Protein 8CHD (pdb70)

Foldseek 3Di:
DAAEEEEEEFDDVLRVQLVLLLQVCCCVPVNYAYEYEYQAQDDDDPVVVVVQVPRDDSYHYDYFDHDHDPPPDPPADVLVVRLVSQVSRLVRVLVVVVVCVVPHNHLEYEYEQLNLVNVVSCVVSVHAYEYEYSFALQLVLCLLCVVVVVVVDVDQQQPDPFFDDRQQDDTHGSVLAADLSRDCVHVSVVSSNVSSLSQLSHQEYEGLDDCLQRVRSLVRLCPDDRSRHHYFDQDDRAPADPAPQCPVVVLVVADFLFEEEEDADLPFAAALLLVALLLLLVVLLVTAYEYAFFAHPAADPDPQCVVCRVPRWRVSSYPPCSCVVCVPRYHYHYNDGPLLVVLQRRRHQEYAYLQSRNSVRSNLLSLHAYAHDHGHGSSSVRVCCCCPPLNLYHYFDAPPVRRGGSNSSSVRVCCCRPNPSNPVNSVSSVVSNVLNVQLNDPPHSSVVSSVVVSVVSVVVD/DAEEEEEEFAFPLGPFLSLLLQLCCCVPVVYAYEYEYQAQDDDDPVVVVVQPVHDDSYHYHYFDHDHDPPPDPPADPLLVRLVSQVRRLVSVLVVVVVCVVVHVYLEYEYELRNLVNVVSCVVSVHAYEYEYSAALQVVLCLLCVVVVVVVDDDQQQPDPDFDDRQQDDTHGSVLAFDLSRDCPHVSVVSSNVSSVSQLSHQEYEYAADCLQRVRSLVRLQPDDNSRHHYQDQHDRAPDDPDDQCPVVLLVVADFLFEEEEDAGLFFAAALVLQAQLLLLVVLLVTAYEYAFAAHDHPAGRHDRNHHPPPPFRCVSYPVCSCVSCVNRYHYHYNDDPLLVNLQRRNHQAYAYLQSPNSVRSNLLSLHAYAHNHHHGNSSVSSCCCCPPLNQYHYFDADPVRRRGSNSSSVVVNCCRPNPNNPRNSVSSVVSNVVNCQLNDPPHSSVVSSVVVSVVSVVVD

B-factor: mean 51.09, std 17.89, range [18.1, 172.71]

Nearest PDB structures (foldseek):
  8chd-assembly2_B  TM=9.634E-01  e=6.620E-89  Nicotiana tabacum
  2vce-assembly1_A  TM=9.651E-01  e=1.652E-66  Arabidopsis thaliana
  2vg8-assembly1_A  TM=9.540E-01  e=2.615E-66  Arabidopsis thaliana
  6su6-assembly1_A  TM=9.450E-01  e=8.202E-65  Persicaria tinctoria
  6jel-assembly1_A  TM=9.398E-01  e=9.586E-62  Phytolacca americana

Structure (mmCIF, N/CA/C/O backbone):
data_8CHD
#
_entry.id   8CHD
#
_cell.length_a   52.310
_cell.length_b   86.850
_cell.length_c   100.980
_cell.angle_alpha   90.000
_cell.angle_beta   93.170
_cell.angle_gamma   90.000
#
_symmetry.space_group_name_H-M   'P 1 21 1'
#
loop_
_entity.id
_entity.type
_entity.pdbx_description
1 polymer Glycosyltransferase
2 non-polymer GLYCEROL
3 non-polymer 1,2-ETHANEDIOL
4 non-polymer "URIDINE-5'-DIPHOSPHATE"
5 water water
#
loop_
_atom_site.group_PDB
_atom_site.id
_atom_site.type_symbol
_atom_site.label_atom_id
_atom_site.label_alt_id
_atom_site.label_comp_id
_atom_site.label_asym_id
_atom_site.label_entity_id
_atom_site.label_seq_id
_atom_site.pdbx_PDB_ins_code
_atom_site.Cartn_x
_atom_site.Cartn_y
_atom_site.Cartn_z
_atom_site.occupancy
_atom_site.B_iso_or_equiv
_atom_site.auth_seq_id
_atom_site.auth_comp_id
_atom_site.auth_asym_id
_atom_site.auth_atom_id
_atom_site.pdbx_PDB_model_num
ATOM 1 N N . GLU A 1 11 ? 10.59739 16.46387 25.70193 1.000 70.21658 11 GLU A N 1
ATOM 2 C CA . GLU A 1 11 ? 10.57761 16.49209 24.24121 1.000 67.02692 11 GLU A CA 1
ATOM 3 C C . GLU A 1 11 ? 11.30948 17.73613 23.75056 1.000 62.25957 11 GLU A C 1
ATOM 4 O O . GLU A 1 11 ? 11.53484 18.67291 24.51598 1.000 65.67294 11 GLU A O 1
ATOM 16 N N . ASN A 1 12 ? 11.67924 17.74999 22.47538 1.000 57.28025 12 ASN A N 1
ATOM 17 C CA . ASN A 1 12 ? 12.48799 18.84360 21.96632 1.000 53.57788 12 ASN A CA 1
ATOM 18 C C . ASN A 1 12 ? 11.67070 20.13426 21.90317 1.000 50.14763 12 ASN A C 1
ATOM 19 O O . ASN A 1 12 ? 10.46380 20.10705 21.64553 1.000 46.03246 12 ASN A O 1
ATOM 30 N N . PRO A 1 13 ? 12.30757 21.28242 22.12510 1.000 45.14072 13 PRO A N 1
ATOM 31 C CA . PRO A 1 13 ? 11.62041 22.55476 21.87145 1.000 42.17542 13 PRO A CA 1
ATOM 32 C C . PRO A 1 13 ? 11.25539 22.66258 20.39837 1.000 39.00669 13 PRO A C 1
ATOM 33 O O . PRO A 1 13 ? 12.08403 22.42332 19.51596 1.000 34.21970 13 PRO A O 1
ATOM 44 N N . HIS A 1 14 ? 10.00671 23.02590 20.13690 1.000 36.02300 14 HIS A N 1
ATOM 45 C CA . HIS A 1 14 ? 9.43881 22.98822 18.79809 1.000 34.01314 14 HIS A CA 1
ATOM 46 C C . HIS A 1 14 ? 9.14644 24.40299 18.32274 1.000 32.45577 14 HIS A C 1
ATOM 47 O O . HIS A 1 14 ? 8.67706 25.24320 19.09461 1.000 34.00368 14 HIS A O 1
ATOM 62 N N . ILE A 1 15 ? 9.43477 24.65909 17.05005 1.000 33.43869 15 ILE A N 1
ATOM 63 C CA . ILE A 1 15 ? 9.19778 25.95193 16.42155 1.000 34.17321 15 ILE A CA 1
ATOM 64 C C . ILE A 1 15 ? 8.26710 25.73734 15.23828 1.000 31.60699 15 ILE A C 1
ATOM 65 O O . ILE A 1 15 ? 8.46464 24.80725 14.44784 1.000 31.99603 15 ILE A O 1
ATOM 81 N N . VAL A 1 16 ? 7.25823 26.59680 15.11928 1.000 31.68146 16 VAL A N 1
ATOM 82 C CA . VAL A 1 16 ? 6.32734 26.59380 13.99592 1.000 27.31975 16 VAL A CA 1
ATOM 83 C C . VAL A 1 16 ? 6.65515 27.79097 13.11855 1.000 29.47212 16 VAL A C 1
ATOM 84 O O . VAL A 1 16 ? 6.84306 28.90356 13.62553 1.000 26.39329 16 VAL A O 1
ATOM 97 N N . ILE A 1 17 ? 6.72151 27.56568 11.80642 1.000 33.40128 17 ILE A N 1
ATOM 98 C CA . ILE A 1 17 ? 7.15644 28.57811 10.84992 1.000 27.77590 17 ILE A CA 1
ATOM 99 C C . ILE A 1 17 ? 6.12280 28.69025 9.73720 1.000 28.11640 17 ILE A C 1
ATOM 100 O O . ILE A 1 17 ? 5.66567 27.67526 9.20059 1.000 31.89093 17 ILE A O 1
ATOM 116 N N . LEU A 1 18 ? 5.76681 29.92840 9.38498 1.000 28.39526 18 LEU A N 1
ATOM 117 C CA . LEU A 1 18 ? 4.77176 30.22766 8.35537 1.000 29.77300 18 LEU A CA 1
ATOM 118 C C . LEU A 1 18 ? 5.40045 31.13667 7.30876 1.000 28.53643 18 LEU A C 1
ATOM 119 O O . LEU A 1 18 ? 5.40675 32.36771 7.46182 1.000 25.98453 18 LEU A O 1
ATOM 135 N N . PRO A 1 19 ? 5.92872 30.57661 6.22440 1.000 32.89728 19 PRO A N 1
ATOM 136 C CA . PRO A 1 19 ? 6.46081 31.41861 5.14863 1.000 33.38333 19 PRO A CA 1
ATOM 137 C C . PRO A 1 19 ? 5.35784 32.08292 4.34457 1.000 36.42301 19 PRO A C 1
ATOM 138 O O . PRO A 1 19 ? 4.22994 31.59174 4.25332 1.000 32.47309 19 PRO A O 1
ATOM 149 N N . SER A 1 20 ? 5.69457 33.21657 3.76686 1.000 42.62181 20 SER A N 1
ATOM 150 C CA . SER A 1 20 ? 4.77667 33.79993 2.80610 1.000 45.39806 20 SER A CA 1
ATOM 151 C C . SER A 1 20 ? 4.96237 33.12743 1.44722 1.000 52.43063 20 SER A C 1
ATOM 152 O O . SER A 1 20 ? 6.05277 32.63936 1.13286 1.000 55.62058 20 SER A O 1
ATOM 160 N N . PRO A 1 21 ? 3.90406 33.06312 0.63924 1.000 54.83876 21 PRO A N 1
ATOM 161 C CA . PRO A 1 21 ? 4.00672 32.38730 -0.66103 1.000 57.13290 21 PRO A CA 1
ATOM 162 C C . PRO A 1 21 ? 5.24153 32.82210 -1.43935 1.000 59.02983 21 PRO A C 1
ATOM 163 O O . PRO A 1 21 ? 5.59662 34.00307 -1.47217 1.000 60.01934 21 PRO A O 1
ATOM 174 N N . GLY A 1 22 ? 5.89768 31.85067 -2.06996 1.000 67.02787 22 GLY A N 1
ATOM 175 C CA . GLY A 1 22 ? 7.08403 32.14674 -2.87857 1.000 69.13621 22 GLY A CA 1
ATOM 176 C C . GLY A 1 22 ? 8.28877 31.37977 -2.36863 1.000 70.57944 22 GLY A C 1
ATOM 177 O O . GLY A 1 22 ? 8.64327 31.42505 -1.19469 1.000 64.04131 22 GLY A O 1
ATOM 181 N N . MET A 1 23 ? 8.93341 30.64659 -3.29047 1.000 72.93431 23 MET A N 1
ATOM 182 C CA . MET A 1 23 ? 10.14805 29.91735 -2.93177 1.000 69.58886 23 MET A CA 1
ATOM 183 C C . MET A 1 23 ? 11.23604 30.84913 -2.40377 1.000 64.70515 23 MET A C 1
ATOM 184 O O . MET A 1 23 ? 12.00994 30.45500 -1.52228 1.000 56.99269 23 MET A O 1
ATOM 198 N N . GLY A 1 24 ? 11.32380 32.06933 -2.93927 1.000 69.39578 24 GLY A N 1
ATOM 199 C CA . GLY A 1 24 ? 12.31794 33.01603 -2.45837 1.000 61.34884 24 GLY A CA 1
ATOM 200 C C . GLY A 1 24 ? 12.30884 33.19673 -0.95089 1.000 62.15966 24 GLY A C 1
ATOM 201 O O . GLY A 1 24 ? 13.36101 33.37477 -0.32932 1.000 58.82244 24 GLY A O 1
ATOM 205 N N . HIS A 1 25 ? 11.12491 33.14481 -0.33944 1.000 58.94010 25 HIS A N 1
ATOM 206 C CA . HIS A 1 25 ? 11.01968 33.25560 1.10633 1.000 54.28054 25 HIS A CA 1
ATOM 207 C C . HIS A 1 25 ? 11.27816 31.92030 1.79281 1.000 52.75520 25 HIS A C 1
ATOM 208 O O . HIS A 1 25 ? 11.67314 31.90138 2.96494 1.000 52.87967 25 HIS A O 1
ATOM 223 N N . LEU A 1 26 ? 11.05263 30.80625 1.08767 1.000 51.97998 26 LEU A N 1
ATOM 224 C CA . LEU A 1 26 ? 11.13820 29.48420 1.69415 1.000 50.31557 26 LEU A CA 1
ATOM 225 C C . LEU A 1 26 ? 12.58916 29.04770 1.90159 1.000 48.50990 26 LEU A C 1
ATOM 226 O O . LEU A 1 26 ? 12.91651 28.44674 2.93406 1.000 44.80547 26 LEU A O 1
ATOM 242 N N . ILE A 1 27 ? 13.46229 29.33404 0.93822 1.000 45.01146 27 ILE A N 1
ATOM 243 C CA . ILE A 1 27 ? 14.86601 28.92849 0.96874 1.000 47.13756 27 ILE A CA 1
ATOM 244 C C . ILE A 1 27 ? 15.53285 29.42084 2.24775 1.000 43.19984 27 ILE A C 1
ATOM 245 O O . ILE A 1 27 ? 16.10029 28.61326 2.99889 1.000 39.42113 27 ILE A O 1
ATOM 261 N N . PRO A 1 28 ? 15.50646 30.72202 2.53466 1.000 42.63871 28 PRO A N 1
ATOM 262 C CA . PRO A 1 28 ? 16.17406 31.20190 3.75560 1.000 39.02061 28 PRO A CA 1
ATOM 263 C C . PRO A 1 28 ? 15.55773 30.65723 5.02685 1.000 35.27005 28 PRO A C 1
ATOM 264 O O . PRO A 1 28 ? 16.27812 30.39737 6.00176 1.000 34.80279 28 PRO A O 1
ATOM 275 N N . LEU A 1 29 ? 14.24134 30.45280 5.04774 1.000 37.52128 29 LEU A N 1
ATOM 276 C CA . LEU A 1 29 ? 13.60324 29.92826 6.25300 1.000 36.12011 29 LEU A CA 1
ATOM 277 C C . LEU A 1 29 ? 14.01308 28.48818 6.52604 1.000 36.73319 29 LEU A C 1
ATOM 278 O O . LEU A 1 29 ? 14.14509 28.09569 7.68890 1.000 36.24470 29 LEU A O 1
ATOM 294 N N . VAL A 1 30 ? 14.22360 27.69014 5.47512 1.000 36.00018 30 VAL A N 1
ATOM 295 C CA . VAL A 1 30 ? 14.62691 26.30475 5.67994 1.000 37.56784 30 VAL A CA 1
ATOM 296 C C . VAL A 1 30 ? 16.03391 26.23904 6.26215 1.000 34.86151 30 VAL A C 1
ATOM 297 O O . VAL A 1 30 ? 16.32764 25.38397 7.10608 1.000 39.94817 30 VAL A O 1
ATOM 310 N N . GLU A 1 31 ? 16.92231 27.14150 5.83116 1.000 36.34737 31 GLU A N 1
ATOM 311 C CA . GLU A 1 31 ? 18.27552 27.16417 6.37578 1.000 37.69433 31 GLU A CA 1
ATOM 312 C C . GLU A 1 31 ? 18.26793 27.56719 7.84755 1.000 34.01557 31 GLU A C 1
ATOM 313 O O . GLU A 1 31 ? 19.00265 26.99517 8.66194 1.000 32.74312 31 GLU A O 1
ATOM 325 N N . PHE A 1 32 ? 17.46257 28.57300 8.19546 1.000 36.56822 32 PHE A N 1
ATOM 326 C CA . PHE A 1 32 ? 17.29295 28.96530 9.59038 1.000 34.63346 32 PHE A CA 1
ATOM 327 C C . PHE A 1 32 ? 16.83079 27.78464 10.43003 1.000 33.27559 32 PHE A C 1
ATOM 328 O O . PHE A 1 32 ? 17.38068 27.52529 11.50840 1.000 32.18256 32 PHE A O 1
ATOM 345 N N . SER A 1 33 ? 15.85447 27.02714 9.92616 1.000 33.68661 33 SER A N 1
ATOM 346 C CA . SER A 1 33 ? 15.38688 25.84142 10.63740 1.000 34.88919 33 SER A CA 1
ATOM 347 C C . SER A 1 33 ? 16.49777 24.80590 10.76742 1.000 33.60230 33 SER A C 1
ATOM 348 O O . SER A 1 33 ? 16.72758 24.25335 11.84845 1.000 34.75739 33 SER A O 1
ATOM 356 N N . LYS A 1 34 ? 17.21972 24.55477 9.67320 1.000 34.20729 34 LYS A N 1
ATOM 357 C CA . LYS A 1 34 ? 18.26587 23.53854 9.68653 1.000 36.39612 34 LYS A CA 1
ATOM 358 C C . LYS A 1 34 ? 19.32904 23.86059 10.72513 1.000 34.01693 34 LYS A C 1
ATOM 359 O O . LYS A 1 34 ? 19.83090 22.96140 11.41052 1.000 36.44681 34 LYS A O 1
ATOM 378 N N . ARG A 1 35 ? 19.67954 25.13895 10.86469 1.000 33.61913 35 ARG A N 1
ATOM 379 C CA . ARG A 1 35 ? 20.71541 25.51266 11.81109 1.000 35.51077 35 ARG A CA 1
ATOM 380 C C . ARG A 1 35 ? 20.20157 25.50262 13.24486 1.000 34.85665 35 ARG A C 1
ATOM 381 O O . ARG A 1 35 ? 20.97688 25.24691 14.17385 1.000 37.95695 35 ARG A O 1
ATOM 402 N N . LEU A 1 36 ? 18.90538 25.75399 13.44322 1.000 32.26917 36 LEU A N 1
ATOM 403 C CA . LEU A 1 36 ? 18.31165 25.58956 14.76579 1.000 34.18904 36 LEU A CA 1
ATOM 404 C C . LEU A 1 36 ? 18.25362 24.12486 15.16488 1.000 35.53446 36 LEU A C 1
ATOM 405 O O . LEU A 1 36 ? 18.43945 23.78368 16.33939 1.000 36.31249 36 LEU A O 1
ATOM 421 N N . ILE A 1 37 ? 18.00524 23.24969 14.19176 1.000 35.75216 37 ILE A N 1
ATOM 422 C CA . ILE A 1 37 ? 17.92928 21.81892 14.45621 1.000 35.80489 37 ILE A CA 1
ATOM 423 C C . ILE A 1 37 ? 19.30912 21.25890 14.76570 1.000 35.44801 37 ILE A C 1
ATOM 424 O O . ILE A 1 37 ? 19.49743 20.52745 15.74619 1.000 37.71851 37 ILE A O 1
ATOM 440 N N . SER A 1 38 ? 20.29786 21.60726 13.94221 1.000 34.78863 38 SER A N 1
ATOM 441 C CA . SER A 1 38 ? 21.61714 21.00291 14.06843 1.000 37.20906 38 SER A CA 1
ATOM 442 C C . SER A 1 38 ? 22.39759 21.57460 15.24441 1.000 39.89326 38 SER A C 1
ATOM 443 O O . SER A 1 38 ? 23.14108 20.84463 15.90971 1.000 42.12516 38 SER A O 1
ATOM 451 N N . GLN A 1 39 ? 22.24341 22.86764 15.52114 1.000 38.58636 39 GLN A N 1
ATOM 452 C CA . GLN A 1 39 ? 23.07866 23.53220 16.50790 1.000 40.85825 39 GLN A CA 1
ATOM 453 C C . GLN A 1 39 ? 22.42548 23.63167 17.87833 1.000 39.18721 39 GLN A C 1
ATOM 454 O O . GLN A 1 39 ? 23.14468 23.74356 18.87735 1.000 40.94670 39 GLN A O 1
ATOM 468 N N . HIS A 1 40 ? 21.08754 23.57952 17.96084 1.000 38.06426 40 HIS A N 1
ATOM 469 C CA . HIS A 1 40 ? 20.41166 23.76709 19.23897 1.000 40.08035 40 HIS A CA 1
ATOM 470 C C . HIS A 1 40 ? 19.31547 22.72794 19.44249 1.000 38.36806 40 HIS A C 1
ATOM 471 O O . HIS A 1 40 ? 18.48769 22.89381 20.35189 1.000 41.31741 40 HIS A O 1
ATOM 486 N N . GLN A 1 41 ? 19.29940 21.65808 18.65320 1.000 39.76963 41 GLN A N 1
ATOM 487 C CA . GLN A 1 41 ? 18.42476 20.51179 18.87435 1.000 39.66285 41 GLN A CA 1
ATOM 488 C C . GLN A 1 41 ? 16.95158 20.91741 18.91639 1.000 42.61629 41 GLN A C 1
ATOM 489 O O . GLN A 1 41 ? 16.17477 20.41462 19.73277 1.000 46.03176 41 GLN A O 1
ATOM 503 N N . PHE A 1 42 ? 16.56152 21.83557 18.03486 1.000 35.34784 42 PHE A N 1
ATOM 504 C CA . PHE A 1 42 ? 15.15223 22.13249 17.84635 1.000 35.36627 42 PHE A CA 1
ATOM 505 C C . PHE A 1 42 ? 14.50399 21.13965 16.88262 1.000 33.52852 42 PHE A C 1
ATOM 506 O O . PHE A 1 42 ? 15.17254 20.43657 16.12222 1.000 36.90336 42 PHE A O 1
ATOM 523 N N . SER A 1 43 ? 13.17539 21.09381 16.92993 1.000 31.57468 43 SER A N 1
ATOM 524 C CA . SER A 1 43 ? 12.34311 20.46455 15.91451 1.000 33.83256 43 SER A CA 1
ATOM 525 C C . SER A 1 43 ? 11.44007 21.54454 15.32906 1.000 32.39546 43 SER A C 1
ATOM 526 O O . SER A 1 43 ? 11.12455 22.53678 15.99591 1.000 31.65358 43 SER A O 1
ATOM 534 N N . VAL A 1 44 ? 11.03601 21.36270 14.07498 1.000 33.01667 44 VAL A N 1
ATOM 535 C CA . VAL A 1 44 ? 10.39845 22.42986 13.31115 1.000 33.95801 44 VAL A CA 1
ATOM 536 C C . VAL A 1 44 ? 9.21489 21.86923 12.53983 1.000 34.31979 44 VAL A C 1
ATOM 537 O O . VAL A 1 44 ? 9.27018 20.74876 12.02379 1.000 37.19209 44 VAL A O 1
ATOM 550 N N . THR A 1 45 ? 8.14344 22.65621 12.45982 1.000 31.32421 45 THR A N 1
ATOM 551 C CA . THR A 1 45 ? 7.02879 22.37900 11.56628 1.000 30.26634 45 THR A CA 1
ATOM 552 C C . THR A 1 45 ? 6.85167 23.56064 10.62467 1.000 32.00745 45 THR A C 1
ATOM 553 O O . THR A 1 45 ? 6.75074 24.70893 11.07225 1.000 27.19244 45 THR A O 1
ATOM 564 N N . LEU A 1 46 ? 6.78580 23.27216 9.33165 1.000 32.85455 46 LEU A N 1
ATOM 565 C CA . LEU A 1 46 ? 6.60828 24.28366 8.29750 1.000 29.65852 46 LEU A CA 1
ATOM 566 C C . LEU A 1 46 ? 5.15722 24.25343 7.82692 1.000 31.15578 46 LEU A C 1
ATOM 567 O O . LEU A 1 46 ? 4.72280 23.28455 7.19788 1.000 31.61614 46 LEU A O 1
ATOM 583 N N . ILE A 1 47 ? 4.41091 25.31444 8.12504 1.000 30.25063 47 ILE A N 1
ATOM 584 C CA . ILE A 1 47 ? 3.02500 25.45831 7.68402 1.000 31.96173 47 ILE A CA 1
ATOM 585 C C . ILE A 1 47 ? 3.01113 26.32566 6.43264 1.000 30.09712 47 ILE A C 1
ATOM 586 O O . ILE A 1 47 ? 3.38966 27.50181 6.47819 1.000 28.67338 47 ILE A O 1
ATOM 602 N N . LEU A 1 48 ? 2.56071 25.75036 5.31944 1.000 31.27814 48 LEU A N 1
ATOM 603 C CA . LEU A 1 48 ? 2.62849 26.40780 4.01976 1.000 32.76210 48 LEU A CA 1
ATOM 604 C C . LEU A 1 48 ? 1.24230 26.74035 3.49171 1.000 31.91252 48 LEU A C 1
ATOM 605 O O . LEU A 1 48 ? 0.49944 25.82469 3.10676 1.000 30.08492 48 LEU A O 1
ATOM 621 N N . PRO A 1 49 ? 0.84223 28.00736 3.44182 1.000 29.64817 49 PRO A N 1
ATOM 622 C CA . PRO A 1 49 ? -0.38437 28.34521 2.71459 1.000 32.99290 49 PRO A CA 1
ATOM 623 C C . PRO A 1 49 ? -0.19284 28.10353 1.22551 1.000 35.89686 49 PRO A C 1
ATOM 624 O O . PRO A 1 49 ? 0.92056 28.17544 0.69898 1.000 30.51326 49 PRO A O 1
ATOM 635 N N . THR A 1 50 ? -1.29658 27.79410 0.54906 1.000 38.21618 50 THR A N 1
ATOM 636 C CA . THR A 1 50 ? -1.28386 27.51695 -0.87867 1.000 36.19541 50 THR A CA 1
ATOM 637 C C . THR A 1 50 ? -2.41388 28.28050 -1.55565 1.000 35.68478 50 THR A C 1
ATOM 638 O O . THR A 1 50 ? -3.41484 28.63893 -0.93023 1.000 35.26256 50 THR A O 1
ATOM 649 N N . ASP A 1 51 ? -2.22932 28.53532 -2.85116 1.000 36.69412 51 ASP A N 1
ATOM 650 C CA . ASP A 1 51 ? -3.27567 29.08775 -3.70359 1.000 37.45771 51 ASP A CA 1
ATOM 651 C C . ASP A 1 51 ? -3.58979 28.15358 -4.86664 1.000 37.20258 51 ASP A C 1
ATOM 652 O O . ASP A 1 51 ? -4.29095 28.55403 -5.80403 1.000 38.72957 51 ASP A O 1
ATOM 661 N N . GLY A 1 52 ? -3.07765 26.92421 -4.82623 1.000 31.44466 52 GLY A N 1
ATOM 662 C CA . GLY A 1 52 ? -3.33481 25.92638 -5.83393 1.000 31.80791 52 GLY A CA 1
ATOM 663 C C . GLY A 1 52 ? -2.46879 24.70331 -5.60176 1.000 30.43828 52 GLY A C 1
ATOM 664 O O . GLY A 1 52 ? -1.82120 24.57096 -4.55908 1.000 33.17192 52 GLY A O 1
ATOM 668 N N . PRO A 1 53 ? -2.42777 23.79172 -6.56599 1.000 31.09832 53 PRO A N 1
ATOM 669 C CA . PRO A 1 53 ? -1.57093 22.60859 -6.41855 1.000 30.33943 53 PRO A CA 1
ATOM 670 C C . PRO A 1 53 ? -0.09519 22.96817 -6.44716 1.000 31.71544 53 PRO A C 1
ATOM 671 O O . PRO A 1 53 ? 0.32109 23.93400 -7.09141 1.000 34.56406 53 PRO A O 1
ATOM 682 N N . ILE A 1 54 ? 0.70626 22.18173 -5.72118 1.000 29.63358 54 ILE A N 1
ATOM 683 C CA . ILE A 1 54 ? 2.13866 22.43466 -5.67930 1.000 36.66851 54 ILE A CA 1
ATOM 684 C C . ILE A 1 54 ? 2.77240 21.66807 -6.83360 1.000 37.25430 54 ILE A C 1
ATOM 685 O O . ILE A 1 54 ? 2.25326 20.64268 -7.28941 1.000 39.58039 54 ILE A O 1
ATOM 701 N N . SER A 1 55 ? 3.89487 22.17333 -7.32472 1.000 37.20492 55 SER A N 1
ATOM 702 C CA . SER A 1 55 ? 4.59083 21.51478 -8.41560 1.000 41.13883 55 SER A CA 1
ATOM 703 C C . SER A 1 55 ? 5.25030 20.22191 -7.92518 1.000 44.25394 55 SER A C 1
ATOM 704 O O . SER A 1 55 ? 5.33034 19.94204 -6.72276 1.000 40.74377 55 SER A O 1
ATOM 712 N N . ASN A 1 56 ? 5.73873 19.43000 -8.88552 1.000 49.13430 56 ASN A N 1
ATOM 713 C CA . ASN A 1 56 ? 6.47923 18.22339 -8.53839 1.000 48.67084 56 ASN A CA 1
ATOM 714 C C . ASN A 1 56 ? 7.83759 18.55925 -7.92914 1.000 49.33784 56 ASN A C 1
ATOM 715 O O . ASN A 1 56 ? 8.31688 17.84209 -7.03932 1.000 49.72582 56 ASN A O 1
ATOM 726 N N . SER A 1 57 ? 8.49165 19.61965 -8.42046 1.000 43.16483 57 SER A N 1
ATOM 727 C CA . SER A 1 57 ? 9.75490 20.05301 -7.82763 1.000 41.00294 57 SER A CA 1
ATOM 728 C C . SER A 1 57 ? 9.56510 20.50270 -6.38430 1.000 46.37556 57 SER A C 1
ATOM 729 O O . SER A 1 57 ? 10.38919 20.19686 -5.51438 1.000 45.37074 57 SER A O 1
ATOM 737 N N . GLN A 1 58 ? 8.46155 21.20297 -6.10607 1.000 46.17014 58 GLN A N 1
ATOM 738 C CA . GLN A 1 58 ? 8.17522 21.63719 -4.74235 1.000 43.91924 58 GLN A CA 1
ATOM 739 C C . GLN A 1 58 ? 7.88979 20.44168 -3.85315 1.000 41.04120 58 GLN A C 1
ATOM 740 O O . GLN A 1 58 ? 8.37584 20.37083 -2.71861 1.000 42.33881 58 GLN A O 1
ATOM 754 N N . LYS A 1 59 ? 7.08567 19.50332 -4.34269 1.000 41.85770 59 LYS A N 1
ATOM 755 C CA . LYS A 1 59 ? 6.81074 18.29740 -3.57264 1.000 44.48195 59 LYS A CA 1
ATOM 756 C C . LYS A 1 59 ? 8.10512 17.57178 -3.20672 1.000 46.65851 59 LYS A C 1
ATOM 757 O O . LYS A 1 59 ? 8.25954 17.10048 -2.07582 1.000 47.06712 59 LYS A O 1
ATOM 776 N N . SER A 1 60 ? 9.05392 17.48374 -4.14490 1.000 49.42837 60 SER A N 1
ATOM 777 C CA . SER A 1 60 ? 10.34345 16.86283 -3.84305 1.000 51.62942 60 SER A CA 1
ATOM 778 C C . SER A 1 60 ? 11.09858 17.64467 -2.77338 1.000 47.41406 60 SER A C 1
ATOM 779 O O . SER A 1 60 ? 11.53387 17.07370 -1.76389 1.000 51.08977 60 SER A O 1
ATOM 787 N N . PHE A 1 61 ? 11.28128 18.95377 -2.98750 1.000 43.74093 61 PHE A N 1
ATOM 788 C CA . PHE A 1 61 ? 11.93987 19.78260 -1.98341 1.000 46.48995 61 PHE A CA 1
ATOM 789 C C . PHE A 1 61 ? 11.33985 19.57730 -0.60253 1.000 43.69214 61 PHE A C 1
ATOM 790 O O . PHE A 1 61 ? 12.06829 19.44851 0.38778 1.000 47.94353 61 PHE A O 1
ATOM 807 N N . LEU A 1 62 ? 10.01307 19.53684 -0.51851 1.000 40.58385 62 LEU A N 1
ATOM 808 C CA . LEU A 1 62 ? 9.36645 19.40191 0.77860 1.000 41.75291 62 LEU A CA 1
ATOM 809 C C . LEU A 1 62 ? 9.55360 18.00941 1.36949 1.000 43.01461 62 LEU A C 1
ATOM 810 O O . LEU A 1 62 ? 9.79536 17.86710 2.57398 1.000 39.35442 62 LEU A O 1
ATOM 826 N N . ASN A 1 63 ? 9.46567 16.97320 0.54020 1.000 44.37866 63 ASN A N 1
ATOM 827 C CA . ASN A 1 63 ? 9.61258 15.60099 1.01073 1.000 47.27182 63 ASN A CA 1
ATOM 828 C C . ASN A 1 63 ? 11.05792 15.17267 1.21524 1.000 47.03114 63 ASN A C 1
ATOM 829 O O . ASN A 1 63 ? 11.29843 14.00774 1.55131 1.000 48.04559 63 ASN A O 1
ATOM 840 N N . SER A 1 64 ? 12.00930 16.09134 1.04511 1.000 43.44993 64 SER A N 1
ATOM 841 C CA . SER A 1 64 ? 13.42573 15.85723 1.30364 1.000 43.39417 64 SER A CA 1
ATOM 842 C C . SER A 1 64 ? 13.96448 16.78414 2.39424 1.000 44.65061 64 SER A C 1
ATOM 843 O O . SER A 1 64 ? 15.17987 16.97930 2.49851 1.000 44.83784 64 SER A O 1
ATOM 851 N N . LEU A 1 65 ? 13.07819 17.35651 3.21242 1.000 41.89859 65 LEU A N 1
ATOM 852 C CA . LEU A 1 65 ? 13.48512 18.20443 4.31983 1.000 41.11788 65 LEU A CA 1
ATOM 853 C C . LEU A 1 65 ? 14.14004 17.35023 5.40517 1.000 42.08956 65 LEU A C 1
ATOM 854 O O . LEU A 1 65 ? 13.94266 16.13335 5.45471 1.000 37.35661 65 LEU A O 1
ATOM 870 N N . PRO A 1 66 ? 14.95344 17.96001 6.26665 1.000 42.70222 66 PRO A N 1
ATOM 871 C CA . PRO A 1 66 ? 15.63115 17.17861 7.30407 1.000 38.01034 66 PRO A CA 1
ATOM 872 C C . PRO A 1 66 ? 14.63002 16.42461 8.16211 1.000 42.48296 66 PRO A C 1
ATOM 873 O O . PRO A 1 66 ? 13.43029 16.70890 8.17483 1.000 40.56552 66 PRO A O 1
ATOM 884 N N . SER A 1 67 ? 15.15766 15.45724 8.91633 1.000 46.44183 67 SER A N 1
ATOM 885 C CA . SER A 1 67 ? 14.29401 14.52293 9.63367 1.000 49.67644 67 SER A CA 1
ATOM 886 C C . SER A 1 67 ? 13.47942 15.22537 10.71385 1.000 51.14982 67 SER A C 1
ATOM 887 O O . SER A 1 67 ? 12.27424 14.97615 10.84245 1.000 56.93812 67 SER A O 1
ATOM 895 N N . CYS A 1 68 ? 14.10541 16.09664 11.50490 1.000 42.45236 68 CYS A N 1
ATOM 896 C CA . CYS A 1 68 ? 13.37968 16.77525 12.57597 1.000 41.42568 68 CYS A CA 1
ATOM 897 C C . CYS A 1 68 ? 12.56697 17.97028 12.08204 1.000 41.87360 68 CYS A C 1
ATOM 898 O O . CYS A 1 68 ? 12.11964 18.78092 12.90511 1.000 32.23031 68 CYS A O 1
ATOM 906 N N . MET A 1 69 ? 12.36210 18.08744 10.77072 1.000 42.78105 69 MET A N 1
ATOM 907 C CA . MET A 1 69 ? 11.58998 19.17047 10.17390 1.000 40.64431 69 MET A CA 1
ATOM 908 C C . MET A 1 69 ? 10.47542 18.53286 9.35566 1.000 38.87877 69 MET A C 1
ATOM 909 O O . MET A 1 69 ? 10.74752 17.77340 8.41955 1.000 46.91072 69 MET A O 1
ATOM 923 N N . ASP A 1 70 ? 9.23367 18.81592 9.71175 1.000 38.62048 70 ASP A N 1
ATOM 924 C CA . ASP A 1 70 ? 8.08101 18.38161 8.92764 1.000 41.06352 70 ASP A CA 1
ATOM 925 C C . ASP A 1 70 ? 7.33283 19.60716 8.41649 1.000 32.20688 70 ASP A C 1
ATOM 926 O O . ASP A 1 70 ? 7.67598 20.74717 8.73193 1.000 30.53262 70 ASP A O 1
ATOM 935 N N . TYR A 1 71 ? 6.31605 19.36066 7.59564 1.000 34.14433 71 TYR A N 1
ATOM 936 C CA . TYR A 1 71 ? 5.53319 20.43187 7.00170 1.000 33.51580 71 TYR A CA 1
ATOM 937 C C . TYR A 1 71 ? 4.06622 20.03555 6.93209 1.000 32.11526 71 TYR A C 1
ATOM 938 O O . TYR A 1 71 ? 3.71429 18.85508 6.92444 1.000 33.53494 71 TYR A O 1
ATOM 956 N N . HIS A 1 72 ? 3.21314 21.05418 6.85661 1.000 33.34979 72 HIS A N 1
ATOM 957 C CA . HIS A 1 72 ? 1.77338 20.87858 6.75076 1.000 33.70649 72 HIS A CA 1
ATOM 958 C C . HIS A 1 72 ? 1.27221 21.91269 5.75464 1.000 32.56909 72 HIS A C 1
ATOM 959 O O . HIS A 1 72 ? 1.53956 23.10717 5.91300 1.000 30.80946 72 HIS A O 1
ATOM 974 N N . LEU A 1 73 ? 0.55729 21.45225 4.73199 1.000 32.65039 73 LEU A N 1
ATOM 975 C CA . LEU A 1 73 ? 0.03488 22.32100 3.68584 1.000 28.94736 73 LEU A CA 1
ATOM 976 C C . LEU A 1 73 ? -1.39207 22.74416 4.01177 1.000 28.34556 73 LEU A C 1
ATOM 977 O O . LEU A 1 73 ? -2.25709 21.89788 4.25823 1.000 30.12781 73 LEU A O 1
ATOM 993 N N . LEU A 1 74 ? -1.63809 24.04864 4.00067 1.000 26.61333 74 LEU A N 1
ATOM 994 C CA . LEU A 1 74 ? -2.99188 24.50707 4.25992 1.000 29.02482 74 LEU A CA 1
ATOM 995 C C . LEU A 1 74 ? -3.84832 24.37492 3.00130 1.000 29.55077 74 LEU A C 1
ATOM 996 O O . LEU A 1 74 ? -3.32971 24.40323 1.88107 1.000 28.87871 74 LEU A O 1
ATOM 1012 N N . PRO A 1 75 ? -5.15969 24.21522 3.15796 1.000 31.52102 75 PRO A N 1
ATOM 1013 C CA . PRO A 1 75 ? -6.02928 24.13972 1.98697 1.000 31.64245 75 PRO A CA 1
ATOM 1014 C C . PRO A 1 75 ? -5.90538 25.40814 1.15182 1.000 27.52898 75 PRO A C 1
ATOM 1015 O O . PRO A 1 75 ? -5.69836 26.50597 1.69484 1.000 30.26911 75 PRO A O 1
ATOM 1026 N N . PRO A 1 76 ? -6.03533 25.29027 -0.16380 1.000 28.75720 76 PRO A N 1
ATOM 1027 C CA . PRO A 1 76 ? -5.76222 26.44483 -1.03393 1.000 31.41097 76 PRO A CA 1
ATOM 1028 C C . PRO A 1 76 ? -6.78152 27.56418 -0.90210 1.000 31.54201 76 PRO A C 1
ATOM 1029 O O . PRO A 1 76 ? -7.99011 27.32977 -0.83488 1.000 30.28993 76 PRO A O 1
ATOM 1040 N N . VAL A 1 77 ? -6.27112 28.79751 -0.88277 1.000 35.57323 77 VAL A N 1
ATOM 1041 C CA . VAL A 1 77 ? -7.13244 29.97072 -0.91584 1.000 34.14278 77 VAL A CA 1
ATOM 1042 C C . VAL A 1 77 ? -7.53457 30.27088 -2.35899 1.000 32.24706 77 VAL A C 1
ATOM 1043 O O . VAL A 1 77 ? -6.85120 29.89741 -3.31677 1.000 36.38765 77 VAL A O 1
ATOM 1056 N N . ASN A 1 78 ? -8.65723 30.96944 -2.51116 1.000 33.57616 78 ASN A N 1
ATOM 1057 C CA . ASN A 1 78 ? -9.18622 31.37120 -3.81043 1.000 34.67729 78 ASN A CA 1
ATOM 1058 C C . ASN A 1 78 ? -8.98394 32.86304 -4.02726 1.000 34.54758 78 ASN A C 1
ATOM 1059 O O . ASN A 1 78 ? -9.30300 33.67488 -3.15023 1.000 35.03057 78 ASN A O 1
ATOM 1070 N N . PHE A 1 79 ? -8.44770 33.21369 -5.19726 1.000 33.91933 79 PHE A N 1
ATOM 1071 C CA . PHE A 1 79 ? -8.17168 34.59801 -5.55523 1.000 35.05034 79 PHE A CA 1
ATOM 1072 C C . PHE A 1 79 ? -8.97912 35.05833 -6.76515 1.000 35.83549 79 PHE A C 1
ATOM 1073 O O . PHE A 1 79 ? -8.59740 36.03326 -7.42337 1.000 35.66650 79 PHE A O 1
ATOM 1090 N N . ASP A 1 80 ? -10.10112 34.39564 -7.06315 1.000 32.97083 80 ASP A N 1
ATOM 1091 C CA . ASP A 1 80 ? -10.89611 34.78719 -8.22224 1.000 34.33795 80 ASP A CA 1
ATOM 1092 C C . ASP A 1 80 ? -11.40850 36.21610 -8.12291 1.000 34.82442 80 ASP A C 1
ATOM 1093 O O . ASP A 1 80 ? -11.79174 36.79620 -9.14313 1.000 37.87748 80 ASP A O 1
ATOM 1102 N N . ASP A 1 81 ? -11.42569 36.79743 -6.92539 1.000 31.73976 81 ASP A N 1
ATOM 1103 C CA . ASP A 1 81 ? -11.91193 38.15966 -6.77404 1.000 32.28692 81 ASP A CA 1
ATOM 1104 C C . ASP A 1 81 ? -10.84414 39.20099 -7.06247 1.000 31.54269 81 ASP A C 1
ATOM 1105 O O . ASP A 1 81 ? -11.18036 40.36845 -7.28528 1.000 36.90832 81 ASP A O 1
ATOM 1114 N N . LEU A 1 82 ? -9.58937 38.81759 -7.06889 1.000 33.62855 82 LEU A N 1
ATOM 1115 C CA . LEU A 1 82 ? -8.53904 39.81983 -7.18377 1.000 35.23053 82 LEU A CA 1
ATOM 1116 C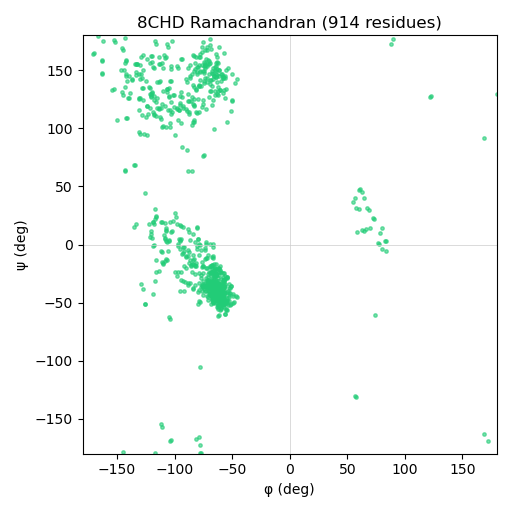 C . LEU A 1 82 ? -8.40050 40.28710 -8.63099 1.000 31.33455 82 LEU A C 1
ATOM 1117 O O . LEU A 1 82 ? -8.49281 39.47789 -9.55630 1.000 29.89746 82 LEU A O 1
ATOM 1133 N N . PRO A 1 83 ? -8.16134 41.57819 -8.85180 1.000 38.45025 83 PRO A N 1
ATOM 1134 C CA . PRO A 1 83 ? -7.88976 42.04830 -10.21624 1.000 39.86821 83 PRO A CA 1
ATOM 1135 C C . PRO A 1 83 ? -6.60219 41.43291 -10.74107 1.000 38.59445 83 PRO A C 1
ATOM 1136 O O . PRO A 1 83 ? -5.70815 41.06762 -9.97539 1.000 35.58183 83 PRO A O 1
ATOM 1147 N N . LEU A 1 84 ? -6.50646 41.31917 -12.06760 1.000 42.52618 84 LEU A N 1
ATOM 1148 C CA . LEU A 1 84 ? -5.27721 40.78881 -12.64204 1.000 42.08061 84 LEU A CA 1
ATOM 1149 C C . LEU A 1 84 ? -4.08060 41.69846 -12.39035 1.000 40.18727 84 LEU A C 1
ATOM 1150 O O . LEU A 1 84 ? -2.94105 41.22725 -12.45117 1.000 40.28688 84 LEU A O 1
ATOM 1166 N N . ASP A 1 85 ? -4.30703 42.97573 -12.09611 1.000 40.83395 85 ASP A N 1
ATOM 1167 C CA . ASP A 1 85 ? -3.22727 43.90437 -11.79514 1.000 39.40157 85 ASP A CA 1
ATOM 1168 C C . ASP A 1 85 ? -2.83204 43.90426 -10.31950 1.000 36.17289 85 ASP A C 1
ATOM 1169 O O . ASP A 1 85 ? -2.05849 44.77072 -9.89942 1.000 35.06849 85 ASP A O 1
ATOM 1178 N N . VAL A 1 86 ? -3.33026 42.95019 -9.52974 1.000 37.05835 86 VAL A N 1
ATOM 1179 C CA . VAL A 1 86 ? -3.06914 42.96450 -8.09613 1.000 33.73950 86 VAL A CA 1
ATOM 1180 C C . VAL A 1 86 ? -1.57467 42.83722 -7.83184 1.000 33.99707 86 VAL A C 1
ATOM 1181 O O . VAL A 1 86 ? -0.87771 42.00921 -8.43386 1.000 32.70834 86 VAL A O 1
ATOM 1194 N N . LYS A 1 87 ? -1.07560 43.66369 -6.91681 1.000 31.88983 87 LYS A N 1
ATOM 1195 C CA . LYS A 1 87 ? 0.32699 43.59640 -6.53095 1.000 34.00660 87 LYS A CA 1
ATOM 1196 C C . LYS A 1 87 ? 0.58033 42.38881 -5.63364 1.000 29.52282 87 LYS A C 1
ATOM 1197 O O . LYS A 1 87 ? -0.29196 41.94669 -4.88345 1.000 28.77620 87 LYS A O 1
ATOM 1216 N N . ILE A 1 88 ? 1.79691 41.85033 -5.72742 1.000 29.19589 88 ILE A N 1
ATOM 1217 C CA . ILE A 1 88 ? 2.11697 40.59802 -5.04392 1.000 31.25400 88 ILE A CA 1
ATOM 1218 C C . ILE A 1 88 ? 1.96800 40.75663 -3.53466 1.000 33.46294 88 ILE A C 1
ATOM 1219 O O . ILE A 1 88 ? 1.52173 39.83347 -2.84158 1.000 30.24727 88 ILE A O 1
ATOM 1235 N N . GLU A 1 89 ? 2.32120 41.93004 -3.00024 1.000 34.24706 89 GLU A N 1
ATOM 1236 C CA . GLU A 1 89 ? 2.23961 42.12253 -1.55625 1.000 29.77659 89 GLU A CA 1
ATOM 1237 C C . GLU A 1 89 ? 0.79910 42.03685 -1.07516 1.000 29.93750 89 GLU A C 1
ATOM 1238 O O . GLU A 1 89 ? 0.53886 41.58009 0.04306 1.000 27.10362 89 GLU A O 1
ATOM 1250 N N . THR A 1 90 ? -0.14953 42.46219 -1.90582 1.000 30.42848 90 THR A N 1
ATOM 1251 C CA . THR A 1 90 ? -1.55615 42.27372 -1.57385 1.000 29.95058 90 THR A CA 1
ATOM 1252 C C . THR A 1 90 ? -1.91695 40.79396 -1.60512 1.000 29.99115 90 THR A C 1
ATOM 1253 O O . THR A 1 90 ? -2.62398 40.29527 -0.71891 1.000 24.53384 90 THR A O 1
ATOM 1264 N N . ARG A 1 91 ? -1.42138 40.07581 -2.61300 1.000 28.21771 91 ARG A N 1
ATOM 1265 C CA . ARG A 1 91 ? -1.73628 38.66096 -2.74503 1.000 30.35033 91 ARG A CA 1
ATOM 1266 C C . ARG A 1 91 ? -1.18624 37.86754 -1.56629 1.000 29.68837 91 ARG A C 1
ATOM 1267 O O . ARG A 1 91 ? -1.87350 37.01248 -0.99738 1.000 24.13836 91 ARG A O 1
ATOM 1288 N N . ILE A 1 92 ? 0.06882 38.13222 -1.19956 1.000 28.96700 92 ILE A N 1
ATOM 1289 C CA . ILE A 1 92 ? 0.68760 37.44901 -0.06837 1.000 29.01618 92 ILE A CA 1
ATOM 1290 C C . ILE A 1 92 ? -0.11135 37.69955 1.20438 1.000 27.70133 92 ILE A C 1
ATOM 1291 O O . ILE A 1 92 ? -0.46281 36.76432 1.93279 1.000 28.63990 92 ILE A O 1
ATOM 1307 N N . SER A 1 93 ? -0.39186 38.97146 1.50141 1.000 26.65384 93 SER A N 1
ATOM 1308 C CA . SER A 1 93 ? -1.13391 39.30294 2.71244 1.000 29.82537 93 SER A CA 1
ATOM 1309 C C . SER A 1 93 ? -2.46209 38.55886 2.75594 1.000 28.43370 93 SER A C 1
ATOM 1310 O O . SER A 1 93 ? -2.81779 37.96068 3.77700 1.000 27.23104 93 SER A O 1
ATOM 1318 N N . LEU A 1 94 ? -3.21726 38.59476 1.65313 1.000 26.07544 94 LEU A N 1
ATOM 1319 C CA . LEU A 1 94 ? -4.51322 37.92647 1.62343 1.000 28.82231 94 LEU A CA 1
ATOM 1320 C C . LEU A 1 94 ? -4.38406 36.41260 1.70004 1.000 27.17154 94 LEU A C 1
ATOM 1321 O O . LEU A 1 94 ? -5.33565 35.74166 2.11485 1.000 23.04898 94 LEU A O 1
ATOM 1337 N N . THR A 1 95 ? -3.23706 35.85962 1.30366 1.000 29.08733 95 THR A N 1
ATOM 1338 C CA . THR A 1 95 ? -3.02739 34.42570 1.45835 1.000 30.54239 95 THR A CA 1
ATOM 1339 C C . THR A 1 95 ? -3.02555 34.02511 2.92456 1.000 31.86922 95 THR A C 1
ATOM 1340 O O . THR A 1 95 ? -3.42234 32.90288 3.26338 1.000 32.54735 95 THR A O 1
ATOM 1351 N N . VAL A 1 96 ? -2.58401 34.92135 3.80585 1.000 30.34837 96 VAL A N 1
ATOM 1352 C CA . VAL A 1 96 ? -2.56971 34.61563 5.23195 1.000 29.95905 96 VAL A CA 1
ATOM 1353 C C . VAL A 1 96 ? -3.95462 34.79256 5.84087 1.000 26.96239 96 VAL A C 1
ATOM 1354 O O . VAL A 1 96 ? -4.47354 33.88451 6.49695 1.000 28.62527 96 VAL A O 1
ATOM 1367 N N . THR A 1 97 ? -4.58965 35.94579 5.62138 1.000 29.03827 97 THR A N 1
ATOM 1368 C CA . THR A 1 97 ? -5.88148 36.18464 6.26130 1.000 33.32169 97 THR A CA 1
ATOM 1369 C C . THR A 1 97 ? -6.90584 35.14553 5.82477 1.000 32.50397 97 THR A C 1
ATOM 1370 O O . THR A 1 97 ? -7.67658 34.63374 6.64713 1.000 32.35068 97 THR A O 1
ATOM 1381 N N . ARG A 1 98 ? -6.93314 34.82076 4.53579 1.000 28.33175 98 ARG A N 1
ATOM 1382 C CA . ARG A 1 98 ? -7.87517 33.82135 4.04772 1.000 27.57236 98 ARG A CA 1
ATOM 1383 C C . ARG A 1 98 ? -7.48521 32.40215 4.44281 1.000 29.57494 98 ARG A C 1
ATOM 1384 O O . ARG A 1 98 ? -8.26464 31.47830 4.18998 1.000 31.95168 98 ARG A O 1
ATOM 1405 N N . SER A 1 99 ? -6.32950 32.21169 5.08176 1.000 30.18540 99 SER A N 1
ATOM 1406 C CA . SER A 1 99 ? -5.90874 30.91018 5.57531 1.000 30.83470 99 SER A CA 1
ATOM 1407 C C . SER A 1 99 ? -5.99651 30.79211 7.09224 1.000 28.58832 99 SER A C 1
ATOM 1408 O O . SER A 1 99 ? -5.62711 29.74614 7.63798 1.000 26.00173 99 SER A O 1
ATOM 1416 N N . LEU A 1 100 ? -6.47953 31.82531 7.79068 1.000 30.01564 100 LEU A N 1
ATOM 1417 C CA . LEU A 1 100 ? -6.38013 31.82587 9.24715 1.000 26.97391 100 LEU A CA 1
ATOM 1418 C C . LEU A 1 100 ? -7.21914 30.71836 9.86974 1.000 30.54631 100 LEU A C 1
ATOM 1419 O O . LEU A 1 100 ? -6.82679 30.15364 10.89859 1.000 30.68862 100 LEU A O 1
ATOM 1435 N N . SER A 1 101 ? -8.35883 30.37958 9.26327 1.000 28.52440 101 SER A N 1
ATOM 1436 C CA . SER A 1 101 ? -9.19193 29.32014 9.82097 1.000 31.97374 101 SER A CA 1
ATOM 1437 C C . SER A 1 101 ? -8.44725 27.99104 9.83464 1.000 32.45374 101 SER A C 1
ATOM 1438 O O . SER A 1 101 ? -8.33499 27.33907 10.88028 1.000 32.52784 101 SER A O 1
ATOM 1446 N N . SER A 1 102 ? -7.91947 27.57440 8.67870 1.000 27.17079 102 SER A N 1
ATOM 1447 C CA . SER A 1 102 ? -7.22088 26.29634 8.62490 1.000 30.28925 102 SER A CA 1
ATOM 1448 C C . SER A 1 102 ? -5.91213 26.34646 9.40280 1.000 30.45546 102 SER A C 1
ATOM 1449 O O . SER A 1 102 ? -5.51042 25.33987 9.99833 1.000 32.50910 102 SER A O 1
ATOM 1457 N N . LEU A 1 103 ? -5.24056 27.50009 9.42338 1.000 26.83738 103 LEU A N 1
ATOM 1458 C CA . LEU A 1 103 ? -4.06283 27.64051 10.27284 1.000 28.08162 103 LEU A CA 1
ATOM 1459 C C . LEU A 1 103 ? -4.41722 27.36303 11.72613 1.000 31.43588 103 LEU A C 1
ATOM 1460 O O . LEU A 1 103 ? -3.69331 26.65182 12.43188 1.000 30.67855 103 LEU A O 1
ATOM 1476 N N . ARG A 1 104 ? -5.53579 27.92395 12.19171 1.000 32.86860 104 ARG A N 1
ATOM 1477 C CA . ARG A 1 104 ? -5.92423 27.73712 13.58256 1.000 36.30631 104 ARG A CA 1
ATOM 1478 C C . ARG A 1 104 ? -6.09614 26.25564 13.89967 1.000 35.66013 104 ARG A C 1
ATOM 1479 O O . ARG A 1 104 ? -5.59128 25.76986 14.91782 1.000 31.86995 104 ARG A O 1
ATOM 1500 N N . GLU A 1 105 ? -6.75635 25.50903 13.00896 1.000 33.83838 105 GLU A N 1
ATOM 1501 C CA . GLU A 1 105 ? -6.96219 24.08448 13.25135 1.000 35.79637 105 GLU A CA 1
ATOM 1502 C C . GLU A 1 105 ? -5.62941 23.34738 13.30699 1.000 33.32575 105 GLU A C 1
ATOM 1503 O O . GLU A 1 105 ? -5.39321 22.52610 14.19876 1.000 31.45881 105 GLU A O 1
ATOM 1515 N N . VAL A 1 106 ? -4.74212 23.62768 12.35187 1.000 30.80115 106 VAL A N 1
ATOM 1516 C CA . VAL A 1 106 ? -3.44551 22.95556 12.33109 1.000 32.51053 106 VAL A CA 1
ATOM 1517 C C . VAL A 1 106 ? -2.62643 23.33888 13.55526 1.000 31.99652 106 VAL A C 1
ATOM 1518 O O . VAL A 1 106 ? -1.94979 22.49722 14.15643 1.000 32.24561 106 VAL A O 1
ATOM 1531 N N . PHE A 1 107 ? -2.67504 24.61281 13.94563 1.000 34.14835 107 PHE A N 1
ATOM 1532 C CA . PHE A 1 107 ? -1.87288 25.06785 15.07642 1.000 35.59775 107 PHE A CA 1
ATOM 1533 C C . PHE A 1 107 ? -2.32643 24.41398 16.37555 1.000 35.52875 107 PHE A C 1
ATOM 1534 O O . PHE A 1 107 ? -1.50177 24.12429 17.25067 1.000 36.28735 107 PHE A O 1
ATOM 1551 N N . LYS A 1 108 ? -3.63140 24.17607 16.52193 1.000 36.09053 108 LYS A N 1
ATOM 1552 C CA . LYS A 1 108 ? -4.13153 23.47274 17.69913 1.000 39.45740 108 LYS A CA 1
ATOM 1553 C C . LYS A 1 108 ? -3.41776 22.13958 17.89354 1.000 39.41575 108 LYS A C 1
ATOM 1554 O O . LYS A 1 108 ? -2.90671 21.84595 18.97935 1.000 39.85474 108 LYS A O 1
ATOM 1573 N N . THR A 1 109 ? -3.37508 21.31357 16.84250 1.000 35.98374 109 THR A N 1
ATOM 1574 C CA . THR A 1 109 ? -2.81291 19.97734 16.99346 1.000 37.78651 109 THR A CA 1
ATOM 1575 C C . THR A 1 109 ? -1.34242 20.06212 17.37580 1.000 37.34065 109 THR A C 1
ATOM 1576 O O . THR A 1 109 ? -0.85761 19.27076 18.19332 1.000 40.38364 109 THR A O 1
ATOM 1587 N N . LEU A 1 110 ? -0.61782 21.02309 16.80082 1.000 33.38855 110 LEU A N 1
ATOM 1588 C CA . LEU A 1 110 ? 0.79499 21.17336 17.12955 1.000 38.36959 110 LEU A CA 1
ATOM 1589 C C . LEU A 1 110 ? 0.97612 21.50641 18.60481 1.000 37.51221 110 LEU A C 1
ATOM 1590 O O . LEU A 1 110 ? 1.80104 20.89849 19.29505 1.000 37.49849 110 LEU A O 1
ATOM 1606 N N . VAL A 1 111 ? 0.21314 22.48288 19.10295 1.000 39.42250 111 VAL A N 1
ATOM 1607 C CA . VAL A 1 111 ? 0.33169 22.89163 20.49908 1.000 38.95459 111 VAL A CA 1
ATOM 1608 C C . VAL A 1 111 ? -0.03348 21.74707 21.43469 1.000 42.87018 111 VAL A C 1
ATOM 1609 O O . VAL A 1 111 ? 0.47067 21.67270 22.56200 1.000 46.33713 111 VAL A O 1
ATOM 1622 N N . ASP A 1 112 ? -0.91178 20.84197 20.99635 1.000 45.06289 112 ASP A N 1
ATOM 1623 C CA . ASP A 1 112 ? -1.30852 19.73303 21.85591 1.000 43.11673 112 ASP A CA 1
ATOM 1624 C C . ASP A 1 112 ? -0.23298 18.65594 21.92328 1.000 46.73180 112 ASP A C 1
ATOM 1625 O O . ASP A 1 112 ? -0.04521 18.02783 22.97180 1.000 53.17653 112 ASP A O 1
ATOM 1634 N N . SER A 1 113 ? 0.47650 18.42611 20.81969 1.000 45.06174 113 SER A N 1
ATOM 1635 C CA . SER A 1 113 ? 1.42522 17.32309 20.71688 1.000 46.72148 113 SER A CA 1
ATOM 1636 C C . SER A 1 113 ? 2.87169 17.72401 20.97252 1.000 47.59797 113 SER A C 1
ATOM 1637 O O . SER A 1 113 ? 3.66562 16.87683 21.39339 1.000 52.19586 113 SER A O 1
ATOM 1645 N N . LYS A 1 114 ? 3.23690 18.97972 20.72364 1.000 42.26218 114 LYS A N 1
ATOM 1646 C CA . LYS A 1 114 ? 4.60940 19.44768 20.83299 1.000 39.45401 114 LYS A CA 1
ATOM 1647 C C . LYS A 1 114 ? 4.74242 20.55379 21.87131 1.000 41.52467 114 LYS A C 1
ATOM 1648 O O . LYS A 1 114 ? 3.76293 21.19264 22.26511 1.000 40.81395 114 LYS A O 1
ATOM 1667 N N . LYS A 1 115 ? 5.98797 20.78078 22.30005 1.000 40.85804 115 LYS A N 1
ATOM 1668 C CA . LYS A 1 115 ? 6.31687 21.91556 23.16046 1.000 41.48706 115 LYS A CA 1
ATOM 1669 C C . LYS A 1 115 ? 6.66455 23.08834 22.24926 1.000 38.98966 115 LYS A C 1
ATOM 1670 O O . LYS A 1 115 ? 7.82838 23.38680 21.96987 1.000 36.07770 115 LYS A O 1
ATOM 1689 N N . VAL A 1 116 ? 5.62108 23.75365 21.76523 1.000 34.33092 116 VAL A N 1
ATOM 1690 C CA . VAL A 1 116 ? 5.79138 24.85172 20.82163 1.000 35.10965 116 VAL A CA 1
ATOM 1691 C C . VAL A 1 116 ? 6.25962 26.07413 21.59773 1.000 33.28018 116 VAL A C 1
ATOM 1692 O O . VAL A 1 116 ? 5.54463 26.58187 22.46834 1.000 31.54942 116 VAL A O 1
ATOM 1705 N N . VAL A 1 117 ? 7.44943 26.56635 21.26177 1.000 34.62745 117 VAL A N 1
ATOM 1706 C CA . VAL A 1 117 ? 8.05014 27.68971 21.97022 1.000 31.93571 117 VAL A CA 1
ATOM 1707 C C . VAL A 1 117 ? 8.01745 28.97630 21.16645 1.000 33.20474 117 VAL A C 1
ATOM 1708 O O . VAL A 1 117 ? 8.26485 30.04995 21.73958 1.000 35.39780 117 VAL A O 1
ATOM 1721 N N . ALA A 1 118 ? 7.71734 28.91641 19.87180 1.000 30.43536 118 ALA A N 1
ATOM 1722 C CA . ALA A 1 118 ? 7.69869 30.12286 19.06121 1.000 28.70384 118 ALA A CA 1
ATOM 1723 C C . ALA A 1 118 ? 6.94845 29.86109 17.76599 1.000 28.52928 118 ALA A C 1
ATOM 1724 O O . ALA A 1 118 ? 6.96283 28.74912 17.23379 1.000 27.01968 118 ALA A O 1
ATOM 1731 N N . PHE A 1 119 ? 6.28035 30.90051 17.27935 1.000 26.78699 119 PHE A N 1
ATOM 1732 C CA . PHE A 1 119 ? 5.63027 30.89736 15.97322 1.000 29.35995 119 PHE A CA 1
ATOM 1733 C C . PHE A 1 119 ? 6.30704 31.97647 15.13608 1.000 26.17922 119 PHE A C 1
ATOM 1734 O O . PHE A 1 119 ? 6.19630 33.16943 15.43805 1.000 24.57675 119 PHE A O 1
ATOM 1751 N N . VAL A 1 120 ? 7.02553 31.55290 14.10341 1.000 25.14673 120 VAL A N 1
ATOM 1752 C CA . VAL A 1 120 ? 7.83295 32.44662 13.28200 1.000 28.34138 120 VAL A CA 1
ATOM 1753 C C . VAL A 1 120 ? 7.09661 32.67253 11.97068 1.000 26.55021 120 VAL A C 1
ATOM 1754 O O . VAL A 1 120 ? 6.89326 31.73263 11.19431 1.000 25.76630 120 VAL A O 1
ATOM 1767 N N . VAL A 1 121 ? 6.68725 33.91396 11.73182 1.000 26.62077 121 VAL A N 1
ATOM 1768 C CA . VAL A 1 121 ? 6.12010 34.32298 10.45779 1.000 26.78062 121 VAL A CA 1
ATOM 1769 C C . VAL A 1 121 ? 7.17371 35.15245 9.73116 1.000 27.59433 121 VAL A C 1
ATOM 1770 O O . VAL A 1 121 ? 8.18707 35.54681 10.30715 1.000 27.79732 121 VAL A O 1
ATOM 1783 N N . ASP A 1 122 ? 6.92279 35.43828 8.45717 1.000 27.66351 122 ASP A N 1
ATOM 1784 C CA . ASP A 1 122 ? 7.85163 36.28572 7.72759 1.000 33.74116 122 ASP A CA 1
ATOM 1785 C C . ASP A 1 122 ? 7.25430 37.68737 7.58681 1.000 29.09983 122 ASP A C 1
ATOM 1786 O O . ASP A 1 122 ? 6.23880 38.02325 8.20344 1.000 27.79811 122 ASP A O 1
ATOM 1795 N N . LEU A 1 123 ? 7.88396 38.50863 6.74765 1.000 28.37646 123 LEU A N 1
ATOM 1796 C CA . LEU A 1 123 ? 7.65477 39.94761 6.77334 1.000 31.21158 123 LEU A CA 1
ATOM 1797 C C . LEU A 1 123 ? 6.19454 40.33466 6.57976 1.000 28.92986 123 LEU A C 1
ATOM 1798 O O . LEU A 1 123 ? 5.79873 41.41736 7.02106 1.000 25.41140 123 LEU A O 1
ATOM 1814 N N . PHE A 1 124 ? 5.38454 39.48637 5.94399 1.000 30.74219 124 PHE A N 1
ATOM 1815 C CA . PHE A 1 124 ? 3.99710 39.82198 5.64536 1.000 28.06188 124 PHE A CA 1
ATOM 1816 C C . PHE A 1 124 ? 3.01326 38.90608 6.36792 1.000 29.16821 124 PHE A C 1
ATOM 1817 O O . PHE A 1 124 ? 1.86715 38.76353 5.92834 1.000 28.19722 124 PHE A O 1
ATOM 1834 N N . GLY A 1 125 ? 3.42236 38.30246 7.48049 1.000 28.06769 125 GLY A N 1
ATOM 1835 C CA . GLY A 1 125 ? 2.56536 37.35193 8.15721 1.000 27.10916 125 GLY A CA 1
ATOM 1836 C C . GLY A 1 125 ? 2.03335 37.82026 9.49334 1.000 26.19672 125 GLY A C 1
ATOM 1837 O O . GLY A 1 125 ? 1.57726 37.00173 10.29659 1.000 29.07470 125 GLY A O 1
ATOM 1841 N N . THR A 1 126 ? 2.04758 39.13453 9.73628 1.000 26.37365 126 THR A N 1
ATOM 1842 C CA . THR A 1 126 ? 1.71271 39.62165 11.07132 1.000 27.56410 126 THR A CA 1
ATOM 1843 C C . THR A 1 126 ? 0.27666 39.27275 11.44934 1.000 28.75835 126 THR A C 1
ATOM 1844 O O . THR A 1 126 ? -0.04431 39.17294 12.63831 1.000 29.38850 126 THR A O 1
ATOM 1855 N N . ASP A 1 127 ? -0.60874 39.09633 10.46111 1.000 26.39112 127 ASP A N 1
ATOM 1856 C CA . ASP A 1 127 ? -1.99443 38.76518 10.78023 1.000 30.02372 127 ASP A CA 1
ATOM 1857 C C . ASP A 1 127 ? -2.12283 37.37849 11.39387 1.000 29.20746 127 ASP A C 1
ATOM 1858 O O . ASP A 1 127 ? -3.15049 37.08085 12.00837 1.000 30.33743 127 ASP A O 1
ATOM 1867 N N . ALA A 1 128 ? -1.10789 36.53094 11.24962 1.000 30.62097 128 ALA A N 1
ATOM 1868 C CA . ALA A 1 128 ? -1.08413 35.25895 11.95513 1.000 27.32845 128 ALA A CA 1
ATOM 1869 C C . ALA A 1 128 ? -0.69383 35.41994 13.41810 1.000 28.27919 128 ALA A C 1
ATOM 1870 O O . ALA A 1 128 ? -0.74084 34.43949 14.16793 1.000 28.53304 128 ALA A O 1
ATOM 1877 N N . PHE A 1 129 ? -0.32924 36.63132 13.84717 1.000 32.33274 129 PHE A N 1
ATOM 1878 C CA . PHE A 1 129 ? -0.03329 36.84406 15.25807 1.000 34.48306 129 PHE A CA 1
ATOM 1879 C C . PHE A 1 129 ? -1.22076 36.47096 16.13418 1.000 30.26280 129 PHE A C 1
ATOM 1880 O O . PHE A 1 129 ? -1.03880 36.04631 17.27946 1.000 35.17468 129 PHE A O 1
ATOM 1897 N N . ASP A 1 130 ? -2.44164 36.64313 15.62269 1.000 33.54868 130 ASP A N 1
ATOM 1898 C CA . ASP A 1 130 ? -3.62300 36.45832 16.45802 1.000 37.64281 130 ASP A CA 1
ATOM 1899 C C . ASP A 1 130 ? -3.77218 35.00894 16.90760 1.000 38.07462 130 ASP A C 1
ATOM 1900 O O . ASP A 1 130 ? -4.19548 34.75054 18.04057 1.000 35.78967 130 ASP A O 1
ATOM 1909 N N . VAL A 1 131 ? -3.42223 34.04630 16.04757 1.000 34.00443 131 VAL A N 1
ATOM 1910 C CA . VAL A 1 131 ? -3.46909 32.65242 16.47936 1.000 36.73166 131 VAL A CA 1
ATOM 1911 C C . VAL A 1 131 ? -2.37221 32.38714 17.50329 1.000 35.01334 131 VAL A C 1
ATOM 1912 O O . VAL A 1 131 ? -2.60553 31.73347 18.52738 1.000 33.57342 131 VAL A O 1
ATOM 1925 N N . ALA A 1 132 ? -1.16592 32.90646 17.25510 1.000 32.62961 132 ALA A N 1
ATOM 1926 C CA . ALA A 1 132 ? -0.07428 32.74313 18.20880 1.000 32.34650 132 ALA A CA 1
ATOM 1927 C C . ALA A 1 132 ? -0.49214 33.23830 19.58427 1.000 34.29380 132 ALA A C 1
ATOM 1928 O O . ALA A 1 132 ? -0.29537 32.55441 20.59658 1.000 34.67297 132 ALA A O 1
ATOM 1935 N N . ILE A 1 133 ? -1.08007 34.43536 19.63490 1.000 31.90022 133 ILE A N 1
ATOM 1936 C CA . ILE A 1 133 ? -1.50373 35.00120 20.91166 1.000 34.50496 133 ILE A CA 1
ATOM 1937 C C . ILE A 1 133 ? -2.59459 34.14480 21.54067 1.000 36.85969 133 ILE A C 1
ATOM 1938 O O . ILE A 1 133 ? -2.61231 33.93859 22.76034 1.000 31.33858 133 ILE A O 1
ATOM 1954 N N . ASP A 1 134 ? -3.50422 33.61004 20.71982 1.000 36.95278 134 ASP A N 1
ATOM 1955 C CA . ASP A 1 134 ? -4.61286 32.82971 21.25529 1.000 36.72996 134 ASP A CA 1
ATOM 1956 C C . ASP A 1 134 ? -4.15726 31.51309 21.86639 1.000 34.97375 134 ASP A C 1
ATOM 1957 O O . ASP A 1 134 ? -4.85331 30.97556 22.73234 1.000 38.07550 134 ASP A O 1
ATOM 1966 N N . PHE A 1 135 ? -3.00656 30.99042 21.44922 1.000 36.59644 135 PHE A N 1
ATOM 1967 C CA . PHE A 1 135 ? -2.46716 29.75163 21.99360 1.000 38.73148 135 PHE A CA 1
ATOM 1968 C C . PHE A 1 135 ? -1.26608 29.97718 22.89852 1.000 36.25897 135 PHE A C 1
ATOM 1969 O O . PHE A 1 135 ? -0.58857 29.01194 23.26790 1.000 33.34081 135 PHE A O 1
ATOM 1986 N N . ASN A 1 136 ? -0.99996 31.22338 23.27817 1.000 34.19113 136 ASN A N 1
ATOM 1987 C CA . ASN A 1 136 ? 0.06456 31.55175 24.22112 1.000 35.30773 136 ASN A CA 1
ATOM 1988 C C . ASN A 1 136 ? 1.43069 31.10751 23.69823 1.000 31.76414 136 ASN A C 1
ATOM 1989 O O . ASN A 1 136 ? 2.22988 30.50740 24.41911 1.000 39.27398 136 ASN A O 1
ATOM 2000 N N . VAL A 1 137 ? 1.70799 31.42237 22.43543 1.000 33.74164 137 VAL A N 1
ATOM 2001 C CA . VAL A 1 137 ? 2.99670 31.13076 21.81534 1.000 31.82462 137 VAL A CA 1
ATOM 2002 C C . VAL A 1 137 ? 3.61392 32.45228 21.37257 1.000 28.35292 137 VAL A C 1
ATOM 2003 O O . VAL A 1 137 ? 2.94073 33.27984 20.74714 1.000 22.83835 137 VAL A O 1
ATOM 2016 N N . SER A 1 138 ? 4.88222 32.65661 21.71331 1.000 31.53527 138 SER A N 1
ATOM 2017 C CA . SER A 1 138 ? 5.54472 33.91551 21.38981 1.000 31.16318 138 SER A CA 1
ATOM 2018 C C . SER A 1 138 ? 5.62289 34.09998 19.87593 1.000 29.55794 138 SER A C 1
ATOM 2019 O O . SER A 1 138 ? 6.07979 33.19032 19.16673 1.000 25.70490 138 SER A O 1
ATOM 2027 N N . PRO A 1 139 ? 5.20931 35.25172 19.34375 1.000 27.31377 139 PRO A N 1
ATOM 2028 C CA . PRO A 1 139 ? 5.32075 35.47741 17.89818 1.000 29.15118 139 PRO A CA 1
ATOM 2029 C C . PRO A 1 139 ? 6.65216 36.09920 17.50764 1.000 28.01506 139 PRO A C 1
ATOM 2030 O O . PRO A 1 139 ? 7.17869 36.99180 18.17457 1.000 28.63632 139 PRO A O 1
ATOM 2041 N N . TYR A 1 140 ? 7.19337 35.62295 16.39109 1.000 28.13292 140 TYR A N 1
ATOM 2042 C CA . TYR A 1 140 ? 8.45645 36.11493 15.86661 1.000 27.03991 140 TYR A CA 1
ATOM 2043 C C . TYR A 1 140 ? 8.32085 36.39810 14.37874 1.000 27.88091 140 TYR A C 1
ATOM 2044 O O . TYR A 1 140 ? 7.45484 35.84755 13.69340 1.000 21.57385 140 TYR A O 1
ATOM 2062 N N . ILE A 1 141 ? 9.18222 37.29018 13.89393 1.000 29.07949 141 ILE A N 1
ATOM 2063 C CA . ILE A 1 141 ? 9.23904 37.66338 12.48566 1.000 25.70859 141 ILE A CA 1
ATOM 2064 C C . ILE A 1 141 ? 10.60026 37.27899 11.92884 1.000 24.29546 141 ILE A C 1
ATOM 2065 O O . ILE A 1 141 ? 11.63639 37.61998 12.50912 1.000 24.71615 141 ILE A O 1
ATOM 2081 N N . PHE A 1 142 ? 10.59012 36.55170 10.82020 1.000 29.67307 142 PHE A N 1
ATOM 2082 C CA . PHE A 1 142 ? 11.77623 36.31635 10.01120 1.000 29.05102 142 PHE A CA 1
ATOM 2083 C C . PHE A 1 142 ? 11.76280 37.29881 8.84686 1.000 26.32100 142 PHE A C 1
ATOM 2084 O O . PHE A 1 142 ? 10.83432 37.28208 8.03303 1.000 26.17612 142 PHE A O 1
ATOM 2101 N N . PHE A 1 143 ? 12.76026 38.17942 8.79294 1.000 23.43907 143 PHE A N 1
ATOM 2102 C CA . PHE A 1 143 ? 12.84821 39.14033 7.70494 1.000 24.96177 143 PHE A CA 1
ATOM 2103 C C . PHE A 1 143 ? 13.79871 38.60654 6.64448 1.000 25.76541 143 PHE A C 1
ATOM 2104 O O . PHE A 1 143 ? 15.02111 38.61113 6.86390 1.000 24.20244 143 PHE A O 1
ATOM 2121 N N . PRO A 1 144 ? 13.30441 38.15368 5.48927 1.000 24.76399 144 PRO A N 1
ATOM 2122 C CA . PRO A 1 144 ? 14.17557 37.48478 4.51375 1.000 29.32340 144 PRO A CA 1
ATOM 2123 C C . PRO A 1 144 ? 15.04563 38.42008 3.68499 1.000 27.47338 144 PRO A C 1
ATOM 2124 O O . PRO A 1 144 ? 15.81704 37.93134 2.85241 1.000 29.99569 144 PRO A O 1
ATOM 2135 N N . SER A 1 145 ? 14.96169 39.73450 3.88076 1.000 25.91405 145 SER A N 1
ATOM 2136 C CA . SER A 1 145 ? 15.66385 40.70524 3.05848 1.000 28.00405 145 SER A CA 1
ATOM 2137 C C . SER A 1 145 ? 16.74946 41.40601 3.88143 1.000 25.66244 145 SER A C 1
ATOM 2138 O O . SER A 1 145 ? 17.23581 40.84332 4.87680 1.000 28.07545 145 SER A O 1
ATOM 2146 N N . THR A 1 146 ? 17.11288 42.61835 3.47830 1.000 26.44860 146 THR A N 1
ATOM 2147 C CA . THR A 1 146 ? 18.24051 43.33736 4.03995 1.000 26.73841 146 THR A CA 1
ATOM 2148 C C . THR A 1 146 ? 17.88963 43.96081 5.38580 1.000 28.00225 146 THR A C 1
ATOM 2149 O O . THR A 1 146 ? 16.72084 44.15271 5.73096 1.000 28.36454 146 THR A O 1
ATOM 2160 N N . ALA A 1 147 ? 18.93570 44.29601 6.14346 1.000 25.58040 147 ALA A N 1
ATOM 2161 C CA . ALA A 1 147 ? 18.74455 45.08405 7.35383 1.000 25.89492 147 ALA A CA 1
ATOM 2162 C C . ALA A 1 147 ? 18.24881 46.48679 7.01607 1.000 26.57334 147 ALA A C 1
ATOM 2163 O O . ALA A 1 147 ? 17.41982 47.04751 7.74192 1.000 23.74204 147 ALA A O 1
ATOM 2170 N N . MET A 1 148 ? 18.73011 47.06272 5.90914 1.000 28.02825 148 MET A N 1
ATOM 2171 C CA . MET A 1 148 ? 18.19972 48.34577 5.45204 1.000 28.56924 148 MET A CA 1
ATOM 2172 C C . MET A 1 148 ? 16.69749 48.26078 5.21201 1.000 26.25595 148 MET A C 1
ATOM 2173 O O . MET A 1 148 ? 15.93954 49.14070 5.63439 1.000 28.60242 148 MET A O 1
ATOM 2187 N N . ALA A 1 149 ? 16.24629 47.21286 4.52322 1.000 22.67185 149 ALA A N 1
ATOM 2188 C CA . ALA A 1 149 ? 14.81271 47.04272 4.30837 1.000 24.37138 149 ALA A CA 1
ATOM 2189 C C . ALA A 1 149 ? 14.07297 46.86032 5.63071 1.000 26.30388 149 ALA A C 1
ATOM 2190 O O . ALA A 1 149 ? 12.97626 47.40381 5.81889 1.000 21.94182 149 ALA A O 1
ATOM 2197 N N . LEU A 1 150 ? 14.65455 46.09584 6.56001 1.000 26.62892 150 LEU A N 1
ATOM 2198 C CA . LEU A 1 150 ? 14.02525 45.92271 7.86567 1.000 25.19403 150 LEU A CA 1
ATOM 2199 C C . LEU A 1 150 ? 13.92539 47.24856 8.60672 1.000 26.83644 150 LEU A C 1
ATOM 2200 O O . LEU A 1 150 ? 12.89774 47.54296 9.22931 1.000 24.21110 150 LEU A O 1
ATOM 2216 N N . SER A 1 151 ? 14.97838 48.06720 8.54863 1.000 24.24691 151 SER A N 1
ATOM 2217 C CA . SER A 1 151 ? 14.89867 49.39313 9.15032 1.000 26.86790 151 SER A CA 1
ATOM 2218 C C . SER A 1 151 ? 13.77956 50.21117 8.52161 1.000 23.35197 151 SER A C 1
ATOM 2219 O O . SER A 1 151 ? 13.04245 50.90979 9.22404 1.000 22.62611 151 SER A O 1
ATOM 2227 N N . LEU A 1 152 ? 13.62054 50.11824 7.20123 1.000 25.07430 152 LEU A N 1
ATOM 2228 C CA . LEU A 1 152 ? 12.56947 50.88028 6.53742 1.000 25.11887 152 LEU A CA 1
ATOM 2229 C C . LEU A 1 152 ? 11.18742 50.44255 7.00781 1.000 25.37169 152 LEU A C 1
ATOM 2230 O O . LEU A 1 152 ? 10.29606 51.27898 7.19140 1.000 25.85579 152 LEU A O 1
ATOM 2246 N N . PHE A 1 153 ? 10.97602 49.13522 7.17709 1.000 24.25411 153 PHE A N 1
ATOM 2247 C CA . PHE A 1 153 ? 9.69484 48.66311 7.69559 1.000 26.39397 153 PHE A CA 1
ATOM 2248 C C . PHE A 1 153 ? 9.39939 49.27312 9.06183 1.000 27.89312 153 PHE A C 1
ATOM 2249 O O . PHE A 1 153 ? 8.31638 49.82229 9.28763 1.000 25.20178 153 PHE A O 1
ATOM 2266 N N . LEU A 1 154 ? 10.35656 49.18211 9.99090 1.000 27.37147 154 LEU A N 1
ATOM 2267 C CA . LEU A 1 154 ? 10.15606 49.74954 11.32078 1.000 29.27320 154 LEU A CA 1
ATOM 2268 C C . LEU A 1 154 ? 9.96011 51.25963 11.25967 1.000 31.26746 154 LEU A C 1
ATOM 2269 O O . LEU A 1 154 ? 9.25356 51.83405 12.09807 1.000 29.39436 154 LEU A O 1
ATOM 2285 N N . TYR A 1 155 ? 10.58580 51.91634 10.28661 1.000 26.35122 155 TYR A N 1
ATOM 2286 C CA . TYR A 1 155 ? 10.49962 53.36320 10.13802 1.000 28.78383 155 TYR A CA 1
ATOM 2287 C C . TYR A 1 155 ? 9.24070 53.80766 9.40633 1.000 28.05867 155 TYR A C 1
ATOM 2288 O O . TYR A 1 155 ? 8.83608 54.96701 9.55172 1.000 26.72222 155 TYR A O 1
ATOM 2306 N N . LEU A 1 156 ? 8.58662 52.90819 8.67716 1.000 22.14739 156 LEU A N 1
ATOM 2307 C CA . LEU A 1 156 ? 7.51742 53.33272 7.78207 1.000 25.30151 156 LEU A CA 1
ATOM 2308 C C . LEU A 1 156 ? 6.34587 53.99239 8.50006 1.000 27.84648 156 LEU A C 1
ATOM 2309 O O . LEU A 1 156 ? 5.82793 54.99305 7.97405 1.000 27.68137 156 LEU A O 1
ATOM 2325 N N . PRO A 1 157 ? 5.85716 53.49991 9.64144 1.000 24.54808 157 PRO A N 1
ATOM 2326 C CA . PRO A 1 157 ? 4.76440 54.22624 10.30884 1.000 28.03127 157 PRO A CA 1
ATOM 2327 C C . PRO A 1 157 ? 5.09829 55.68627 10.58090 1.000 24.02701 157 PRO A C 1
ATOM 2328 O O . PRO A 1 157 ? 4.24279 56.55916 10.39777 1.000 23.73953 157 PRO A O 1
ATOM 2339 N N . LYS A 1 158 ? 6.32855 55.97909 11.00490 1.000 26.92449 158 LYS A N 1
ATOM 2340 C CA . LYS A 1 158 ? 6.73965 57.37023 11.18221 1.000 26.32916 158 LYS A CA 1
ATOM 2341 C C . LYS A 1 158 ? 6.84634 58.08587 9.83911 1.000 27.24675 158 LYS A C 1
ATOM 2342 O O . LYS A 1 158 ? 6.27985 59.17120 9.65864 1.000 29.35324 158 LYS A O 1
ATOM 2361 N N . LEU A 1 159 ? 7.57249 57.48908 8.88642 1.000 27.33638 159 LEU A N 1
ATOM 2362 C CA . LEU A 1 159 ? 7.70691 58.06630 7.55209 1.000 27.83649 159 LEU A CA 1
ATOM 2363 C C . LEU A 1 159 ? 6.35642 58.38748 6.93158 1.000 25.98988 159 LEU A C 1
ATOM 2364 O O . LEU A 1 159 ? 6.15172 59.47802 6.38121 1.000 26.73885 159 LEU A O 1
ATOM 2380 N N . ASP A 1 160 ? 5.42948 57.42827 6.98425 1.000 26.46745 160 ASP A N 1
ATOM 2381 C CA . ASP A 1 160 ? 4.10071 57.63710 6.42568 1.000 25.97952 160 ASP A CA 1
ATOM 2382 C C . ASP A 1 160 ? 3.42697 58.85557 7.02967 1.000 25.94520 160 ASP A C 1
ATOM 2383 O O . ASP A 1 160 ? 2.61005 59.50635 6.36773 1.000 27.17881 160 ASP A O 1
ATOM 2392 N N . ALA A 1 161 ? 3.75305 59.17694 8.28056 1.000 24.76165 161 ALA A N 1
ATOM 2393 C CA . ALA A 1 161 ? 3.14173 60.30102 8.97322 1.000 25.79255 161 ALA A CA 1
ATOM 2394 C C . ALA A 1 161 ? 3.93235 61.59025 8.81340 1.000 26.58319 161 ALA A C 1
ATOM 2395 O O . ALA A 1 161 ? 3.38841 62.66812 9.07665 1.000 27.66068 161 ALA A O 1
ATOM 2402 N N . THR A 1 162 ? 5.20850 61.50891 8.42354 1.000 28.42923 162 THR A N 1
ATOM 2403 C CA . THR A 1 162 ? 5.97854 62.72094 8.21152 1.000 32.06161 162 THR A CA 1
ATOM 2404 C C . THR A 1 162 ? 5.79267 63.31496 6.82026 1.000 30.93192 162 THR A C 1
ATOM 2405 O O . THR A 1 162 ? 5.97912 64.52365 6.65415 1.000 31.22587 162 THR A O 1
ATOM 2416 N N . VAL A 1 163 ? 5.39323 62.51033 5.83614 1.000 31.80623 163 VAL A N 1
ATOM 2417 C CA . VAL A 1 163 ? 5.22709 62.95749 4.45485 1.000 29.32205 163 VAL A CA 1
ATOM 2418 C C . VAL A 1 163 ? 4.01925 62.23789 3.87462 1.000 28.02655 163 VAL A C 1
ATOM 2419 O O . VAL A 1 163 ? 3.88095 61.01821 4.03939 1.000 28.79567 163 VAL A O 1
ATOM 2432 N N . SER A 1 164 ? 3.15853 62.97809 3.17040 1.000 28.74625 164 SER A N 1
ATOM 2433 C CA . SER A 1 164 ? 1.97678 62.38983 2.55729 1.000 28.33945 164 SER A CA 1
ATOM 2434 C C . SER A 1 164 ? 2.05397 62.30133 1.03736 1.000 30.57313 164 SER A C 1
ATOM 2435 O O . SER A 1 164 ? 1.23307 61.60125 0.43548 1.000 32.88611 164 SER A O 1
ATOM 2443 N N . CYS A 1 165 ? 2.99289 63.00189 0.40558 1.000 27.61604 165 CYS A N 1
ATOM 2444 C CA . CYS A 1 165 ? 3.19659 62.89881 -1.03387 1.000 27.82292 165 CYS A CA 1
ATOM 2445 C C . CYS A 1 165 ? 3.84809 61.56358 -1.39706 1.000 26.54251 165 CYS A C 1
ATOM 2446 O O . CYS A 1 165 ? 4.44075 60.88198 -0.55844 1.000 26.89771 165 CYS A O 1
ATOM 2454 N N . GLU A 1 166 ? 3.70236 61.17674 -2.66728 1.000 27.50712 166 GLU A N 1
ATOM 2455 C CA . GLU A 1 166 ? 4.34997 59.96336 -3.16404 1.000 26.46056 166 GLU A CA 1
ATOM 2456 C C . GLU A 1 166 ? 5.86597 60.09621 -3.02397 1.000 27.08961 166 GLU A C 1
ATOM 2457 O O . GLU A 1 166 ? 6.44671 61.12328 -3.39505 1.000 27.92724 166 GLU A O 1
ATOM 2469 N N . TYR A 1 167 ? 6.50392 59.05630 -2.48291 1.000 27.82043 167 TYR A N 1
ATOM 2470 C CA . TYR A 1 167 ? 7.92042 59.14565 -2.14266 1.000 28.04104 167 TYR A CA 1
ATOM 2471 C C . TYR A 1 167 ? 8.79483 59.51125 -3.33221 1.000 30.95576 167 TYR A C 1
ATOM 2472 O O . TYR A 1 167 ? 9.82226 60.17441 -3.15552 1.000 29.80158 167 TYR A O 1
ATOM 2490 N N . ARG A 1 168 ? 8.41116 59.11421 -4.54559 1.000 31.29735 168 ARG A N 1
ATOM 2491 C CA . ARG A 1 168 ? 9.20559 59.48760 -5.71371 1.000 28.96646 168 ARG A CA 1
ATOM 2492 C C . ARG A 1 168 ? 9.31385 61.00200 -5.84029 1.000 31.96453 168 ARG A C 1
ATOM 2493 O O . ARG A 1 168 ? 10.34987 61.52414 -6.26830 1.000 35.92520 168 ARG A O 1
ATOM 2514 N N . ASP A 1 169 ? 8.25776 61.72657 -5.47891 1.000 31.07296 169 ASP A N 1
ATOM 2515 C CA . ASP A 1 169 ? 8.26029 63.17024 -5.65867 1.000 33.22256 169 ASP A CA 1
ATOM 2516 C C . ASP A 1 169 ? 9.01876 63.91584 -4.57033 1.000 33.24820 169 ASP A C 1
ATOM 2517 O O . ASP A 1 169 ? 9.03804 65.15098 -4.58994 1.000 30.88554 169 ASP A O 1
ATOM 2526 N N . LEU A 1 170 ? 9.67003 63.21906 -3.64797 1.000 35.38658 170 LEU A N 1
ATOM 2527 C CA . LEU A 1 170 ? 10.45804 63.90024 -2.62795 1.000 36.39920 170 LEU A CA 1
ATOM 2528 C C . LEU A 1 170 ? 11.75880 64.39587 -3.24385 1.000 37.65020 170 LEU A C 1
ATOM 2529 O O . LEU A 1 170 ? 12.51361 63.58698 -3.79687 1.000 38.59013 170 LEU A O 1
ATOM 2545 N N . PRO A 1 171 ? 12.07093 65.68983 -3.16087 1.000 38.06278 171 PRO A N 1
ATOM 2546 C CA . PRO A 1 171 ? 13.31677 66.16467 -3.78536 1.000 42.17897 171 PRO A CA 1
ATOM 2547 C C . PRO A 1 171 ? 14.55134 65.54851 -3.15361 1.000 42.41701 171 PRO A C 1
ATOM 2548 O O . PRO A 1 171 ? 15.48045 65.15095 -3.86738 1.000 44.51809 171 PRO A O 1
ATOM 2559 N N . ASP A 1 172 ? 14.59358 65.48632 -1.80987 1.000 38.71102 172 ASP A N 1
ATOM 2560 C CA . ASP A 1 172 ? 15.76847 65.11438 -1.04459 1.000 36.33403 172 ASP A CA 1
ATOM 2561 C C . ASP A 1 172 ? 15.72872 63.63902 -0.66032 1.000 40.05382 172 ASP A C 1
ATOM 2562 O O . ASP A 1 172 ? 14.64978 63.06260 -0.48056 1.000 35.85041 172 ASP A O 1
ATOM 2571 N N . PRO A 1 173 ? 16.88888 63.01120 -0.48768 1.000 39.72755 173 PRO A N 1
ATOM 2572 C CA . PRO A 1 173 ? 16.90260 61.57924 -0.17453 1.000 39.02909 173 PRO A CA 1
ATOM 2573 C C . PRO A 1 173 ? 16.30610 61.28569 1.19047 1.000 36.05994 173 PRO A C 1
ATOM 2574 O O . PRO A 1 173 ? 16.40917 62.07512 2.13187 1.000 39.48649 173 PRO A O 1
ATOM 2585 N N . ILE A 1 174 ? 15.65826 60.13212 1.27911 1.000 32.27209 174 ILE A N 1
ATOM 2586 C CA . ILE A 1 174 ? 15.02375 59.69721 2.51694 1.000 34.79742 174 ILE A CA 1
ATOM 2587 C C . ILE A 1 174 ? 16.09207 59.09272 3.41535 1.000 33.85213 174 ILE A C 1
ATOM 2588 O O . ILE A 1 174 ? 16.91325 58.28291 2.96675 1.000 31.11581 174 ILE A O 1
ATOM 2604 N N . GLN A 1 175 ? 16.08310 59.47658 4.68729 1.000 34.87612 175 GLN A N 1
ATOM 2605 C CA . GLN A 1 175 ? 17.09359 59.01816 5.63254 1.000 39.67308 175 GLN A CA 1
ATOM 2606 C C . GLN A 1 175 ? 16.45356 57.95737 6.52087 1.000 40.10458 175 GLN A C 1
ATOM 2607 O O . GLN A 1 175 ? 15.72581 58.27476 7.46456 1.000 44.19491 175 GLN A O 1
ATOM 2621 N N . ILE A 1 176 ? 16.73561 56.69567 6.22208 1.000 38.60906 176 ILE A N 1
ATOM 2622 C CA . ILE A 1 176 ? 16.27242 55.58499 7.04749 1.000 35.19807 176 ILE A CA 1
ATOM 2623 C C . ILE A 1 176 ? 17.26280 55.44778 8.19748 1.000 36.77509 176 ILE A C 1
ATOM 2624 O O . ILE A 1 176 ? 18.48106 55.51723 7.97315 1.000 37.76789 176 ILE A O 1
ATOM 2640 N N . PRO A 1 177 ? 16.79832 55.26377 9.43974 1.000 35.39149 177 PRO A N 1
ATOM 2641 C CA . PRO A 1 177 ? 17.73896 55.18497 10.56401 1.000 32.20702 177 PRO A CA 1
ATOM 2642 C C . PRO A 1 177 ? 18.86400 54.20066 10.31388 1.000 30.82403 177 PRO A C 1
ATOM 2643 O O . PRO A 1 177 ? 18.62334 53.03327 9.98092 1.000 30.03694 177 PRO A O 1
ATOM 2654 N N . GLY A 1 178 ? 20.09774 54.68395 10.42757 1.000 31.59736 178 GLY A N 1
ATOM 2655 C CA . GLY A 1 178 ? 21.27783 53.86405 10.28954 1.000 30.06556 178 GLY A CA 1
ATOM 2656 C C . GLY A 1 178 ? 21.67736 53.50619 8.87553 1.000 27.85438 178 GLY A C 1
ATOM 2657 O O . GLY A 1 178 ? 22.68128 52.80489 8.69949 1.000 26.45392 178 GLY A O 1
ATOM 2661 N N . CYS A 1 179 ? 20.94435 53.96218 7.86558 1.000 29.47375 179 CYS A N 1
ATOM 2662 C CA . CYS A 1 179 ? 21.18456 53.55866 6.48969 1.000 33.43701 179 CYS A CA 1
ATOM 2663 C C . CYS A 1 179 ? 21.76858 54.69677 5.66567 1.000 32.64556 179 CYS A C 1
ATOM 2664 O O . CYS A 1 179 ? 21.69529 55.87269 6.03006 1.000 33.48016 179 CYS A O 1
ATOM 2672 N N . ILE A 1 180 ? 22.34417 54.33798 4.52868 1.000 32.80111 180 ILE A N 1
ATOM 2673 C CA . ILE A 1 180 ? 22.77481 55.32884 3.54880 1.000 35.65727 180 ILE A CA 1
ATOM 2674 C C . ILE A 1 180 ? 21.54444 56.07997 3.04894 1.000 31.78121 180 ILE A C 1
ATOM 2675 O O . ILE A 1 180 ? 20.46889 55.48310 2.93934 1.000 30.52204 180 ILE A O 1
ATOM 2691 N N . PRO A 1 181 ? 21.64324 57.36928 2.73690 1.000 34.43448 181 PRO A N 1
ATOM 2692 C CA . PRO A 1 181 ? 20.48222 58.04907 2.15515 1.000 33.41410 181 PRO A CA 1
ATOM 2693 C C . PRO A 1 181 ? 20.10648 57.40445 0.83030 1.000 33.98920 181 PRO A C 1
ATOM 2694 O O . PRO A 1 181 ? 20.96616 56.94401 0.07565 1.000 35.04035 181 PRO A O 1
ATOM 2705 N N . ILE A 1 182 ? 18.80883 57.36145 0.55888 1.000 37.57012 182 ILE A N 1
ATOM 2706 C CA . ILE A 1 182 ? 18.28435 56.75289 -0.65640 1.000 36.79736 182 ILE A CA 1
ATOM 2707 C C . ILE A 1 182 ? 17.13124 57.60652 -1.16175 1.000 35.18925 182 ILE A C 1
ATOM 2708 O O . ILE A 1 182 ? 16.31870 58.10542 -0.37775 1.000 36.91778 182 ILE A O 1
ATOM 2724 N N . HIS A 1 183 ? 17.05444 57.75615 -2.47949 1.000 34.34100 183 HIS A N 1
ATOM 2725 C CA . HIS A 1 183 ? 15.98821 58.53028 -3.09222 1.000 36.06035 183 HIS A CA 1
ATOM 2726 C C . HIS A 1 183 ? 14.68169 57.75137 -3.04615 1.000 29.73495 183 HIS A C 1
ATOM 2727 O O . HIS A 1 183 ? 14.66657 56.52003 -3.08285 1.000 30.92963 183 HIS A O 1
ATOM 2742 N N . GLY A 1 184 ? 13.57193 58.48651 -2.96704 1.000 31.33504 184 GLY A N 1
ATOM 2743 C CA . GLY A 1 184 ? 12.27477 57.83785 -2.86828 1.000 27.79553 184 GLY A CA 1
ATOM 2744 C C . GLY A 1 184 ? 11.96975 56.94887 -4.05661 1.000 29.79492 184 GLY A C 1
ATOM 2745 O O . GLY A 1 184 ? 11.31235 55.91359 -3.91294 1.000 27.44526 184 GLY A O 1
ATOM 2749 N N . LYS A 1 185 ? 12.44169 57.33651 -5.24438 1.000 30.71165 185 LYS A N 1
ATOM 2750 C CA . LYS A 1 185 ? 12.22901 56.53084 -6.43848 1.000 29.80851 185 LYS A CA 1
ATOM 2751 C C . LYS A 1 185 ? 12.86025 55.15351 -6.33087 1.000 31.62536 185 LYS A C 1
ATOM 2752 O O . LYS A 1 185 ? 12.44952 54.24203 -7.05650 1.000 35.93308 185 LYS A O 1
ATOM 2771 N N . ASP A 1 186 ? 13.84254 54.97948 -5.45064 1.000 30.60982 186 ASP A N 1
ATOM 2772 C CA . ASP A 1 186 ? 14.52584 53.70575 -5.28053 1.000 31.99213 186 ASP A CA 1
ATOM 2773 C C . ASP A 1 186 ? 13.95545 52.86609 -4.14473 1.000 28.82999 186 ASP A C 1
ATOM 2774 O O . ASP A 1 186 ? 14.42579 51.74408 -3.92972 1.000 28.11890 186 ASP A O 1
ATOM 2783 N N . LEU A 1 187 ? 12.98623 53.38613 -3.39584 1.000 25.73172 187 LEU A N 1
ATOM 2784 C CA . LEU A 1 187 ? 12.33698 52.59338 -2.35720 1.000 30.11613 187 LEU A CA 1
ATOM 2785 C C . LEU A 1 187 ? 11.58587 51.41494 -2.97862 1.000 24.97681 187 LEU A C 1
ATOM 2786 O O . LEU A 1 187 ? 11.20418 51.43026 -4.15279 1.000 22.18926 187 LEU A O 1
ATOM 2802 N N . LEU A 1 188 ? 11.38010 50.38120 -2.16654 1.000 26.28039 188 LEU A N 1
ATOM 2803 C CA . LEU A 1 188 ? 10.79741 49.13974 -2.65775 1.000 25.31457 188 LEU A CA 1
ATOM 2804 C C . LEU A 1 188 ? 9.45349 49.38018 -3.34238 1.000 25.69947 188 LEU A C 1
ATOM 2805 O O . LEU A 1 188 ? 8.69773 50.28716 -2.98798 1.000 22.76662 188 LEU A O 1
ATOM 2821 N N . ASP A 1 189 ? 9.14658 48.52058 -4.31386 1.000 26.86947 189 ASP A N 1
ATOM 2822 C CA . ASP A 1 189 ? 7.95916 48.69700 -5.14857 1.000 26.81788 189 ASP A CA 1
ATOM 2823 C C . ASP A 1 189 ? 6.68025 48.97491 -4.36362 1.000 26.62790 189 ASP A C 1
ATOM 2824 O O . ASP A 1 189 ? 5.96410 49.92475 -4.71818 1.000 25.88711 189 ASP A O 1
ATOM 2833 N N . PRO A 1 190 ? 6.31750 48.20653 -3.33047 1.000 25.07873 190 PRO A N 1
ATOM 2834 C CA . PRO A 1 190 ? 4.99352 48.39432 -2.71037 1.000 25.52167 190 PRO A CA 1
ATOM 2835 C C . PRO A 1 190 ? 4.79920 49.72888 -1.99628 1.000 24.15384 190 PRO A C 1
ATOM 2836 O O . PRO A 1 190 ? 3.69404 49.97427 -1.50115 1.000 24.45078 190 PRO A O 1
ATOM 2847 N N . VAL A 1 191 ? 5.80210 50.60728 -1.93856 1.000 26.58853 191 VAL A N 1
ATOM 2848 C CA . VAL A 1 191 ? 5.62362 51.95575 -1.40545 1.000 24.52606 191 VAL A CA 1
ATOM 2849 C C . VAL A 1 191 ? 5.66182 53.00436 -2.51156 1.000 28.92597 191 VAL A C 1
ATOM 2850 O O . VAL A 1 191 ? 5.59109 54.20683 -2.22648 1.000 28.45433 191 VAL A O 1
ATOM 2863 N N . GLN A 1 192 ? 5.74379 52.57967 -3.77853 1.000 23.56842 192 GLN A N 1
ATOM 2864 C CA . GLN A 1 192 ? 5.79221 53.53382 -4.88138 1.000 22.94972 192 GLN A CA 1
ATOM 2865 C C . GLN A 1 192 ? 4.41797 54.05050 -5.28293 1.000 22.72744 192 GLN A C 1
ATOM 2866 O O . GLN A 1 192 ? 4.33817 55.06432 -5.97734 1.000 27.12859 192 GLN A O 1
ATOM 2880 N N . ASP A 1 193 ? 3.33943 53.39848 -4.86066 1.000 24.68765 193 ASP A N 1
ATOM 2881 C CA . ASP A 1 193 ? 1.98344 53.88555 -5.11513 1.000 27.01336 193 ASP A CA 1
ATOM 2882 C C . ASP A 1 193 ? 1.22374 53.85636 -3.78757 1.000 28.56685 193 ASP A C 1
ATOM 2883 O O . ASP A 1 193 ? 0.70401 52.81052 -3.38255 1.000 25.02858 193 ASP A O 1
ATOM 2892 N N . ARG A 1 194 ? 1.17400 55.00598 -3.10444 1.000 24.56629 194 ARG A N 1
ATOM 2893 C CA . ARG A 1 194 ? 0.55432 55.07855 -1.78764 1.000 29.10047 194 ARG A CA 1
ATOM 2894 C C . ARG A 1 194 ? -0.94901 54.85553 -1.82185 1.000 27.73709 194 ARG A C 1
ATOM 2895 O O . ARG A 1 194 ? -1.55622 54.67585 -0.76243 1.000 28.53690 194 ARG A O 1
ATOM 2916 N N . LYS A 1 195 ? -1.55571 54.84212 -3.00013 1.000 30.81399 195 LYS A N 1
ATOM 2917 C CA . LYS A 1 195 ? -2.99032 54.63464 -3.13496 1.000 32.81588 195 LYS A CA 1
ATOM 2918 C C . LYS A 1 195 ? -3.35191 53.17828 -3.37833 1.000 31.97150 195 LYS A C 1
ATOM 2919 O O . LYS A 1 195 ? -4.53901 52.84291 -3.36051 1.000 34.11821 195 LYS A O 1
ATOM 2938 N N . ASN A 1 196 ? -2.36239 52.31867 -3.60231 1.000 30.43116 196 ASN A N 1
ATOM 2939 C CA . ASN A 1 196 ? -2.58698 50.90609 -3.87130 1.000 33.25396 196 ASN A CA 1
ATOM 2940 C C . ASN A 1 196 ? -2.76317 50.12686 -2.57206 1.000 32.46777 196 ASN A C 1
ATOM 2941 O O . ASN A 1 196 ? -2.18511 50.46734 -1.53516 1.000 30.98962 196 ASN A O 1
ATOM 2952 N N . GLU A 1 197 ? -3.56632 49.05966 -2.64196 1.000 34.60196 197 GLU A N 1
ATOM 2953 C CA . GLU A 1 197 ? -3.73406 48.18588 -1.48385 1.000 33.51726 197 GLU A CA 1
ATOM 2954 C C . GLU A 1 197 ? -2.39354 47.67730 -0.97182 1.000 29.01789 197 GLU A C 1
ATOM 2955 O O . GLU A 1 197 ? -2.25276 47.38583 0.22183 1.000 27.70270 197 GLU A O 1
ATOM 2967 N N . ALA A 1 198 ? -1.39947 47.56454 -1.85590 1.000 25.05064 198 ALA A N 1
ATOM 2968 C CA . ALA A 1 198 ? -0.10346 47.03392 -1.44511 1.000 26.38338 198 ALA A CA 1
ATOM 2969 C C . ALA A 1 198 ? 0.54972 47.91591 -0.38978 1.000 19.13539 198 ALA A C 1
ATOM 2970 O O . ALA A 1 198 ? 1.11994 47.41067 0.58097 1.000 18.10054 198 ALA A O 1
ATOM 2977 N N . TYR A 1 199 ? 0.47720 49.23663 -0.55542 1.000 46.26023 199 TYR A N 1
ATOM 2978 C CA . TYR A 1 199 ? 1.05333 50.11599 0.45396 1.000 46.13843 199 TYR A CA 1
ATOM 2979 C C . TYR A 1 199 ? 0.26242 50.03014 1.75002 1.000 47.09689 199 TYR A C 1
ATOM 2980 O O . TYR A 1 199 ? 0.84299 50.02647 2.84218 1.000 46.19288 199 TYR A O 1
ATOM 2998 N N . ARG A 1 200 ? -1.06371 49.91770 1.64293 1.000 24.48371 200 ARG A N 1
ATOM 2999 C CA . ARG A 1 200 ? -1.89680 49.77043 2.83091 1.000 27.27922 200 ARG A CA 1
ATOM 3000 C C . ARG A 1 200 ? -1.54262 48.50570 3.59426 1.000 25.82243 200 ARG A C 1
ATOM 3001 O O . ARG A 1 200 ? -1.43936 48.52281 4.82730 1.000 25.10853 200 ARG A O 1
ATOM 3022 N N . TRP A 1 201 ? -1.35995 47.39480 2.88172 1.000 25.55334 201 TRP A N 1
ATOM 3023 C CA . TRP A 1 201 ? -0.95463 46.16403 3.54594 1.000 24.75828 201 TRP A CA 1
ATOM 3024 C C . TRP A 1 201 ? 0.41076 46.31514 4.19302 1.000 21.30583 201 TRP A C 1
ATOM 3025 O O . TRP A 1 201 ? 0.65186 45.78351 5.28204 1.000 20.62255 201 TRP A O 1
ATOM 3046 N N . LEU A 1 202 ? 1.31750 47.04188 3.54568 1.000 25.63336 202 LEU A N 1
ATOM 3047 C CA . LEU A 1 202 ? 2.65914 47.17297 4.09917 1.000 26.17567 202 LEU A CA 1
ATOM 3048 C C . LEU A 1 202 ? 2.62288 48.00113 5.37768 1.000 26.34807 202 LEU A C 1
ATOM 3049 O O . LEU A 1 202 ? 3.29040 47.66689 6.36363 1.000 24.14664 202 LEU A O 1
ATOM 3065 N N . LEU A 1 203 ? 1.84195 49.08758 5.37675 1.000 27.48605 203 LEU A N 1
ATOM 3066 C CA . LEU A 1 203 ? 1.65992 49.86972 6.59305 1.000 26.98089 203 LEU A CA 1
ATOM 3067 C C . LEU A 1 203 ? 0.99531 49.04231 7.68079 1.000 26.66443 203 LEU A C 1
ATOM 3068 O O . LEU A 1 203 ? 1.36180 49.13374 8.85760 1.000 26.05994 203 LEU A O 1
ATOM 3084 N N . HIS A 1 204 ? 0.00202 48.23774 7.30745 1.000 26.04893 204 HIS A N 1
ATOM 3085 C CA . HIS A 1 204 ? -0.66974 47.39136 8.28440 1.000 26.59951 204 HIS A CA 1
ATOM 3086 C C . HIS A 1 204 ? 0.34359 46.52797 9.02471 1.000 25.00547 204 HIS A C 1
ATOM 3087 O O . HIS A 1 204 ? 0.44119 46.57345 10.25519 1.000 23.74582 204 HIS A O 1
ATOM 3102 N N . HIS A 1 205 ? 1.13376 45.75517 8.27598 1.000 25.07868 205 HIS A N 1
ATOM 3103 C CA . HIS A 1 205 ? 2.10015 44.85192 8.89159 1.000 24.20881 205 HIS A CA 1
ATOM 3104 C C . HIS A 1 205 ? 3.16055 45.61619 9.67811 1.000 23.40834 205 HIS A C 1
ATOM 3105 O O . HIS A 1 205 ? 3.50845 45.23094 10.80066 1.000 22.60491 205 HIS A O 1
ATOM 3120 N N . SER A 1 206 ? 3.70265 46.69390 9.10179 1.000 24.42577 206 SER A N 1
ATOM 3121 C CA . SER A 1 206 ? 4.81526 47.37930 9.75010 1.000 22.76008 206 SER A CA 1
ATOM 3122 C C . SER A 1 206 ? 4.39430 47.96776 11.08929 1.000 24.74131 206 SER A C 1
ATOM 3123 O O . SER A 1 206 ? 5.18014 47.97307 12.04422 1.000 25.40438 206 SER A O 1
ATOM 3131 N N . LYS A 1 207 ? 3.15357 48.45261 11.18800 1.000 22.36300 207 LYS A N 1
ATOM 3132 C CA . LYS A 1 207 ? 2.65548 48.94750 12.46649 1.000 25.19905 207 LYS A CA 1
ATOM 3133 C C . LYS A 1 207 ? 2.56681 47.83654 13.50282 1.000 27.63386 207 LYS A C 1
ATOM 3134 O O . LYS A 1 207 ? 2.62176 48.11501 14.70427 1.000 25.95788 207 LYS A O 1
ATOM 3153 N N . ARG A 1 208 ? 2.43235 46.58740 13.06318 1.000 23.49028 208 ARG A N 1
ATOM 3154 C CA . ARG A 1 208 ? 2.27193 45.44111 13.94909 1.000 27.63026 208 ARG A CA 1
ATOM 3155 C C . ARG A 1 208 ? 3.59193 44.76301 14.29112 1.000 27.47730 208 ARG A C 1
ATOM 3156 O O . ARG A 1 208 ? 3.59595 43.81997 15.09062 1.000 26.98875 208 ARG A O 1
ATOM 3177 N N . TYR A 1 209 ? 4.71089 45.24052 13.73644 1.000 26.98426 209 TYR A N 1
ATOM 3178 C CA . TYR A 1 209 ? 6.01026 44.67575 14.07659 1.000 26.28957 209 TYR A CA 1
ATOM 3179 C C . TYR A 1 209 ? 6.32546 44.83335 15.55508 1.000 28.75741 209 TYR A C 1
ATOM 3180 O O . TYR A 1 209 ? 7.13055 44.06366 16.09234 1.000 31.18997 209 TYR A O 1
ATOM 3198 N N . ARG A 1 210 ? 5.70779 45.81078 16.22272 1.000 25.60936 210 ARG A N 1
ATOM 3199 C CA . ARG A 1 210 ? 5.90759 45.98236 17.65337 1.000 29.03535 210 ARG A CA 1
ATOM 3200 C C . ARG A 1 210 ? 5.35270 44.81847 18.46413 1.000 27.38362 210 ARG A C 1
ATOM 3201 O O . ARG A 1 210 ? 5.78008 44.61776 19.60340 1.000 29.34470 210 ARG A O 1
ATOM 3222 N N . MET A 1 211 ? 4.40474 44.06053 17.91322 1.000 30.36764 211 MET A N 1
ATOM 3223 C CA . MET A 1 211 ? 3.85504 42.91142 18.62021 1.000 31.51805 211 MET A CA 1
ATOM 3224 C C . MET A 1 211 ? 4.80820 41.72479 18.63219 1.000 29.45376 211 MET A C 1
ATOM 3225 O O . MET A 1 211 ? 4.64804 40.82545 19.46112 1.000 32.02033 211 MET A O 1
ATOM 3239 N N . ALA A 1 212 ? 5.79457 41.70504 17.74326 1.000 28.98338 212 ALA A N 1
ATOM 3240 C CA . ALA A 1 212 ? 6.71258 40.58002 17.68022 1.000 27.85820 212 ALA A CA 1
ATOM 3241 C C . ALA A 1 212 ? 7.65386 40.59162 18.87476 1.000 27.95502 212 ALA A C 1
ATOM 3242 O O . ALA A 1 212 ? 8.11753 41.64661 19.31382 1.000 31.18964 212 ALA A O 1
ATOM 3249 N N . GLU A 1 213 ? 7.91955 39.40424 19.41599 1.000 29.43527 213 GLU A N 1
ATOM 3250 C CA . GLU A 1 213 ? 8.91981 39.27796 20.46780 1.000 29.87989 213 GLU A CA 1
ATOM 3251 C C . GLU A 1 213 ? 10.33539 39.42451 19.92506 1.000 32.82446 213 GLU A C 1
ATOM 3252 O O . GLU A 1 213 ? 11.25347 39.72511 20.69466 1.000 35.93650 213 GLU A O 1
ATOM 3264 N N . GLY A 1 214 ? 10.53037 39.22325 18.62460 1.000 29.07251 214 GLY A N 1
ATOM 3265 C CA . GLY A 1 214 ? 11.83647 39.39498 18.02036 1.000 27.19353 214 GLY A CA 1
ATOM 3266 C C . GLY A 1 214 ? 11.74533 39.34153 16.51341 1.000 25.84769 214 GLY A C 1
ATOM 3267 O O . GLY A 1 214 ? 10.72977 38.91878 15.94988 1.000 25.27318 214 GLY A O 1
ATOM 3271 N N . VAL A 1 215 ? 12.81566 39.79464 15.86580 1.000 25.99304 215 VAL A N 1
ATOM 3272 C CA . VAL A 1 215 ? 12.91838 39.78070 14.41093 1.000 26.06592 215 VAL A CA 1
ATOM 3273 C C . VAL A 1 215 ? 14.25602 39.16289 14.02874 1.000 28.96062 215 VAL A C 1
ATOM 3274 O O . VAL A 1 215 ? 15.30901 39.61026 14.49923 1.000 26.77640 215 VAL A O 1
ATOM 3287 N N . VAL A 1 216 ? 14.21533 38.13998 13.18024 1.000 25.11048 216 VAL A N 1
ATOM 3288 C CA . VAL A 1 216 ? 15.41800 37.48191 12.68712 1.000 25.82699 216 VAL A CA 1
ATOM 3289 C C . VAL A 1 216 ? 15.75258 38.11298 11.34137 1.000 29.64009 216 VAL A C 1
ATOM 3290 O O . VAL A 1 216 ? 14.92659 38.10500 10.41885 1.000 29.15588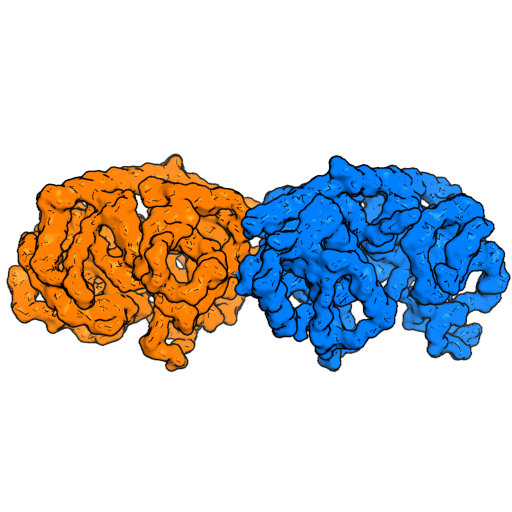 216 VAL A O 1
ATOM 3303 N N . SER A 1 217 ? 16.95358 38.67285 11.23557 1.000 27.87507 217 SER A N 1
ATOM 3304 C CA . SER A 1 217 ? 17.40878 39.38218 10.04905 1.000 27.21434 217 SER A CA 1
ATOM 3305 C C . SER A 1 217 ? 18.40825 38.53720 9.27199 1.000 27.72142 217 SER A C 1
ATOM 3306 O O . SER A 1 217 ? 19.40472 38.07344 9.83456 1.000 25.32749 217 SER A O 1
ATOM 3314 N N . ASN A 1 218 ? 18.15378 38.36933 7.97295 1.000 28.43517 218 ASN A N 1
ATOM 3315 C CA . ASN A 1 218 ? 19.05504 37.62638 7.09021 1.000 32.16224 218 ASN A CA 1
ATOM 3316 C C . ASN A 1 218 ? 20.16576 38.53997 6.56511 1.000 30.82617 218 ASN A C 1
ATOM 3317 O O . ASN A 1 218 ? 20.29411 38.80859 5.36815 1.000 31.11754 218 ASN A O 1
ATOM 3328 N N . SER A 1 219 ? 20.97670 39.01964 7.50439 1.000 26.97686 219 SER A N 1
ATOM 3329 C CA . SER A 1 219 ? 22.12674 39.85872 7.20065 1.000 28.50828 219 SER A CA 1
ATOM 3330 C C . SER A 1 219 ? 23.15793 39.65510 8.30334 1.000 28.48859 219 SER A C 1
ATOM 3331 O O . SER A 1 219 ? 22.92230 38.92127 9.26829 1.000 28.60442 219 SER A O 1
ATOM 3339 N N . PHE A 1 220 ? 24.31680 40.29565 8.14503 1.000 25.58482 220 PHE A N 1
ATOM 3340 C CA . PHE A 1 220 ? 25.35090 40.28323 9.16852 1.000 27.22881 220 PHE A CA 1
ATOM 3341 C C . PHE A 1 220 ? 26.05575 41.63541 9.18160 1.000 30.23292 220 PHE A C 1
ATOM 3342 O O . PHE A 1 220 ? 25.91645 42.44391 8.26143 1.000 27.33760 220 PHE A O 1
ATOM 3359 N N . LYS A 1 221 ? 26.84737 41.86028 10.23544 1.000 32.15769 221 LYS A N 1
ATOM 3360 C CA . LYS A 1 221 ? 27.35381 43.20071 10.51965 1.000 33.94931 221 LYS A CA 1
ATOM 3361 C C . LYS A 1 221 ? 28.34744 43.68103 9.47182 1.000 31.33486 221 LYS A C 1
ATOM 3362 O O . LYS A 1 221 ? 28.30929 44.85087 9.07588 1.000 33.49780 221 LYS A O 1
ATOM 3381 N N . GLU A 1 222 ? 29.24572 42.80969 9.01060 1.000 35.22739 222 GLU A N 1
ATOM 3382 C CA . GLU A 1 222 ? 30.20008 43.23047 7.98881 1.000 36.87616 222 GLU A CA 1
AT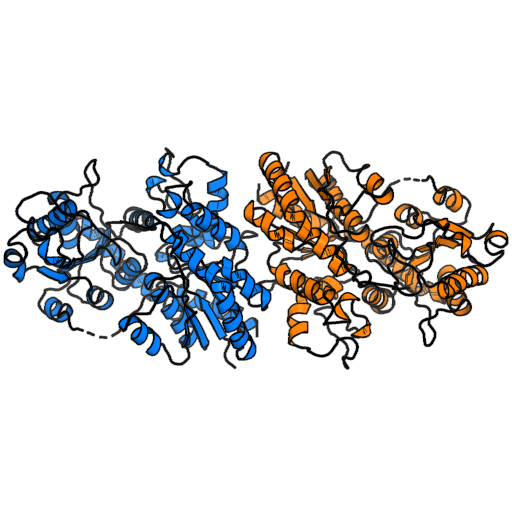OM 3383 C C . GLU A 1 222 ? 29.50075 43.65901 6.70608 1.000 32.40584 222 GLU A C 1
ATOM 3384 O O . GLU A 1 222 ? 30.08983 44.37992 5.89401 1.000 37.46331 222 GLU A O 1
ATOM 3396 N N . LEU A 1 223 ? 28.25633 43.23885 6.51098 1.000 30.62011 223 LEU A N 1
ATOM 3397 C CA . LEU A 1 223 ? 27.50139 43.58663 5.31725 1.000 30.20073 223 LEU A CA 1
ATOM 3398 C C . LEU A 1 223 ? 26.67960 44.85564 5.50620 1.000 30.00647 223 LEU A C 1
ATOM 3399 O O . LEU A 1 223 ? 26.61314 45.68057 4.58791 1.000 28.21805 223 LEU A O 1
ATOM 3415 N N . GLU A 1 224 ? 26.06215 45.03764 6.68078 1.000 31.57758 224 GLU A N 1
ATOM 3416 C CA . GLU A 1 224 ? 25.20153 46.18608 6.94844 1.000 28.94036 224 GLU A CA 1
ATOM 3417 C C . GLU A 1 224 ? 25.37697 46.64652 8.39989 1.000 31.48212 224 GLU A C 1
ATOM 3418 O O . GLU A 1 224 ? 24.45840 46.61802 9.22106 1.000 29.69351 224 GLU A O 1
ATOM 3430 N N . GLY A 1 225 ? 26.58191 47.10748 8.72841 1.000 29.21876 225 GLY A N 1
ATOM 3431 C CA . GLY A 1 225 ? 26.85215 47.52703 10.09097 1.000 29.57626 225 GLY A CA 1
ATOM 3432 C C . GLY A 1 225 ? 26.04808 48.73839 10.50955 1.000 31.42360 225 GLY A C 1
ATOM 3433 O O . GLY A 1 225 ? 25.66787 48.86189 11.67773 1.000 32.69233 225 GLY A O 1
ATOM 3437 N N . GLY A 1 226 ? 25.78551 49.64984 9.57783 1.000 31.06233 226 GLY A N 1
ATOM 3438 C CA . GLY A 1 226 ? 24.99680 50.82086 9.86956 1.000 27.06839 226 GLY A CA 1
ATOM 3439 C C . GLY A 1 226 ? 23.58756 50.46432 10.29371 1.000 29.02543 226 GLY A C 1
ATOM 3440 O O . GLY A 1 226 ? 23.15487 50.76653 11.41071 1.000 29.53637 226 GLY A O 1
ATOM 3444 N N . PRO A 1 227 ? 22.84245 49.80744 9.39972 1.000 28.01128 227 PRO A N 1
ATOM 3445 C CA . PRO A 1 227 ? 21.45764 49.42926 9.74002 1.000 27.56144 227 PRO A CA 1
ATOM 3446 C C . PRO A 1 227 ? 21.34374 48.53000 10.95871 1.000 28.55127 227 PRO A C 1
ATOM 3447 O O . PRO A 1 227 ? 20.45901 48.74091 11.79896 1.000 28.18165 227 PRO A O 1
ATOM 3458 N N . ILE A 1 228 ? 22.20731 47.51815 11.07156 1.000 28.33232 228 ILE A N 1
ATOM 3459 C CA . ILE A 1 228 ? 22.14085 46.60340 12.20719 1.000 28.09768 228 ILE A CA 1
ATOM 3460 C C . ILE A 1 228 ? 22.36990 47.35722 13.51000 1.000 33.15610 228 ILE A C 1
ATOM 3461 O O . ILE A 1 228 ? 21.70274 47.09985 14.52134 1.000 29.65841 228 ILE A O 1
ATOM 3477 N N . LYS A 1 229 ? 23.31577 48.29716 13.51027 1.000 31.70206 229 LYS A N 1
ATOM 3478 C CA . LYS A 1 229 ? 23.57317 49.08034 14.71351 1.000 32.30466 229 LYS A CA 1
ATOM 3479 C C . LYS A 1 229 ? 22.34814 49.89383 15.10665 1.000 35.21015 229 LYS A C 1
ATOM 3480 O O . LYS A 1 229 ? 21.97888 49.94602 16.28525 1.000 35.11958 229 LYS A O 1
ATOM 3499 N N . ALA A 1 230 ? 21.69069 50.51879 14.13088 1.000 32.97043 230 ALA A N 1
ATOM 3500 C CA . ALA A 1 230 ? 20.48014 51.27132 14.43567 1.000 35.39424 230 ALA A CA 1
ATOM 3501 C C . ALA A 1 230 ? 19.35865 50.34400 14.88340 1.000 32.16677 230 ALA A C 1
ATOM 3502 O O . ALA A 1 230 ? 18.58118 50.68820 15.77918 1.000 32.64063 230 ALA A O 1
ATOM 3509 N N . LEU A 1 231 ? 19.27124 49.15588 14.28351 1.000 32.24444 231 LEU A N 1
ATOM 3510 C CA . LEU A 1 231 ? 18.18490 48.24088 14.61299 1.000 29.90907 231 LEU A CA 1
ATOM 3511 C C . LEU A 1 231 ? 18.31100 47.68231 16.02440 1.000 30.87585 231 LEU A C 1
ATOM 3512 O O . LEU A 1 231 ? 17.29403 47.41196 16.67221 1.000 32.69969 231 LEU A O 1
ATOM 3528 N N . GLN A 1 232 ? 19.53178 47.50357 16.52143 1.000 29.56454 232 GLN A N 1
ATOM 3529 C CA . GLN A 1 232 ? 19.72122 46.89423 17.82915 1.000 30.05298 232 GLN A CA 1
ATOM 3530 C C . GLN A 1 232 ? 19.67962 47.90780 18.96376 1.000 34.06264 232 GLN A C 1
ATOM 3531 O O . GLN A 1 232 ? 19.68720 47.50569 20.13229 1.000 40.53467 232 GLN A O 1
ATOM 3545 N N . GLU A 1 233 ? 19.61667 49.19927 18.65433 1.000 33.81965 233 GLU A N 1
ATOM 3546 C CA . GLU A 1 233 ? 19.40625 50.21000 19.68131 1.000 37.10079 233 GLU A CA 1
ATOM 3547 C C . GLU A 1 233 ? 18.00136 50.04328 20.25073 1.000 39.77990 233 GLU A C 1
ATOM 3548 O O . GLU A 1 233 ? 17.01288 50.14563 19.51646 1.000 37.12659 233 GLU A O 1
ATOM 3560 N N . GLU A 1 234 ? 17.91275 49.78778 21.55422 1.000 41.84597 234 GLU A N 1
ATOM 3561 C CA . GLU A 1 234 ? 16.63023 49.50588 22.18869 1.000 43.62392 234 GLU A CA 1
ATOM 3562 C C . GLU A 1 234 ? 15.71066 50.72110 22.17658 1.000 43.48786 234 GLU A C 1
ATOM 3563 O O . GLU A 1 234 ? 16.15197 51.86091 22.34424 1.000 45.79422 234 GLU A O 1
ATOM 3575 N N . GLU A 1 235 ? 14.41367 50.46178 21.96848 1.000 45.15527 235 GLU A N 1
ATOM 3576 C CA . GLU A 1 235 ? 13.36332 51.47383 21.97895 1.000 43.45029 235 GLU A CA 1
ATOM 3577 C C . GLU A 1 235 ? 12.07323 50.76801 22.38352 1.000 41.89248 235 GLU A C 1
ATOM 3578 O O . GLU A 1 235 ? 11.78336 49.68895 21.83974 1.000 37.91959 235 GLU A O 1
ATOM 3590 N N . PRO A 1 236 ? 11.28334 51.32856 23.30106 1.000 41.36631 236 PRO A N 1
ATOM 3591 C CA . PRO A 1 236 ? 9.96336 50.74211 23.58163 1.000 41.58056 236 PRO A CA 1
ATOM 3592 C C . PRO A 1 236 ? 9.13638 50.62941 22.30858 1.000 42.73589 236 PRO A C 1
ATOM 3593 O O . PRO A 1 236 ? 9.04812 51.57256 21.51753 1.000 44.24219 236 PRO A O 1
ATOM 3604 N N . GLY A 1 237 ? 8.52092 49.46281 22.12021 1.000 41.22817 237 GLY A N 1
ATOM 3605 C CA . GLY A 1 237 ? 7.77797 49.17946 20.91276 1.000 37.90603 237 GLY A CA 1
ATOM 3606 C C . GLY A 1 237 ? 8.61879 48.68562 19.76089 1.000 35.54889 237 GLY A C 1
ATOM 3607 O O . GLY A 1 237 ? 8.07656 48.44738 18.67409 1.000 36.44956 237 GLY A O 1
ATOM 3611 N N . LYS A 1 238 ? 9.91935 48.50701 19.96860 1.000 35.03565 238 LYS A N 1
ATOM 3612 C CA . LYS A 1 238 ? 10.83649 48.04604 18.94028 1.000 31.85938 238 LYS A CA 1
ATOM 3613 C C . LYS A 1 238 ? 11.34983 46.67111 19.32304 1.000 29.74376 238 LYS A C 1
ATOM 3614 O O . LYS A 1 238 ? 12.01625 46.54451 20.36058 1.000 30.57517 238 LYS A O 1
ATOM 3633 N N . PRO A 1 239 ? 11.07412 45.61702 18.55348 1.000 30.81080 239 PRO A N 1
ATOM 3634 C CA . PRO A 1 239 ? 11.49220 44.28698 18.98170 1.000 27.15671 239 PRO A CA 1
ATOM 3635 C C . PRO A 1 239 ? 13.00751 44.13808 18.86595 1.000 30.40335 239 PRO A C 1
ATOM 3636 O O . PRO A 1 239 ? 13.64193 44.81344 18.04473 1.000 30.90023 239 PRO A O 1
ATOM 3647 N N . PRO A 1 240 ? 13.60656 43.27152 19.67404 1.000 28.73767 240 PRO A N 1
ATOM 3648 C CA . PRO A 1 240 ? 15.02620 42.96000 19.46056 1.000 29.21476 240 PRO A CA 1
ATOM 3649 C C . PRO A 1 240 ? 15.22279 42.33464 18.08791 1.000 27.22869 240 PRO A C 1
ATOM 3650 O O . PRO A 1 240 ? 14.33566 41.66447 17.55455 1.000 26.16896 240 PRO A O 1
ATOM 3661 N N . VAL A 1 241 ? 16.40016 42.56253 17.51401 1.000 25.88827 241 VAL A N 1
ATOM 3662 C CA . VAL A 1 241 ? 16.73297 42.09879 16.17174 1.000 26.20052 241 VAL A CA 1
ATOM 3663 C C . VAL A 1 241 ? 17.94170 41.17744 16.25628 1.000 27.53165 241 VAL A C 1
ATOM 3664 O O . VAL A 1 241 ? 18.97585 41.54826 16.82581 1.000 28.26018 241 VAL A O 1
ATOM 3677 N N . TYR A 1 242 ? 17.80884 39.97984 15.68489 1.000 30.53599 242 TYR A N 1
ATOM 3678 C CA . TYR A 1 242 ? 18.88658 38.99661 15.66865 1.000 28.25246 242 TYR A CA 1
ATOM 3679 C C . TYR A 1 242 ? 19.40675 38.81828 14.24643 1.000 29.15894 242 TYR A C 1
ATOM 3680 O O . TYR A 1 242 ? 18.76782 38.12900 13.43422 1.000 26.21752 242 TYR A O 1
ATOM 3698 N N . PRO A 1 243 ? 20.54182 39.41546 13.88427 1.000 28.29897 243 PRO A N 1
ATOM 3699 C CA . PRO A 1 243 ? 21.12317 39.16147 12.55765 1.000 25.22021 243 PRO A CA 1
ATOM 3700 C C . PRO A 1 243 ? 21.91700 37.86558 12.54776 1.000 25.86225 243 PRO A C 1
ATOM 3701 O O . PRO A 1 243 ? 22.94162 37.73770 13.22633 1.000 28.65384 243 PRO A O 1
ATOM 3712 N N . VAL A 1 244 ? 21.43105 36.88998 11.77806 1.000 26.25497 244 VAL A N 1
ATOM 3713 C CA . VAL A 1 244 ? 21.96110 35.53719 11.77942 1.000 26.35606 244 VAL A CA 1
ATOM 3714 C C . VAL A 1 244 ? 22.46058 35.10764 10.40052 1.000 27.92076 244 VAL A C 1
ATOM 3715 O O . VAL A 1 244 ? 22.84828 33.95444 10.21730 1.000 30.41934 244 VAL A O 1
ATOM 3728 N N . GLY A 1 245 ? 22.47548 36.01285 9.42775 1.000 28.96895 245 GLY A N 1
ATOM 3729 C CA . GLY A 1 245 ? 22.87262 35.68285 8.07605 1.000 29.06627 245 GLY A CA 1
ATOM 3730 C C . GLY A 1 245 ? 24.36989 35.52689 7.93541 1.000 29.08165 245 GLY A C 1
ATOM 3731 O O . GLY A 1 245 ? 25.15591 35.77156 8.86266 1.000 28.82132 245 GLY A O 1
ATOM 3735 N N . PRO A 1 246 ? 24.80160 35.09763 6.74194 1.000 31.51873 246 PRO A N 1
ATOM 3736 C CA . PRO A 1 246 ? 23.99847 34.77498 5.55417 1.000 31.69280 246 PRO A CA 1
ATOM 3737 C C . PRO A 1 246 ? 23.36058 33.39917 5.62979 1.000 32.27302 246 PRO A C 1
ATOM 3738 O O . PRO A 1 246 ? 24.03148 32.39660 5.84666 1.000 37.01954 246 PRO A O 1
ATOM 3749 N N . LEU A 1 247 ? 22.04221 33.33860 5.47721 1.000 32.30332 247 LEU A N 1
ATOM 3750 C CA . LEU A 1 247 ? 21.29708 32.08604 5.44653 1.000 36.28438 247 LEU A CA 1
ATOM 3751 C C . LEU A 1 247 ? 21.02285 31.76650 3.98112 1.000 38.44040 247 LEU A C 1
ATOM 3752 O O . LEU A 1 247 ? 20.03396 32.21230 3.40052 1.000 44.96689 247 LEU A O 1
ATOM 3768 N N . ILE A 1 248 ? 21.89977 30.96746 3.37999 1.000 36.23830 248 ILE A N 1
ATOM 3769 C CA . ILE A 1 248 ? 21.76705 30.58579 1.98052 1.000 43.19575 248 ILE A CA 1
ATOM 3770 C C . ILE A 1 248 ? 21.90110 29.07600 1.93944 1.000 48.56917 248 ILE A C 1
ATOM 3771 O O . ILE A 1 248 ? 22.53626 28.47150 2.80613 1.000 40.63738 248 ILE A O 1
ATOM 3787 N N . GLN A 1 249 ? 21.32557 28.45583 0.93183 1.000 53.57245 249 GLN A N 1
ATOM 3788 C CA . GLN A 1 249 ? 21.58534 27.02931 0.74244 1.000 61.29200 249 GLN A CA 1
ATOM 3789 C C . GLN A 1 249 ? 23.05683 26.88450 0.38071 1.000 67.07101 249 GLN A C 1
ATOM 3790 O O . GLN A 1 249 ? 23.43346 26.99420 -0.78192 1.000 66.42025 249 GLN A O 1
ATOM 3804 N N . MET A 1 250 ? 23.88871 26.53390 1.34527 1.000 61.27580 250 MET A N 1
ATOM 3805 C CA . MET A 1 250 ? 25.32569 26.43853 1.13824 1.000 89.23813 250 MET A CA 1
ATOM 3806 C C . MET A 1 250 ? 25.63960 24.98231 0.80958 1.000 100.33973 250 MET A C 1
ATOM 3807 O O . MET A 1 250 ? 25.14627 24.06856 1.47844 1.000 95.86672 250 MET A O 1
ATOM 3821 N N . ASP A 1 251 ? 26.40315 24.77606 -0.25457 1.000 111.98349 251 ASP A N 1
ATOM 3822 C CA . ASP A 1 251 ? 26.65272 23.46522 -0.82588 1.000 110.13502 251 ASP A CA 1
ATOM 3823 C C . ASP A 1 251 ? 28.04052 22.98632 -0.41527 1.000 106.19699 251 ASP A C 1
ATOM 3824 O O . ASP A 1 251 ? 28.79969 23.69678 0.24269 1.000 104.54442 251 ASP A O 1
ATOM 3833 N N . SER A 1 252 ? 28.36801 21.75273 -0.78897 1.000 104.80144 252 SER A N 1
ATOM 3834 C CA . SER A 1 252 ? 29.67348 21.18662 -0.47335 1.000 96.74660 252 SER A CA 1
ATOM 3835 C C . SER A 1 252 ? 30.43341 20.89241 -1.76418 1.000 92.11797 252 SER A C 1
ATOM 3836 O O . SER A 1 252 ? 31.31963 21.64716 -2.16273 1.000 90.55656 252 SER A O 1
ATOM 3844 N N . ASP A 1 257 ? 23.09260 17.33412 -13.01315 1.000 75.27007 257 ASP A N 1
ATOM 3845 C CA . ASP A 1 257 ? 23.05917 18.54353 -13.82169 1.000 75.34639 257 ASP A CA 1
ATOM 3846 C C . ASP A 1 257 ? 22.52286 18.20804 -15.20848 1.000 73.26196 257 ASP A C 1
ATOM 3847 O O . ASP A 1 257 ? 23.27956 17.86910 -16.11755 1.000 73.19049 257 ASP A O 1
ATOM 3856 N N . GLY A 1 258 ? 21.20811 18.33846 -15.36354 1.000 73.40700 258 GLY A N 1
ATOM 3857 C CA . GLY A 1 258 ? 20.55997 18.10937 -16.63665 1.000 75.90159 258 GLY A CA 1
ATOM 3858 C C . GLY A 1 258 ? 20.73946 19.22479 -17.63197 1.000 75.77570 258 GLY A C 1
ATOM 3859 O O . GLY A 1 258 ? 20.46107 19.03954 -18.82058 1.000 79.17462 258 GLY A O 1
ATOM 3863 N N . SER A 1 259 ? 21.18581 20.39108 -17.16190 1.000 70.97073 259 SER A N 1
ATOM 3864 C CA . SER A 1 259 ? 21.43212 21.52374 -18.03517 1.000 66.56217 259 SER A CA 1
ATOM 3865 C C . SER A 1 259 ? 22.82590 21.52076 -18.63850 1.000 67.13594 259 SER A C 1
ATOM 3866 O O . SER A 1 259 ? 23.07340 22.26632 -19.59333 1.000 68.02494 259 SER A O 1
ATOM 3874 N N . GLY A 1 260 ? 23.73444 20.69122 -18.11926 1.000 68.33495 260 GLY A N 1
ATOM 3875 C CA . GLY A 1 260 ? 25.10143 20.69280 -18.59861 1.000 63.80579 260 GLY A CA 1
ATOM 3876 C C . GLY A 1 260 ? 25.83289 21.97801 -18.33087 1.000 59.45855 260 GLY A C 1
ATOM 3877 O O . GLY A 1 260 ? 26.92493 22.18552 -18.87506 1.000 58.31866 260 GLY A O 1
ATOM 3881 N N . CYS A 1 261 ? 25.26045 22.85587 -17.50886 1.000 58.52589 261 CYS A N 1
ATOM 3882 C CA . CYS A 1 261 ? 25.91815 24.11229 -17.18202 1.000 57.29815 261 CYS A CA 1
ATOM 3883 C C . CYS A 1 261 ? 27.28094 23.87026 -16.55312 1.000 56.04406 261 CYS A C 1
ATOM 3884 O O . CYS A 1 261 ? 28.28856 24.44229 -16.98320 1.000 55.09151 261 CYS A O 1
ATOM 3892 N N . LEU A 1 262 ? 27.33269 23.01225 -15.53509 1.000 54.15824 262 LEU A N 1
ATOM 3893 C CA . LEU A 1 262 ? 28.57179 22.83406 -14.78833 1.000 53.68815 262 LEU A CA 1
ATOM 3894 C C . LEU A 1 262 ? 29.62618 22.10665 -15.61033 1.000 55.97894 262 LEU A C 1
ATOM 3895 O O . LEU A 1 262 ? 30.82154 22.37794 -15.44886 1.000 56.53649 262 LEU A O 1
ATOM 3911 N N . THR A 1 263 ? 29.21506 21.20299 -16.50662 1.000 58.71901 263 THR A N 1
ATOM 3912 C CA . THR A 1 263 ? 30.18309 20.58851 -17.41111 1.000 56.80467 263 THR A CA 1
ATOM 3913 C C . THR A 1 263 ? 30.76286 21.62784 -18.36401 1.000 56.54147 263 THR A C 1
ATOM 3914 O O . THR A 1 263 ? 31.96406 21.61049 -18.65831 1.000 57.08345 263 THR A O 1
ATOM 3925 N N . TRP A 1 264 ? 29.92277 22.53981 -18.85931 1.000 59.02532 264 TRP A N 1
ATOM 3926 C CA . TRP A 1 264 ? 30.42336 23.62859 -19.69229 1.000 56.05849 264 TRP A CA 1
ATOM 3927 C C . TRP A 1 264 ? 31.41267 24.48985 -18.91516 1.000 56.18661 264 TRP A C 1
ATOM 3928 O O . TRP A 1 264 ? 32.50312 24.80265 -19.40697 1.000 55.85182 264 TRP A O 1
ATOM 3949 N N . LEU A 1 265 ? 31.03823 24.89487 -17.69656 1.000 54.76489 265 LEU A N 1
ATOM 3950 C CA . LEU A 1 265 ? 31.94117 25.68346 -16.86409 1.000 56.34027 265 LEU A CA 1
ATOM 3951 C C . LEU A 1 265 ? 33.26908 24.97347 -16.63393 1.000 58.44425 265 LEU A C 1
ATOM 3952 O O . LEU A 1 265 ? 34.30358 25.63230 -16.47428 1.000 57.35518 265 LEU A O 1
ATOM 3968 N N . ASP A 1 266 ? 33.26605 23.63746 -16.61172 1.000 59.75321 266 ASP A N 1
ATOM 3969 C CA . ASP A 1 266 ? 34.51569 22.90473 -16.43721 1.000 62.03290 266 ASP A CA 1
ATOM 3970 C C . ASP A 1 266 ? 35.47667 23.13468 -17.59441 1.000 62.89882 266 ASP A C 1
ATOM 3971 O O . ASP A 1 266 ? 36.68412 22.92821 -17.43254 1.000 63.82283 266 ASP A O 1
ATOM 3980 N N . GLU A 1 267 ? 34.97168 23.55403 -18.75218 1.000 60.45231 267 GLU A N 1
ATOM 3981 C CA . GLU A 1 267 ? 35.80043 23.76383 -19.92779 1.000 61.78042 267 GLU A CA 1
ATOM 3982 C C . GLU A 1 267 ? 36.25657 25.21183 -20.06112 1.000 57.23628 267 GLU A C 1
ATOM 3983 O O . GLU A 1 267 ? 36.90752 25.55304 -21.05229 1.000 59.28515 267 GLU A O 1
ATOM 3995 N N . GLN A 1 268 ? 35.94354 26.06330 -19.08036 1.000 55.35233 268 GLN A N 1
ATOM 3996 C CA . GLN A 1 268 ? 36.25519 27.47647 -19.17152 1.000 50.31843 268 GLN A CA 1
ATOM 3997 C C . GLN A 1 268 ? 37.36257 27.82313 -18.18431 1.000 51.57141 268 GLN A C 1
ATOM 3998 O O . GLN A 1 268 ? 37.49817 27.16541 -17.14758 1.000 49.57519 268 GLN A O 1
ATOM 4012 N N . PRO A 1 269 ? 38.17043 28.84287 -18.45942 1.000 51.06337 269 PRO A N 1
ATOM 4013 C CA . PRO A 1 269 ? 39.22791 29.20787 -17.50876 1.000 50.08901 269 PRO A CA 1
ATOM 4014 C C . PRO A 1 269 ? 38.62719 29.79437 -16.23969 1.000 50.45471 269 PRO A C 1
ATOM 4015 O O . PRO A 1 269 ? 37.43167 30.07992 -16.14627 1.000 46.27524 269 PRO A O 1
ATOM 4026 N N . ARG A 1 270 ? 39.49092 29.99270 -15.25218 1.000 53.60358 270 ARG A N 1
ATOM 4027 C CA . ARG A 1 270 ? 39.03256 30.36589 -13.92252 1.000 52.11346 270 ARG A CA 1
ATOM 4028 C C . ARG A 1 270 ? 38.69354 31.85022 -13.86764 1.000 49.38132 270 ARG A C 1
ATOM 4029 O O . ARG A 1 270 ? 39.42522 32.69365 -14.39378 1.000 49.15057 270 ARG A O 1
ATOM 4050 N N . GLY A 1 271 ? 37.57497 32.16125 -13.21701 1.000 45.39926 271 GLY A N 1
ATOM 4051 C CA . GLY A 1 271 ? 37.13864 33.53925 -13.06904 1.000 43.47693 271 GLY A CA 1
ATOM 4052 C C . GLY A 1 271 ? 36.88779 34.26211 -14.37307 1.000 42.33109 271 GLY A C 1
ATOM 4053 O O . GLY A 1 271 ? 37.04925 35.48684 -14.43572 1.000 40.96348 271 GLY A O 1
ATOM 4057 N N . SER A 1 272 ? 36.46367 33.54034 -15.41569 1.000 42.12717 272 SER A N 1
ATOM 4058 C CA . SER A 1 272 ? 36.33552 34.11203 -16.74828 1.000 41.07031 272 SER A CA 1
ATOM 4059 C C . SER A 1 272 ? 34.90220 34.26332 -17.23346 1.000 38.53275 272 SER A C 1
ATOM 4060 O O . SER A 1 272 ? 34.68114 34.97012 -18.22197 1.000 39.54151 272 SER A O 1
ATOM 4068 N N . VAL A 1 273 ? 33.93435 33.61720 -16.58467 1.000 37.28717 273 VAL A N 1
ATOM 4069 C CA . VAL A 1 273 ? 32.55549 33.57102 -17.06148 1.000 35.62555 273 VAL A CA 1
ATOM 4070 C C . VAL A 1 273 ? 31.70222 34.56582 -16.28755 1.000 35.61709 273 VAL A C 1
ATOM 4071 O O . VAL A 1 273 ? 31.68385 34.55449 -15.04912 1.000 33.47353 273 VAL A O 1
ATOM 4084 N N . LEU A 1 274 ? 30.96749 35.40361 -17.01533 1.000 35.05376 274 LEU A N 1
ATOM 4085 C CA . LEU A 1 274 ? 29.94045 36.25216 -16.41981 1.000 31.69421 274 LEU A CA 1
ATOM 4086 C C . LEU A 1 274 ? 28.62617 35.47736 -16.37603 1.000 31.85588 274 LEU A C 1
ATOM 4087 O O . LEU A 1 274 ? 28.03133 35.19242 -17.41997 1.000 30.06119 274 LEU A O 1
ATOM 4103 N N . TYR A 1 275 ? 28.16962 35.14847 -15.16890 1.000 31.79296 275 TYR A N 1
ATOM 4104 C CA . TYR A 1 275 ? 26.84626 34.56848 -14.97564 1.000 29.37786 275 TYR A CA 1
ATOM 4105 C C . TYR A 1 275 ? 25.79209 35.66767 -15.02607 1.000 30.31505 275 TYR A C 1
ATOM 4106 O O . TYR A 1 275 ? 25.97208 36.74568 -14.45055 1.000 28.54428 275 TYR A O 1
ATOM 4124 N N . VAL A 1 276 ? 24.69384 35.39470 -15.73062 1.000 26.16161 276 VAL A N 1
ATOM 4125 C CA . VAL A 1 276 ? 23.64288 36.37878 -15.96658 1.000 27.00820 276 VAL A CA 1
ATOM 4126 C C . VAL A 1 276 ? 22.29305 35.76711 -15.62522 1.000 30.00118 276 VAL A C 1
ATOM 4127 O O . VAL A 1 276 ? 21.86190 34.80595 -16.27538 1.000 31.86803 276 VAL A O 1
ATOM 4140 N N . SER A 1 277 ? 21.62906 36.31830 -14.60892 1.000 30.34515 277 SER A N 1
ATOM 4141 C CA . SER A 1 277 ? 20.26821 35.91342 -14.27565 1.000 31.87301 277 SER A CA 1
ATOM 4142 C C . SER A 1 277 ? 19.50063 37.12707 -13.77562 1.000 32.05879 277 SER A C 1
ATOM 4143 O O . SER A 1 277 ? 19.96108 37.82206 -12.86440 1.000 32.18682 277 SER A O 1
ATOM 4151 N N . TYR A 1 278 ? 18.32443 37.36279 -14.35664 1.000 35.05898 278 TYR A N 1
ATOM 4152 C CA . TYR A 1 278 ? 17.47242 38.47873 -13.97266 1.000 35.68537 278 TYR A CA 1
ATOM 4153 C C . TYR A 1 278 ? 16.36267 38.05106 -13.02330 1.000 37.38208 278 TYR A C 1
ATOM 4154 O O . TYR A 1 278 ? 15.33719 38.73273 -12.92429 1.000 41.21198 278 TYR A O 1
ATOM 4172 N N . GLY A 1 279 ? 16.55842 36.94652 -12.31285 1.000 37.95537 279 GLY A N 1
ATOM 4173 C CA . GLY A 1 279 ? 15.61554 36.47960 -11.32038 1.000 43.81808 279 GLY A CA 1
ATOM 4174 C C . GLY A 1 279 ? 14.53542 35.57409 -11.88310 1.000 48.99218 279 GLY A C 1
ATOM 4175 O O . GLY A 1 279 ? 14.38875 35.38412 -13.09403 1.000 46.57091 279 GLY A O 1
ATOM 4179 N N . SER A 1 280 ? 13.75432 35.00949 -10.96021 1.000 53.59871 280 SER A N 1
ATOM 4180 C CA . SER A 1 280 ? 12.65452 34.14115 -11.35321 1.000 54.05581 280 SER A CA 1
ATOM 4181 C C . SER A 1 280 ? 11.47136 34.92248 -11.90832 1.000 49.77782 280 SER A C 1
ATOM 4182 O O . SER A 1 280 ? 10.75674 34.41876 -12.78273 1.000 53.36428 280 SER A O 1
ATOM 4190 N N . GLY A 1 281 ? 11.25170 36.14270 -11.42703 1.000 41.62819 281 GLY A N 1
ATOM 4191 C CA . GLY A 1 281 ? 10.11668 36.93403 -11.86010 1.000 46.79535 281 GLY A CA 1
ATOM 4192 C C . GLY A 1 281 ? 10.52460 38.12610 -12.69843 1.000 47.71189 281 GLY A C 1
ATOM 4193 O O . GLY A 1 281 ? 9.67446 38.83247 -13.24793 1.000 48.40156 281 GLY A O 1
ATOM 4197 N N . GLY A 1 282 ? 11.82853 38.36192 -12.80507 1.000 47.63179 282 GLY A N 1
ATOM 4198 C CA . GLY A 1 282 ? 12.30279 39.51151 -13.55502 1.000 47.42613 282 GLY A CA 1
ATOM 4199 C C . GLY A 1 282 ? 12.04843 39.31729 -15.03809 1.000 48.02635 282 GLY A C 1
ATOM 4200 O O . GLY A 1 282 ? 12.35345 38.26026 -15.60273 1.000 49.36491 282 GLY A O 1
ATOM 4204 N N . THR A 1 283 ? 11.48780 40.33652 -15.67665 1.000 48.75076 283 THR A N 1
ATOM 4205 C CA . THR A 1 283 ? 11.28832 40.33259 -17.11543 1.000 52.54728 283 THR A CA 1
ATOM 4206 C C . THR A 1 283 ? 11.81266 41.64037 -17.68733 1.000 49.24721 283 THR A C 1
ATOM 4207 O O . THR A 1 283 ? 11.76304 42.69080 -17.04057 1.000 46.27654 283 THR A O 1
ATOM 4218 N N . LEU A 1 284 ? 12.34212 41.55511 -18.89810 1.000 47.97451 284 LEU A N 1
ATOM 4219 C CA . LEU A 1 284 ? 12.84247 42.70384 -19.63062 1.000 41.69175 284 LEU A CA 1
ATOM 4220 C C . LEU A 1 284 ? 11.95186 42.93364 -20.84039 1.000 41.10794 284 LEU A C 1
ATOM 4221 O O . LEU A 1 284 ? 11.28454 42.01684 -21.32468 1.000 43.11773 284 LEU A O 1
ATOM 4237 N N . SER A 1 285 ? 11.92063 44.17262 -21.31828 1.000 41.81264 285 SER A N 1
ATOM 4238 C CA . SER A 1 285 ? 11.30716 44.40184 -22.61676 1.000 42.44758 285 SER A CA 1
ATOM 4239 C C . SER A 1 285 ? 12.12101 43.64092 -23.65361 1.000 40.81594 285 SER A C 1
ATOM 4240 O O . SER A 1 285 ? 13.32485 43.43298 -23.48945 1.000 39.92153 285 SER A O 1
ATOM 4248 N N . HIS A 1 286 ? 11.46436 43.21334 -24.72969 1.000 45.05663 286 HIS A N 1
ATOM 4249 C CA . HIS A 1 286 ? 12.20620 42.52152 -25.77834 1.000 47.46362 286 HIS A CA 1
ATOM 4250 C C . HIS A 1 286 ? 13.33281 43.41197 -26.29158 1.000 43.19805 286 HIS A C 1
ATOM 4251 O O . HIS A 1 286 ? 14.45489 42.94389 -26.51984 1.000 39.15383 286 HIS A O 1
ATOM 4266 N N . GLU A 1 287 ? 13.04684 44.70530 -26.46764 1.000 42.67278 287 GLU A N 1
ATOM 4267 C CA . GLU A 1 287 ? 14.07636 45.65675 -26.86570 1.000 38.99568 287 GLU A CA 1
ATOM 4268 C C . GLU A 1 287 ? 15.28141 45.56312 -25.94060 1.000 41.78570 287 GLU A C 1
ATOM 4269 O O . GLU A 1 287 ? 16.42136 45.40849 -26.39551 1.000 38.96520 287 GLU A O 1
ATOM 4281 N N . GLN A 1 288 ? 15.04149 45.65086 -24.62851 1.000 37.55227 288 GLN A N 1
ATOM 4282 C CA . GLN A 1 288 ? 16.13578 45.56931 -23.66759 1.000 34.55051 288 GLN A CA 1
ATOM 4283 C C . GLN A 1 288 ? 16.84770 44.22803 -23.77116 1.000 36.57527 288 GLN A C 1
ATOM 4284 O O . GLN A 1 288 ? 18.07977 44.16109 -23.68659 1.000 33.60426 288 GLN A O 1
ATOM 4298 N N . LEU A 1 289 ? 16.08673 43.14755 -23.96042 1.000 36.41262 289 LEU A N 1
ATOM 4299 C CA . LEU A 1 289 ? 16.69570 41.83238 -24.13007 1.000 37.14993 289 LEU A CA 1
ATOM 4300 C C . LEU A 1 289 ? 17.65537 41.81941 -25.31072 1.000 34.82499 289 LEU A C 1
ATOM 4301 O O . LEU A 1 289 ? 18.73118 41.21312 -25.23959 1.000 33.12688 289 LEU A O 1
ATOM 4317 N N . ILE A 1 290 ? 17.27463 42.46412 -26.41337 1.000 35.09932 290 ILE A N 1
ATOM 4318 C CA . ILE A 1 290 ? 18.15369 42.52868 -27.57953 1.000 36.86129 290 ILE A CA 1
ATOM 4319 C C . ILE A 1 290 ? 19.45269 43.24009 -27.22001 1.000 33.09742 290 ILE A C 1
ATOM 4320 O O . ILE A 1 290 ? 20.54609 42.78084 -27.56436 1.000 32.13297 290 ILE A O 1
ATOM 4336 N N . GLU A 1 291 ? 19.35578 44.36873 -26.51088 1.000 37.25047 291 GLU A N 1
ATOM 4337 C CA . GLU A 1 291 ? 20.56930 45.09117 -26.13803 1.000 37.35060 291 GLU A CA 1
ATOM 4338 C C . GLU A 1 291 ? 21.44223 44.26946 -25.19535 1.000 33.84832 291 GLU A C 1
ATOM 4339 O O . GLU A 1 291 ? 22.67425 44.36752 -25.24566 1.000 36.13041 291 GLU A O 1
ATOM 4351 N N . VAL A 1 292 ? 20.83071 43.46607 -24.32282 1.000 33.25287 292 VAL A N 1
ATOM 4352 C CA . VAL A 1 292 ? 21.61275 42.62216 -23.42213 1.000 34.47106 292 VAL A CA 1
ATOM 4353 C C . VAL A 1 292 ? 22.36430 41.55810 -24.21374 1.000 32.39164 292 VAL A C 1
ATOM 4354 O O . VAL A 1 292 ? 23.57486 41.37433 -24.04301 1.000 31.18406 292 VAL A O 1
ATOM 4367 N N . ALA A 1 293 ? 21.66051 40.83775 -25.08893 1.000 33.06155 293 ALA A N 1
ATOM 4368 C CA . ALA A 1 293 ? 22.32717 39.83670 -25.91639 1.000 36.07259 293 ALA A CA 1
ATOM 4369 C C . ALA A 1 293 ? 23.43759 40.47512 -26.74081 1.000 33.96354 293 ALA A C 1
ATOM 4370 O O . ALA A 1 293 ? 24.58102 39.99985 -26.74489 1.000 32.86441 293 ALA A O 1
ATOM 4377 N N . SER A 1 294 ? 23.11597 41.56447 -27.44323 1.000 33.40934 294 SER A N 1
ATOM 4378 C CA . SER A 1 294 ? 24.12198 42.25815 -28.24053 1.000 35.02501 294 SER A CA 1
ATOM 4379 C C . SER A 1 294 ? 25.24395 42.80196 -27.36397 1.000 35.05563 294 SER A C 1
ATOM 4380 O O . SER A 1 294 ? 26.41476 42.79197 -27.76281 1.000 35.31102 294 SER A O 1
ATOM 4388 N N . GLY A 1 295 ? 24.90322 43.30521 -26.17706 1.000 35.12574 295 GLY A N 1
ATOM 4389 C CA . GLY A 1 295 ? 25.92925 43.80473 -25.27615 1.000 37.12480 295 GLY A CA 1
ATOM 4390 C C . GLY A 1 295 ? 26.88218 42.71804 -24.81775 1.000 36.06755 295 GLY A C 1
ATOM 4391 O O . GLY A 1 295 ? 28.08895 42.94703 -24.69406 1.000 36.23598 295 GLY A O 1
ATOM 4395 N N . LEU A 1 296 ? 26.35395 41.51767 -24.55920 1.000 37.63005 296 LEU A N 1
ATOM 4396 C CA . LEU A 1 296 ? 27.21111 40.41177 -24.14832 1.000 34.71701 296 LEU A CA 1
ATOM 4397 C C . LEU A 1 296 ? 28.16127 40.01442 -25.26783 1.000 36.20041 296 LEU A C 1
ATOM 4398 O O . LEU A 1 296 ? 29.32894 39.69339 -25.01574 1.000 36.71703 296 LEU A O 1
ATOM 4414 N N . GLU A 1 297 ? 27.67779 40.03027 -26.51124 1.000 35.29635 297 GLU A N 1
ATOM 4415 C CA . GLU A 1 297 ? 28.54290 39.72394 -27.64476 1.000 37.43524 297 GLU A CA 1
ATOM 4416 C C . GLU A 1 297 ? 29.63670 40.77231 -27.80606 1.000 36.58176 297 GLU A C 1
ATOM 4417 O O . GLU A 1 297 ? 30.80564 40.42637 -28.00702 1.000 38.70594 297 GLU A O 1
ATOM 4429 N N . MET A 1 298 ? 29.28511 42.05807 -27.70060 1.000 42.41159 298 MET A N 1
ATOM 4430 C CA . MET A 1 298 ? 30.29258 43.10167 -27.86185 1.000 42.44935 298 MET A CA 1
ATOM 4431 C C . MET A 1 298 ? 31.32229 43.07294 -26.73952 1.000 40.37517 298 MET A C 1
ATOM 4432 O O . MET A 1 298 ? 32.45533 43.52420 -26.93078 1.000 39.76867 298 MET A O 1
ATOM 4446 N N . SER A 1 299 ? 30.94545 42.56983 -25.56126 1.000 42.51999 299 SER A N 1
ATOM 4447 C CA . SER A 1 299 ? 31.88946 42.51398 -24.44971 1.000 40.72911 299 SER A CA 1
ATOM 4448 C C . SER A 1 299 ? 33.04382 41.56244 -24.73731 1.000 39.41610 299 SER A C 1
ATOM 4449 O O . SER A 1 299 ? 34.13231 41.72589 -24.17538 1.000 40.79588 299 SER A O 1
ATOM 4457 N N . GLU A 1 300 ? 32.82613 40.56756 -25.59600 1.000 39.11436 300 GLU A N 1
ATOM 4458 C CA . GLU A 1 300 ? 33.80599 39.54928 -25.96243 1.000 42.97236 300 GLU A CA 1
ATOM 4459 C C . GLU A 1 300 ? 34.16780 38.63699 -24.79660 1.000 41.59584 300 GLU A C 1
ATOM 4460 O O . GLU A 1 300 ? 35.14629 37.88255 -24.88980 1.000 45.88727 300 GLU A O 1
ATOM 4472 N N . GLN A 1 301 ? 33.39938 38.67097 -23.71092 1.000 38.14582 301 GLN A N 1
ATOM 4473 C CA . GLN A 1 301 ? 33.61831 37.82926 -22.54423 1.000 36.26975 301 GLN A CA 1
ATOM 4474 C C . GLN A 1 301 ? 32.78446 36.55377 -22.60164 1.000 38.62562 301 GLN A C 1
ATOM 4475 O O . GLN A 1 301 ? 31.78350 36.46096 -23.31553 1.000 37.22589 301 GLN A O 1
ATOM 4489 N N . ARG A 1 302 ? 33.22020 35.55966 -21.83008 1.000 41.13673 302 ARG A N 1
ATOM 4490 C CA . ARG A 1 302 ? 32.43974 34.34219 -21.66182 1.000 40.86293 302 ARG A CA 1
ATOM 4491 C C . ARG A 1 302 ? 31.24654 34.62557 -20.75930 1.000 37.35409 302 ARG A C 1
ATOM 4492 O O . ARG A 1 302 ? 31.34285 35.40555 -19.80827 1.000 33.20252 302 ARG A O 1
ATOM 4513 N N . PHE A 1 303 ? 30.11065 34.00328 -21.06323 1.000 40.25583 303 PHE A N 1
ATOM 4514 C CA . PHE A 1 303 ? 28.92135 34.22318 -20.25462 1.000 37.32149 303 PHE A CA 1
ATOM 4515 C C . PHE A 1 303 ? 28.08033 32.95854 -20.18277 1.000 37.57718 303 PHE A C 1
ATOM 4516 O O . PHE A 1 303 ? 28.09063 32.12895 -21.09647 1.000 37.25326 303 PHE A O 1
ATOM 4533 N N . LEU A 1 304 ? 27.37607 32.81334 -19.06011 1.000 32.56448 304 LEU A N 1
ATOM 4534 C CA . LEU A 1 304 ? 26.34716 31.79559 -18.87310 1.000 32.78082 304 LEU A CA 1
ATOM 4535 C C . LEU A 1 304 ? 25.07669 32.55331 -18.50952 1.000 31.97793 304 LEU A C 1
ATOM 4536 O O . LEU A 1 304 ? 25.00117 33.17179 -17.44151 1.000 28.31891 304 LEU A O 1
ATOM 4552 N N . TRP A 1 305 ? 24.09144 32.53076 -19.39808 1.000 32.03673 305 TRP A N 1
ATOM 4553 C CA . TRP A 1 305 ? 22.92416 33.40268 -19.29347 1.000 35.33550 305 TRP A CA 1
ATOM 4554 C C . TRP A 1 305 ? 21.68535 32.52723 -19.15925 1.000 38.70980 305 TRP A C 1
ATOM 4555 O O . TRP A 1 305 ? 21.33073 31.79665 -20.09194 1.000 40.63627 305 TRP A O 1
ATOM 4576 N N . VAL A 1 306 ? 21.03618 32.59938 -17.99811 1.000 39.21294 306 VAL A N 1
ATOM 4577 C CA . VAL A 1 306 ? 19.75515 31.94081 -17.77869 1.000 39.91266 306 VAL A CA 1
ATOM 4578 C C . VAL A 1 306 ? 18.71396 32.92401 -18.30102 1.000 37.28008 306 VAL A C 1
ATOM 4579 O O . VAL A 1 306 ? 18.39019 33.90974 -17.63829 1.000 35.64553 306 VAL A O 1
ATOM 4592 N N . ILE A 1 307 ? 18.17515 32.65748 -19.48253 1.000 38.15882 307 ILE A N 1
ATOM 4593 C CA . ILE A 1 307 ? 17.31214 33.61308 -20.16455 1.000 40.10184 307 ILE A CA 1
ATOM 4594 C C . ILE A 1 307 ? 15.86186 33.18347 -20.00634 1.000 40.27950 307 ILE A C 1
ATOM 4595 O O . ILE A 1 307 ? 15.53707 31.99122 -20.06379 1.000 40.61013 307 ILE A O 1
ATOM 4611 N N . ARG A 1 308 ? 14.98500 34.16433 -19.80821 1.000 46.05287 308 ARG A N 1
ATOM 4612 C CA . ARG A 1 308 ? 13.54708 33.95978 -19.74263 1.000 46.93168 308 ARG A CA 1
ATOM 4613 C C . ARG A 1 308 ? 12.89899 34.85440 -20.79002 1.000 43.60017 308 ARG A C 1
ATOM 4614 O O . ARG A 1 308 ? 13.49468 35.82815 -21.26042 1.000 41.57523 308 ARG A O 1
ATOM 4635 N N . CYS A 1 309 ? 11.67189 34.50866 -21.16314 1.000 43.44136 309 CYS A N 1
ATOM 4636 C CA . CYS A 1 309 ? 10.97436 35.25323 -22.20047 1.000 43.84968 309 CYS A CA 1
ATOM 4637 C C . CYS A 1 309 ? 10.80858 36.72214 -21.81468 1.000 42.56204 309 CYS A C 1
ATOM 4638 O O . CYS A 1 309 ? 10.66846 37.05455 -20.63517 1.000 47.33567 309 CYS A O 1
ATOM 4646 N N . PRO A 1 310 ? 10.83430 37.62138 -22.79307 1.000 43.64053 310 PRO A N 1
ATOM 4647 C CA . PRO A 1 310 ? 10.61904 39.04473 -22.51298 1.000 44.41757 310 PRO A CA 1
ATOM 4648 C C . PRO A 1 310 ? 9.14098 39.32434 -22.27004 1.000 44.19323 310 PRO A C 1
ATOM 4649 O O . PRO A 1 310 ? 8.26824 38.50820 -22.56873 1.000 44.61013 310 PRO A O 1
ATOM 4660 N N . ASN A 1 311 ? 8.86751 40.50737 -21.72177 1.000 43.30094 311 ASN A N 1
ATOM 4661 C CA . ASN A 1 311 ? 7.49257 40.87754 -21.39989 1.000 45.56738 311 ASN A CA 1
ATOM 4662 C C . ASN A 1 311 ? 6.70067 41.38663 -22.60099 1.000 48.75390 311 ASN A C 1
ATOM 4663 O O . ASN A 1 311 ? 5.51669 41.69885 -22.44561 1.000 47.37263 311 ASN A O 1
ATOM 4674 N N . ASP A 1 312 ? 7.30587 41.47360 -23.78149 1.000 55.39236 312 ASP A N 1
ATOM 4675 C CA . ASP A 1 312 ? 6.62856 41.96091 -24.98344 1.000 59.10728 312 ASP A CA 1
ATOM 4676 C C . ASP A 1 312 ? 7.51153 41.60373 -26.17388 1.000 57.32717 312 ASP A C 1
ATOM 4677 O O . ASP A 1 312 ? 8.56455 40.98091 -26.01650 1.000 56.61657 312 ASP A O 1
ATOM 4686 N N . THR A 1 313 ? 7.05541 41.95782 -27.37219 1.000 57.07857 313 THR A N 1
ATOM 4687 C CA . THR A 1 313 ? 7.76852 41.64460 -28.60591 1.000 57.46092 313 THR A CA 1
ATOM 4688 C C . THR A 1 313 ? 8.01994 42.91753 -29.40469 1.000 59.27608 313 THR A C 1
ATOM 4689 O O . THR A 1 313 ? 7.13560 43.77494 -29.52516 1.000 63.30981 313 THR A O 1
ATOM 4700 N N . VAL A 1 314 ? 9.20226 42.99629 -30.01403 1.000 57.38765 314 VAL A N 1
ATOM 4701 C CA . VAL A 1 314 ? 9.56693 44.12482 -30.86473 1.000 54.21810 314 VAL A CA 1
ATOM 4702 C C . VAL A 1 314 ? 8.84682 43.96658 -32.19667 1.000 55.93233 314 VAL A C 1
ATOM 4703 O O . VAL A 1 314 ? 8.50263 42.85481 -32.61504 1.000 53.72304 314 VAL A O 1
ATOM 4716 N N . ALA A 1 315 ? 8.61409 45.08875 -32.87294 1.000 60.99784 315 ALA A N 1
ATOM 4717 C CA . ALA A 1 315 ? 7.85739 45.08046 -34.11455 1.000 57.97397 315 ALA A CA 1
ATOM 4718 C C . ALA A 1 315 ? 8.66355 44.61884 -35.32265 1.000 59.11175 315 ALA A C 1
ATOM 4719 O O . ALA A 1 315 ? 8.07142 44.39460 -36.38513 1.000 56.90266 315 ALA A O 1
ATOM 4726 N N . ASN A 1 316 ? 9.97732 44.45102 -35.19315 1.000 64.02108 316 ASN A N 1
ATOM 4727 C CA . ASN A 1 316 ? 10.78145 44.02776 -36.33236 1.000 65.24169 316 ASN A CA 1
ATOM 4728 C C . ASN A 1 316 ? 10.28207 42.69289 -36.87278 1.000 64.85944 316 ASN A C 1
ATOM 4729 O O . ASN A 1 316 ? 9.86968 41.80977 -36.11511 1.000 68.15370 316 ASN A O 1
ATOM 4740 N N . ALA A 1 317 ? 10.33405 42.54809 -38.19840 1.000 67.38241 317 ALA A N 1
ATOM 4741 C CA . ALA A 1 317 ? 9.79679 41.35932 -38.84702 1.000 68.62805 317 ALA A CA 1
ATOM 4742 C C . ALA A 1 317 ? 10.54105 40.09287 -38.44734 1.000 71.92364 317 ALA A C 1
ATOM 4743 O O . ALA A 1 317 ? 9.97442 38.99811 -38.54882 1.000 70.64648 317 ALA A O 1
ATOM 4750 N N . THR A 1 318 ? 11.79373 40.21548 -37.99192 1.000 71.93315 318 THR A N 1
ATOM 4751 C CA . THR A 1 318 ? 12.58642 39.03016 -37.69029 1.000 67.30201 318 THR A CA 1
ATOM 4752 C C . THR A 1 318 ? 11.92377 38.17219 -36.62185 1.000 69.11618 318 THR A C 1
ATOM 4753 O O . THR A 1 318 ? 12.14710 36.95542 -36.57690 1.000 71.65225 318 THR A O 1
ATOM 4764 N N . TYR A 1 319 ? 11.06136 38.76895 -35.79905 1.000 64.04823 319 TYR A N 1
ATOM 4765 C CA . TYR A 1 319 ? 10.38922 38.06128 -34.71709 1.000 68.85657 319 TYR A CA 1
ATOM 4766 C C . TYR A 1 319 ? 8.87823 38.04572 -34.92529 1.000 72.99003 319 TYR A C 1
ATOM 4767 O O . TYR A 1 319 ? 8.11388 37.99744 -33.95967 1.000 74.50627 319 TYR A O 1
ATOM 4785 N N . PHE A 1 320 ? 8.43181 38.05957 -36.18369 1.000 75.02715 320 PHE A N 1
ATOM 4786 C CA . PHE A 1 320 ? 6.99968 38.06343 -36.45658 1.000 76.46182 320 PHE A CA 1
ATOM 4787 C C . PHE A 1 320 ? 6.39375 36.68907 -36.22228 1.000 78.24902 320 PHE A C 1
ATOM 4788 O O . PHE A 1 320 ? 5.24671 36.58868 -35.77657 1.000 76.85666 320 PHE A O 1
ATOM 4805 N N . ASN A 1 321 ? 7.14824 35.62946 -36.51044 1.000 80.01743 321 ASN A N 1
ATOM 4806 C CA . ASN A 1 321 ? 6.63353 34.28173 -36.35244 1.000 83.32257 321 ASN A CA 1
ATOM 4807 C C . ASN A 1 321 ? 6.72874 33.78838 -34.90934 1.000 81.42726 321 ASN A C 1
ATOM 4808 O O . ASN A 1 321 ? 6.06852 32.80413 -34.56337 1.000 78.61302 321 ASN A O 1
ATOM 4819 N N . VAL A 1 322 ? 7.54959 34.43022 -34.07768 1.000 83.33399 322 VAL A N 1
ATOM 4820 C CA . VAL A 1 322 ? 7.71526 34.05062 -32.68491 1.000 76.72495 322 VAL A CA 1
ATOM 4821 C C . VAL A 1 322 ? 7.08378 35.06833 -31.73062 1.000 75.55255 322 VAL A C 1
ATOM 4822 O O . VAL A 1 322 ? 7.42833 35.09951 -30.55023 1.000 74.03924 322 VAL A O 1
ATOM 4835 N N . GLN A 1 323 ? 6.17372 35.91617 -32.22024 1.000 80.78567 323 GLN A N 1
ATOM 4836 C CA . GLN A 1 323 ? 5.57580 36.93086 -31.35485 1.000 82.72221 323 GLN A CA 1
ATOM 4837 C C . GLN A 1 323 ? 4.86513 36.30814 -30.16132 1.000 80.16283 323 GLN A C 1
ATOM 4838 O O . GLN A 1 323 ? 4.82729 36.90500 -29.07722 1.000 78.25680 323 GLN A O 1
ATOM 4852 N N . ASP A 1 324 ? 4.28713 35.12591 -30.34502 1.000 84.30457 324 ASP A N 1
ATOM 4853 C CA . ASP A 1 324 ? 3.56563 34.42117 -29.29843 1.000 81.33717 324 ASP A CA 1
ATOM 4854 C C . ASP A 1 324 ? 4.37374 33.27608 -28.70420 1.000 77.84730 324 ASP A C 1
ATOM 4855 O O . ASP A 1 324 ? 3.82677 32.47415 -27.93905 1.000 74.50399 324 ASP A O 1
ATOM 4864 N N . SER A 1 325 ? 5.65940 33.18947 -29.02830 1.000 73.66500 325 SER A N 1
ATOM 4865 C CA . SER A 1 325 ? 6.48097 32.08934 -28.55019 1.000 66.18589 325 SER A CA 1
ATOM 4866 C C . SER A 1 325 ? 6.68232 32.14894 -27.04299 1.000 62.78150 325 SER A C 1
ATOM 4867 O O . SER A 1 325 ? 6.73959 33.22123 -26.43568 1.000 61.58179 325 SER A O 1
ATOM 4875 N N . THR A 1 326 ? 6.78431 30.96717 -26.44228 1.000 58.29581 326 THR A N 1
ATOM 4876 C CA . THR A 1 326 ? 7.12337 30.83024 -25.03794 1.000 56.25619 326 THR A CA 1
ATOM 4877 C C . THR A 1 326 ? 8.55663 30.35230 -24.83404 1.000 52.12785 326 THR A C 1
ATOM 4878 O O . THR A 1 326 ? 9.01038 30.28354 -23.68703 1.000 55.07369 326 THR A O 1
ATOM 4889 N N . ASN A 1 327 ? 9.27230 30.00917 -25.91416 1.000 51.84449 327 ASN A N 1
ATOM 4890 C CA . ASN A 1 327 ? 10.68884 29.65611 -25.86705 1.000 49.32878 327 ASN A CA 1
ATOM 4891 C C . ASN A 1 327 ? 11.55400 30.90812 -25.77564 1.000 48.07402 327 ASN A C 1
ATOM 4892 O O . ASN A 1 327 ? 11.59811 31.69552 -26.72971 1.000 51.04271 327 ASN A O 1
ATOM 4903 N N . PRO A 1 328 ? 12.26387 31.12644 -24.66476 1.000 48.89314 328 PRO A N 1
ATOM 4904 C CA . PRO A 1 328 ? 13.06071 32.36209 -24.54863 1.000 48.71378 328 PRO A CA 1
ATOM 4905 C C . PRO A 1 328 ? 14.12097 32.51761 -25.62848 1.000 44.66284 328 PRO A C 1
ATOM 4906 O O . PRO A 1 328 ? 14.46069 33.65021 -25.99214 1.000 41.89576 328 PRO A O 1
ATOM 4917 N N . LEU A 1 329 ? 14.65444 31.41385 -26.15424 1.000 46.01538 329 LEU A N 1
ATOM 4918 C CA . LEU A 1 329 ? 15.72528 31.49604 -27.14054 1.000 46.69874 329 LEU A CA 1
ATOM 4919 C C . LEU A 1 329 ? 15.26442 32.10175 -28.46077 1.000 45.49191 329 LEU A C 1
ATOM 4920 O O . LEU A 1 329 ? 16.10209 32.58200 -29.23211 1.000 44.61787 329 LEU A O 1
ATOM 4936 N N . ASP A 1 330 ? 13.95908 32.09160 -28.73612 1.000 44.72373 330 ASP A N 1
ATOM 4937 C CA . ASP A 1 330 ? 13.42187 32.65292 -29.96998 1.000 49.47562 330 ASP A CA 1
ATOM 4938 C C . ASP A 1 330 ? 13.45818 34.17619 -30.03086 1.000 46.82725 330 ASP A C 1
ATOM 4939 O O . ASP A 1 330 ? 13.22714 34.73441 -31.10833 1.000 46.99103 330 ASP A O 1
ATOM 4948 N N . PHE A 1 331 ? 13.72509 34.86354 -28.92560 1.000 47.02150 331 PHE A N 1
ATOM 4949 C CA . PHE A 1 331 ? 13.75228 36.32180 -28.91358 1.000 45.51168 331 PHE A CA 1
ATOM 4950 C C . PHE A 1 331 ? 15.15696 36.89654 -29.04475 1.000 44.50057 331 PHE A C 1
ATOM 4951 O O . PHE A 1 331 ? 15.31606 38.12215 -29.03837 1.000 42.21217 331 PHE A O 1
ATOM 4968 N N . LEU A 1 332 ? 16.17100 36.04485 -29.16546 1.000 43.73529 332 LEU A N 1
ATOM 4969 C CA . LEU A 1 332 ? 17.53713 36.49433 -29.36295 1.000 43.28537 332 LEU A CA 1
ATOM 4970 C C . LEU A 1 332 ? 17.72485 37.00695 -30.79068 1.000 42.94915 332 LEU A C 1
ATOM 4971 O O . LEU A 1 332 ? 16.97032 36.63871 -31.69391 1.000 38.95953 332 LEU A O 1
ATOM 4987 N N . PRO A 1 333 ? 18.71052 37.87793 -31.02050 1.000 43.25496 333 PRO A N 1
ATOM 4988 C CA . PRO A 1 333 ? 19.00545 38.28345 -32.40309 1.000 43.25633 333 PRO A CA 1
ATOM 4989 C C . PRO A 1 333 ? 19.38040 37.06158 -33.23081 1.000 42.21348 333 PRO A C 1
ATOM 4990 O O . PRO A 1 333 ? 20.06110 36.15381 -32.75096 1.000 42.88730 333 PRO A O 1
ATOM 5001 N N . LYS A 1 334 ? 18.92204 37.02984 -34.47878 1.000 43.70545 334 LYS A N 1
ATOM 5002 C CA . LYS A 1 334 ? 19.19842 35.87176 -35.32436 1.000 51.03090 334 LYS A CA 1
ATOM 5003 C C . LYS A 1 334 ? 20.70219 35.69206 -35.50943 1.000 48.03368 334 LYS A C 1
ATOM 5004 O O . LYS A 1 334 ? 21.43114 36.64780 -35.79570 1.000 42.24951 334 LYS A O 1
ATOM 5023 N N . GLY A 1 335 ? 21.16116 34.45553 -35.33076 1.000 49.82850 335 GLY A N 1
ATOM 5024 C CA . GLY A 1 335 ? 22.56471 34.12683 -35.39832 1.000 48.63292 335 GLY A CA 1
ATOM 5025 C C . GLY A 1 335 ? 23.33573 34.37132 -34.12544 1.000 50.18859 335 GLY A C 1
ATOM 5026 O O . GLY A 1 335 ? 24.52012 34.01396 -34.06231 1.000 48.78288 335 GLY A O 1
ATOM 5030 N N . PHE A 1 336 ? 22.70679 34.96248 -33.10712 1.000 44.63625 336 PHE A N 1
ATOM 5031 C CA . PHE A 1 336 ? 23.40834 35.24197 -31.85963 1.000 46.16990 336 PHE A CA 1
ATOM 5032 C C . PHE A 1 336 ? 23.97895 33.96380 -31.25583 1.000 46.01602 336 PHE A C 1
ATOM 5033 O O . PHE A 1 336 ? 25.13628 33.92959 -30.82307 1.000 47.27816 336 PHE A O 1
ATOM 5050 N N . LEU A 1 337 ? 23.17452 32.90114 -31.20590 1.000 43.88076 337 LEU A N 1
ATOM 5051 C CA . LEU A 1 337 ? 23.64466 31.65161 -30.61605 1.000 46.42870 337 LEU A CA 1
ATOM 5052 C C . LEU A 1 337 ? 24.77965 31.04292 -31.43437 1.000 47.31532 337 LEU A C 1
ATOM 5053 O O . LEU A 1 337 ? 25.82097 30.66925 -30.88212 1.000 44.58941 337 LEU A O 1
ATOM 5069 N N . GLU A 1 338 ? 24.60437 30.94774 -32.75564 1.000 50.27952 338 GLU A N 1
ATOM 5070 C CA . GLU A 1 338 ? 25.68298 30.45941 -33.61019 1.000 54.05812 338 GLU A CA 1
ATOM 5071 C C . GLU A 1 338 ? 26.97593 31.22893 -33.38401 1.000 50.07927 338 GLU A C 1
ATOM 5072 O O . GLU A 1 338 ? 28.05713 30.63396 -33.30109 1.000 44.92969 338 GLU A O 1
ATOM 5084 N N . ARG A 1 339 ? 26.88506 32.55471 -33.27404 1.000 50.40632 339 ARG A N 1
ATOM 5085 C CA . ARG A 1 339 ? 28.08338 33.37531 -33.20765 1.000 47.07234 339 ARG A CA 1
ATOM 5086 C C . ARG A 1 339 ? 28.77274 33.29498 -31.85743 1.000 47.95992 339 ARG A C 1
ATOM 5087 O O . ARG A 1 339 ? 29.97922 33.54629 -31.77845 1.000 47.41479 339 ARG A O 1
ATOM 5108 N N . THR A 1 340 ? 28.03707 32.96640 -30.79751 1.000 47.82258 340 THR A N 1
ATOM 5109 C CA . THR A 1 340 ? 28.57670 32.98349 -29.44893 1.000 46.51043 340 THR A CA 1
ATOM 5110 C C . THR A 1 340 ? 28.75836 31.58198 -28.88930 1.000 46.60234 340 THR A C 1
ATOM 5111 O O . THR A 1 340 ? 29.08963 31.43368 -27.70618 1.000 45.06163 340 THR A O 1
ATOM 5122 N N . LYS A 1 341 ? 28.57037 30.55110 -29.71791 1.000 46.38641 341 LYS A N 1
ATOM 5123 C CA . LYS A 1 341 ? 28.55635 29.17974 -29.21093 1.000 50.17308 341 LYS A CA 1
ATOM 5124 C C . LYS A 1 341 ? 29.83908 28.86318 -28.45498 1.000 48.64459 341 LYS A C 1
ATOM 5125 O O . LYS A 1 341 ? 29.81557 28.12859 -27.46027 1.000 53.61239 341 LYS A O 1
ATOM 5144 N N . GLY A 1 342 ? 30.97033 29.40084 -28.91288 1.000 47.97970 342 GLY A N 1
ATOM 5145 C CA . GLY A 1 342 ? 32.23014 29.10231 -28.25176 1.000 45.40570 342 GLY A CA 1
ATOM 5146 C C . GLY A 1 342 ? 32.39463 29.83303 -26.93178 1.000 53.99588 342 GLY A C 1
ATOM 5147 O O . GLY A 1 342 ? 32.94190 29.27938 -25.97454 1.000 59.27190 342 GLY A O 1
ATOM 5151 N N . LEU A 1 343 ? 31.91934 31.07925 -26.85877 1.000 48.05888 343 LEU A N 1
ATOM 5152 C CA . LEU A 1 343 ? 32.13721 31.91365 -25.68520 1.000 47.22492 343 LEU A CA 1
ATOM 5153 C C . LEU A 1 343 ? 31.01209 31.83078 -24.66420 1.000 46.82065 343 LEU A C 1
ATOM 5154 O O . LEU A 1 343 ? 31.26417 31.97195 -23.46219 1.000 45.59357 343 LEU A O 1
ATOM 5170 N N . GLY A 1 344 ? 29.78842 31.61471 -25.10803 1.000 47.33781 344 GLY A N 1
ATOM 5171 C CA . GLY A 1 344 ? 28.62881 31.77002 -24.24753 1.000 44.44978 344 GLY A CA 1
ATOM 5172 C C . GLY A 1 344 ? 27.72655 30.55844 -24.26634 1.000 42.52427 344 GLY A C 1
ATOM 5173 O O . GLY A 1 344 ? 27.55388 29.91105 -25.29614 1.000 44.13299 344 GLY A O 1
ATOM 5177 N N . LEU A 1 345 ? 27.15805 30.25769 -23.10409 1.000 45.89811 345 LEU A N 1
ATOM 5178 C CA . LEU A 1 345 ? 26.13397 29.23407 -22.95293 1.000 44.97267 345 LEU A CA 1
ATOM 5179 C C . LEU A 1 345 ? 24.86036 29.93076 -22.50313 1.000 38.19549 345 LEU A C 1
ATOM 5180 O O . LEU A 1 345 ? 24.85858 30.62288 -21.48064 1.000 36.51120 345 LEU A O 1
ATOM 5196 N N . VAL A 1 346 ? 23.78751 29.76038 -23.26877 1.000 37.67880 346 VAL A N 1
ATOM 5197 C CA . VAL A 1 346 ? 22.48161 30.31319 -22.93052 1.000 39.43430 346 VAL A CA 1
ATOM 5198 C C . VAL A 1 346 ? 21.58680 29.15841 -22.51332 1.000 39.78627 346 VAL A C 1
ATOM 5199 O O . VAL A 1 346 ? 21.31215 28.25254 -23.31048 1.000 43.47113 346 VAL A O 1
ATOM 5212 N N . VAL A 1 347 ? 21.11771 29.20174 -21.27735 1.000 41.79619 347 VAL A N 1
ATOM 5213 C CA . VAL A 1 347 ? 20.26669 28.16126 -20.71037 1.000 43.68972 347 VAL A CA 1
ATOM 5214 C C . VAL A 1 347 ? 18.87478 28.75256 -20.53957 1.000 43.22539 347 VAL A C 1
ATOM 5215 O O . VAL A 1 347 ? 18.74524 29.86176 -20.00403 1.000 43.30183 347 VAL A O 1
ATOM 5228 N N . PRO A 1 348 ? 17.82524 28.06878 -20.96501 1.000 45.70523 348 PRO A N 1
ATOM 5229 C CA . PRO A 1 348 ? 16.49140 28.67777 -20.88179 1.000 49.63602 348 PRO A CA 1
ATOM 5230 C C . PRO A 1 348 ? 15.78222 28.42531 -19.55415 1.000 46.13345 348 PRO A C 1
ATOM 5231 O O . PRO A 1 348 ? 15.72007 27.28594 -19.08019 1.000 45.80715 348 PRO A O 1
ATOM 5242 N N . ASN A 1 349 ? 15.27855 29.49739 -18.94281 1.000 45.77491 349 ASN A N 1
ATOM 5243 C CA . ASN A 1 349 ? 14.31283 29.46757 -17.84807 1.000 45.55296 349 ASN A CA 1
ATOM 5244 C C . ASN A 1 349 ? 14.86045 29.18284 -16.45381 1.000 46.96313 349 ASN A C 1
ATOM 5245 O O . ASN A 1 349 ? 14.49105 29.87783 -15.50685 1.000 48.78521 349 ASN A O 1
ATOM 5256 N N A TRP A 1 350 ? 15.72634 28.18196 -16.29567 0.545 50.70313 350 TRP A N 1
ATOM 5257 N N B TRP A 1 350 ? 15.73992 28.19498 -16.30681 0.455 48.17494 350 TRP A N 1
ATOM 5258 C CA A TRP A 1 350 ? 16.26155 27.87303 -14.97382 0.545 50.62646 350 TRP A CA 1
ATOM 5259 C CA B TRP A 1 350 ? 16.28266 27.90144 -14.98820 0.455 49.49095 350 TRP A CA 1
ATOM 5260 C C A TRP A 1 350 ? 17.65539 27.27862 -15.10889 0.545 45.36754 350 TRP A C 1
ATOM 5261 C C B TRP A 1 350 ? 17.67112 27.30150 -15.12624 0.455 49.57663 350 TRP A C 1
ATOM 5262 O O A TRP A 1 350 ? 17.96564 26.60293 -16.08942 0.545 49.81206 350 TRP A O 1
ATOM 5263 O O B TRP A 1 350 ? 17.99459 26.65520 -16.12318 0.455 47.80299 350 TRP A O 1
ATOM 5304 N N . ALA A 1 351 ? 18.48851 27.52887 -14.10774 1.000 47.70808 351 ALA A N 1
ATOM 5305 C CA . ALA A 1 351 ? 19.86064 27.04778 -14.06799 1.000 49.02464 351 ALA A CA 1
ATOM 5306 C C . ALA A 1 351 ? 20.21870 26.70338 -12.62775 1.000 46.73452 351 ALA A C 1
ATOM 5307 O O . ALA A 1 351 ? 19.58913 27.20528 -11.68780 1.000 47.72807 351 ALA A O 1
ATOM 5314 N N . PRO A 1 352 ? 21.22037 25.81685 -12.42277 1.000 44.04253 352 PRO A N 1
ATOM 5315 C CA . PRO A 1 352 ? 21.68120 25.49949 -11.06878 1.000 42.14719 352 PRO A CA 1
ATOM 5316 C C . PRO A 1 352 ? 22.53620 26.61863 -10.47957 1.000 41.56260 352 PRO A C 1
ATOM 5317 O O . PRO A 1 352 ? 23.77035 26.53780 -10.41071 1.000 38.31856 352 PRO A O 1
ATOM 5328 N N . GLN A 1 353 ? 21.85897 27.68230 -10.05280 1.000 43.82700 353 GLN A N 1
ATOM 5329 C CA . GLN A 1 353 ? 22.55071 28.90555 -9.67051 1.000 40.93112 353 GLN A CA 1
ATOM 5330 C C . GLN A 1 353 ? 23.58831 28.64930 -8.58366 1.000 39.61879 353 GLN A C 1
ATOM 5331 O O . GLN A 1 353 ? 24.78544 28.90853 -8.77713 1.000 36.39412 353 GLN A O 1
ATOM 5345 N N . ALA A 1 354 ? 23.14652 28.14849 -7.42564 1.000 43.69310 354 ALA A N 1
ATOM 5346 C CA . ALA A 1 354 ? 24.06005 27.94275 -6.30340 1.000 40.79558 354 ALA A CA 1
ATOM 5347 C C . ALA A 1 354 ? 25.35132 27.26383 -6.74303 1.000 41.83202 354 ALA A C 1
ATOM 5348 O O . ALA A 1 354 ? 26.44961 27.67297 -6.35452 1.000 42.41815 354 ALA A O 1
ATOM 5355 N N . GLN A 1 355 ? 25.23567 26.21903 -7.56266 1.000 40.31460 355 GLN A N 1
ATOM 5356 C CA . GLN A 1 355 ? 26.42437 25.52570 -8.05071 1.000 39.80843 355 GLN A CA 1
ATOM 5357 C C . GLN A 1 355 ? 27.19083 26.36195 -9.06709 1.000 44.04295 355 GLN A C 1
ATOM 5358 O O . GLN A 1 355 ? 28.42095 26.26576 -9.13933 1.000 44.05906 355 GLN A O 1
ATOM 5372 N N . ILE A 1 356 ? 26.49204 27.17512 -9.86463 1.000 37.93833 356 ILE A N 1
ATOM 5373 C CA . ILE A 1 356 ? 27.18384 28.03388 -10.82116 1.000 37.17706 356 ILE A CA 1
ATOM 5374 C C . ILE A 1 356 ? 28.01356 29.08175 -10.08945 1.000 39.29948 356 ILE A C 1
ATOM 5375 O O . ILE A 1 356 ? 29.17266 29.33380 -10.44147 1.000 37.19377 356 ILE A O 1
ATOM 5391 N N . LEU A 1 357 ? 27.43787 29.70696 -9.06017 1.000 39.59401 357 LEU A N 1
ATOM 5392 C CA . LEU A 1 357 ? 28.16777 30.70982 -8.29351 1.000 39.42740 357 LEU A CA 1
ATOM 5393 C C . LEU A 1 357 ? 29.28757 30.10049 -7.46173 1.000 40.00775 357 LEU A C 1
ATOM 5394 O O . LEU A 1 357 ? 30.20011 30.82752 -7.05226 1.000 41.28536 357 LEU A O 1
ATOM 5410 N N . SER A 1 358 ? 29.24139 28.79214 -7.20351 1.000 36.91930 358 SER A N 1
ATOM 5411 C CA . SER A 1 358 ? 30.32713 28.11019 -6.51122 1.000 39.80427 358 SER A CA 1
ATOM 5412 C C . SER A 1 358 ? 31.43113 27.65108 -7.45377 1.000 40.50385 358 SER A C 1
ATOM 5413 O O . SER A 1 358 ? 32.54755 27.37996 -6.99524 1.000 40.34013 358 SER A O 1
ATOM 5421 N N . HIS A 1 359 ? 31.14961 27.56177 -8.75120 1.000 42.49748 359 HIS A N 1
ATOM 5422 C CA . HIS A 1 359 ? 32.14015 27.08214 -9.70711 1.000 42.33250 359 HIS A CA 1
ATOM 5423 C C . HIS A 1 359 ? 33.27302 28.09340 -9.84359 1.000 40.72209 359 HIS A C 1
ATOM 5424 O O . HIS A 1 359 ? 33.05033 29.30701 -9.84351 1.000 41.17149 359 HIS A O 1
ATOM 5439 N N . GLY A 1 360 ? 34.49950 27.58413 -9.96732 1.000 47.05364 360 GLY A N 1
ATOM 5440 C CA . GLY A 1 360 ? 35.66645 28.44849 -10.02009 1.000 48.65043 360 GLY A CA 1
ATOM 5441 C C . GLY A 1 360 ? 35.78291 29.26740 -11.28802 1.000 46.51260 360 GLY A C 1
ATOM 5442 O O . GLY A 1 360 ? 36.45016 30.30893 -11.27989 1.000 49.98039 360 GLY A O 1
ATOM 5446 N N . SER A 1 361 ? 35.16974 28.80696 -12.38253 1.000 42.81494 361 SER A N 1
ATOM 5447 C CA . SER A 1 361 ? 35.18085 29.54647 -13.63830 1.000 42.66735 361 SER A CA 1
ATOM 5448 C C . SER A 1 361 ? 34.27042 30.76815 -13.61961 1.000 41.89974 361 SER A C 1
ATOM 5449 O O . SER A 1 361 ? 34.37088 31.60493 -14.52362 1.000 38.84483 361 SER A O 1
ATOM 5457 N N . THR A 1 362 ? 33.39322 30.89450 -12.62673 1.000 38.28176 362 THR A N 1
ATOM 5458 C CA . THR A 1 362 ? 32.51181 32.05107 -12.53455 1.000 36.62635 362 THR A CA 1
ATOM 5459 C C . THR A 1 362 ? 33.25813 33.20187 -11.87100 1.000 38.42427 362 THR A C 1
ATOM 5460 O O . THR A 1 362 ? 33.70238 33.07981 -10.72289 1.000 36.70445 362 THR A O 1
ATOM 5471 N N . GLY A 1 363 ? 33.38752 34.31640 -12.58865 1.000 37.33579 363 GLY A N 1
A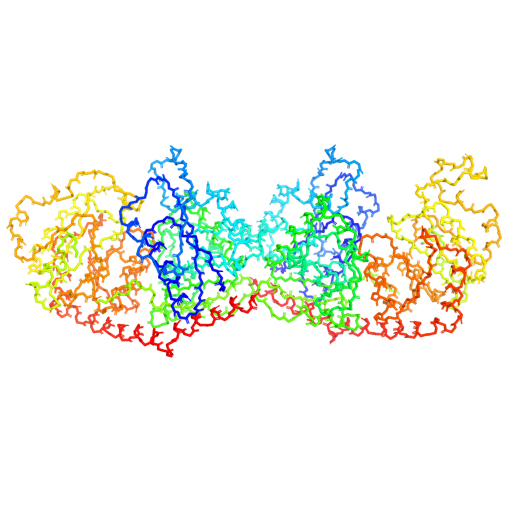TOM 5472 C CA . GLY A 1 363 ? 34.07935 35.47686 -12.06484 1.000 37.59238 363 GLY A CA 1
ATOM 5473 C C . GLY A 1 363 ? 33.20769 36.71084 -11.94078 1.000 31.52140 363 GLY A C 1
ATOM 5474 O O . GLY A 1 363 ? 33.68523 37.76561 -11.51255 1.000 32.03426 363 GLY A O 1
ATOM 5478 N N . GLY A 1 364 ? 31.93580 36.59926 -12.31893 1.000 30.49721 364 GLY A N 1
ATOM 5479 C CA . GLY A 1 364 ? 31.02635 37.72736 -12.23679 1.000 30.84321 364 GLY A CA 1
ATOM 5480 C C . GLY A 1 364 ? 29.58313 37.29015 -12.32585 1.000 28.83097 364 GLY A C 1
ATOM 5481 O O . GLY A 1 364 ? 29.26956 36.21715 -12.84974 1.000 28.51851 364 GLY A O 1
ATOM 5485 N N . PHE A 1 365 ? 28.69640 38.14905 -11.81831 1.000 28.67920 365 PHE A N 1
ATOM 5486 C CA . PHE A 1 365 ? 27.26351 37.85136 -11.75630 1.000 31.55499 365 PHE A CA 1
ATOM 5487 C C . PHE A 1 365 ? 26.48701 39.12203 -12.07099 1.000 30.38477 365 PHE A C 1
ATOM 5488 O O . PHE A 1 365 ? 26.44904 40.04955 -11.25504 1.000 28.12302 365 PHE A O 1
ATOM 5505 N N . LEU A 1 366 ? 25.86591 39.16275 -13.24683 1.000 30.50465 366 LEU A N 1
ATOM 5506 C CA . LEU A 1 366 ? 24.89852 40.20723 -13.56339 1.000 29.46817 366 LEU A CA 1
ATOM 5507 C C . LEU A 1 366 ? 23.55775 39.77642 -12.98561 1.000 31.21803 366 LEU A C 1
ATOM 5508 O O . LEU A 1 366 ? 22.89824 38.87966 -13.52423 1.000 32.94665 366 LEU A O 1
ATOM 5524 N N . THR A 1 367 ? 23.15852 40.40936 -11.88692 1.000 30.21665 367 THR A N 1
ATOM 5525 C CA . THR A 1 367 ? 22.02064 39.97504 -11.09376 1.000 29.86522 367 THR A CA 1
ATOM 5526 C C . THR A 1 367 ? 20.97774 41.08159 -10.99849 1.000 29.94978 367 THR A C 1
ATOM 5527 O O . THR A 1 367 ? 21.29196 42.27166 -11.10277 1.000 31.00778 367 THR A O 1
ATOM 5538 N N . HIS A 1 368 ? 19.72976 40.66851 -10.74858 1.000 27.52084 368 HIS A N 1
ATOM 5539 C CA . HIS A 1 368 ? 18.65115 41.60070 -10.44769 1.000 26.92852 368 HIS A CA 1
ATOM 5540 C C . HIS A 1 368 ? 18.64472 42.01783 -8.98184 1.000 26.69145 368 HIS A C 1
ATOM 5541 O O . HIS A 1 368 ? 17.75357 42.76970 -8.56987 1.000 26.30812 368 HIS A O 1
ATOM 5556 N N . CYS A 1 369 ? 19.61254 41.54407 -8.19599 1.000 31.19139 369 CYS A N 1
ATOM 5557 C CA . CYS A 1 369 ? 19.84613 41.96211 -6.81682 1.000 31.42712 369 CYS A CA 1
ATOM 5558 C C . CYS A 1 369 ? 18.79139 41.45141 -5.84385 1.000 30.97784 369 CYS A C 1
ATOM 5559 O O . CYS A 1 369 ? 18.59930 42.04048 -4.77674 1.000 28.12429 369 CYS A O 1
ATOM 5567 N N . GLY A 1 370 ? 18.09103 40.37199 -6.17775 1.000 31.59530 370 GLY A N 1
ATOM 5568 C CA . GLY A 1 370 ? 17.33221 39.67309 -5.15650 1.000 29.73276 370 GLY A CA 1
ATOM 5569 C C . GLY A 1 370 ? 18.25367 39.26345 -4.02216 1.000 29.74806 370 GLY A C 1
ATOM 5570 O O . GLY A 1 370 ? 19.41804 38.91946 -4.23964 1.000 29.07895 370 GLY A O 1
ATOM 5574 N N . TRP A 1 371 ? 17.73806 39.33122 -2.79238 1.000 29.28485 371 TRP A N 1
ATOM 5575 C CA . TRP A 1 371 ? 18.62207 39.16542 -1.64431 1.000 27.50963 371 TRP A CA 1
ATOM 5576 C C . TRP A 1 371 ? 19.17851 37.74805 -1.57028 1.000 26.21202 371 TRP A C 1
ATOM 5577 O O . TRP A 1 371 ? 20.33992 37.55709 -1.19763 1.000 23.95466 371 TRP A O 1
ATOM 5598 N N . ASN A 1 372 ? 18.38124 36.73536 -1.92207 1.000 30.10823 372 ASN A N 1
ATOM 5599 C CA . ASN A 1 372 ? 18.92307 35.38104 -1.89170 1.000 29.99449 372 ASN A CA 1
ATOM 5600 C C . ASN A 1 372 ? 20.04629 35.23188 -2.91522 1.000 31.51660 372 ASN A C 1
ATOM 5601 O O . ASN A 1 372 ? 21.10515 34.67254 -2.60620 1.000 25.00697 372 ASN A O 1
ATOM 5612 N N . SER A 1 373 ? 19.84666 35.75360 -4.13369 1.000 29.70376 373 SER A N 1
ATOM 5613 C CA . SER A 1 373 ? 20.91475 35.71773 -5.13017 1.000 30.00395 373 SER A CA 1
ATOM 5614 C C . SER A 1 373 ? 22.12285 36.51796 -4.66371 1.000 27.10730 373 SER A C 1
ATOM 5615 O O . SER A 1 373 ? 23.26854 36.07888 -4.81428 1.000 24.90959 373 SER A O 1
ATOM 5623 N N . THR A 1 374 ? 21.88474 37.69386 -4.08664 1.000 27.64102 374 THR A N 1
ATOM 5624 C CA . THR A 1 374 ? 22.98909 38.51546 -3.60932 1.000 26.31899 374 THR A CA 1
ATOM 5625 C C . THR A 1 374 ? 23.80059 37.77709 -2.55373 1.000 29.65872 374 THR A C 1
ATOM 5626 O O . THR A 1 374 ? 25.03601 37.74813 -2.61216 1.000 27.11047 374 THR A O 1
ATOM 5637 N N . LEU A 1 375 ? 23.11987 37.15156 -1.58993 1.000 28.48325 375 LEU A N 1
ATOM 5638 C CA . LEU A 1 375 ? 23.83483 36.47198 -0.51825 1.000 28.16977 375 LEU A CA 1
ATOM 5639 C C . LEU A 1 375 ? 24.59563 35.26601 -1.04988 1.000 28.00872 375 LEU A C 1
ATOM 5640 O O . LEU A 1 375 ? 25.71368 34.98518 -0.59776 1.000 28.63638 375 LEU A O 1
ATOM 5656 N N . GLU A 1 376 ? 24.01029 34.53546 -2.00388 1.000 27.07633 376 GLU A N 1
ATOM 5657 C CA 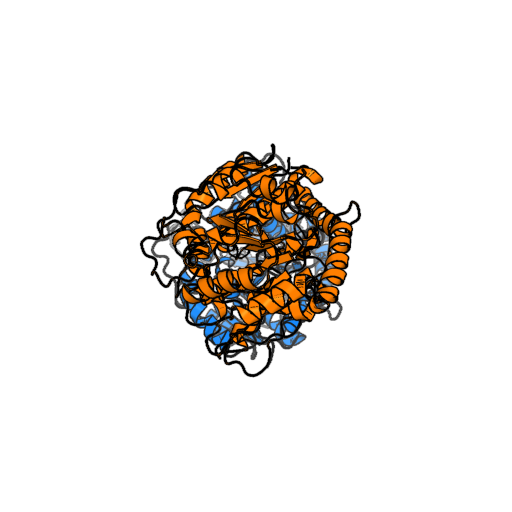. GLU A 1 376 ? 24.72840 33.40712 -2.58050 1.000 30.17309 376 GLU A CA 1
ATOM 5658 C C . GLU A 1 376 ? 25.99892 33.88500 -3.26569 1.000 31.71432 376 GLU A C 1
ATOM 5659 O O . GLU A 1 376 ? 27.05921 33.26233 -3.13865 1.000 31.54470 376 GLU A O 1
ATOM 5671 N N . SER A 1 377 ? 25.92114 35.02822 -3.94920 1.000 31.79941 377 SER A N 1
ATOM 5672 C CA . SER A 1 377 ? 27.09696 35.57611 -4.61633 1.000 33.05601 377 SER A CA 1
ATOM 5673 C C . SER A 1 377 ? 28.12104 36.08093 -3.60771 1.000 32.57231 377 SER A C 1
ATOM 5674 O O . SER A 1 377 ? 29.32792 35.99712 -3.85785 1.000 33.08469 377 SER A O 1
ATOM 5682 N N . VAL A 1 378 ? 27.66031 36.61072 -2.47139 1.000 33.00375 378 VAL A N 1
ATOM 5683 C CA . VAL A 1 378 ? 28.57877 37.10127 -1.44725 1.000 33.20535 378 VAL A CA 1
ATOM 5684 C C . VAL A 1 378 ? 29.31020 35.93997 -0.78452 1.000 31.19105 378 VAL A C 1
ATOM 5685 O O . VAL A 1 378 ? 30.51599 36.01676 -0.52278 1.000 33.98617 378 VAL A O 1
ATOM 5698 N N . VAL A 1 379 ? 28.59294 34.85453 -0.48674 1.000 32.35920 379 VAL A N 1
ATOM 5699 C CA . VAL A 1 379 ? 29.21456 33.70870 0.17275 1.000 34.25723 379 VAL A CA 1
ATOM 5700 C C . VAL A 1 379 ? 30.27523 33.07489 -0.71485 1.000 34.30694 379 VAL A C 1
ATOM 5701 O O . VAL A 1 379 ? 31.21470 32.44288 -0.21611 1.000 33.84466 379 VAL A O 1
ATOM 5714 N N . HIS A 1 380 ? 30.14740 33.21469 -2.02946 1.000 31.45163 380 HIS A N 1
ATOM 5715 C CA . HIS A 1 380 ? 31.11016 32.63731 -2.95694 1.000 35.84686 380 HIS A CA 1
ATOM 5716 C C . HIS A 1 380 ? 32.04559 33.67750 -3.55629 1.000 32.17876 380 HIS A C 1
ATOM 5717 O O . HIS A 1 380 ? 32.87297 33.33398 -4.40436 1.000 36.19805 380 HIS A O 1
ATOM 5732 N N . GLY A 1 381 ? 31.94574 34.92978 -3.12017 1.000 32.50154 381 GLY A N 1
ATOM 5733 C CA . GLY A 1 381 ? 32.88600 35.95917 -3.51853 1.000 31.90526 381 GLY A CA 1
ATOM 5734 C C . GLY A 1 381 ? 32.82955 36.38163 -4.96712 1.000 31.76226 381 GLY A C 1
ATOM 5735 O O . GLY A 1 381 ? 33.84791 36.81736 -5.51416 1.000 30.84379 381 GLY A O 1
ATOM 5739 N N . VAL A 1 382 ? 31.66484 36.30457 -5.59998 1.000 32.58648 382 VAL A N 1
ATOM 5740 C CA . VAL A 1 382 ? 31.51628 36.65612 -7.00851 1.000 32.58979 382 VAL A CA 1
ATOM 5741 C C . VAL A 1 382 ? 31.10774 38.12462 -7.09346 1.000 31.36544 382 VAL A C 1
ATOM 5742 O O . VAL A 1 382 ? 30.02266 38.47911 -6.60678 1.000 25.91274 382 VAL A O 1
ATOM 5755 N N . PRO A 1 383 ? 31.91848 38.99056 -7.70461 1.000 30.93306 383 PRO A N 1
ATOM 5756 C CA . PRO A 1 383 ? 31.51870 40.39466 -7.86089 1.000 30.55673 383 PRO A CA 1
ATOM 5757 C C . PRO A 1 383 ? 30.28935 40.51928 -8.75329 1.000 29.88928 383 PRO A C 1
ATOM 5758 O O . PRO A 1 383 ? 29.92111 39.59605 -9.48421 1.000 28.94403 383 PRO A O 1
ATOM 5769 N N . LEU A 1 384 ? 29.64830 41.68816 -8.69490 1.000 24.56833 384 LEU A N 1
ATOM 5770 C CA . LEU A 1 384 ? 28.31185 41.83425 -9.24820 1.000 29.27278 384 LEU A CA 1
ATOM 5771 C C . LEU A 1 384 ? 28.19211 43.00106 -10.21736 1.000 30.43808 384 LEU A C 1
ATOM 5772 O O . LEU A 1 384 ? 28.89636 44.00856 -10.10900 1.000 26.64694 384 LEU A O 1
ATOM 5788 N N . ILE A 1 385 ? 27.28244 42.83614 -11.17458 1.000 27.92567 385 ILE A N 1
ATOM 5789 C CA . ILE A 1 385 ? 26.71553 43.93448 -11.94620 1.000 28.68477 385 ILE A CA 1
ATOM 5790 C C . ILE A 1 385 ? 25.25158 44.03763 -11.53719 1.000 27.17944 385 ILE A C 1
ATOM 5791 O O . ILE A 1 385 ? 24.47739 43.09098 -11.72918 1.000 26.07048 385 ILE A O 1
ATOM 5807 N N . ALA A 1 386 ? 24.87862 45.17017 -10.95189 1.000 29.87625 386 ALA A N 1
ATOM 5808 C CA . ALA A 1 386 ? 23.55802 45.34188 -10.35683 1.000 29.82849 386 ALA A CA 1
ATOM 5809 C C . ALA A 1 386 ? 22.57501 45.82132 -11.41807 1.000 30.11001 386 ALA A C 1
ATOM 5810 O O . ALA A 1 386 ? 22.80678 46.84664 -12.06966 1.000 32.00068 386 ALA A O 1
ATOM 5817 N N . TRP A 1 387 ? 21.48641 45.07330 -11.59434 1.000 30.14861 387 TRP A N 1
ATOM 5818 C CA . TRP A 1 387 ? 20.44008 45.40226 -12.56328 1.000 29.10933 387 TRP A CA 1
ATOM 5819 C C . TRP A 1 387 ? 19.08617 45.20347 -11.88904 1.000 29.74565 387 TRP A C 1
ATOM 5820 O O . TRP A 1 387 ? 18.32458 44.29435 -12.23921 1.000 31.02358 387 TRP A O 1
ATOM 5841 N N . PRO A 1 388 ? 18.75056 46.05024 -10.91326 1.000 26.18315 388 PRO A N 1
ATOM 5842 C CA . PRO A 1 388 ? 17.50975 45.84672 -10.14865 1.000 24.00952 388 PRO A CA 1
ATOM 5843 C C . PRO A 1 388 ? 16.26634 45.97255 -11.01603 1.000 27.24945 388 PRO A C 1
ATOM 5844 O O . PRO A 1 388 ? 16.21920 46.76855 -11.95828 1.000 29.52840 388 PRO A O 1
ATOM 5855 N N . LEU A 1 389 ? 15.24044 45.18207 -10.67682 1.000 29.26829 389 LEU A N 1
ATOM 5856 C CA . LEU A 1 389 ? 14.01083 45.17619 -11.46324 1.000 29.45942 389 LEU A CA 1
ATOM 5857 C C . LEU A 1 389 ? 12.75001 45.43886 -10.63974 1.000 28.58868 389 LEU A C 1
ATOM 5858 O O . LEU A 1 389 ? 11.94209 46.29673 -11.01257 1.000 27.52901 389 LEU A O 1
ATOM 5874 N N . TYR A 1 390 ? 12.54452 44.70675 -9.54353 1.000 28.74602 390 TYR A N 1
ATOM 5875 C CA . TYR A 1 390 ? 11.28958 44.80556 -8.80690 1.000 27.99006 390 TYR A CA 1
ATOM 5876 C C . TYR A 1 390 ? 11.53317 44.64448 -7.30877 1.000 27.45456 390 TYR A C 1
ATOM 5877 O O . TYR A 1 390 ? 12.66962 44.51062 -6.85085 1.000 21.70258 390 TYR A O 1
ATOM 5895 N N . ALA A 1 391 ? 10.44196 44.69585 -6.54309 1.000 29.90498 391 ALA A N 1
ATOM 5896 C CA . ALA A 1 391 ? 10.44187 44.47335 -5.08611 1.000 25.38236 391 ALA A CA 1
ATOM 5897 C C . ALA A 1 391 ? 11.39475 45.48105 -4.44890 1.000 24.57073 391 ALA A C 1
ATOM 5898 O O . ALA A 1 391 ? 11.28194 46.68170 -4.74551 1.000 25.66013 391 ALA A O 1
ATOM 5905 N N . GLU A 1 392 ? 12.30461 45.06028 -3.56617 1.000 21.37390 392 GLU A N 1
ATOM 5906 C CA . GLU A 1 392 ? 13.24675 45.95498 -2.90800 1.000 24.41531 392 GLU A CA 1
ATOM 5907 C C . GLU A 1 392 ? 14.61006 45.95563 -3.59894 1.000 23.80873 392 GLU A C 1
ATOM 5908 O O . GLU A 1 392 ? 15.60727 46.39302 -3.00660 1.000 23.35766 392 GLU A O 1
ATOM 5920 N N . GLN A 1 393 ? 14.66691 45.48356 -4.84718 1.000 23.90448 393 GLN A N 1
ATOM 5921 C CA . GLN A 1 393 ? 15.94882 45.30108 -5.52249 1.000 26.92787 393 GLN A CA 1
ATOM 5922 C C . GLN A 1 393 ? 16.66217 46.61869 -5.79736 1.000 23.46718 393 GLN A C 1
ATOM 5923 O O . GLN A 1 393 ? 17.89784 46.65842 -5.79855 1.000 25.88553 393 GLN A O 1
ATOM 5937 N N . LYS A 1 394 ? 15.92124 47.70096 -6.02623 1.000 23.95110 394 LYS A N 1
ATOM 5938 C CA . LYS A 1 394 ? 16.56492 48.99803 -6.22972 1.000 23.92837 394 LYS A CA 1
ATOM 5939 C C . LYS A 1 394 ? 17.26399 49.47071 -4.96120 1.000 28.21285 394 LYS A C 1
ATOM 5940 O O . LYS A 1 394 ? 18.36488 50.02718 -5.03018 1.000 29.03643 394 LYS A O 1
ATOM 5959 N N . MET A 1 395 ? 16.65130 49.25059 -3.79301 1.000 30.05568 395 MET A N 1
ATOM 5960 C CA . MET A 1 395 ? 17.33643 49.55356 -2.53883 1.000 30.03743 395 MET A CA 1
ATOM 5961 C C . MET A 1 395 ? 18.59327 48.70247 -2.38016 1.000 31.34451 395 MET A C 1
ATOM 5962 O O . MET A 1 395 ? 19.63402 49.19082 -1.92165 1.000 32.43290 395 MET A O 1
ATOM 5976 N N . ASN A 1 396 ? 18.50828 47.41656 -2.73002 1.000 29.28956 396 ASN A N 1
ATOM 5977 C CA . ASN A 1 396 ? 19.67181 46.54341 -2.60841 1.000 29.49616 396 ASN A CA 1
ATOM 5978 C C . ASN A 1 396 ? 20.78770 46.97893 -3.54750 1.000 30.26915 396 ASN A C 1
ATOM 5979 O O . ASN A 1 396 ? 21.96232 46.98906 -3.16375 1.000 24.94490 396 ASN A O 1
ATOM 5990 N N . ALA A 1 397 ? 20.43884 47.36071 -4.77860 1.000 27.96454 397 ALA A N 1
ATOM 5991 C CA . ALA A 1 397 ? 21.45660 47.82410 -5.71443 1.000 32.96843 397 ALA A CA 1
ATOM 5992 C C . ALA A 1 397 ? 22.21578 49.01147 -5.13897 1.000 32.39825 397 ALA A C 1
ATOM 5993 O O . ALA A 1 397 ? 23.44792 49.08173 -5.23721 1.000 28.78464 397 ALA A O 1
ATOM 6000 N N . VAL A 1 398 ? 21.49622 49.94759 -4.51754 1.000 29.34656 398 VAL A N 1
ATOM 6001 C CA . VAL A 1 398 ? 22.13690 51.15523 -4.00574 1.000 32.51628 398 VAL A CA 1
ATOM 6002 C C . VAL A 1 398 ? 23.19912 50.79474 -2.97195 1.000 30.27382 398 VAL A C 1
ATOM 6003 O O . VAL A 1 398 ? 24.35247 51.23209 -3.06623 1.000 29.57526 398 VAL A O 1
ATOM 6016 N N . MET A 1 399 ? 22.83439 49.99387 -1.96769 1.000 32.09130 399 MET A N 1
ATOM 6017 C CA . MET A 1 399 ? 23.82252 49.65465 -0.95056 1.000 31.61684 399 MET A CA 1
ATOM 6018 C C . MET A 1 399 ? 24.95007 48.80957 -1.53260 1.000 31.24017 399 MET A C 1
ATOM 6019 O O . MET A 1 399 ? 26.09828 48.91580 -1.09045 1.000 33.27358 399 MET A O 1
ATOM 6033 N N . LEU A 1 400 ? 24.64903 47.98231 -2.53287 1.000 29.39870 400 LEU A N 1
ATOM 6034 C CA . LEU A 1 400 ? 25.68222 47.15026 -3.13537 1.000 27.37625 400 LEU A CA 1
ATOM 6035 C C . LEU A 1 400 ? 26.64612 47.98954 -3.96185 1.000 29.83718 400 LEU A C 1
ATOM 6036 O O . LEU A 1 400 ? 27.85113 47.71547 -3.99134 1.000 28.01580 400 LEU A O 1
ATOM 6052 N N . THR A 1 401 ? 26.13483 49.01974 -4.63401 1.000 29.33675 401 THR A N 1
ATOM 6053 C CA . THR A 1 401 ? 26.95125 49.83971 -5.51898 1.000 30.94042 401 THR A CA 1
ATOM 6054 C C . THR A 1 401 ? 27.62675 51.00809 -4.81382 1.000 33.00167 401 THR A C 1
ATOM 6055 O O . THR A 1 401 ? 28.76015 51.35519 -5.16634 1.000 30.43179 401 THR A O 1
ATOM 6066 N N . GLU A 1 402 ? 26.97451 51.61006 -3.81520 1.000 36.91570 402 GLU A N 1
ATOM 6067 C CA . GLU A 1 402 ? 27.44274 52.86103 -3.23456 1.000 35.14869 402 GLU A CA 1
ATOM 6068 C C . GLU A 1 402 ? 27.90449 52.73845 -1.78910 1.000 35.79605 402 GLU A C 1
ATOM 6069 O O . GLU A 1 402 ? 28.68291 53.58271 -1.33689 1.000 38.21620 402 GLU A O 1
ATOM 6081 N N . ASP A 1 403 ? 27.44821 51.72485 -1.05516 1.000 33.43387 403 ASP A N 1
ATOM 6082 C CA . ASP A 1 403 ? 27.84254 51.54179 0.33707 1.000 37.68001 403 ASP A CA 1
ATOM 6083 C C . ASP A 1 403 ? 28.85760 50.41548 0.49433 1.000 33.25239 403 ASP A C 1
ATOM 6084 O O . ASP A 1 403 ? 29.99992 50.65182 0.89637 1.000 34.87566 403 ASP A O 1
ATOM 6093 N N . ILE A 1 404 ? 28.45028 49.18542 0.18285 1.000 32.95688 404 ILE A N 1
ATOM 6094 C CA . ILE A 1 404 ? 29.36514 48.05235 0.23343 1.000 35.49675 404 ILE A CA 1
ATOM 6095 C C . ILE A 1 404 ? 30.37148 48.11058 -0.91290 1.000 34.36056 404 ILE A C 1
ATOM 6096 O O . ILE A 1 404 ? 31.50175 47.62530 -0.78106 1.000 29.09534 404 ILE A O 1
ATOM 6112 N N . LYS A 1 405 ? 29.97018 48.66566 -2.05729 1.000 32.42286 405 LYS A N 1
ATOM 6113 C CA . LYS A 1 405 ? 30.85703 48.88963 -3.19841 1.000 33.88959 405 LYS A CA 1
ATOM 6114 C C . LYS A 1 405 ? 31.40052 47.57342 -3.75841 1.000 33.65139 405 LYS A C 1
ATOM 6115 O O . LYS A 1 405 ? 32.58985 47.43733 -4.05869 1.000 33.01119 405 LYS A O 1
ATOM 6134 N N . VAL A 1 406 ? 30.50836 46.59877 -3.91267 1.000 28.88578 406 VAL A N 1
ATOM 6135 C CA . VAL A 1 406 ? 30.85859 45.30817 -4.48901 1.000 30.13860 406 VAL A CA 1
ATOM 6136 C C . VAL A 1 406 ? 30.08048 45.04296 -5.77684 1.000 29.43897 406 VAL A C 1
ATOM 6137 O O . VAL A 1 406 ? 29.98198 43.90038 -6.22139 1.000 27.75484 406 VAL A O 1
ATOM 6150 N N . ALA A 1 407 ? 29.51522 46.08743 -6.37837 1.000 28.93634 407 ALA A N 1
ATOM 6151 C CA . ALA A 1 407 ? 28.74614 45.94191 -7.60306 1.000 29.18008 407 ALA A CA 1
ATOM 6152 C C . ALA A 1 407 ? 29.00011 47.12505 -8.52410 1.000 30.42766 407 ALA A C 1
ATOM 6153 O O . ALA A 1 407 ? 29.18882 48.25795 -8.07348 1.000 29.50204 407 ALA A O 1
ATOM 6160 N N . LEU A 1 408 ? 29.00457 46.84816 -9.82232 1.000 30.30740 408 LEU A N 1
ATOM 6161 C CA . LEU A 1 408 ? 29.00216 47.89111 -10.83474 1.000 32.80112 408 LEU A CA 1
ATOM 6162 C C . LEU A 1 408 ? 27.59731 48.01611 -11.40845 1.000 33.16422 408 LEU A C 1
ATOM 6163 O O . LEU A 1 408 ? 26.82988 47.05071 -11.44088 1.000 32.51124 408 LEU A O 1
ATOM 6179 N N . ARG A 1 409 ? 27.25968 49.21979 -11.85054 1.000 37.50454 409 ARG A N 1
ATOM 6180 C CA . ARG A 1 409 ? 25.91485 49.49809 -12.31006 1.000 40.15271 409 ARG A CA 1
ATOM 6181 C C . ARG A 1 409 ? 25.96872 50.18962 -13.66593 1.000 38.86155 409 ARG A C 1
ATOM 6182 O O . ARG A 1 409 ? 26.63114 51.22992 -13.80339 1.000 40.04475 409 ARG A O 1
ATOM 6203 N N . PRO A 1 410 ? 25.29639 49.66169 -14.68230 1.000 40.06453 410 PRO A N 1
ATOM 6204 C CA . PRO A 1 410 ? 25.24829 50.36833 -15.96154 1.000 45.34035 410 PRO A CA 1
ATOM 6205 C C . PRO A 1 410 ? 24.25253 51.51211 -15.92832 1.000 43.92319 410 PRO A C 1
ATOM 6206 O O . PRO A 1 410 ? 23.23565 51.47717 -15.23213 1.000 45.10499 410 PRO A O 1
ATOM 6217 N N . LYS A 1 411 ? 24.57681 52.54302 -16.69115 1.000 44.87925 411 LYS A N 1
ATOM 6218 C CA . LYS A 1 411 ? 23.72116 53.70764 -16.84086 1.000 46.09861 411 LYS A CA 1
ATOM 6219 C C . LYS A 1 411 ? 22.71985 53.45095 -17.95446 1.000 43.89582 411 LYS A C 1
ATOM 6220 O O . LYS A 1 411 ? 23.04055 52.82555 -18.96748 1.000 46.58489 411 LYS A O 1
ATOM 6239 N N . ALA A 1 412 ? 21.50640 53.93925 -17.76414 1.000 44.18803 412 ALA A N 1
ATOM 6240 C CA . ALA A 1 412 ? 20.45518 53.79914 -18.75359 1.000 40.34494 412 ALA A CA 1
ATOM 6241 C C . ALA A 1 412 ? 20.20955 55.16253 -19.37583 1.000 44.33815 412 ALA A C 1
ATOM 6242 O O . ALA A 1 412 ? 20.57450 56.19888 -18.81307 1.000 43.53737 412 ALA A O 1
ATOM 6249 N N . ASN A 1 413 ? 19.58691 55.15606 -20.54684 1.000 45.74957 413 ASN A N 1
ATOM 6250 C CA . ASN A 1 413 ? 19.28126 56.40562 -21.22374 1.000 45.73834 413 ASN A CA 1
ATOM 6251 C C . ASN A 1 413 ? 18.05750 57.01473 -20.54166 1.000 52.04600 413 ASN A C 1
ATOM 6252 O O . ASN A 1 413 ? 17.58536 56.52907 -19.50932 1.000 52.29722 413 ASN A O 1
ATOM 6263 N N . GLU A 1 414 ? 17.52334 58.09019 -21.11550 1.000 57.70826 414 GLU A N 1
ATOM 6264 C CA . GLU A 1 414 ? 16.41678 58.79036 -20.47224 1.000 58.40211 414 GLU A CA 1
ATOM 6265 C C . GLU A 1 414 ? 15.22417 57.86238 -20.25614 1.000 60.15923 414 GLU A C 1
ATOM 6266 O O . GLU A 1 414 ? 14.51177 57.97725 -19.25226 1.000 57.81770 414 GLU A O 1
ATOM 6278 N N . ASN A 1 415 ? 14.98803 56.93571 -21.19009 1.000 62.12104 415 ASN A N 1
ATOM 6279 C CA . ASN A 1 415 ? 13.81895 56.06487 -21.16870 1.000 56.98437 415 ASN A CA 1
ATOM 6280 C C . ASN A 1 415 ? 14.06775 54.73775 -20.45781 1.000 53.85194 415 ASN A C 1
ATOM 6281 O O . ASN A 1 415 ? 13.26819 53.80561 -20.60632 1.000 54.01435 415 ASN A O 1
ATOM 6292 N N . GLY A 1 416 ? 15.14765 54.63256 -19.69200 1.000 50.37120 416 GLY A N 1
ATOM 6293 C CA . GLY A 1 416 ? 15.45000 53.41928 -18.96482 1.000 45.87674 416 GLY A CA 1
ATOM 6294 C C . GLY A 1 416 ? 16.05898 52.31493 -19.79414 1.000 45.04433 416 GLY A C 1
ATOM 6295 O O . GLY A 1 416 ? 16.18942 51.18968 -19.29837 1.000 42.36845 416 GLY A O 1
ATOM 6299 N N . LEU A 1 417 ? 16.44587 52.59646 -21.03461 1.000 44.27412 417 LEU A N 1
ATOM 6300 C CA . LEU A 1 417 ? 17.08359 51.60351 -21.88694 1.000 43.43212 417 LEU A CA 1
ATOM 6301 C C . LEU A 1 417 ? 18.59140 51.63355 -21.67073 1.000 42.03467 417 LEU A C 1
ATOM 6302 O O . LEU A 1 417 ? 19.22740 52.67942 -21.84680 1.000 42.45075 417 LEU A O 1
ATOM 6318 N N . VAL A 1 418 ? 19.16064 50.49009 -21.30866 1.000 37.22016 418 VAL A N 1
ATOM 6319 C CA . VAL A 1 418 ? 20.60767 50.33505 -21.22294 1.000 35.79736 418 VAL A CA 1
ATOM 6320 C C . VAL A 1 418 ? 21.10188 49.86760 -22.58536 1.000 33.94126 418 VAL A C 1
ATOM 6321 O O . VAL A 1 418 ? 20.72846 48.78681 -23.05375 1.000 35.20856 418 VAL A O 1
ATOM 6334 N N . GLY A 1 419 ? 21.92411 50.68865 -23.23037 1.000 35.82965 419 GLY A N 1
ATOM 6335 C CA . GLY A 1 419 ? 22.38157 50.36423 -24.56461 1.000 34.74270 419 GLY A CA 1
ATOM 6336 C C . GLY A 1 419 ? 23.40865 49.24984 -24.55718 1.000 34.44686 419 GLY A C 1
ATOM 6337 O O . GLY A 1 419 ? 24.11994 49.02784 -23.57689 1.000 34.71890 419 GLY A O 1
ATOM 6341 N N . ARG A 1 420 ? 23.47776 48.53713 -25.68384 1.000 37.98441 420 ARG A N 1
ATOM 6342 C CA . ARG A 1 420 ? 24.44470 47.45363 -25.82798 1.000 40.63837 420 ARG A CA 1
ATOM 6343 C C . ARG A 1 420 ? 25.85361 47.90742 -25.45672 1.000 40.46834 420 ARG A C 1
ATOM 6344 O O . ARG A 1 420 ? 26.63498 47.13493 -24.88950 1.000 39.10859 420 ARG A O 1
ATOM 6365 N N . LEU A 1 421 ? 26.20018 49.15764 -25.77234 1.000 42.24503 421 LEU A N 1
ATOM 6366 C CA . LEU A 1 421 ? 27.55001 49.63741 -25.48840 1.000 43.63487 421 LEU A CA 1
ATOM 6367 C C . LEU A 1 421 ? 27.78342 49.79548 -23.99070 1.000 40.54823 421 LEU A C 1
ATOM 6368 O O . LEU A 1 421 ? 28.84732 49.42303 -23.48536 1.000 43.51958 421 LEU A O 1
ATOM 6384 N N . GLU A 1 422 ? 26.81742 50.35857 -23.26343 1.000 42.11715 422 GLU A N 1
ATOM 6385 C CA . GLU A 1 422 ? 26.96619 50.45873 -21.81329 1.000 39.09005 422 GLU A CA 1
ATOM 6386 C C . GLU A 1 422 ? 27.07236 49.07706 -21.17850 1.000 37.57350 422 GLU A C 1
ATOM 6387 O O . GLU A 1 422 ? 27.88522 48.85972 -20.27218 1.000 38.31115 422 GLU A O 1
ATOM 6399 N N . ILE A 1 423 ? 26.26472 48.12655 -21.65032 1.000 37.53042 423 ILE A N 1
ATOM 6400 C CA . ILE A 1 423 ? 26.35174 46.75599 -21.15171 1.000 36.58457 423 ILE A CA 1
ATOM 6401 C C . ILE A 1 423 ? 27.74065 46.18813 -21.41687 1.000 40.02124 423 ILE A C 1
ATOM 6402 O O . ILE A 1 423 ? 28.39451 45.65188 -20.51362 1.000 35.30144 423 ILE A O 1
ATOM 6418 N N . ALA A 1 424 ? 28.21654 46.30223 -22.66201 1.000 37.14872 424 ALA A N 1
ATOM 6419 C CA . ALA A 1 424 ? 29.54858 45.79955 -22.98147 1.000 36.06130 424 ALA A CA 1
ATOM 6420 C C . ALA A 1 424 ? 30.60661 46.47382 -22.11667 1.000 34.26875 424 ALA A C 1
ATOM 6421 O O . ALA A 1 424 ? 31.60517 45.84930 -21.74167 1.000 32.43872 424 ALA A O 1
ATOM 6428 N N . LYS A 1 425 ? 30.41354 47.75732 -21.80825 1.000 33.70436 425 LYS A N 1
ATOM 6429 C CA . LYS A 1 425 ? 31.38202 48.48338 -20.99372 1.000 37.05914 425 LYS A CA 1
ATOM 6430 C C . LYS A 1 425 ? 31.41339 47.95249 -19.56260 1.000 36.72059 425 LYS A C 1
ATOM 6431 O O . LYS A 1 425 ? 32.49122 47.70829 -19.00810 1.000 35.79157 425 LYS A O 1
ATOM 6450 N N . VAL A 1 426 ? 30.24309 47.77866 -18.93919 1.000 32.95405 426 VAL A N 1
ATOM 6451 C CA . VAL A 1 426 ? 30.22442 47.34073 -17.54590 1.000 31.09665 426 VAL A CA 1
ATOM 6452 C C . VAL A 1 426 ? 30.69182 45.89204 -17.43930 1.000 30.91779 426 VAL A C 1
ATOM 6453 O O . VAL A 1 426 ? 31.39977 45.52399 -16.49492 1.000 31.83664 426 VAL A O 1
ATOM 6466 N N . VAL A 1 427 ? 30.31970 45.05317 -18.41090 1.000 32.07506 427 VAL A N 1
ATOM 6467 C CA . VAL A 1 427 ? 30.76838 43.66110 -18.41526 1.000 33.94503 427 VAL A CA 1
ATOM 6468 C C . VAL A 1 427 ? 32.28967 43.59759 -18.46546 1.000 32.70653 427 VAL A C 1
ATOM 6469 O O . VAL A 1 427 ? 32.93274 42.95196 -17.62826 1.000 33.08701 427 VAL A O 1
ATOM 6482 N N . LYS A 1 428 ? 32.88950 44.25707 -19.45793 1.000 34.80956 428 LYS A N 1
ATOM 6483 C CA . LYS A 1 428 ? 34.34650 44.29248 -19.52686 1.000 41.48756 428 LYS A CA 1
ATOM 6484 C C . LYS A 1 428 ? 34.92676 44.97962 -18.29753 1.000 39.29795 428 LYS A C 1
ATOM 6485 O O . LYS A 1 428 ? 35.97264 44.56916 -17.78024 1.000 38.59831 428 LYS A O 1
ATOM 6504 N N . GLY A 1 429 ? 34.25654 46.02601 -17.81138 1.000 39.79704 429 GLY A N 1
ATOM 6505 C CA . GLY A 1 429 ? 34.71477 46.68076 -16.59840 1.000 39.47909 429 GLY A CA 1
ATOM 6506 C C . GLY A 1 429 ? 34.79688 45.73664 -15.41463 1.000 39.26405 429 GLY A C 1
ATOM 6507 O O . GLY A 1 429 ? 35.72428 45.82141 -14.60560 1.000 37.46344 429 GLY A O 1
ATOM 6511 N N . LEU A 1 430 ? 33.83831 44.81376 -15.30348 1.000 34.78737 430 LEU A N 1
ATOM 6512 C CA . LEU A 1 430 ? 33.83148 43.90650 -14.16196 1.000 35.30379 430 LEU A CA 1
ATOM 6513 C C . LEU A 1 430 ? 34.82386 42.76691 -14.34793 1.000 37.53337 430 LEU A C 1
ATOM 6514 O O . LEU A 1 430 ? 35.51531 42.37770 -13.40074 1.000 37.17741 430 LEU A O 1
ATOM 6530 N N . MET A 1 431 ? 34.90632 42.22422 -15.56024 1.000 39.70721 431 MET A N 1
ATOM 6531 C CA . MET A 1 431 ? 35.73768 41.05278 -15.79461 1.000 40.86990 431 MET A CA 1
ATOM 6532 C C . MET A 1 431 ? 37.20042 41.43410 -15.99341 1.000 42.96961 431 MET A C 1
ATOM 6533 O O . MET A 1 431 ? 38.08981 40.68019 -15.58228 1.000 41.82385 431 MET A O 1
ATOM 6547 N N . GLU A 1 432 ? 37.46813 42.58479 -16.61727 1.000 42.96956 432 GLU A N 1
ATOM 6548 C CA . GLU A 1 432 ? 38.82973 42.96239 -16.97642 1.000 47.80658 432 GLU A CA 1
ATOM 6549 C C . GLU A 1 432 ? 39.21850 44.36726 -16.52516 1.000 47.16086 432 GLU A C 1
ATOM 6550 O O . GLU A 1 432 ? 40.38160 44.61071 -16.18869 1.000 45.67203 432 GLU A O 1
ATOM 6562 N N . GLY A 1 433 ? 38.26641 45.29576 -16.52033 1.000 45.92648 433 GLY A N 1
ATOM 6563 C CA . GLY A 1 433 ? 38.58981 46.70208 -16.38188 1.000 42.52483 433 GLY A CA 1
ATOM 6564 C C . GLY A 1 433 ? 39.12199 47.08896 -15.01225 1.000 45.13238 433 GLY A C 1
ATOM 6565 O O . GLY A 1 433 ? 39.09095 46.33195 -14.04211 1.000 43.47008 433 GLY A O 1
ATOM 6569 N N . GLU A 1 434 ? 39.64680 48.31768 -14.95351 1.000 49.65905 434 GLU A N 1
ATOM 6570 C CA . GLU A 1 434 ? 40.09963 48.87927 -13.68506 1.000 48.62916 434 GLU A CA 1
ATOM 6571 C C . GLU A 1 434 ? 38.96057 49.03983 -12.68968 1.000 46.64409 434 GLU A C 1
ATOM 6572 O O . GLU A 1 434 ? 39.17102 48.90016 -11.47836 1.000 48.32278 434 GLU A O 1
ATOM 6584 N N . GLU A 1 435 ? 37.75529 49.34599 -13.17272 1.000 44.26941 435 GLU A N 1
ATOM 6585 C CA . GLU A 1 435 ? 36.63437 49.57143 -12.26657 1.000 41.64229 435 GLU A CA 1
ATOM 6586 C C . GLU A 1 435 ? 36.27721 48.31394 -11.48738 1.000 42.44450 435 GLU A C 1
ATOM 6587 O O . GLU A 1 435 ? 35.83499 48.40056 -10.33403 1.000 43.40506 435 GLU A O 1
ATOM 6599 N N . GLY A 1 436 ? 36.47000 47.14011 -12.08715 1.000 40.63338 436 GLY A N 1
ATOM 6600 C CA . GLY A 1 436 ? 36.08047 45.91069 -11.42438 1.000 38.87980 436 GLY A CA 1
ATOM 6601 C C . GLY A 1 436 ? 37.09814 45.37006 -10.45263 1.000 37.57170 436 GLY A C 1
ATOM 6602 O O . GLY A 1 436 ? 36.79929 44.42649 -9.71529 1.000 31.23174 436 GLY A O 1
ATOM 6606 N N . LYS A 1 437 ? 38.29916 45.94580 -10.44371 1.000 36.21995 437 LYS A N 1
ATOM 6607 C CA . LYS A 1 437 ? 39.34628 45.48103 -9.54256 1.000 41.09142 437 LYS A CA 1
ATOM 6608 C C . LYS A 1 437 ? 38.92995 45.64872 -8.08564 1.000 37.22863 437 LYS A C 1
ATOM 6609 O O . LYS A 1 437 ? 39.09432 44.73687 -7.26767 1.000 39.60583 437 LYS A O 1
ATOM 6628 N N . GLY A 1 438 ? 38.39698 46.82232 -7.74570 1.000 36.13652 438 GLY A N 1
ATOM 6629 C CA . GLY A 1 438 ? 38.02323 47.09754 -6.36817 1.000 35.73187 438 GLY A CA 1
ATOM 6630 C C . GLY A 1 438 ? 36.83430 46.28733 -5.88978 1.000 36.85736 438 GLY A C 1
ATOM 6631 O O . GLY A 1 438 ? 36.79449 45.85159 -4.73507 1.000 36.12757 438 GLY A O 1
ATOM 6635 N N . VAL A 1 439 ? 35.82954 46.11103 -6.75114 1.000 35.65012 439 VAL A N 1
ATOM 6636 C CA . VAL A 1 439 ? 34.65209 45.34724 -6.35205 1.000 38.28287 439 VAL A CA 1
ATOM 6637 C C . VAL A 1 439 ? 35.01830 43.88502 -6.13994 1.000 35.05261 439 VAL A C 1
ATOM 6638 O O . VAL A 1 439 ? 34.55193 43.24442 -5.19069 1.000 35.97002 439 VAL A O 1
ATOM 6651 N N . ARG A 1 440 ? 35.85674 43.33390 -7.01746 1.000 35.86344 440 ARG A N 1
ATOM 6652 C CA . ARG A 1 440 ? 36.31156 41.95864 -6.84768 1.000 38.43136 440 ARG A CA 1
ATOM 6653 C C . ARG A 1 440 ? 37.00916 41.79158 -5.50266 1.000 38.20680 440 ARG A C 1
ATOM 6654 O O . ARG A 1 440 ? 36.71587 40.85814 -4.74740 1.000 33.57824 440 ARG A O 1
ATOM 6675 N N . THR A 1 441 ? 37.94178 42.69728 -5.19313 1.000 36.39882 441 THR A N 1
ATOM 6676 C CA . THR A 1 441 ? 38.66017 42.65123 -3.92316 1.000 33.09181 441 THR A CA 1
ATOM 6677 C C . THR A 1 441 ? 37.70600 42.76163 -2.74189 1.000 36.31114 441 THR A C 1
ATOM 6678 O O . THR A 1 441 ? 37.74516 41.94435 -1.81413 1.000 36.32800 441 THR A O 1
ATOM 6689 N N . ARG A 1 442 ? 36.82452 43.75788 -2.76458 1.000 37.38088 442 ARG A N 1
ATOM 6690 C CA . ARG A 1 442 ? 35.93116 43.95775 -1.62979 1.000 34.51983 442 ARG A CA 1
ATOM 6691 C C . ARG A 1 442 ? 34.94089 42.81271 -1.49446 1.000 33.80954 442 ARG A C 1
ATOM 6692 O O . ARG A 1 442 ? 34.55576 42.46246 -0.37333 1.000 33.16266 442 ARG A O 1
ATOM 6713 N N . MET A 1 443 ? 34.52095 42.21417 -2.61089 1.000 36.06613 443 MET A N 1
ATOM 6714 C CA . MET A 1 443 ? 33.64535 41.05159 -2.51689 1.000 36.35352 443 MET A CA 1
ATOM 6715 C C . MET A 1 443 ? 34.37969 39.85321 -1.92180 1.000 37.05580 443 MET A C 1
ATOM 6716 O O . MET A 1 443 ? 33.76763 39.04771 -1.21199 1.000 32.99135 443 MET A O 1
ATOM 6730 N N . ARG A 1 444 ? 35.68433 39.71712 -2.18536 1.000 35.66567 444 ARG A N 1
ATOM 6731 C CA . ARG A 1 444 ? 36.43873 38.65753 -1.52232 1.000 38.32130 444 ARG A CA 1
ATOM 6732 C C . ARG A 1 444 ? 36.53527 38.89492 -0.01836 1.000 36.49213 444 ARG A C 1
ATOM 6733 O O . ARG A 1 444 ? 36.42756 37.94816 0.76887 1.000 35.18093 444 ARG A O 1
ATOM 6754 N N . ASP A 1 445 ? 36.71671 40.14680 0.40690 1.000 36.79063 445 ASP A N 1
ATOM 6755 C CA . ASP A 1 445 ? 36.74146 40.41967 1.84106 1.000 36.59577 445 ASP A CA 1
ATOM 6756 C C . ASP A 1 445 ? 35.40394 40.09138 2.48741 1.000 35.03226 445 ASP A C 1
ATOM 6757 O O . ASP A 1 445 ? 35.36204 39.64954 3.64114 1.000 31.86280 445 ASP A O 1
ATOM 6766 N N . LEU A 1 446 ? 34.30293 40.29816 1.76254 1.000 34.57851 446 LEU A N 1
ATOM 6767 C CA . LEU A 1 446 ? 32.99749 39.94454 2.30222 1.000 31.50481 446 LEU A CA 1
ATOM 6768 C C . LEU A 1 446 ? 32.78235 38.44005 2.30871 1.000 36.24471 446 LEU A C 1
ATOM 6769 O O . LEU A 1 446 ? 32.08859 37.92118 3.19108 1.000 36.09609 446 LEU A O 1
ATOM 6785 N N . LYS A 1 447 ? 33.32700 37.73008 1.31786 1.000 33.03877 447 LYS A N 1
ATOM 6786 C CA . LYS A 1 447 ? 33.25658 36.27545 1.34254 1.000 32.88520 447 LYS A CA 1
ATOM 6787 C C . LYS A 1 447 ? 33.88067 35.74389 2.62569 1.000 32.14411 447 LYS A C 1
ATOM 6788 O O . LYS A 1 447 ? 33.31006 34.88249 3.30354 1.000 29.78305 447 LYS A O 1
ATOM 6807 N N . ASP A 1 448 ? 35.07423 36.23846 2.96212 1.000 30.03445 448 ASP A N 1
ATOM 6808 C CA . ASP A 1 448 ? 35.72101 35.82221 4.20027 1.000 32.69792 448 ASP A CA 1
ATOM 6809 C C . ASP A 1 448 ? 34.88934 36.22966 5.41046 1.000 34.98082 448 ASP A C 1
ATOM 6810 O O . ASP A 1 448 ? 34.75285 35.45988 6.36768 1.000 34.23739 448 ASP A O 1
ATOM 6819 N N . ALA A 1 449 ? 34.30856 37.43114 5.37948 1.000 31.18909 449 ALA A N 1
ATOM 6820 C CA . ALA A 1 449 ? 33.48788 37.87564 6.50034 1.000 32.66170 449 ALA A CA 1
ATOM 6821 C C . ALA A 1 449 ? 32.28612 36.96099 6.69167 1.000 33.07060 449 ALA A C 1
ATOM 6822 O O . ALA A 1 449 ? 31.92914 36.61799 7.82532 1.000 30.33471 449 ALA A O 1
ATOM 6829 N N . ALA A 1 450 ? 31.65422 36.54764 5.59119 1.000 32.12583 450 ALA A N 1
ATOM 6830 C CA . ALA A 1 450 ? 30.51561 35.64168 5.69102 1.000 36.22103 450 ALA A CA 1
ATOM 6831 C C . ALA A 1 450 ? 30.91240 34.33045 6.35794 1.000 36.03637 450 ALA A C 1
ATOM 6832 O O . ALA A 1 450 ? 30.13421 33.75253 7.12538 1.000 37.66099 450 ALA A O 1
ATOM 6839 N N . ALA A 1 451 ? 32.11574 33.83628 6.06843 1.000 34.17248 451 ALA A N 1
ATOM 6840 C CA . ALA A 1 451 ? 32.57798 32.61308 6.71578 1.000 34.02739 451 ALA A CA 1
ATOM 6841 C C . ALA A 1 451 ? 32.86478 32.83166 8.19618 1.000 32.12249 451 ALA A C 1
ATOM 6842 O O . ALA A 1 451 ? 32.65642 31.92513 9.00922 1.000 35.01265 451 ALA A O 1
ATOM 6849 N N . LYS A 1 452 ? 33.33258 34.02308 8.56263 1.000 35.61282 452 LYS A N 1
ATOM 6850 C CA . LYS A 1 452 ? 33.63848 34.31665 9.95876 1.000 37.84895 452 LYS A CA 1
ATOM 6851 C C . LYS A 1 452 ? 32.37843 34.34245 10.81637 1.000 36.19685 452 LYS A C 1
ATOM 6852 O O . LYS A 1 452 ? 32.33107 33.72227 11.88715 1.000 36.13675 452 LYS A O 1
ATOM 6871 N N . VAL A 1 453 ? 31.34364 35.05282 10.36182 1.000 29.42488 453 VAL A N 1
ATOM 6872 C CA . VAL A 1 453 ? 30.16340 35.22843 11.19597 1.000 34.01026 453 VAL A CA 1
ATOM 6873 C C . VAL A 1 453 ? 29.42019 33.91543 11.39073 1.000 34.37184 453 VAL A C 1
ATOM 6874 O O . VAL A 1 453 ? 28.71066 33.75467 12.38784 1.000 31.68921 453 VAL A O 1
ATOM 6887 N N . LEU A 1 454 ? 29.58042 32.96348 10.47447 1.000 35.74088 454 LEU A N 1
ATOM 6888 C CA . LEU A 1 454 ? 28.91994 31.67497 10.58678 1.000 33.57460 454 LEU A CA 1
ATOM 6889 C C . LEU A 1 454 ? 29.81577 30.63343 11.23407 1.000 33.52318 454 LEU A C 1
ATOM 6890 O O . LEU A 1 454 ? 29.40604 29.47523 11.37304 1.000 33.41331 454 LEU A O 1
ATOM 6906 N N . SER A 1 455 ? 31.01080 31.02558 11.66198 1.000 35.28723 455 SER A N 1
ATOM 6907 C CA . SER A 1 455 ? 31.93063 30.10404 12.30382 1.000 35.58428 455 SER A CA 1
ATOM 6908 C C . SER A 1 455 ? 31.48318 29.86110 13.74598 1.000 38.80644 455 SER A C 1
ATOM 6909 O O . SER A 1 455 ? 30.46662 30.38897 14.20792 1.000 38.42954 455 SER A O 1
ATOM 6912 N N . GLN A 1 456 ? 32.24328 29.03516 14.46699 1.000 38.30475 456 GLN A N 1
ATOM 6913 C CA . GLN A 1 456 ? 31.83758 28.64215 15.81167 1.000 41.62025 456 GLN A CA 1
ATOM 6914 C C . GLN A 1 456 ? 31.56297 29.85020 16.69245 1.000 43.14654 456 GLN A C 1
ATOM 6915 O O . GLN A 1 456 ? 30.51310 29.93909 17.33857 1.000 46.72914 456 GLN A O 1
ATOM 6929 N N . ASP A 1 457 ? 32.49490 30.79830 16.72563 1.000 45.05823 457 ASP A N 1
ATOM 6930 C CA . ASP A 1 457 ? 32.36828 31.98057 17.56316 1.000 46.49651 457 ASP A CA 1
ATOM 6931 C C . ASP A 1 457 ? 31.99437 33.21801 16.75640 1.000 38.43357 457 ASP A C 1
ATOM 6932 O O . ASP A 1 457 ? 32.19874 34.34345 17.22420 1.000 35.27273 457 ASP A O 1
ATOM 6941 N N . GLY A 1 458 ? 31.45438 33.02336 15.55422 1.000 34.51063 458 GLY A N 1
ATOM 6942 C CA . GLY A 1 458 ? 31.06423 34.13783 14.71883 1.000 33.98745 458 GLY A CA 1
ATOM 6943 C C . GLY A 1 458 ? 29.84081 34.86482 15.24150 1.000 32.46932 458 GLY A C 1
ATOM 6944 O O . GLY A 1 458 ? 29.02222 34.32844 15.98652 1.000 29.83802 458 GLY A O 1
ATOM 6948 N N . SER A 1 459 ? 29.70444 36.11558 14.79874 1.000 35.38630 459 SER A N 1
ATOM 6949 C CA . SER A 1 459 ? 28.64656 36.97853 15.31201 1.000 32.58331 459 SER A CA 1
ATOM 6950 C C . SER A 1 459 ? 27.25576 36.45663 14.96122 1.000 31.06754 459 SER A C 1
ATOM 6951 O O . SER A 1 459 ? 26.33395 36.54310 15.78064 1.000 30.96854 459 SER A O 1
ATOM 6959 N N . SER A 1 460 ? 27.07677 35.91310 13.75532 1.000 32.99665 460 SER A N 1
ATOM 6960 C CA . SER A 1 460 ? 25.76072 35.40018 13.38111 1.000 32.54348 460 SER A CA 1
ATOM 6961 C C . SER A 1 460 ? 25.46030 34.07408 14.07281 1.000 32.24404 460 SER A C 1
ATOM 6962 O O . SER A 1 460 ? 24.30636 33.79214 14.41428 1.000 31.18757 460 SER A O 1
ATOM 6970 N N . THR A 1 461 ? 26.47982 33.23484 14.26095 1.000 30.68657 461 THR A N 1
ATOM 6971 C CA . THR A 1 461 ? 26.29208 32.00859 15.02762 1.000 33.06427 461 THR A CA 1
ATOM 6972 C C . THR A 1 461 ? 25.92064 32.32172 16.47270 1.000 34.40462 461 THR A C 1
ATOM 6973 O O . THR A 1 461 ? 25.11640 31.60725 17.08448 1.000 31.48134 461 THR A O 1
ATOM 6984 N N . LYS A 1 462 ? 26.48999 33.39304 17.03324 1.000 33.85125 462 LYS A N 1
ATOM 6985 C CA . LYS A 1 462 ? 26.17629 33.75380 18.41139 1.000 33.19223 462 LYS A CA 1
ATOM 6986 C C . LYS A 1 462 ? 24.77527 34.33755 18.52892 1.000 32.20862 462 LYS A C 1
ATOM 6987 O O . LYS A 1 462 ? 24.05505 34.04447 19.49046 1.000 29.80880 462 LYS A O 1
ATOM 7006 N N . ALA A 1 463 ? 24.37184 35.16813 17.56434 1.000 31.92608 463 ALA A N 1
ATOM 7007 C CA . ALA A 1 463 ? 23.02377 35.72409 17.59052 1.000 33.01221 463 ALA A CA 1
ATOM 7008 C C . ALA A 1 463 ? 21.97307 34.62019 17.52708 1.000 31.33880 463 ALA A C 1
ATOM 7009 O O . ALA A 1 463 ? 20.98509 34.65117 18.27019 1.000 33.24054 463 ALA A O 1
ATOM 7016 N N . LEU A 1 464 ? 22.17561 33.62658 16.65746 1.000 29.74349 464 LEU A N 1
ATOM 7017 C CA . LEU A 1 464 ? 21.24537 32.50445 16.59842 1.000 33.45904 464 LEU A CA 1
ATOM 7018 C C . LEU A 1 464 ? 21.20043 31.76408 17.92756 1.000 34.38688 464 LEU A C 1
ATOM 7019 O O . LEU A 1 464 ? 20.13806 31.28509 18.34630 1.000 32.25850 464 LEU A O 1
ATOM 7035 N N . ALA A 1 465 ? 22.34464 31.66314 18.60721 1.000 31.89049 465 ALA A N 1
ATOM 7036 C CA . ALA A 1 465 ? 22.38123 30.98715 19.90034 1.000 33.98317 465 ALA A CA 1
ATOM 7037 C C . ALA A 1 465 ? 21.68497 31.81347 20.97665 1.000 35.54882 465 ALA A C 1
ATOM 7038 O O . ALA A 1 465 ? 21.02490 31.25723 21.86284 1.000 32.55575 465 ALA A O 1
ATOM 7045 N N . GLU A 1 466 ? 21.81906 33.14205 20.91689 1.000 35.38841 466 GLU A N 1
ATOM 7046 C CA . GLU A 1 466 ? 21.07851 33.99678 21.83919 1.000 38.21592 466 GLU A CA 1
ATOM 7047 C C . GLU A 1 466 ? 19.58001 33.76790 21.68160 1.000 41.39833 466 GLU A C 1
ATOM 7048 O O . GLU A 1 466 ? 18.85151 33.61032 22.66994 1.000 39.83194 466 GLU A O 1
ATOM 7060 N N . LEU A 1 467 ? 19.10170 33.74571 20.43362 1.000 37.73266 467 LEU A N 1
ATOM 7061 C CA . LEU A 1 467 ? 17.68753 33.48607 20.18841 1.000 35.35651 467 LEU A CA 1
ATOM 7062 C C . LEU A 1 467 ? 17.29710 32.09940 20.67926 1.000 34.27803 467 LEU A C 1
ATOM 7063 O O . LEU A 1 467 ? 16.26745 31.92791 21.34097 1.000 38.51296 467 LEU A O 1
ATOM 7079 N N . ALA A 1 468 ? 18.11462 31.09221 20.36182 1.000 32.65823 468 ALA A N 1
ATOM 7080 C CA . ALA A 1 468 ? 17.80337 29.72578 20.76920 1.000 35.34457 468 ALA A CA 1
ATOM 7081 C C . ALA A 1 468 ? 17.69437 29.60809 22.28498 1.000 36.10016 468 ALA A C 1
ATOM 7082 O O . ALA A 1 468 ? 16.84943 28.86475 22.79718 1.000 36.42099 468 ALA A O 1
ATOM 7089 N N . THR A 1 469 ? 18.54132 30.33232 23.01999 1.000 32.43558 469 THR A N 1
ATOM 7090 C CA . THR A 1 469 ? 18.48849 30.27511 24.47618 1.000 36.95522 469 THR A CA 1
ATOM 7091 C C . THR A 1 469 ? 17.18902 30.87922 24.99785 1.000 38.32902 469 THR A C 1
ATOM 7092 O O . THR A 1 469 ? 16.53816 30.30856 25.88070 1.000 40.06221 469 THR A O 1
ATOM 7103 N N . LYS A 1 470 ? 16.80440 32.04651 24.47236 1.000 37.41585 470 LYS A N 1
ATOM 7104 C CA . LYS A 1 470 ? 15.56763 32.68641 24.91083 1.000 39.27405 470 LYS A CA 1
ATOM 7105 C C . LYS A 1 470 ? 14.36439 31.78269 24.67988 1.000 41.02110 470 LYS A C 1
ATOM 7106 O O . LYS A 1 470 ? 13.47599 31.68245 25.53531 1.000 42.87446 470 LYS A O 1
ATOM 7125 N N . LEU A 1 471 ? 14.32141 31.11048 23.53039 1.000 38.97584 471 LEU A N 1
ATOM 7126 C CA . LEU A 1 471 ? 13.17062 30.27694 23.20924 1.000 37.64574 471 LEU A CA 1
ATOM 7127 C C . LEU A 1 471 ? 13.15891 29.00788 24.04719 1.000 40.59203 471 LEU A C 1
ATOM 7128 O O . LEU A 1 471 ? 12.09015 28.54656 24.46692 1.000 43.19048 471 LEU A O 1
ATOM 7144 N N . LYS A 1 472 ? 14.33568 28.43984 24.32301 1.000 43.20324 472 LYS A N 1
ATOM 7145 C CA . LYS A 1 472 ? 14.37987 27.23137 25.13898 1.000 43.44021 472 LYS A CA 1
ATOM 7146 C C . LYS A 1 472 ? 14.03901 27.52135 26.59489 1.000 46.94345 472 LYS A C 1
ATOM 7147 O O . LYS A 1 472 ? 13.55089 26.63544 27.30443 1.000 50.42904 472 LYS A O 1
ATOM 7166 N N . ASN A 1 473 ? 14.30233 28.73869 27.06269 1.000 46.80766 473 ASN A N 1
ATOM 7167 C CA . ASN A 1 473 ? 13.97589 29.10090 28.43552 1.000 49.38410 473 ASN A CA 1
ATOM 7168 C C . ASN A 1 473 ? 12.48130 29.28647 28.65636 1.000 54.26854 473 ASN A C 1
ATOM 7169 O O . ASN A 1 473 ? 12.07640 29.62923 29.77343 1.000 53.74659 473 ASN A O 1
ATOM 7180 N N . LYS A 1 474 ? 11.65983 29.06546 27.63039 1.000 54.23943 474 LYS A N 1
ATOM 7181 C CA . LYS A 1 474 ? 10.21151 29.10322 27.78267 1.000 55.64999 474 LYS A CA 1
ATOM 7182 C C . LYS A 1 474 ? 9.64244 27.75669 28.20673 1.000 61.56578 474 LYS A C 1
ATOM 7183 O O . LYS A 1 474 ? 8.48842 27.69615 28.64411 1.000 71.14249 474 LYS A O 1
ATOM 7202 N N . VAL A 1 475 ? 10.42025 26.68371 28.07991 1.000 70.56315 475 VAL A N 1
ATOM 7203 C CA . VAL A 1 475 ? 9.97488 25.34355 28.44621 1.000 64.21184 475 VAL A CA 1
ATOM 7204 C C . VAL A 1 475 ? 10.79864 24.83161 29.62229 1.000 61.81564 475 VAL A C 1
ATOM 7205 O O . VAL A 1 475 ? 10.43364 25.02963 30.78245 1.000 66.53873 475 VAL A O 1
ATOM 7209 N N . ASN B 1 12 ? 1.72895 70.08136 24.08935 1.000 57.00349 12 ASN B N 1
ATOM 7210 C CA . ASN B 1 12 ? 2.20436 69.17082 25.12333 1.000 55.70722 12 ASN B CA 1
ATOM 7211 C C . ASN B 1 12 ? 2.03158 67.71594 24.71532 1.000 48.92686 12 ASN B C 1
ATOM 7212 O O . ASN B 1 12 ? 1.12324 67.38694 23.95427 1.000 48.68471 12 ASN B O 1
ATOM 7223 N N . PRO B 1 13 ? 2.89298 66.83840 25.22729 1.000 47.50017 13 PRO B N 1
ATOM 7224 C CA . PRO B 1 13 ? 2.66755 65.40122 25.02184 1.000 47.15724 13 PRO B CA 1
ATOM 7225 C C . PRO B 1 13 ? 1.30692 65.00930 25.57780 1.000 44.57530 13 PRO B C 1
ATOM 7226 O O . PRO B 1 13 ? 0.95226 65.36080 26.70475 1.000 42.82864 13 PRO B O 1
ATOM 7237 N N . HIS B 1 14 ? 0.53490 64.29508 24.76448 1.000 44.03995 14 HIS B N 1
ATOM 7238 C CA . HIS B 1 14 ? -0.86808 64.02873 25.04279 1.000 39.59003 14 HIS B CA 1
ATOM 7239 C C . HIS B 1 14 ? -1.09343 62.54146 25.26161 1.000 36.13739 14 HIS B C 1
ATOM 7240 O O . HIS B 1 14 ? -0.51572 61.70512 24.56130 1.000 39.14591 14 HIS B O 1
ATOM 7255 N N . ILE B 1 15 ? -1.93887 62.21830 26.23441 1.000 37.48212 15 ILE B N 1
ATOM 7256 C CA . ILE B 1 15 ? -2.27815 60.84066 26.56412 1.000 37.25230 15 ILE B CA 1
ATOM 7257 C C . ILE B 1 15 ? -3.78365 60.66687 26.44237 1.000 36.58539 15 ILE B C 1
ATOM 7258 O O . ILE B 1 15 ? -4.55572 61.51769 26.89655 1.000 39.13640 15 ILE B O 1
ATOM 7274 N N . VAL B 1 16 ? -4.19310 59.56647 25.81757 1.000 35.47538 16 VAL B N 1
ATOM 7275 C CA . VAL B 1 16 ? -5.59302 59.18299 25.69403 1.000 35.53903 16 VAL B CA 1
ATOM 7276 C C . VAL B 1 16 ? -5.83364 58.00811 26.63066 1.000 36.38717 16 VAL B C 1
ATOM 7277 O O . VAL B 1 16 ? -5.04338 57.05548 26.65316 1.000 33.90277 16 VAL B O 1
ATOM 7290 N N . ILE B 1 17 ? -6.92546 58.06786 27.39265 1.000 33.01283 17 ILE B N 1
ATOM 7291 C CA . ILE B 1 17 ? -7.23420 57.06893 28.41086 1.000 33.64511 17 ILE B CA 1
ATOM 7292 C C . ILE B 1 17 ? -8.64852 56.55902 28.16732 1.000 34.26161 17 ILE B C 1
ATOM 7293 O O . ILE B 1 17 ? -9.56620 57.35150 27.92225 1.000 32.92731 17 ILE B O 1
ATOM 7309 N N . LEU B 1 18 ? -8.81919 55.24022 28.22229 1.000 33.25721 18 LEU B N 1
ATOM 7310 C CA . LEU B 1 18 ? -10.11482 54.60386 27.99414 1.000 33.29535 18 LEU B CA 1
ATOM 7311 C C . LEU B 1 18 ? -10.43684 53.70135 29.17662 1.000 36.27397 18 LEU B C 1
ATOM 7312 O O . LEU B 1 18 ? -9.98111 52.54367 29.21338 1.000 32.32478 18 LEU B O 1
ATOM 7328 N N . PRO B 1 19 ? -11.19719 54.17989 30.16034 1.000 36.55067 19 PRO B N 1
ATOM 7329 C CA . PRO B 1 19 ? -11.59866 53.29351 31.25763 1.000 39.39432 19 PRO B CA 1
ATOM 7330 C C . PRO B 1 19 ? -12.67464 52.31392 30.81859 1.000 36.39400 19 PRO B C 1
ATOM 7331 O O . PRO B 1 19 ? -13.51735 52.61644 29.96993 1.000 38.31986 19 PRO B O 1
ATOM 7342 N N . SER B 1 20 ? -12.63249 51.12551 31.40470 1.000 34.86670 20 SER B N 1
ATOM 7343 C CA . SER B 1 20 ? -13.73898 50.18817 31.25423 1.000 39.67660 20 SER B CA 1
ATOM 7344 C C . SER B 1 20 ? -14.79754 50.45941 32.32763 1.000 35.95628 20 SER B C 1
ATOM 7345 O O . SER B 1 20 ? -14.48186 51.00044 33.39037 1.000 37.54803 20 SER B O 1
ATOM 7353 N N . PRO B 1 21 ? -16.05547 50.10016 32.07503 1.000 38.48893 21 PRO B N 1
ATOM 7354 C CA . PRO B 1 21 ? -17.13963 50.43117 33.01619 1.000 40.96710 21 PRO B CA 1
ATOM 7355 C C . PRO B 1 21 ? -16.79591 50.13420 34.47392 1.000 41.35822 21 PRO B C 1
ATOM 7356 O O . PRO B 1 21 ? -16.15265 49.13731 34.79670 1.000 41.91122 21 PRO B O 1
ATOM 7367 N N . GLY B 1 22 ? -17.25122 51.01932 35.36005 1.000 42.71423 22 GLY B N 1
ATOM 7368 C CA . GLY B 1 22 ? -17.03931 50.84520 36.80457 1.000 37.08911 22 GLY B CA 1
ATOM 7369 C C . GLY B 1 22 ? -16.31651 52.02833 37.41835 1.000 38.33872 22 GLY B C 1
ATOM 7370 O O . GLY B 1 22 ? -15.25519 52.45347 36.96152 1.000 36.95533 22 GLY B O 1
ATOM 7374 N N . MET B 1 23 ? -16.91084 52.57195 38.48457 1.000 39.39750 23 MET B N 1
ATOM 7375 C CA . MET B 1 23 ? -16.27427 53.67107 39.20455 1.000 38.86899 23 MET B CA 1
ATOM 7376 C C . MET B 1 23 ? -14.89386 53.25446 39.67724 1.000 39.16648 23 MET B C 1
ATOM 7377 O O . MET B 1 23 ? -13.94711 54.05331 39.65912 1.000 36.63700 23 MET B O 1
ATOM 7391 N N . GLY B 1 24 ? -14.76311 51.99130 40.08132 1.000 41.49288 24 GLY B N 1
ATOM 7392 C CA . GLY B 1 24 ? -13.45592 51.46653 40.43776 1.000 39.05994 24 GLY B CA 1
ATOM 7393 C C . GLY B 1 24 ? -12.42820 51.67809 39.34653 1.000 37.39239 24 GLY B C 1
ATOM 7394 O O . GLY B 1 24 ? -11.24722 51.85625 39.62480 1.000 39.55898 24 GLY B O 1
ATOM 7398 N N . HIS B 1 25 ? -12.85586 51.61528 38.08412 1.000 38.41477 25 HIS B N 1
ATOM 7399 C CA . HIS B 1 25 ? -11.93213 51.84440 36.97741 1.000 41.14655 25 HIS B CA 1
ATOM 7400 C C . HIS B 1 25 ? -11.81192 53.31116 36.58383 1.000 40.00366 25 HIS B C 1
ATOM 7401 O O . HIS B 1 25 ? -10.71835 53.74978 36.20811 1.000 40.56115 25 HIS B O 1
ATOM 7416 N N . LEU B 1 26 ? -12.88192 54.09563 36.71083 1.000 38.01099 26 LEU B N 1
ATOM 7417 C CA . LEU B 1 26 ? -12.81531 55.48321 36.27626 1.000 35.96148 26 LEU B CA 1
ATOM 7418 C C . LEU B 1 26 ? -12.02714 56.34639 37.24987 1.000 37.86328 26 LEU B C 1
ATOM 7419 O O . LEU B 1 26 ? -11.20393 57.16580 36.82823 1.000 36.69680 26 LEU B O 1
ATOM 7435 N N . ILE B 1 27 ? -12.25813 56.17567 38.54456 1.000 40.67915 27 ILE B N 1
ATOM 7436 C CA . ILE B 1 27 ? -11.60928 57.01441 39.54181 1.000 41.21226 27 ILE B CA 1
ATOM 7437 C C . ILE B 1 27 ? -10.09197 56.87923 39.45979 1.000 40.23270 27 ILE B C 1
ATOM 7438 O O . ILE B 1 27 ? -9.39636 57.89493 39.30819 1.000 39.38030 27 ILE B O 1
ATOM 7454 N N . PRO B 1 28 ? -9.52625 55.67211 39.56392 1.000 37.64415 28 PRO B N 1
ATOM 7455 C CA . PRO B 1 28 ? -8.05812 55.57044 39.55338 1.000 40.02819 28 PRO B CA 1
ATOM 7456 C C . PRO B 1 28 ? -7.43538 55.99061 38.23637 1.000 37.83056 28 PRO B C 1
ATOM 7457 O O . PRO B 1 28 ? -6.33085 56.54680 38.24454 1.000 36.24723 28 PRO B O 1
ATOM 7468 N N . LEU B 1 29 ? -8.09334 55.73728 37.10208 1.000 38.54690 29 LEU B N 1
ATOM 7469 C CA . LEU B 1 29 ? -7.52526 56.17300 35.82898 1.000 40.08614 29 LEU B CA 1
ATOM 7470 C C . LEU B 1 29 ? -7.51221 57.69338 35.73140 1.000 38.35275 29 LEU B C 1
ATOM 7471 O O . LEU B 1 29 ? -6.57679 58.27702 35.17105 1.000 40.14202 29 LEU B O 1
ATOM 7487 N N . VAL B 1 30 ? -8.53625 58.35195 36.27740 1.000 32.47716 30 VAL B N 1
ATOM 7488 C CA . VAL B 1 30 ? -8.55089 59.81056 36.30008 1.000 38.28389 30 VAL B CA 1
ATOM 7489 C C . VAL B 1 30 ? -7.47399 60.34323 37.24129 1.000 40.09476 30 VAL B C 1
ATOM 7490 O O . VAL B 1 30 ? -6.85955 61.38548 36.97787 1.000 40.52796 30 VAL B O 1
ATOM 7503 N N . GLU B 1 31 ? -7.23485 59.64496 38.35371 1.000 35.59287 31 GLU B N 1
ATOM 7504 C CA . GLU B 1 31 ? -6.19487 60.06729 39.28368 1.000 41.50745 31 GLU B CA 1
ATOM 7505 C C . GLU B 1 31 ? -4.80515 59.92827 38.66909 1.000 38.14396 31 GLU B C 1
ATOM 7506 O O . GLU B 1 31 ? -3.96177 60.82522 38.81183 1.000 35.85514 31 GLU B O 1
ATOM 7518 N N . PHE B 1 32 ? -4.54607 58.80706 37.99350 1.000 35.94886 32 PHE B N 1
ATOM 7519 C CA . PHE B 1 32 ? -3.27917 58.62550 37.29044 1.000 35.08775 32 PHE B CA 1
ATOM 7520 C C . PHE B 1 32 ? -3.05372 59.72985 36.26853 1.000 37.03093 32 PHE B C 1
ATOM 7521 O O . PHE B 1 32 ? -1.95489 60.29360 36.18324 1.000 36.31965 32 PHE B O 1
ATOM 7538 N N . SER B 1 33 ? -4.09043 60.07439 35.50605 1.000 35.68404 33 SER B N 1
ATOM 7539 C CA . SER B 1 33 ? -3.96991 61.17258 34.55366 1.000 41.29124 33 SER B CA 1
ATOM 7540 C C . SER B 1 33 ? -3.67632 62.48825 35.26157 1.000 42.14428 33 SER B C 1
ATOM 7541 O O . SER B 1 33 ? -2.85911 63.28898 34.79054 1.000 42.37180 33 SER B O 1
ATOM 7549 N N . LYS B 1 34 ? -4.35091 62.73910 36.38571 1.000 41.44091 34 LYS B N 1
ATOM 7550 C CA . LYS B 1 34 ? -4.16687 64.00358 37.08890 1.000 41.30631 34 LYS B CA 1
ATOM 7551 C C . LYS B 1 34 ? -2.71194 64.21470 37.49239 1.000 39.54281 34 LYS B C 1
ATOM 7552 O O . LYS B 1 34 ? -2.19244 65.33492 37.40703 1.000 45.42353 34 LYS B O 1
ATOM 7571 N N . ARG B 1 35 ? -2.03625 63.15500 37.93715 1.000 39.59415 35 ARG B N 1
ATOM 7572 C CA . ARG B 1 35 ? -0.64791 63.30079 38.36049 1.000 44.25904 35 ARG B CA 1
ATOM 7573 C C . ARG B 1 35 ? 0.30547 63.38669 37.17601 1.000 46.45128 35 ARG B C 1
ATOM 7574 O O . ARG B 1 35 ? 1.38242 63.97897 37.29609 1.000 49.41671 35 ARG B O 1
ATOM 7595 N N . LEU B 1 36 ? -0.06513 62.81110 36.03276 1.000 44.08625 36 LEU B N 1
ATOM 7596 C CA . LEU B 1 36 ? 0.72878 63.02143 34.82822 1.000 42.79601 36 LEU B CA 1
ATOM 7597 C C . LEU B 1 36 ? 0.62758 64.47059 34.37663 1.000 44.17318 36 LEU B C 1
ATOM 7598 O O . LEU B 1 36 ? 1.60928 65.05406 33.89756 1.000 42.73412 36 LEU B O 1
ATOM 7614 N N . ILE B 1 37 ? -0.55588 65.06685 34.53692 1.000 40.63505 37 ILE B N 1
ATOM 7615 C CA . ILE B 1 37 ? -0.74459 66.47057 34.19383 1.000 44.30057 37 ILE B CA 1
ATOM 7616 C C . ILE B 1 37 ? -0.04113 67.35809 35.21077 1.000 40.00361 37 ILE B C 1
ATOM 7617 O O . ILE B 1 37 ? 0.66102 68.30967 34.84581 1.000 40.96410 37 ILE B O 1
ATOM 7633 N N . SER B 1 38 ? -0.19372 67.04476 36.50066 1.000 43.27857 38 SER B N 1
ATOM 7634 C CA . SER B 1 38 ? 0.31994 67.92585 37.54427 1.000 48.00820 38 SER B CA 1
ATOM 7635 C C . SER B 1 38 ? 1.83781 67.84456 37.66341 1.000 50.80905 38 SER B C 1
ATOM 7636 O O . SER B 1 38 ? 2.50187 68.86041 37.89681 1.000 49.22776 38 SER B O 1
ATOM 7644 N N . GLN B 1 39 ? 2.40617 66.64563 37.51269 1.000 52.21967 39 GLN B N 1
ATOM 7645 C CA . GLN B 1 39 ? 3.82248 66.43880 37.78961 1.000 55.02969 39 GLN B CA 1
ATOM 7646 C C . GLN B 1 39 ? 4.70182 66.42338 36.54466 1.000 52.06358 39 GLN B C 1
ATOM 7647 O O . GLN B 1 39 ? 5.89978 66.70077 36.65509 1.000 49.56161 39 GLN B O 1
ATOM 7661 N N . HIS B 1 40 ? 4.14577 66.11990 35.37134 1.000 51.00941 40 HIS B N 1
ATOM 7662 C CA . HIS B 1 40 ? 4.94635 65.96223 34.16122 1.000 50.44727 40 HIS B CA 1
ATOM 7663 C C . HIS B 1 40 ? 4.35510 66.69251 32.96365 1.000 46.82972 40 HIS B C 1
ATOM 7664 O O . HIS B 1 40 ? 4.72622 66.40549 31.82290 1.000 47.83111 40 HIS B O 1
ATOM 7679 N N . GLN B 1 41 ? 3.44780 67.63532 33.20517 1.000 50.45508 41 GLN B N 1
ATOM 7680 C CA . GLN B 1 41 ? 3.01186 68.57783 32.17719 1.000 49.11584 41 GLN B CA 1
ATOM 7681 C C . GLN B 1 41 ? 2.49428 67.85280 30.93813 1.000 52.67811 41 GLN B C 1
ATOM 7682 O O . GLN B 1 41 ? 2.68919 68.29915 29.80558 1.000 53.40723 41 GLN B O 1
ATOM 7696 N N . PHE B 1 42 ? 1.81675 66.73166 31.16073 1.000 49.25299 42 PHE B N 1
ATOM 7697 C CA . PHE B 1 42 ? 1.08792 66.07012 30.09781 1.000 44.95679 42 PHE B CA 1
ATOM 7698 C C . PHE B 1 42 ? -0.28854 66.71203 29.94198 1.000 43.74579 42 PHE B C 1
ATOM 7699 O O . PHE B 1 42 ? -0.77440 67.42719 30.82206 1.000 46.14665 42 PHE B O 1
ATOM 7716 N N . SER B 1 43 ? -0.91729 66.45143 28.80239 1.000 43.20838 43 SER B N 1
ATOM 7717 C CA . SER B 1 43 ? -2.33103 66.73366 28.60546 1.000 45.05857 43 SER B CA 1
ATOM 7718 C C . SER B 1 43 ? -3.04299 65.41457 28.32895 1.000 42.12716 43 SER B C 1
ATOM 7719 O O . SER B 1 43 ? -2.44050 64.45851 27.83141 1.000 39.83641 43 SER B O 1
ATOM 7727 N N . VAL B 1 44 ? -4.32306 65.35207 28.68111 1.000 44.05959 44 VAL B N 1
ATOM 7728 C CA . VAL B 1 44 ? -5.05683 64.09224 28.68692 1.000 42.26660 44 VAL B CA 1
ATOM 7729 C C . VAL B 1 44 ? -6.44204 64.29456 28.09494 1.000 43.46228 44 VAL B C 1
ATOM 7730 O O . VAL B 1 44 ? -7.09144 65.32058 28.32444 1.000 44.14313 44 VAL B O 1
ATOM 7743 N N . THR B 1 45 ? -6.88964 63.29875 27.33410 1.000 39.97376 45 THR B N 1
ATOM 7744 C CA . THR B 1 45 ? -8.27090 63.18288 26.89476 1.000 42.50415 45 THR B CA 1
ATOM 7745 C C . THR B 1 45 ? -8.82183 61.86351 27.40624 1.000 38.78033 45 THR B C 1
ATOM 7746 O O . THR B 1 45 ? -8.20719 60.81069 27.20300 1.000 34.84039 45 THR B O 1
ATOM 7757 N N . LEU B 1 46 ? -9.97864 61.92380 28.05545 1.000 41.37247 46 LEU B N 1
ATOM 7758 C CA . LEU B 1 46 ? -10.64185 60.74684 28.60050 1.000 39.03146 46 LEU B CA 1
ATOM 7759 C C . LEU B 1 46 ? -11.77930 60.37481 27.65764 1.000 39.10761 46 LEU B C 1
ATOM 7760 O O . LEU B 1 46 ? -12.74025 61.13481 27.50267 1.000 43.62693 46 LEU B O 1
ATOM 7776 N N . ILE B 1 47 ? -11.66134 59.21835 27.01808 1.000 37.66347 47 ILE B N 1
ATOM 7777 C CA . ILE B 1 47 ? -12.71541 58.67940 26.16933 1.000 43.14057 47 ILE B CA 1
ATOM 7778 C C . ILE B 1 47 ? -13.50262 57.69568 27.02190 1.000 44.99062 47 ILE B C 1
ATOM 7779 O O . ILE B 1 47 ? -12.95991 56.67636 27.46742 1.000 42.37065 47 ILE B O 1
ATOM 7795 N N . LEU B 1 48 ? -14.77175 57.99447 27.25700 1.000 42.38566 48 LEU B N 1
ATOM 7796 C CA . LEU B 1 48 ? -15.56137 57.20273 28.19090 1.000 48.36704 48 LEU B CA 1
ATOM 7797 C C . LEU B 1 48 ? -16.62661 56.43569 27.42509 1.000 52.03964 48 LEU B C 1
ATOM 7798 O O . LEU B 1 48 ? -17.58988 57.04784 26.93471 1.000 49.31255 48 LEU B O 1
ATOM 7814 N N . PRO B 1 49 ? -16.50601 55.11607 27.28456 1.000 52.32104 49 PRO B N 1
ATOM 7815 C CA . PRO B 1 49 ? -17.62266 54.34261 26.73036 1.000 53.70055 49 PRO B CA 1
ATOM 7816 C C . PRO B 1 49 ? -18.82605 54.39040 27.65963 1.000 53.39053 49 PRO B C 1
ATOM 7817 O O . PRO B 1 49 ? -18.69974 54.52274 28.88053 1.000 51.68922 49 PRO B O 1
ATOM 7828 N N . THR B 1 50 ? -20.00644 54.30362 27.06234 1.000 51.40802 50 THR B N 1
ATOM 7829 C CA . THR B 1 50 ? -21.25074 54.41474 27.79846 1.000 57.84830 50 THR B CA 1
ATOM 7830 C C . THR B 1 50 ? -22.20319 53.31799 27.35062 1.000 60.29139 50 THR B C 1
ATOM 7831 O O . THR B 1 50 ? -22.09781 52.78569 26.24382 1.000 59.74440 50 THR B O 1
ATOM 7842 N N . ASP B 1 51 ? -23.13518 52.97651 28.23899 1.000 64.74813 51 ASP B N 1
ATOM 7843 C CA . ASP B 1 51 ? -24.23007 52.06731 27.91971 1.000 63.88945 51 ASP B CA 1
ATOM 7844 C C . ASP B 1 51 ? -25.58612 52.72540 28.11760 1.000 64.63880 51 ASP B C 1
ATOM 7845 O O . ASP B 1 51 ? -26.61494 52.04626 28.04289 1.000 62.24568 51 ASP B O 1
ATOM 7854 N N . GLY B 1 52 ? -25.60801 54.03115 28.36038 1.000 69.39340 52 GLY B N 1
ATOM 7855 C CA . GLY B 1 52 ? -26.82578 54.76315 28.59243 1.000 64.64311 52 GLY B CA 1
ATOM 7856 C C . GLY B 1 52 ? -26.47087 56.14094 29.10838 1.000 67.37834 52 GLY B C 1
ATOM 7857 O O . GLY B 1 52 ? -25.33481 56.60295 28.96813 1.000 64.76846 52 GLY B O 1
ATOM 7861 N N . PRO B 1 53 ? -27.43402 56.83273 29.70853 1.000 74.35101 53 PRO B N 1
ATOM 7862 C CA . PRO B 1 53 ? -27.11978 58.12768 30.32356 1.000 77.08142 53 PRO B CA 1
ATOM 7863 C C . PRO B 1 53 ? -26.15179 57.92785 31.48066 1.000 78.29972 53 PRO B C 1
ATOM 7864 O O . PRO B 1 53 ? -26.14916 56.88706 32.14329 1.000 74.53248 53 PRO B O 1
ATOM 7875 N N . ILE B 1 54 ? -25.31243 58.94664 31.72138 1.000 74.89729 54 ILE B N 1
ATOM 7876 C CA . ILE B 1 54 ? -24.30188 58.86775 32.76933 1.000 78.59587 54 ILE B CA 1
ATOM 7877 C C . ILE B 1 54 ? -24.90040 59.26992 34.10987 1.000 81.63436 54 ILE B C 1
ATOM 7878 O O . ILE B 1 54 ? -25.78497 60.12636 34.20450 1.000 80.44433 54 ILE B O 1
ATOM 7894 N N . SER B 1 55 ? -24.39846 58.62191 35.16231 1.000 81.68110 55 SER B N 1
ATOM 7895 C CA . SER B 1 55 ? -24.86225 58.85721 36.51655 1.000 85.08283 55 SER B CA 1
ATOM 7896 C C . SER B 1 55 ? -24.34540 60.19680 37.03610 1.000 91.43063 55 SER B C 1
ATOM 7897 O O . SER B 1 55 ? -23.46113 60.82757 36.45027 1.000 90.97620 55 SER B O 1
ATOM 7905 N N . ASN B 1 56 ? -24.91661 60.63054 38.16261 1.000 94.12368 56 ASN B N 1
ATOM 7906 C CA . ASN B 1 56 ? -24.42673 61.84153 38.81161 1.000 98.02092 56 ASN B CA 1
ATOM 7907 C C . ASN B 1 56 ? -23.08465 61.58681 39.47541 1.000 99.12049 56 ASN B C 1
ATOM 7908 O O . ASN B 1 56 ? -22.20569 62.46047 39.48393 1.000 101.04596 56 ASN B O 1
ATOM 7919 N N . SER B 1 57 ? -22.90128 60.38701 40.02624 1.000 103.24157 57 SER B N 1
ATOM 7920 C CA . SER B 1 57 ? -21.60045 60.04123 40.58140 1.000 101.51271 57 SER B CA 1
ATOM 7921 C C . SER B 1 57 ? -20.52348 60.17240 39.51358 1.000 93.46129 57 SER B C 1
ATOM 7922 O O . SER B 1 57 ? -19.41382 60.63847 39.79565 1.000 91.93374 57 SER B O 1
ATOM 7930 N N . GLN B 1 58 ? -20.83038 59.76657 38.27659 1.000 89.75559 58 GLN B N 1
ATOM 7931 C CA . GLN B 1 58 ? -19.87978 59.97130 37.19065 1.000 89.39322 58 GLN B CA 1
ATOM 7932 C C . GLN B 1 58 ? -19.90144 61.40423 36.67306 1.000 93.63003 58 GLN B C 1
ATOM 7933 O O . GLN B 1 58 ? -18.84747 62.03154 36.50111 1.000 90.36142 58 GLN B O 1
ATOM 7947 N N . LYS B 1 59 ? -21.10520 61.92831 36.40617 1.000 96.33676 59 LYS B N 1
ATOM 7948 C CA . LYS B 1 59 ? -21.22626 63.25549 35.81311 1.000 95.19660 59 LYS B CA 1
ATOM 7949 C C . LYS B 1 59 ? -20.43596 64.28159 36.60250 1.000 96.73922 59 LYS B C 1
ATOM 7950 O O . LYS B 1 59 ? -19.75976 65.14124 36.02365 1.000 97.33786 59 LYS B O 1
ATOM 7969 N N . SER B 1 60 ? -20.50278 64.20456 37.93060 1.000 96.28229 60 SER B N 1
ATOM 7970 C CA . SER B 1 60 ? -19.69192 65.08429 38.76197 1.000 98.56037 60 SER B CA 1
ATOM 7971 C C . SER B 1 60 ? -18.21015 64.83369 38.51821 1.000 90.80944 60 SER B C 1
ATOM 7972 O O . SER B 1 60 ? -17.45340 65.75082 38.18397 1.000 86.98853 60 SER B O 1
ATOM 7980 N N . PHE B 1 61 ? -17.78566 63.57632 38.67711 1.000 91.13672 61 PHE B N 1
ATOM 7981 C CA . PHE B 1 61 ? -16.40079 63.19799 38.41393 1.000 85.94791 61 PHE B CA 1
ATOM 7982 C C . PHE B 1 61 ? -15.96805 63.61594 37.01319 1.000 82.39228 61 PHE B C 1
ATOM 7983 O O . PHE B 1 61 ? -14.83457 64.07268 36.81566 1.000 81.54038 61 PHE B O 1
ATOM 8000 N N . LEU B 1 62 ? -16.85794 63.45877 36.02503 1.000 87.88499 62 LEU B N 1
ATOM 8001 C CA . LEU B 1 62 ? -16.52530 63.84151 34.65349 1.000 83.87599 62 LEU B CA 1
ATOM 8002 C C . LEU B 1 62 ? -16.25324 65.33282 34.57064 1.000 80.12573 62 LEU B C 1
ATOM 8003 O O . LEU B 1 62 ? -15.39340 65.77732 33.79914 1.000 76.93246 62 LEU B O 1
ATOM 8019 N N . ASN B 1 63 ? -16.99778 66.12755 35.33347 1.000 82.95689 63 ASN B N 1
ATOM 8020 C CA . ASN B 1 63 ? -16.64421 67.52656 35.51169 1.000 83.59284 63 ASN B CA 1
ATOM 8021 C C . ASN B 1 63 ? -15.51805 67.52085 36.55046 1.000 80.07215 63 ASN B C 1
ATOM 8022 O O . ASN B 1 63 ? -14.92721 66.47819 36.84175 1.000 78.42368 63 ASN B O 1
ATOM 8033 N N . SER B 1 64 ? -15.19782 68.66713 37.12595 1.000 74.27436 64 SER B N 1
ATOM 8034 C CA . SER B 1 64 ? -14.18502 68.77654 38.16983 1.000 73.63986 64 SER B CA 1
ATOM 8035 C C . SER B 1 64 ? -12.81985 68.28467 37.70604 1.000 69.63123 64 SER B C 1
ATOM 8036 O O . SER B 1 64 ? -11.91011 68.10998 38.52777 1.000 70.93620 64 SER B O 1
ATOM 8044 N N . LEU B 1 65 ? -12.65524 68.04369 36.40108 1.000 64.23118 65 LEU B N 1
ATOM 8045 C CA . LEU B 1 65 ? -11.38552 67.57652 35.87647 1.000 61.15550 65 LEU B CA 1
ATOM 8046 C C . LEU B 1 65 ? -10.41054 68.74216 35.69069 1.000 56.43660 65 LEU B C 1
ATOM 8047 O O . LEU B 1 65 ? -10.82634 69.88373 35.47722 1.000 53.48303 65 LEU B O 1
ATOM 8063 N N . PRO B 1 66 ? -9.10774 68.47315 35.76507 1.000 58.36528 66 PRO B N 1
ATOM 8064 C CA . PRO B 1 66 ? -8.10784 69.54099 35.61756 1.000 54.83842 66 PRO B CA 1
ATOM 8065 C C . PRO B 1 66 ? -8.16336 70.21525 34.25397 1.000 60.32188 66 PRO B C 1
ATOM 8066 O O . PRO B 1 66 ? -8.83172 69.77074 33.31832 1.000 59.76979 66 PRO B O 1
ATOM 8077 N N . SER B 1 67 ? -7.41254 71.31693 34.15493 1.000 61.32699 67 SER B N 1
ATOM 8078 C CA . SER B 1 67 ? -7.47593 72.17905 32.97762 1.000 65.84285 67 SER B CA 1
ATOM 8079 C C . SER B 1 67 ? -7.00702 71.45296 31.72346 1.000 60.56581 67 SER B C 1
ATOM 8080 O O . SER B 1 67 ? -7.65823 71.52001 30.67390 1.000 61.68145 67 SER B O 1
ATOM 8088 N N . CYS B 1 68 ? -5.87892 70.75551 31.80988 1.000 58.93176 68 CYS B N 1
ATOM 8089 C CA . CYS B 1 68 ? -5.32255 70.05890 30.65740 1.000 56.69446 68 CYS B CA 1
ATOM 8090 C C . CYS B 1 68 ? -5.99023 68.71849 30.40210 1.000 54.27038 68 CYS B C 1
ATOM 8091 O O . CYS B 1 68 ? -5.43984 67.90067 29.65465 1.000 51.88502 68 CYS B O 1
ATOM 8099 N N . MET B 1 69 ? -7.14721 68.46932 31.00890 1.000 52.98344 69 MET B N 1
ATOM 8100 C CA . MET B 1 69 ? -7.87211 67.21783 30.83878 1.000 52.06571 69 MET B CA 1
ATOM 8101 C C . MET B 1 69 ? -9.28253 67.50281 30.35186 1.000 50.28244 69 MET B C 1
ATOM 8102 O O . MET B 1 69 ? -10.05470 68.18950 31.02969 1.000 55.26853 69 MET B O 1
ATOM 8116 N N . ASP B 1 70 ? -9.60694 66.98142 29.17421 1.000 49.39707 70 ASP B N 1
ATOM 8117 C CA . ASP B 1 70 ? -10.95131 67.01047 28.62014 1.000 56.02232 70 ASP B CA 1
ATOM 8118 C C . ASP B 1 70 ? -11.44362 65.57453 28.49443 1.000 52.90181 70 ASP B C 1
ATOM 8119 O O . ASP B 1 70 ? -10.68980 64.61816 28.69545 1.000 49.96745 70 ASP B O 1
ATOM 8128 N N . TYR B 1 71 ? -12.71642 65.41761 28.14302 1.000 54.11175 71 TYR B N 1
ATOM 8129 C CA . TYR B 1 71 ? -13.29503 64.08807 28.03143 1.000 50.22778 71 TYR B CA 1
ATOM 8130 C C . TYR B 1 71 ? -14.25553 64.04495 26.85438 1.000 48.85271 71 TYR B C 1
ATOM 8131 O O . TYR B 1 71 ? -14.74575 65.07277 26.38152 1.000 56.80137 71 TYR B O 1
ATOM 8149 N N . HIS B 1 72 ? -14.50514 62.82792 26.38188 1.000 46.41728 72 HIS B N 1
ATOM 8150 C CA . HIS B 1 72 ? -15.41661 62.57467 25.27577 1.000 50.78939 72 HIS B CA 1
ATOM 8151 C C . HIS B 1 72 ? -16.21655 61.31710 25.57273 1.000 50.75810 72 HIS B C 1
ATOM 8152 O O . HIS B 1 72 ? -15.63289 60.26777 25.86090 1.000 50.57795 72 HIS B O 1
ATOM 8167 N N . LEU B 1 73 ? -17.54048 61.42263 25.51619 1.000 53.03434 73 LEU B N 1
ATOM 8168 C CA . LEU B 1 73 ? -18.41654 60.28735 25.75968 1.000 49.68910 73 LEU B CA 1
ATOM 8169 C C . LEU B 1 73 ? -18.78958 59.65589 24.42399 1.000 52.08032 73 LEU B C 1
ATOM 8170 O O . LEU B 1 73 ? -19.24643 60.34740 23.50799 1.000 53.01677 73 LEU B O 1
ATOM 8186 N N . LEU B 1 74 ? -18.58505 58.34887 24.31684 1.000 52.24340 74 LEU B N 1
ATOM 8187 C CA . LEU B 1 74 ? -18.90148 57.59045 23.11949 1.000 50.79412 74 LEU B CA 1
ATOM 8188 C C . LEU B 1 74 ? -20.40044 57.30490 23.05194 1.000 54.41742 74 LEU B C 1
ATOM 8189 O O . LEU B 1 74 ? -21.07771 57.26949 24.08252 1.000 55.20304 74 LEU B O 1
ATOM 8205 N N . PRO B 1 75 ? -20.94162 57.09508 21.85265 1.000 55.83073 75 PRO B N 1
ATOM 8206 C CA . PRO B 1 75 ? -22.36625 56.79442 21.74588 1.000 56.60287 75 PRO B CA 1
ATOM 8207 C C . PRO B 1 75 ? -22.71513 55.57648 22.58126 1.000 57.98763 75 PRO B C 1
ATOM 8208 O O . PRO B 1 75 ? -21.90450 54.64083 22.71043 1.000 56.70197 75 PRO B O 1
ATOM 8219 N N . PRO B 1 76 ? -23.90765 55.55225 23.17585 1.000 59.03475 76 PRO B N 1
ATOM 8220 C CA . PRO B 1 76 ? -24.25018 54.42424 24.05160 1.000 63.13782 76 PRO B CA 1
ATOM 8221 C C . PRO B 1 76 ? -24.39250 53.13261 23.26274 1.000 62.62362 76 PRO B C 1
ATOM 8222 O O . PRO B 1 76 ? -25.00812 53.09705 22.19494 1.000 67.54756 76 PRO B O 1
ATOM 8233 N N . VAL B 1 77 ? -23.82551 52.06254 23.81342 1.000 61.49380 77 VAL B N 1
ATOM 8234 C CA . VAL B 1 77 ? -23.96757 50.74286 23.21737 1.000 61.88857 77 VAL B CA 1
ATOM 8235 C C . VAL B 1 77 ? -25.31094 50.14295 23.62184 1.000 66.33188 77 VAL B C 1
ATOM 8236 O O . VAL B 1 77 ? -25.95695 50.57512 24.58146 1.000 63.28676 77 VAL B O 1
ATOM 8249 N N . ASN B 1 78 ? -25.74002 49.13552 22.86836 1.000 63.93959 78 ASN B N 1
ATOM 8250 C CA . ASN B 1 78 ? -26.99698 48.44683 23.12598 1.000 61.79973 78 ASN B CA 1
ATOM 8251 C C . ASN B 1 78 ? -26.66489 47.11265 23.78759 1.000 63.28884 78 ASN B C 1
ATOM 8252 O O . ASN B 1 78 ? -25.92593 46.30243 23.21816 1.000 64.79595 78 ASN B O 1
ATOM 8263 N N . PHE B 1 79 ? -27.21344 46.88299 24.98230 1.000 67.66114 79 PHE B N 1
ATOM 8264 C CA . PHE B 1 79 ? -27.00398 45.63791 25.71396 1.000 65.74422 79 PHE B CA 1
ATOM 8265 C C . PHE B 1 79 ? -28.31253 44.89976 25.95436 1.000 67.76676 79 PHE B C 1
ATOM 8266 O O . PHE B 1 79 ? -28.38849 44.04086 26.83832 1.000 69.86625 79 PHE B O 1
ATOM 8283 N N . ASP B 1 80 ? -29.34845 45.22032 25.18380 1.000 70.15836 80 ASP B N 1
ATOM 8284 C CA . ASP B 1 80 ? -30.63831 44.57058 25.36824 1.000 72.51374 80 ASP B CA 1
ATOM 8285 C C . ASP B 1 80 ? -30.57545 43.07638 25.07993 1.000 70.83441 80 ASP B C 1
ATOM 8286 O O . ASP B 1 80 ? -31.48176 42.34397 25.48971 1.000 76.17715 80 ASP B O 1
ATOM 8295 N N . ASP B 1 81 ? -29.52654 42.60401 24.40018 1.000 68.53460 81 ASP B N 1
ATOM 8296 C CA . ASP B 1 81 ? -29.40740 41.18609 24.08442 1.000 69.33097 81 ASP B CA 1
ATOM 8297 C C . ASP B 1 81 ? -28.79367 40.36910 25.21912 1.000 67.54225 81 ASP B C 1
ATOM 8298 O O . ASP B 1 81 ? -28.87205 39.13681 25.18270 1.000 69.83389 81 ASP B O 1
ATOM 8307 N N . LEU B 1 82 ? -28.19439 41.00804 26.22018 1.000 64.55006 82 LEU B N 1
ATOM 8308 C CA . LEU B 1 82 ? -27.43842 40.26174 27.21740 1.000 67.45110 82 LEU B CA 1
ATOM 8309 C C . LEU B 1 82 ? -28.37146 39.51645 28.17143 1.000 70.63768 82 LEU B C 1
ATOM 8310 O O . LEU B 1 82 ? -29.42189 40.04239 28.55770 1.000 69.87144 82 LEU B O 1
ATOM 8326 N N . PRO B 1 83 ? -28.02014 38.29154 28.56534 1.000 74.31922 83 PRO B N 1
ATOM 8327 C CA . PRO B 1 83 ? -28.80681 37.59885 29.59146 1.000 74.79141 83 PRO B CA 1
ATOM 8328 C C . PRO B 1 83 ? -28.72531 38.31047 30.93224 1.000 74.15830 83 PRO B C 1
ATOM 8329 O O . PRO B 1 83 ? -27.75709 39.01035 31.23933 1.000 69.46448 83 PRO B O 1
ATOM 8340 N N . LEU B 1 84 ? -29.77454 38.12929 31.73409 1.000 76.09401 84 LEU B N 1
ATOM 8341 C CA . LEU B 1 84 ? -29.79581 38.68958 33.08000 1.000 79.17380 84 LEU B CA 1
ATOM 8342 C C . LEU B 1 84 ? -28.77715 38.00796 33.98326 1.000 79.43022 84 LEU B C 1
ATOM 8343 O O . LEU B 1 84 ? -28.41778 38.56144 35.02857 1.000 76.48537 84 LEU B O 1
ATOM 8359 N N . ASP B 1 85 ? -28.31039 36.82113 33.59457 1.000 79.10264 85 ASP B N 1
ATOM 8360 C CA . ASP B 1 85 ? -27.29623 36.06553 34.31530 1.000 77.41723 85 ASP B CA 1
ATOM 8361 C C . ASP B 1 85 ? -25.88546 36.51522 33.96386 1.000 69.45663 85 ASP B C 1
ATOM 8362 O O . ASP B 1 85 ? -24.91780 35.86573 34.37668 1.000 66.85648 85 ASP B O 1
ATOM 8371 N N . VAL B 1 86 ? -25.75559 37.61395 33.21959 1.000 64.44413 86 VAL B N 1
ATOM 8372 C CA . VAL B 1 86 ? -24.45819 38.03390 32.70643 1.000 67.70470 86 VAL B CA 1
ATOM 8373 C C . VAL B 1 86 ? -23.54435 38.41373 33.86516 1.000 57.31118 86 VAL B C 1
ATOM 8374 O O . VAL B 1 86 ? -23.93653 39.15564 34.77508 1.000 60.41468 86 VAL B O 1
ATOM 8387 N N . LYS B 1 87 ? -22.31999 37.90329 33.83811 1.000 55.64645 87 LYS B N 1
ATOM 8388 C CA . LYS B 1 87 ? -21.30883 38.28812 34.81139 1.000 59.14177 87 LYS B CA 1
ATOM 8389 C C . LYS B 1 87 ? -20.74541 39.65503 34.43761 1.000 54.47666 87 LYS B C 1
ATOM 8390 O O . LYS B 1 87 ? -20.68047 40.01974 33.25888 1.000 52.05777 87 LYS B O 1
ATOM 8409 N N . ILE B 1 88 ? -20.33042 40.41497 35.45413 1.000 49.72918 88 ILE B N 1
ATOM 8410 C CA . ILE B 1 88 ? -19.94260 41.80280 35.21373 1.000 46.77517 88 ILE B CA 1
ATOM 8411 C C . ILE B 1 88 ? -18.78140 41.87693 34.22776 1.000 48.85085 88 ILE B C 1
ATOM 8412 O O . ILE B 1 88 ? -18.70630 42.79659 33.40270 1.000 44.08245 88 ILE B O 1
ATOM 8428 N N . GLU B 1 89 ? -17.85297 40.92029 34.29893 1.000 50.10497 89 GLU B N 1
ATOM 8429 C CA . GLU B 1 89 ? -16.68583 40.97761 33.42528 1.000 50.70382 89 GLU B CA 1
ATOM 8430 C C . GLU B 1 89 ? -17.05627 40.76264 31.96085 1.000 48.28454 89 GLU B C 1
ATOM 8431 O O . GLU B 1 89 ? -16.40016 41.31469 31.07171 1.000 45.93874 89 GLU B O 1
ATOM 8443 N N . THR B 1 90 ? -18.09464 39.97448 31.68182 1.000 49.03952 90 THR B N 1
ATOM 8444 C CA . THR B 1 90 ? -18.52827 39.81241 30.29741 1.000 50.36818 90 THR B CA 1
ATOM 8445 C C . THR B 1 90 ? -19.10923 41.11242 29.75413 1.000 52.42433 90 THR B C 1
ATOM 8446 O O . THR B 1 90 ? -18.77972 41.53527 28.63921 1.000 50.03197 90 THR B O 1
ATOM 8457 N N . ARG B 1 91 ? -19.97089 41.76926 30.53533 1.000 49.63787 91 ARG B N 1
ATOM 8458 C CA . ARG B 1 91 ? -20.54707 43.03723 30.09536 1.000 50.12965 91 ARG B CA 1
ATOM 8459 C C . ARG B 1 91 ? -19.48021 44.11312 29.93678 1.000 48.82224 91 ARG B C 1
ATOM 8460 O O . ARG B 1 91 ? -19.51940 44.89710 28.98118 1.000 47.10244 91 ARG B O 1
ATOM 8481 N N . ILE B 1 92 ? -18.53242 44.18395 30.87163 1.000 46.47593 92 ILE B N 1
ATOM 8482 C CA . ILE B 1 92 ? -17.45111 45.15830 30.75425 1.000 46.11006 92 ILE B CA 1
ATOM 8483 C C . ILE B 1 92 ? -16.71249 44.96996 29.43384 1.000 47.96941 92 ILE B C 1
ATOM 8484 O O . ILE B 1 92 ? -16.56428 45.91231 28.64672 1.000 46.92177 92 ILE B O 1
ATOM 8500 N N . SER B 1 93 ? -16.25085 43.74609 29.16264 1.000 46.55841 93 SER B N 1
ATOM 8501 C CA . SER B 1 93 ? -15.51803 43.49660 27.92419 1.000 47.04854 93 SER B CA 1
ATOM 8502 C C . SER B 1 93 ? -16.35135 43.88374 26.70978 1.000 48.85599 93 SER B C 1
ATOM 8503 O O . SER B 1 93 ? -15.87306 44.58016 25.80764 1.000 49.54579 93 SER B O 1
ATOM 8511 N N . LEU B 1 94 ? -17.61145 43.44922 26.67489 1.000 49.42963 94 LEU B N 1
ATOM 8512 C CA . LEU B 1 94 ? -18.46019 43.74685 25.52939 1.000 48.75833 94 LEU B CA 1
ATOM 8513 C C . LEU B 1 94 ? -18.73106 45.23744 25.39497 1.000 45.82963 94 LEU B C 1
ATOM 8514 O O . LEU B 1 94 ? -19.00909 45.70744 24.28803 1.000 45.66975 94 LEU B O 1
ATOM 8530 N N . THR B 1 95 ? -18.64975 45.99262 26.49011 1.000 45.55877 95 THR B N 1
ATOM 8531 C CA . THR B 1 95 ? -18.80618 47.43683 26.38863 1.000 45.33146 95 THR B CA 1
ATOM 8532 C C . THR B 1 95 ? -17.66212 48.05208 25.59306 1.000 45.66940 95 THR B C 1
ATOM 8533 O O . THR B 1 95 ? -17.85639 49.04846 24.88610 1.000 40.05726 95 THR B O 1
ATOM 8544 N N . VAL B 1 96 ? -16.47333 47.45763 25.67825 1.000 44.03147 96 VAL B N 1
ATOM 8545 C CA . VAL B 1 96 ? -15.32440 47.97836 24.94970 1.000 44.90965 96 VAL B CA 1
ATOM 8546 C C . VAL B 1 96 ? -15.40012 47.57157 23.48361 1.000 41.84377 96 VAL B C 1
ATOM 8547 O O . VAL B 1 96 ? -15.23201 48.40308 22.58544 1.000 40.90269 96 VAL B O 1
ATOM 8560 N N . THR B 1 97 ? -15.64355 46.28312 23.22087 1.000 43.31551 97 THR B N 1
ATOM 8561 C CA . THR B 1 97 ? -15.65076 45.79696 21.84461 1.000 45.40074 97 THR B CA 1
ATOM 8562 C C . THR B 1 97 ? -16.73763 46.47675 21.02090 1.000 45.89426 97 THR B C 1
ATOM 8563 O O . THR B 1 97 ? -16.50152 46.86888 19.87245 1.000 48.54645 97 THR B O 1
ATOM 8574 N N . ARG B 1 98 ? -17.93553 46.62949 21.58871 1.000 46.29868 98 ARG B N 1
ATOM 8575 C CA . ARG B 1 98 ? -19.03754 47.24249 20.85416 1.000 48.04519 98 ARG B CA 1
ATOM 8576 C C . ARG B 1 98 ? -18.88553 48.74963 20.69437 1.000 44.21567 98 ARG B C 1
ATOM 8577 O O . ARG B 1 98 ? -19.73199 49.36900 20.04330 1.000 46.38328 98 ARG B O 1
ATOM 8598 N N . SER B 1 99 ? -17.84539 49.35192 21.26396 1.000 44.64430 99 SER B N 1
ATOM 8599 C CA . SER B 1 99 ? -17.60783 50.78194 21.14072 1.000 46.03673 99 SER B CA 1
ATOM 8600 C C . SER B 1 99 ? -16.44133 51.12657 20.22121 1.000 46.67717 99 SER B C 1
ATOM 8601 O O . SER B 1 99 ? -16.12001 52.30985 20.07091 1.000 47.18908 99 SER B O 1
ATOM 8609 N N . LEU B 1 100 ? -15.80822 50.13240 19.59389 1.000 43.76923 100 LEU B N 1
ATOM 8610 C CA . LEU B 1 100 ? -14.55058 50.37448 18.89403 1.000 47.90310 100 LEU B CA 1
ATOM 8611 C C . LEU B 1 100 ? -14.71831 51.25941 17.66201 1.000 47.59597 100 LEU B C 1
ATOM 8612 O O . LEU B 1 100 ? -13.80490 52.02450 17.33243 1.000 49.70712 100 LEU B O 1
ATOM 8628 N N . SER B 1 101 ? -15.85294 51.17393 16.96359 1.000 50.38977 101 SER B N 1
ATOM 8629 C CA . SER B 1 101 ? -16.03996 52.00407 15.77488 1.000 52.87158 101 SER B CA 1
ATOM 8630 C C . SER B 1 101 ? -16.01134 53.48423 16.13572 1.000 53.98242 101 SER B C 1
ATOM 8631 O O . SER B 1 101 ? -15.28149 54.27246 15.52330 1.000 54.95174 101 SER B O 1
ATOM 8639 N N . SER B 1 102 ? -16.81502 53.88507 17.12263 1.000 50.11387 102 SER B N 1
ATOM 8640 C CA . SER B 1 102 ? -16.82657 55.28471 17.52876 1.000 51.66027 102 SER B CA 1
ATOM 8641 C C . SER B 1 102 ? -15.50911 55.68103 18.18232 1.000 50.54603 102 SER B C 1
ATOM 8642 O O . SER B 1 102 ? -15.07231 56.83048 18.04625 1.000 49.69910 102 SER B O 1
ATOM 8650 N N . LEU B 1 103 ? -14.86610 54.75213 18.89554 1.000 48.97362 103 LEU B N 1
ATOM 8651 C CA . LEU B 1 103 ? -13.52532 55.01430 19.40823 1.000 48.24132 103 LEU B CA 1
ATOM 8652 C C . LEU B 1 103 ? -12.57284 55.34825 18.26818 1.000 46.59103 103 LEU B C 1
ATOM 8653 O O . LEU B 1 103 ? -11.79155 56.30190 18.35278 1.000 46.14510 103 LEU B O 1
ATOM 8669 N N . ARG B 1 104 ? -12.62810 54.56790 17.18662 1.000 47.26567 104 ARG B N 1
ATOM 8670 C CA . ARG B 1 104 ? -11.74905 54.81520 16.04912 1.000 48.52291 104 ARG B CA 1
ATOM 8671 C C . ARG B 1 104 ? -11.93006 56.22794 15.50817 1.000 50.08377 104 ARG B C 1
ATOM 8672 O O . ARG B 1 104 ? -10.94862 56.90204 15.17654 1.000 52.89956 104 ARG B O 1
ATOM 8693 N N . GLU B 1 105 ? -13.17398 56.69635 15.40799 1.000 49.25227 105 GLU B N 1
ATOM 8694 C CA . GLU B 1 105 ? -13.40591 58.04264 14.89259 1.000 52.15306 105 GLU B CA 1
ATOM 8695 C C . GLU B 1 105 ? -12.83173 59.10080 15.82595 1.000 51.88811 105 GLU B C 1
ATOM 8696 O O . GLU B 1 105 ? -12.19179 60.05379 15.36994 1.000 53.80171 105 GLU B O 1
ATOM 8708 N N . VAL B 1 106 ? -13.04866 58.95647 17.13342 1.000 49.52081 106 VAL B N 1
ATOM 8709 C CA . VAL B 1 106 ? -12.48647 59.91868 18.07561 1.000 51.94262 106 VAL B CA 1
ATOM 8710 C C . VAL B 1 106 ? -10.96480 59.89446 18.00409 1.000 49.10875 106 VAL B C 1
ATOM 8711 O O . VAL B 1 106 ? -10.30576 60.93906 18.08134 1.000 46.24052 106 VAL B O 1
ATOM 8724 N N . PHE B 1 107 ? -10.38167 58.70284 17.85931 1.000 49.75969 107 PHE B N 1
ATOM 8725 C CA . PHE B 1 107 ? -8.92758 58.59486 17.86785 1.000 47.98390 107 PHE B CA 1
ATOM 8726 C C . PHE B 1 107 ? -8.32038 59.25826 16.63598 1.000 49.82854 107 PHE B C 1
ATOM 8727 O O . PHE B 1 107 ? -7.25710 59.88383 16.72395 1.000 50.13359 107 PHE B O 1
ATOM 8744 N N . LYS B 1 108 ? -8.98681 59.14438 15.48243 1.000 49.55326 108 LYS B N 1
ATOM 8745 C CA . LYS B 1 108 ? -8.56820 59.89496 14.30260 1.000 50.25364 108 LYS B CA 1
ATOM 8746 C C . LYS B 1 108 ? -8.40110 61.37696 14.62362 1.000 53.65776 108 LYS B C 1
ATOM 8747 O O . LYS B 1 108 ? -7.37351 61.98590 14.30209 1.000 54.57192 108 LYS B O 1
ATOM 8766 N N . THR B 1 109 ? -9.42237 61.98360 15.23420 1.000 49.67338 109 THR B N 1
ATOM 8767 C CA . THR B 1 109 ? -9.39107 63.42593 15.45257 1.000 51.96772 109 THR B CA 1
ATOM 8768 C C . THR B 1 109 ? -8.30152 63.82169 16.44490 1.000 50.15803 109 THR B C 1
ATOM 8769 O O . THR B 1 109 ? -7.60384 64.82177 16.23996 1.000 52.57581 109 THR B O 1
ATOM 8780 N N . LEU B 1 110 ? -8.13686 63.05286 17.52414 1.000 46.58737 110 LEU B N 1
ATOM 8781 C CA . LEU B 1 110 ? -7.10554 63.37478 18.50690 1.000 49.39705 110 LEU B CA 1
ATOM 8782 C C . LEU B 1 110 ? -5.71709 63.29745 17.88431 1.000 47.57240 110 LEU B C 1
ATOM 8783 O O . LEU B 1 110 ? -4.90337 64.21592 18.03594 1.000 45.66424 110 LEU B O 1
ATOM 8799 N N . VAL B 1 111 ? -5.43861 62.21534 17.15236 1.000 46.02262 111 VAL B N 1
ATOM 8800 C CA . VAL B 1 111 ? -4.12233 62.04194 16.54320 1.000 45.71205 111 VAL B CA 1
ATOM 8801 C C . VAL B 1 111 ? -3.79590 63.19850 15.61563 1.000 46.88173 111 VAL B C 1
ATOM 8802 O O . VAL B 1 111 ? -2.62468 63.56527 15.45986 1.000 47.13631 111 VAL B O 1
ATOM 8815 N N . ASP B 1 112 ? -4.81026 63.79852 14.99394 1.000 51.54284 112 ASP B N 1
ATOM 8816 C CA . ASP B 1 112 ? -4.56973 64.96341 14.15218 1.000 52.80681 112 ASP B CA 1
ATOM 8817 C C . ASP B 1 112 ? -4.38953 66.23727 14.96881 1.000 53.53265 112 ASP B C 1
ATOM 8818 O O . ASP B 1 112 ? -3.61885 67.11647 14.56908 1.000 57.67658 112 ASP B O 1
ATOM 8827 N N . SER B 1 113 ? -5.08059 66.35907 16.10388 1.000 50.95381 113 SER B N 1
ATOM 8828 C CA . SER B 1 113 ? -5.07395 67.61035 16.84912 1.000 51.76036 113 SER B CA 1
ATOM 8829 C C . SER B 1 113 ? -4.03306 67.64145 17.95807 1.000 54.20638 113 SER B C 1
ATOM 8830 O O . SER B 1 113 ? -3.51408 68.71767 18.27672 1.000 60.11849 113 SER B O 1
ATOM 8838 N N . LYS B 1 114 ? -3.71100 66.49710 18.55080 1.000 51.29160 114 LYS B N 1
ATOM 8839 C CA . LYS B 1 114 ? -2.77758 66.44043 19.66239 1.000 54.37627 114 LYS B CA 1
ATOM 8840 C C . LYS B 1 114 ? -1.61373 65.53850 19.26594 1.000 52.16759 114 LYS B C 1
ATOM 8841 O O . LYS B 1 114 ? -1.70602 64.75120 18.31967 1.000 52.88681 114 LYS B O 1
ATOM 8860 N N . LYS B 1 115 ? -0.50962 65.65842 20.00065 1.000 51.65309 115 LYS B N 1
ATOM 8861 C CA . LYS B 1 115 ? 0.65060 64.78599 19.81212 1.000 47.80688 115 LYS B CA 1
ATOM 8862 C C . LYS B 1 115 ? 0.52657 63.61715 20.79123 1.000 44.59916 115 LYS B C 1
ATOM 8863 O O . LYS B 1 115 ? 1.08545 63.61307 21.89007 1.000 43.80377 115 LYS B O 1
ATOM 8882 N N . VAL B 1 116 ? -0.23387 62.60719 20.37491 1.000 41.81270 116 VAL B N 1
ATOM 8883 C CA . VAL B 1 116 ? -0.57268 61.48045 21.24075 1.000 37.15643 116 VAL B CA 1
ATOM 8884 C C . VAL B 1 116 ? 0.62795 60.55149 21.37408 1.000 37.66080 116 VAL B C 1
ATOM 8885 O O . VAL B 1 116 ? 1.12641 60.01244 20.38002 1.000 38.50651 116 VAL B O 1
ATOM 8898 N N . VAL B 1 117 ? 1.08263 60.35100 22.61010 1.000 36.45743 117 VAL B N 1
ATOM 8899 C CA . VAL B 1 117 ? 2.24954 59.52074 22.88574 1.000 35.32435 117 VAL B CA 1
ATOM 8900 C C . VAL B 1 117 ? 1.89309 58.18921 23.53277 1.000 33.72593 117 VAL B C 1
ATOM 8901 O O . VAL B 1 117 ? 2.76506 57.30921 23.61308 1.000 34.46199 117 VAL B O 1
ATOM 8914 N N . ALA B 1 118 ? 0.65975 58.00713 23.99989 1.000 33.07145 118 ALA B N 1
ATOM 8915 C CA . ALA B 1 118 ? 0.27932 56.75163 24.63193 1.000 32.83092 118 ALA B CA 1
ATOM 8916 C C . ALA B 1 118 ? -1.23785 56.64267 24.68763 1.000 31.83365 118 ALA B C 1
ATOM 8917 O O . ALA B 1 118 ? -1.94335 57.64417 24.83484 1.000 34.89428 118 ALA B O 1
ATOM 8924 N N . PHE B 1 119 ? -1.72368 55.40766 24.56544 1.000 32.70534 119 PHE B N 1
ATOM 8925 C CA . PHE B 1 119 ? -3.13419 55.06241 24.72582 1.000 31.96271 119 PHE B CA 1
ATOM 8926 C C . PHE B 1 119 ? -3.22691 54.10772 25.90820 1.000 30.02602 119 PHE B C 1
ATOM 8927 O O . PHE B 1 119 ? -2.76112 52.96589 25.82308 1.000 29.35347 119 PHE B O 1
ATOM 8944 N N . VAL B 1 120 ? -3.82784 54.55719 27.00304 1.000 32.74330 120 VAL B N 1
ATOM 8945 C CA . VAL B 1 120 ? -3.86211 53.79139 28.24393 1.000 31.14673 120 VAL B CA 1
ATOM 8946 C C . VAL B 1 120 ? -5.26536 53.22640 28.42733 1.000 31.78024 120 VAL B C 1
ATOM 8947 O O . VAL B 1 120 ? -6.23319 53.98163 28.58795 1.000 31.32442 120 VAL B O 1
ATOM 8960 N N . VAL B 1 121 ? -5.37380 51.90139 28.40009 1.000 31.00202 121 VAL B N 1
ATOM 8961 C CA . VAL B 1 121 ? -6.60487 51.20593 28.74780 1.000 34.80431 121 VAL B CA 1
ATOM 8962 C C . VAL B 1 121 ? -6.40799 50.55828 30.11499 1.000 32.79441 121 VAL B C 1
ATOM 8963 O O . VAL B 1 121 ? -5.31002 50.55505 30.67151 1.000 35.31150 121 VAL B O 1
ATOM 8976 N N . ASP B 1 122 ? -7.48482 50.00672 30.65979 1.000 31.42924 122 ASP B N 1
ATOM 8977 C CA . ASP B 1 122 ? -7.39479 49.30710 31.92975 1.000 35.74002 122 ASP B CA 1
ATOM 8978 C C . ASP B 1 122 ? -7.42415 47.79549 31.69020 1.000 37.33277 122 ASP B C 1
ATOM 8979 O O . ASP B 1 122 ? -7.28564 47.31502 30.56122 1.000 39.10076 122 ASP B O 1
ATOM 8988 N N . LEU B 1 123 ? -7.59514 47.03387 32.76907 1.000 36.28263 123 LEU B N 1
ATOM 8989 C CA . LEU B 1 123 ? -7.36219 45.59728 32.72324 1.000 35.32616 123 LEU B CA 1
ATOM 8990 C C . LEU B 1 123 ? -8.22111 44.87396 31.68904 1.000 34.13820 123 LEU B C 1
ATOM 8991 O O . LEU B 1 123 ? -7.83611 43.78583 31.24435 1.000 36.29544 123 LEU B O 1
ATOM 9007 N N . PHE B 1 124 ? -9.37558 45.43152 31.30475 1.000 35.50191 124 PHE B N 1
ATOM 9008 C CA . PHE B 1 124 ? -10.29294 44.75722 30.38757 1.000 39.22885 124 PHE B CA 1
ATOM 9009 C C . PHE B 1 124 ? -10.45640 45.50807 29.06732 1.000 38.21859 124 PHE B C 1
ATOM 9010 O O . PHE B 1 124 ? -11.48562 45.35265 28.39396 1.000 39.33648 124 PHE B O 1
ATOM 9027 N N . GLY B 1 125 ? -9.47410 46.31117 28.67835 1.000 34.87951 125 GLY B N 1
ATOM 9028 C CA . GLY B 1 125 ? -9.59531 47.10712 27.47494 1.000 38.37898 125 GLY B CA 1
ATOM 9029 C C . GLY B 1 125 ? -8.66511 46.69820 26.35195 1.000 33.40064 125 GLY B C 1
ATOM 9030 O O . GLY B 1 125 ? -8.42241 47.48454 25.43329 1.000 35.95110 125 GLY B O 1
ATOM 9034 N N . THR B 1 126 ? -8.14864 45.46744 26.40485 1.000 36.17276 126 THR B N 1
ATOM 9035 C CA . THR B 1 126 ? -7.10341 45.06659 25.46804 1.000 35.91410 126 THR B CA 1
ATOM 9036 C C . THR B 1 126 ? -7.59758 45.06920 24.02462 1.000 38.19118 126 THR B C 1
ATOM 9037 O O . THR B 1 126 ? -6.79741 45.23302 23.09710 1.000 39.39758 126 THR B O 1
ATOM 9048 N N . ASP B 1 127 ? -8.90416 44.89638 23.81031 1.000 40.49066 127 ASP B N 1
ATOM 9049 C CA . ASP B 1 127 ? -9.43076 44.85828 22.45061 1.000 43.93702 127 ASP B CA 1
ATOM 9050 C C . ASP B 1 127 ? -9.32919 46.20727 21.74652 1.000 42.26069 127 ASP B C 1
ATOM 9051 O O . ASP B 1 127 ? -9.42535 46.25639 20.51607 1.000 44.64794 127 ASP B O 1
ATOM 9060 N N . ALA B 1 128 ? -9.14438 47.29562 22.49077 1.000 40.84435 128 ALA B N 1
ATOM 9061 C CA . ALA B 1 128 ? -8.88552 48.60410 21.90222 1.000 40.55992 128 ALA B CA 1
ATOM 9062 C C . ALA B 1 128 ? -7.43209 48.79537 21.47693 1.000 37.88682 128 ALA B C 1
ATOM 9063 O O . ALA B 1 128 ? -7.10721 49.84552 20.91187 1.000 35.90872 128 ALA B O 1
ATOM 9070 N N . PHE B 1 129 ? -6.55292 47.82213 21.74084 1.000 36.06108 129 PHE B N 1
ATOM 9071 C CA . PHE B 1 129 ? -5.16484 47.93823 21.30220 1.000 38.83944 129 PHE B CA 1
ATOM 9072 C C . PHE B 1 129 ? -5.05824 48.11020 19.79055 1.000 39.71951 129 PHE B C 1
ATOM 9073 O O . PHE B 1 129 ? -4.15647 48.80140 19.30561 1.000 39.92246 129 PHE B O 1
ATOM 9090 N N . ASP B 1 130 ? -5.96608 47.49756 19.03084 1.000 38.96427 130 ASP B N 1
ATOM 9091 C CA . ASP B 1 130 ? -5.85158 47.53585 17.57710 1.000 45.62378 130 ASP B CA 1
ATOM 9092 C C . ASP B 1 130 ? -6.00658 48.95379 17.04685 1.000 44.69985 130 ASP B C 1
ATOM 9093 O O . ASP B 1 130 ? -5.37138 49.31490 16.04994 1.000 42.49488 130 ASP B O 1
ATOM 9102 N N . VAL B 1 131 ? -6.82319 49.77881 17.70458 1.000 44.40279 131 VAL B N 1
ATOM 9103 C CA . VAL B 1 131 ? -6.93982 51.17009 17.28421 1.000 43.25958 131 VAL B CA 1
ATOM 9104 C C . VAL B 1 131 ? -5.62844 51.90658 17.52410 1.000 39.28237 131 VAL B C 1
ATOM 9105 O O . VAL B 1 131 ? -5.16563 52.66901 16.66889 1.000 38.16838 131 VAL B O 1
ATOM 9118 N N . ALA B 1 132 ? -5.01356 51.69995 18.69066 1.000 35.66078 132 ALA B N 1
ATOM 9119 C CA . ALA B 1 132 ? -3.73184 52.33656 18.97542 1.000 35.01686 132 ALA B CA 1
ATOM 9120 C C . ALA B 1 132 ? -2.68927 51.96842 17.92824 1.000 35.92797 132 ALA B C 1
ATOM 9121 O O . ALA B 1 132 ? -1.99539 52.83662 17.38500 1.000 33.82692 132 ALA B O 1
ATOM 9128 N N . ILE B 1 133 ? -2.57158 50.67467 17.63120 1.000 39.08604 133 ILE B N 1
ATOM 9129 C CA . ILE B 1 133 ? -1.54255 50.19833 16.71187 1.000 38.44267 133 ILE B CA 1
ATOM 9130 C C . ILE B 1 133 ? -1.77514 50.75147 15.31474 1.000 38.62771 133 ILE B C 1
ATOM 9131 O O . ILE B 1 133 ? -0.82262 51.06362 14.58887 1.000 37.03059 133 ILE B O 1
ATOM 9147 N N . ASP B 1 134 ? -3.04335 50.86795 14.90975 1.000 42.08057 134 ASP B N 1
ATOM 9148 C CA . ASP B 1 134 ? -3.36476 51.37172 13.58064 1.000 41.24774 134 ASP B CA 1
ATOM 9149 C C . ASP B 1 134 ? -3.02433 52.84739 13.42621 1.000 41.27563 134 ASP B C 1
ATOM 9150 O O . ASP B 1 134 ? -2.81319 53.30600 12.29800 1.000 40.90219 134 ASP B O 1
ATOM 9159 N N . PHE B 1 135 ? -2.96172 53.59595 14.52530 1.000 40.32015 135 PHE B N 1
ATOM 9160 C CA . PHE B 1 135 ? -2.56078 54.99695 14.49742 1.000 40.81483 135 PHE B CA 1
ATOM 9161 C C . PHE B 1 135 ? -1.16728 55.20064 15.07637 1.000 35.82822 135 PHE B C 1
ATOM 9162 O O . PHE B 1 135 ? -0.76929 56.34028 15.34087 1.000 35.86936 135 PHE B O 1
ATOM 9179 N N . ASN B 1 136 ? -0.42172 54.11377 15.27331 1.000 37.01098 136 ASN B N 1
ATOM 9180 C CA . ASN B 1 136 ? 0.97891 54.15762 15.69195 1.000 37.78876 136 ASN B CA 1
ATOM 9181 C C . ASN B 1 136 ? 1.14333 54.84243 17.04690 1.000 34.02306 136 ASN B C 1
ATOM 9182 O O . ASN B 1 136 ? 2.01448 55.69232 17.24064 1.000 34.18945 136 ASN B O 1
ATOM 9193 N N . VAL B 1 137 ? 0.30916 54.44221 18.00261 1.000 36.10202 137 VAL B N 1
ATOM 9194 C CA . VAL B 1 137 ? 0.37941 54.94142 19.37078 1.000 35.66805 137 VAL B CA 1
ATOM 9195 C C . VAL B 1 137 ? 0.62863 53.77026 20.30977 1.000 31.51258 137 VAL B C 1
ATOM 9196 O O . VAL B 1 137 ? -0.08718 52.76282 20.26244 1.000 31.88638 137 VAL B O 1
ATOM 9209 N N . SER B 1 138 ? 1.62182 53.91866 21.17832 1.000 35.48969 138 SER B N 1
ATOM 9210 C CA . SER B 1 138 ? 1.97342 52.84433 22.09437 1.000 34.94515 138 SER B CA 1
ATOM 9211 C C . SER B 1 138 ? 0.78990 52.54416 23.00788 1.000 30.13551 138 SER B C 1
ATOM 9212 O O . SER B 1 138 ? 0.22375 53.47142 23.60114 1.000 30.99149 138 SER B O 1
ATOM 9220 N N . PRO B 1 139 ? 0.37341 51.28295 23.13383 1.000 32.89195 139 PRO B N 1
ATOM 9221 C CA . PRO B 1 139 ? -0.69698 50.94541 24.07945 1.000 32.49339 139 PRO B CA 1
ATOM 9222 C C . PRO B 1 139 ? -0.14201 50.59375 25.44960 1.000 29.15746 139 PRO B C 1
ATOM 9223 O O . PRO B 1 139 ? 0.91223 49.97052 25.58485 1.000 29.46164 139 PRO B O 1
ATOM 9234 N N . TYR B 1 140 ? -0.85929 51.02320 26.48065 1.000 32.76731 140 TYR B N 1
ATOM 9235 C CA . TYR B 1 140 ? -0.48916 50.75079 27.86123 1.000 32.32724 140 TYR B CA 1
ATOM 9236 C C . TYR B 1 140 ? -1.71575 50.25735 28.61543 1.000 33.15920 140 TYR B C 1
ATOM 9237 O O . TYR B 1 140 ? -2.85831 50.54558 28.24970 1.000 30.78062 140 TYR B O 1
ATOM 9255 N N . ILE B 1 141 ? -1.46248 49.50118 29.67985 1.000 33.27927 141 ILE B N 1
ATOM 9256 C CA . ILE B 1 141 ? -2.50707 48.99937 30.56115 1.000 33.85582 141 ILE B CA 1
ATOM 9257 C C . ILE B 1 141 ? -2.29486 49.63214 31.92704 1.000 35.56202 141 ILE B C 1
ATOM 9258 O O . ILE B 1 141 ? -1.20133 49.53398 32.49747 1.000 31.83126 141 ILE B O 1
ATOM 9274 N N . PHE B 1 142 ? -3.33616 50.26556 32.45318 1.000 35.71018 142 PHE B N 1
ATOM 9275 C CA . PHE B 1 142 ? -3.36647 50.68160 33.84676 1.000 34.19287 142 PHE B CA 1
ATOM 9276 C C . PHE B 1 142 ? -4.11536 49.60083 34.61596 1.000 34.40018 142 PHE B C 1
ATOM 9277 O O . PHE B 1 142 ? -5.30589 49.37693 34.37115 1.000 34.85628 142 PHE B O 1
ATOM 9294 N N . PHE B 1 143 ? -3.42587 48.93348 35.53309 1.000 33.45282 143 PHE B N 1
ATOM 9295 C CA . PHE B 1 143 ? -4.05241 47.85512 36.28558 1.000 34.47884 143 PHE B CA 1
ATOM 9296 C C . PHE B 1 143 ? -4.59166 48.40018 37.60223 1.000 34.50052 143 PHE B C 1
ATOM 9297 O O . PHE B 1 143 ? -3.81747 48.65533 38.53494 1.000 31.76201 143 PHE B O 1
ATOM 9314 N N . PRO B 1 144 ? -5.91018 48.58179 37.72315 1.000 32.18032 144 PRO B N 1
ATOM 9315 C CA . PRO B 1 144 ? -6.46535 49.24675 38.90771 1.000 35.25638 144 PRO B CA 1
ATOM 9316 C C . PRO B 1 144 ? -6.55910 48.37022 40.14533 1.000 33.29021 144 PRO B C 1
ATOM 9317 O O . PRO B 1 144 ? -7.02942 48.85220 41.17997 1.000 34.65404 144 PRO B O 1
ATOM 9328 N N . SER B 1 145 ? -6.13936 47.10993 40.07791 1.000 31.26226 145 SER B N 1
ATOM 9329 C CA . SER B 1 145 ? -6.27483 46.17741 41.18082 1.000 32.48210 145 SER B CA 1
ATOM 9330 C C . SER B 1 145 ? -4.88481 45.87310 41.74937 1.000 34.03032 145 SER B C 1
ATOM 9331 O O . SER B 1 145 ? -3.94130 46.65672 41.56921 1.000 32.22480 145 SER B O 1
ATOM 9339 N N . THR B 1 146 ? -4.75483 44.72984 42.41511 1.000 36.52795 146 THR B N 1
ATOM 9340 C CA . THR B 1 146 ? -3.53420 44.42062 43.14043 1.000 36.07584 146 THR B CA 1
ATOM 9341 C C . THR B 1 146 ? -2.43572 43.94457 42.19626 1.000 31.99407 146 THR B C 1
ATOM 9342 O O . THR B 1 146 ? -2.68408 43.52822 41.06144 1.000 32.06016 146 THR B O 1
ATOM 9353 N N . ALA B 1 147 ? -1.19777 44.01494 42.68984 1.000 33.51703 147 ALA B N 1
ATOM 9354 C CA . ALA B 1 147 ? -0.08448 43.41238 41.96701 1.000 33.66530 147 ALA B CA 1
ATOM 9355 C C . ALA B 1 147 ? -0.23511 41.89864 41.91000 1.000 33.24629 147 ALA B C 1
ATOM 9356 O O . ALA B 1 147 ? 0.12087 41.27025 40.90593 1.000 35.69572 147 ALA B O 1
ATOM 9363 N N . MET B 1 148 ? -0.76730 41.30010 42.97914 1.000 33.92734 148 MET B N 1
ATOM 9364 C CA . MET B 1 148 ? -1.06146 39.87072 42.97288 1.000 34.92347 148 MET B CA 1
ATOM 9365 C C . MET B 1 148 ? -2.02444 39.52644 41.84553 1.000 33.40578 148 MET B C 1
ATOM 9366 O O . MET B 1 148 ? -1.81727 38.55926 41.10447 1.000 36.10669 148 MET B O 1
ATOM 9380 N N . ALA B 1 149 ? -3.09729 40.30880 41.71065 1.000 33.00427 149 ALA B N 1
ATOM 9381 C CA . ALA B 1 149 ? -4.05360 40.07467 40.63520 1.000 31.18367 149 ALA B CA 1
ATOM 9382 C C . ALA B 1 149 ? -3.39340 40.23893 39.27577 1.000 32.49132 149 ALA B C 1
ATOM 9383 O O . ALA B 1 149 ? -3.66464 39.46572 38.34755 1.000 31.57247 149 ALA B O 1
ATOM 9390 N N . LEU B 1 150 ? -2.52358 41.24446 39.13739 1.000 33.54430 150 LEU B N 1
ATOM 9391 C CA . LEU B 1 150 ? -1.80535 41.42514 37.88051 1.000 32.44902 150 LEU B CA 1
ATOM 9392 C C . LEU B 1 150 ? -0.91527 40.22282 37.60113 1.000 34.72733 150 LEU B C 1
ATOM 9393 O O . LEU B 1 150 ? -0.81915 39.76212 36.45726 1.000 33.43390 150 LEU B O 1
ATOM 9409 N N . SER B 1 151 ? -0.25329 39.70188 38.63906 1.000 36.60285 151 SER B N 1
ATOM 9410 C CA . SER B 1 151 ? 0.52439 38.47958 38.47738 1.000 37.74159 151 SER B CA 1
ATOM 9411 C C . SER B 1 151 ? -0.36214 37.33411 38.00952 1.000 39.47229 151 SER B C 1
ATOM 9412 O O . SER B 1 151 ? 0.03342 36.54388 37.14365 1.000 38.87332 151 SER B O 1
ATOM 9420 N N . LEU B 1 152 ? -1.57373 37.23836 38.56353 1.000 34.21813 152 LEU B N 1
ATOM 9421 C CA . LEU B 1 152 ? -2.48190 36.16464 38.17727 1.000 38.31788 152 LEU B CA 1
ATOM 9422 C C . LEU B 1 152 ? -2.88647 36.28558 36.71495 1.000 36.77478 152 LEU B C 1
ATOM 9423 O O . LEU B 1 152 ? -2.92957 35.28419 35.99014 1.000 40.93353 152 LEU B O 1
ATOM 9439 N N . PHE B 1 153 ? -3.17822 37.50409 36.26021 1.000 34.92438 153 PHE B N 1
ATOM 9440 C CA . PHE B 1 153 ? -3.52514 37.70281 34.85697 1.000 39.72969 153 PHE B CA 1
ATOM 9441 C C . PHE B 1 153 ? -2.41058 37.20214 33.94935 1.000 38.21679 153 PHE B C 1
ATOM 9442 O O . PHE B 1 153 ? -2.65186 36.42899 33.01576 1.000 36.61159 153 PHE B O 1
ATOM 9459 N N . LEU B 1 154 ? -1.17546 37.63511 34.21230 1.000 36.04926 154 LEU B N 1
ATOM 9460 C CA . LEU B 1 154 ? -0.05446 37.18404 33.39934 1.000 35.68465 154 LEU B CA 1
ATOM 9461 C C . LEU B 1 154 ? 0.14175 35.67930 33.50745 1.000 36.83352 154 LEU B C 1
ATOM 9462 O O . LEU B 1 154 ? 0.54520 35.03279 32.53534 1.000 36.27042 154 LEU B O 1
ATOM 9478 N N . TYR B 1 155 ? -0.15511 35.10596 34.67347 1.000 40.15821 155 TYR B N 1
ATOM 9479 C CA . TYR B 1 155 ? 0.05267 33.68410 34.91110 1.000 39.80501 155 TYR B CA 1
ATOM 9480 C C . TYR B 1 155 ? -1.07827 32.84208 34.34790 1.000 39.71300 155 TYR B C 1
ATOM 9481 O O . TYR B 1 155 ? -0.88579 31.64478 34.11392 1.000 45.31340 155 TYR B O 1
ATOM 9499 N N . LEU B 1 156 ? -2.22969 33.45380 34.08211 1.000 39.21119 156 LEU B N 1
ATOM 9500 C CA . LEU B 1 156 ? -3.42268 32.67750 33.76592 1.000 43.71160 156 LEU B CA 1
ATOM 9501 C C . LEU B 1 156 ? -3.30615 31.83308 32.50587 1.000 46.65274 156 LEU B C 1
ATOM 9502 O O . LEU B 1 156 ? -3.76057 30.67688 32.53300 1.000 50.65164 156 LEU B O 1
ATOM 9518 N N . PRO B 1 157 ? -2.76209 32.32288 31.39101 1.000 41.79394 157 PRO B N 1
ATOM 9519 C CA . PRO B 1 157 ? -2.64915 31.45254 30.20413 1.000 49.14200 157 PRO B CA 1
ATOM 9520 C C . PRO B 1 157 ? -1.95148 30.13802 30.51452 1.000 52.84281 157 PRO B C 1
ATOM 9521 O O . PRO B 1 157 ? -2.34170 29.09337 29.97562 1.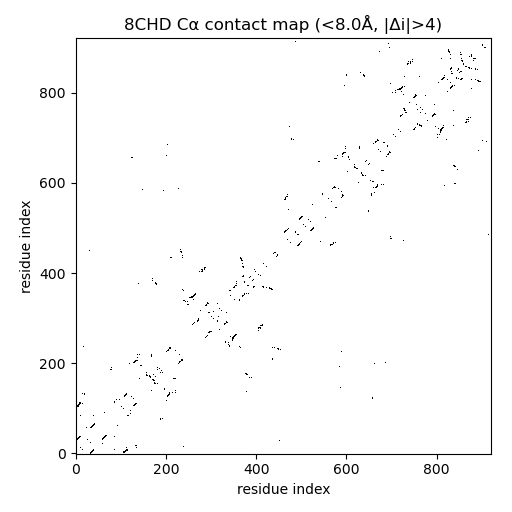000 52.37580 157 PRO B O 1
ATOM 9532 N N . LYS B 1 158 ? -0.92828 30.16276 31.37030 1.000 53.42876 158 LYS B N 1
ATOM 9533 C CA . LYS B 1 158 ? -0.31780 28.91870 31.81310 1.000 53.88416 158 LYS B CA 1
ATOM 9534 C C . LYS B 1 158 ? -1.29342 28.11101 32.65949 1.000 57.28982 158 LYS B C 1
ATOM 9535 O O . LYS B 1 158 ? -1.49191 26.91229 32.42469 1.000 59.75249 158 LYS B O 1
ATOM 9554 N N . LEU B 1 159 ? -1.90800 28.75439 33.65508 1.000 55.12736 159 LEU B N 1
ATOM 9555 C CA . LEU B 1 159 ? -2.83367 28.06179 34.54543 1.000 55.94891 159 LEU B CA 1
ATOM 9556 C C . LEU B 1 159 ? -3.91114 27.33321 33.74808 1.000 60.63838 159 LEU B C 1
ATOM 9557 O O . LEU B 1 159 ? -4.24035 26.17494 34.03317 1.000 62.69180 159 LEU B O 1
ATOM 9573 N N . ASP B 1 160 ? -4.48044 28.00924 32.74136 1.000 58.32955 160 ASP B N 1
ATOM 9574 C CA . ASP B 1 160 ? -5.54132 27.39843 31.94671 1.000 62.74822 160 ASP B CA 1
ATOM 9575 C C . ASP B 1 160 ? -5.09227 26.08987 31.30876 1.000 59.81563 160 ASP B C 1
ATOM 9576 O O . ASP B 1 160 ? -5.91027 25.17711 31.13558 1.000 60.72587 160 ASP B O 1
ATOM 9585 N N . ALA B 1 161 ? -3.80403 25.97693 30.95813 1.000 59.01997 161 ALA B N 1
ATOM 9586 C CA . ALA B 1 161 ? -3.28565 24.77041 30.32132 1.000 61.12090 161 ALA B CA 1
ATOM 9587 C C . ALA B 1 161 ? -2.68152 23.77509 31.30178 1.000 63.93373 161 ALA B C 1
ATOM 9588 O O . ALA B 1 161 ? -2.62935 22.57811 30.99789 1.000 71.46469 161 ALA B O 1
ATOM 9595 N N . THR B 1 162 ? -2.23895 24.23719 32.47188 1.000 64.37672 162 THR B N 1
ATOM 9596 C CA . THR B 1 162 ? -1.71042 23.35173 33.50217 1.000 64.93636 162 THR B CA 1
ATOM 9597 C C . THR B 1 162 ? -2.82190 22.74068 34.34480 1.000 65.07738 162 THR B C 1
ATOM 9598 O O . THR B 1 162 ? -2.55681 21.81205 35.11513 1.000 71.91907 162 THR B O 1
ATOM 9609 N N . VAL B 1 163 ? -4.04323 23.26102 34.23456 1.000 68.36932 163 VAL B N 1
ATOM 9610 C CA . VAL B 1 163 ? -5.17967 22.79910 35.01973 1.000 71.06825 163 VAL B CA 1
ATOM 9611 C C . VAL B 1 163 ? -6.40276 22.74376 34.11719 1.000 72.15962 163 VAL B C 1
ATOM 9612 O O . VAL B 1 163 ? -6.69809 23.70679 33.39993 1.000 72.73675 163 VAL B O 1
ATOM 9625 N N . SER B 1 164 ? -7.10404 21.60985 34.14357 1.000 74.78358 164 SER B N 1
ATOM 9626 C CA . SER B 1 164 ? -8.36720 21.45322 33.44345 1.000 77.70679 164 SER B CA 1
ATOM 9627 C C . SER B 1 164 ? -9.54108 21.36705 34.40253 1.000 80.49271 164 SER B C 1
ATOM 9628 O O . SER B 1 164 ? -10.68857 21.51240 33.97107 1.000 80.82511 164 SER B O 1
ATOM 9636 N N . CYS B 1 165 ? -9.27595 21.12311 35.68420 1.000 80.78809 165 CYS B N 1
ATOM 9637 C CA . CYS B 1 165 ? -10.31791 21.10042 36.68984 1.000 75.75247 165 CYS B CA 1
ATOM 9638 C C . CYS B 1 165 ? -10.76551 22.52900 37.00080 1.000 71.91385 165 CYS B C 1
ATOM 9639 O O . CYS B 1 165 ? -10.04309 23.50092 36.76367 1.000 68.83795 165 CYS B O 1
ATOM 9647 N N . GLU B 1 166 ? -11.99077 22.65544 37.50991 1.000 72.75629 166 GLU B N 1
ATOM 9648 C CA . GLU B 1 166 ? -12.44576 23.94413 38.02501 1.000 73.57969 166 GLU B CA 1
ATOM 9649 C C . GLU B 1 166 ? -11.60657 24.32289 39.23772 1.000 75.83233 166 GLU B C 1
ATOM 9650 O O . GLU B 1 166 ? -11.47547 23.53672 40.18223 1.000 78.35325 166 GLU B O 1
ATOM 9662 N N . TYR B 1 167 ? -11.06067 25.53889 39.22252 1.000 68.04491 167 TYR B N 1
ATOM 9663 C CA . TYR B 1 167 ? -10.11865 25.92561 40.26360 1.000 69.56580 167 TYR B CA 1
ATOM 9664 C C . TYR B 1 167 ? -10.73921 25.80864 41.64854 1.000 73.11596 167 TYR B C 1
ATOM 9665 O O . TYR B 1 167 ? -10.02795 25.57426 42.63304 1.000 75.07051 167 TYR B O 1
ATOM 9683 N N . ARG B 1 168 ? -12.06270 25.96238 41.74201 1.000 74.83772 168 ARG B N 1
ATOM 9684 C CA . ARG B 1 168 ? -12.73891 25.87513 43.03285 1.000 77.46843 168 ARG B CA 1
ATOM 9685 C C . ARG B 1 168 ? -12.47970 24.53573 43.71317 1.000 78.35182 168 ARG B C 1
ATOM 9686 O O . ARG B 1 168 ? -12.15166 24.48867 44.90454 1.000 79.75436 168 ARG B O 1
ATOM 9707 N N . ASP B 1 169 ? -12.61101 23.43609 42.97470 1.000 81.36702 169 ASP B N 1
ATOM 9708 C CA . ASP B 1 169 ? -12.39846 22.09893 43.52147 1.000 88.30826 169 ASP B CA 1
ATOM 9709 C C . ASP B 1 169 ? -10.94320 21.64542 43.42388 1.000 88.95572 169 ASP B C 1
ATOM 9710 O O . ASP B 1 169 ? -10.66278 20.45726 43.60925 1.000 90.44291 169 ASP B O 1
ATOM 9719 N N . LEU B 1 170 ? -10.02084 22.55407 43.12619 1.000 87.75473 170 LEU B N 1
ATOM 9720 C CA . LEU B 1 170 ? -8.60930 22.18816 42.99509 1.000 86.80086 170 LEU B CA 1
ATOM 9721 C C . LEU B 1 170 ? -8.02361 21.83249 44.35877 1.000 91.13668 170 LEU B C 1
ATOM 9722 O O . LEU B 1 170 ? -8.14223 22.62037 45.30478 1.000 95.78287 170 LEU B O 1
ATOM 9738 N N . PRO B 1 171 ? -7.39143 20.65913 44.50239 1.000 94.13007 171 PRO B N 1
ATOM 9739 C CA . PRO B 1 171 ? -6.92819 20.24556 45.84456 1.000 93.84614 171 PRO B CA 1
ATOM 9740 C C . PRO B 1 171 ? -5.89050 21.15336 46.49182 1.000 96.46570 171 PRO B C 1
ATOM 9741 O O . PRO B 1 171 ? -6.08706 21.57958 47.63820 1.000 95.19752 171 PRO B O 1
ATOM 9752 N N . ASP B 1 172 ? -4.77296 21.47881 45.78511 1.000 94.98144 172 ASP B N 1
ATOM 9753 C CA . ASP B 1 172 ? -3.68664 22.18162 46.46532 1.000 92.04560 172 ASP B CA 1
ATOM 9754 C C . ASP B 1 172 ? -3.75494 23.68407 46.21347 1.000 88.72196 172 ASP B C 1
ATOM 9755 O O . ASP B 1 172 ? -4.28700 24.12593 45.19144 1.000 87.15499 172 ASP B O 1
ATOM 9764 N N . PRO B 1 173 ? -3.22663 24.49782 47.12787 1.000 82.60954 173 PRO B N 1
ATOM 9765 C CA . PRO B 1 173 ? -3.37717 25.94911 46.98408 1.000 74.32906 173 PRO B CA 1
ATOM 9766 C C . PRO B 1 173 ? -2.62332 26.44613 45.76308 1.000 73.76324 173 PRO B C 1
ATOM 9767 O O . PRO B 1 173 ? -1.56145 25.93174 45.40584 1.000 77.33581 173 PRO B O 1
ATOM 9778 N N . ILE B 1 174 ? -3.18931 27.46055 45.11487 1.000 63.81758 174 ILE B N 1
ATOM 9779 C CA . ILE B 1 174 ? -2.60919 27.99051 43.88514 1.000 61.60418 174 ILE B CA 1
ATOM 9780 C C . ILE B 1 174 ? -1.47470 28.94616 44.22744 1.000 62.79161 174 ILE B C 1
ATOM 9781 O O . ILE B 1 174 ? -1.61551 29.82071 45.09126 1.000 61.10581 174 ILE B O 1
ATOM 9797 N N . GLN B 1 175 ? -0.34573 28.77558 43.54507 1.000 62.49335 175 GLN B N 1
ATOM 9798 C CA . GLN B 1 175 ? 0.86175 29.57608 43.73826 1.000 64.27968 175 GLN B CA 1
ATOM 9799 C C . GLN B 1 175 ? 1.02896 30.49959 42.53693 1.000 61.03091 175 GLN B C 1
ATOM 9800 O O . GLN B 1 175 ? 1.47857 30.07157 41.47105 1.000 62.89089 175 GLN B O 1
ATOM 9814 N N . ILE B 1 176 ? 0.65123 31.76241 42.71017 1.000 56.01844 176 ILE B N 1
ATOM 9815 C CA . ILE B 1 176 ? 0.84567 32.78698 41.68577 1.000 53.24563 176 ILE B CA 1
ATOM 9816 C C . ILE B 1 176 ? 2.26722 33.31940 41.83122 1.000 55.55681 176 ILE B C 1
ATOM 9817 O O . ILE B 1 176 ? 2.73042 33.53974 42.96005 1.000 57.55268 176 ILE B O 1
ATOM 9833 N N . PRO B 1 177 ? 2.99938 33.53165 40.73262 1.000 54.46855 177 PRO B N 1
ATOM 9834 C CA . PRO B 1 177 ? 4.39883 33.96877 40.85487 1.000 53.33970 177 PRO B CA 1
ATOM 9835 C C . PRO B 1 177 ? 4.58731 35.16630 41.77269 1.000 53.79061 177 PRO B C 1
ATOM 9836 O O . PRO B 1 177 ? 3.97914 36.22417 41.57178 1.000 50.99619 177 PRO B O 1
ATOM 9847 N N . GLY B 1 178 ? 5.43871 35.00465 42.78463 1.000 56.09872 178 GLY B N 1
ATOM 9848 C CA . GLY B 1 178 ? 5.76234 36.07900 43.69722 1.000 54.88098 178 GLY B CA 1
ATOM 9849 C C . GLY B 1 178 ? 4.71095 36.38007 44.74054 1.000 54.13398 178 GLY B C 1
ATOM 9850 O O . GLY B 1 178 ? 4.91374 37.29146 45.55412 1.000 54.78780 178 GLY B O 1
ATOM 9854 N N . CYS B 1 179 ? 3.60594 35.64449 44.75610 1.000 49.11592 179 CYS B N 1
ATOM 9855 C CA . CYS B 1 179 ? 2.47601 35.93991 45.61864 1.000 51.33675 179 CYS B CA 1
ATOM 9856 C C . CYS B 1 179 ? 2.37564 34.92421 46.74561 1.000 58.42723 179 CYS B C 1
ATOM 9857 O O . CYS B 1 179 ? 2.93902 33.82710 46.67776 1.000 60.85977 179 CYS B O 1
ATOM 9865 N N . ILE B 1 180 ? 1.64320 35.30626 47.78994 1.000 56.59589 180 ILE B N 1
ATOM 9866 C CA . ILE B 1 180 ? 1.31957 34.32353 48.82970 1.000 57.29906 180 ILE B CA 1
ATOM 9867 C C . ILE B 1 180 ? 0.44439 33.23826 48.21798 1.000 55.46509 180 ILE B C 1
ATOM 9868 O O . ILE B 1 180 ? -0.38950 33.53786 47.33827 1.000 51.91497 180 ILE B O 1
ATOM 9884 N N . PRO B 1 181 ? 0.58277 31.98205 48.62036 1.000 59.73312 181 PRO B N 1
ATOM 9885 C CA . PRO B 1 181 ? -0.32580 30.94476 48.11941 1.000 60.49583 181 PRO B CA 1
ATOM 9886 C C . PRO B 1 181 ? -1.74764 31.19244 48.59884 1.000 61.09502 181 PRO B C 1
ATOM 9887 O O . PRO B 1 181 ? -1.97370 31.69468 49.70307 1.000 64.98367 181 PRO B O 1
ATOM 9898 N N . ILE B 1 182 ? -2.71614 30.85805 47.74582 1.000 58.79202 182 ILE B N 1
ATOM 9899 C CA . ILE B 1 182 ? -4.12452 31.03421 48.08081 1.000 61.71250 182 ILE B CA 1
ATOM 9900 C C . ILE B 1 182 ? -4.94417 29.88683 47.50091 1.000 60.40136 182 ILE B C 1
ATOM 9901 O O . ILE B 1 182 ? -4.59036 29.29942 46.47422 1.000 61.50878 182 ILE B O 1
ATOM 9917 N N . HIS B 1 183 ? -6.03930 29.55842 48.18308 1.000 63.74174 183 HIS B N 1
ATOM 9918 C CA . HIS B 1 183 ? -6.91013 28.48208 47.73518 1.000 64.55630 183 HIS B CA 1
ATOM 9919 C C . HIS B 1 183 ? -7.72901 28.89966 46.51691 1.000 60.40894 183 HIS B C 1
ATOM 9920 O O . HIS B 1 183 ? -8.04021 30.07583 46.31628 1.000 59.72110 183 HIS B O 1
ATOM 9935 N N . GLY B 1 184 ? -8.07899 27.90531 45.69826 1.000 61.12242 184 GLY B N 1
ATOM 9936 C CA . GLY B 1 184 ? -8.80451 28.17890 44.47062 1.000 64.79202 184 GLY B CA 1
ATOM 9937 C C . GLY B 1 184 ? -10.15726 28.82809 44.68293 1.000 65.70414 184 GLY B C 1
ATOM 9938 O O . GLY B 1 184 ? -10.59177 29.64219 43.86141 1.000 64.60327 184 GLY B O 1
ATOM 9942 N N . LYS B 1 185 ? -10.84800 28.47882 45.77276 1.000 64.21631 185 LYS B N 1
ATOM 9943 C CA . LYS B 1 185 ? -12.15210 29.07960 46.02514 1.000 65.23234 185 LYS B CA 1
ATOM 9944 C C . LYS B 1 185 ? -12.04282 30.58705 46.21957 1.000 64.49407 185 LYS B C 1
ATOM 9945 O O . LYS B 1 185 ? -13.04324 31.29872 46.07502 1.000 64.10028 185 LYS B O 1
ATOM 9964 N N . ASP B 1 186 ? -10.84773 31.08640 46.54033 1.000 60.09827 186 ASP B N 1
ATOM 9965 C CA . ASP B 1 186 ? -10.64304 32.50168 46.79759 1.000 54.85140 186 ASP B CA 1
ATOM 9966 C C . ASP B 1 186 ? -10.22854 33.27542 45.55710 1.000 54.42034 186 ASP B C 1
ATOM 9967 O O . ASP B 1 186 ? -10.12908 34.50460 45.62111 1.000 50.27421 186 ASP B O 1
ATOM 9976 N N . LEU B 1 187 ? -9.99531 32.59960 44.43557 1.000 53.49930 187 LEU B N 1
ATOM 9977 C CA . LEU B 1 187 ? -9.69435 33.32038 43.21304 1.000 49.22653 187 LEU B CA 1
ATOM 9978 C C . LEU B 1 187 ? -10.88159 34.19162 42.81808 1.000 45.97255 187 LEU B C 1
ATOM 9979 O O . LEU B 1 187 ? -12.03502 33.92015 43.16990 1.000 47.52565 187 LEU B O 1
ATOM 9995 N N . LEU B 1 188 ? -10.58288 35.23941 42.05497 1.000 39.58894 188 LEU B N 1
ATOM 9996 C CA . LEU B 1 188 ? -11.59925 36.19597 41.64725 1.000 40.27358 188 LEU B CA 1
ATOM 9997 C C . LEU B 1 188 ? -12.76665 35.48487 40.97457 1.000 43.04501 188 LEU B C 1
ATOM 9998 O O . LEU B 1 188 ? -12.61310 34.41715 40.37848 1.000 42.01776 188 LEU B O 1
ATOM 10014 N N . ASP B 1 189 ? -13.94741 36.08844 41.08707 1.000 42.70392 189 ASP B N 1
ATOM 10015 C CA . ASP B 1 189 ? -15.17773 35.46042 40.61038 1.000 44.56183 189 ASP B CA 1
ATOM 10016 C C . ASP B 1 189 ? -15.10534 34.92068 39.18724 1.000 46.69751 189 ASP B C 1
ATOM 10017 O O . ASP B 1 189 ? -15.48221 33.75681 38.97352 1.000 44.74614 189 ASP B O 1
ATOM 10026 N N . PRO B 1 190 ? -14.66350 35.68404 38.18260 1.000 44.86468 190 PRO B N 1
ATOM 10027 C CA . PRO B 1 190 ? -14.80437 35.22206 36.79220 1.000 46.30278 190 PRO B CA 1
ATOM 10028 C C . PRO B 1 190 ? -13.97337 33.99717 36.44113 1.000 49.17550 190 PRO B C 1
ATOM 10029 O O . PRO B 1 190 ? -14.02643 33.55767 35.28737 1.000 51.42798 190 PRO B O 1
ATOM 10040 N N . VAL B 1 191 ? -13.20943 33.43074 37.37381 1.000 48.00974 191 VAL B N 1
ATOM 10041 C CA . VAL B 1 191 ? -12.47167 32.19899 37.12394 1.000 47.70961 191 VAL B CA 1
ATOM 10042 C C . VAL B 1 191 ? -13.08048 31.01382 37.86652 1.000 53.13073 191 VAL B C 1
ATOM 10043 O O . VAL B 1 191 ? -12.50734 29.91918 37.85428 1.000 57.70175 191 VAL B O 1
ATOM 10056 N N . GLN B 1 192 ? -14.22435 31.20414 38.52449 1.000 50.37282 192 GLN B N 1
ATOM 10057 C CA . GLN B 1 192 ? -14.85297 30.12833 39.28071 1.000 58.19053 192 GLN B CA 1
ATOM 10058 C C . GLN B 1 192 ? -15.73166 29.22089 38.42619 1.000 63.50510 192 GLN B C 1
ATOM 10059 O O . GLN B 1 192 ? -16.06464 28.11430 38.86683 1.000 66.92285 192 GLN B O 1
ATOM 10073 N N . ASP B 1 193 ? -16.11469 29.65567 37.22483 1.000 62.70233 193 ASP B N 1
ATOM 10074 C CA . ASP B 1 193 ? -16.86782 28.83327 36.27321 1.000 66.21629 193 ASP B CA 1
ATOM 10075 C C . ASP B 1 193 ? -16.14660 28.93342 34.92967 1.000 63.10678 193 ASP B C 1
ATOM 10076 O O . ASP B 1 193 ? -16.38781 29.86127 34.15367 1.000 63.31047 193 ASP B O 1
ATOM 10085 N N . ARG B 1 194 ? -15.26607 27.96776 34.64937 1.000 62.04187 194 ARG B N 1
ATOM 10086 C CA . ARG B 1 194 ? -14.45624 28.02465 33.43707 1.000 62.44131 194 ARG B CA 1
ATOM 10087 C C . ARG B 1 194 ? -15.29051 27.88001 32.16831 1.000 61.15594 194 ARG B C 1
ATOM 10088 O O . ARG B 1 194 ? -14.75222 28.07082 31.07012 1.000 57.43092 194 ARG B O 1
ATOM 10109 N N . LYS B 1 195 ? -16.57529 27.53049 32.28646 1.000 62.14565 195 LYS B N 1
ATOM 10110 C CA . LYS B 1 195 ? -17.46913 27.48857 31.13733 1.000 58.23363 195 LYS B CA 1
ATOM 10111 C C . LYS B 1 195 ? -18.23928 28.78380 30.91466 1.000 58.22725 195 LYS B C 1
ATOM 10112 O O . LYS B 1 195 ? -18.94590 28.89699 29.90773 1.000 59.93106 195 LYS B O 1
ATOM 10131 N N . ASN B 1 196 ? -18.15204 29.74458 31.82489 1.000 62.21452 196 ASN B N 1
ATOM 10132 C CA . ASN B 1 196 ? -18.88634 30.98752 31.65024 1.000 61.85040 196 ASN B CA 1
ATOM 10133 C C . ASN B 1 196 ? -18.12730 31.90056 30.69482 1.000 58.17134 196 ASN B C 1
ATOM 10134 O O . ASN B 1 196 ? -16.89485 31.89897 30.64715 1.000 53.41807 196 ASN B O 1
ATOM 10145 N N . GLU B 1 197 ? -18.88429 32.67961 29.91851 1.000 60.74823 197 GLU B N 1
ATOM 10146 C CA . GLU B 1 197 ? -18.27012 33.61673 28.98390 1.000 57.37241 197 GLU B CA 1
ATOM 10147 C C . GLU B 1 197 ? -17.31400 34.56759 29.69232 1.000 56.97911 197 GLU B C 1
ATOM 10148 O O . GLU B 1 197 ? -16.36342 35.06415 29.07797 1.000 52.87485 197 GLU B O 1
ATOM 10160 N N . ALA B 1 198 ? -17.54790 34.83675 30.97794 1.000 53.89799 198 ALA B N 1
ATOM 10161 C CA . ALA B 1 198 ? -16.66927 35.73943 31.71283 1.000 52.73063 198 ALA B CA 1
ATOM 10162 C C . ALA B 1 198 ? -15.25234 35.18657 31.77986 1.000 49.43066 198 ALA B C 1
ATOM 10163 O O . ALA B 1 198 ? -14.27694 35.94067 31.68810 1.000 45.54788 198 ALA B O 1
ATOM 10170 N N . TYR B 1 199 ? -15.11861 33.87241 31.96710 1.000 45.07921 199 TYR B N 1
ATOM 10171 C CA . TYR B 1 199 ? -13.79164 33.27329 32.02858 1.000 47.82388 199 TYR B CA 1
ATOM 10172 C C . TYR B 1 199 ? -13.10079 33.30859 30.67028 1.000 48.48353 199 TYR B C 1
ATOM 10173 O O . TYR B 1 199 ? -11.87440 33.44884 30.59733 1.000 43.52027 199 TYR B O 1
ATOM 10191 N N . ARG B 1 200 ? -13.85913 33.13775 29.58431 1.000 49.12201 200 ARG B N 1
ATOM 10192 C CA . ARG B 1 200 ? -13.25405 33.24560 28.26176 1.000 51.28404 200 ARG B CA 1
ATOM 10193 C C . ARG B 1 200 ? -12.72619 34.65526 28.02106 1.000 48.15214 200 ARG B C 1
ATOM 10194 O O . ARG B 1 200 ? -11.61234 34.83386 27.51331 1.000 40.61556 200 ARG B O 1
ATOM 10215 N N . TRP B 1 201 ? -13.50917 35.67125 28.39693 1.000 53.16946 201 TRP B N 1
ATOM 10216 C CA . TRP B 1 201 ? -13.07509 37.04932 28.20123 1.000 48.87575 201 TRP B CA 1
ATOM 10217 C C . TRP B 1 201 ? -11.78650 37.32719 28.95872 1.000 47.23167 201 TRP B C 1
ATOM 10218 O O . TRP B 1 201 ? -10.90298 38.03505 28.46207 1.000 48.53462 201 TRP B O 1
ATOM 10239 N N . LEU B 1 202 ? -11.65583 36.77089 30.16221 1.000 42.86088 202 LEU B N 1
ATOM 10240 C CA . LEU B 1 202 ? -10.46532 37.03101 30.96437 1.000 42.11705 202 LEU B CA 1
ATOM 10241 C C . LEU B 1 202 ? -9.23149 36.37070 30.35986 1.000 42.69131 202 LEU B C 1
ATOM 10242 O O . LEU B 1 202 ? -8.16796 36.99621 30.28639 1.000 39.85686 202 LEU B O 1
ATOM 10258 N N . LEU B 1 203 ? -9.34896 35.12485 29.89577 1.000 45.27238 203 LEU B N 1
ATOM 10259 C CA . LEU B 1 203 ? -8.22767 34.51021 29.18891 1.000 45.48731 203 LEU B CA 1
ATOM 10260 C C . LEU B 1 203 ? -7.88849 35.30050 27.93232 1.000 41.15214 203 LEU B C 1
ATOM 10261 O O . LEU B 1 203 ? -6.71052 35.50335 27.61645 1.000 40.73559 203 LEU B O 1
ATOM 10277 N N . HIS B 1 204 ? -8.91192 35.76623 27.21295 1.000 41.91518 204 HIS B N 1
ATOM 10278 C CA . HIS B 1 204 ? -8.69608 36.60136 26.03563 1.000 40.56825 204 HIS B CA 1
ATOM 10279 C C . HIS B 1 204 ? -7.85632 37.82852 26.37699 1.000 43.07692 204 HIS B C 1
ATOM 10280 O O . HIS B 1 204 ? -6.81100 38.07277 25.76278 1.000 40.32087 204 HIS B O 1
ATOM 10295 N N . HIS B 1 205 ? -8.29890 38.61434 27.36343 1.000 39.33943 205 HIS B N 1
ATOM 10296 C CA . HIS B 1 205 ? -7.56596 39.82368 27.72242 1.000 40.27862 205 HIS B CA 1
ATOM 10297 C C . HIS B 1 205 ? -6.16152 39.48529 28.20834 1.000 39.28254 205 HIS B C 1
ATOM 10298 O O . HIS B 1 205 ? -5.17890 40.10777 27.78909 1.000 40.03049 205 HIS B O 1
ATOM 10313 N N . SER B 1 206 ? -6.04549 38.48790 29.08866 1.000 39.74277 206 SER B N 1
ATOM 10314 C CA . SER B 1 206 ? -4.74660 38.18090 29.67751 1.000 40.00428 206 SER B CA 1
ATOM 10315 C C . SER B 1 206 ? -3.75018 37.73448 28.61937 1.000 39.13841 206 SER B C 1
ATOM 10316 O O . SER B 1 206 ? -2.55504 38.03083 28.72689 1.000 41.74842 206 SER B O 1
ATOM 10324 N N . LYS B 1 207 ? -4.21632 37.02441 27.59132 1.000 38.39279 207 LYS B N 1
ATOM 10325 C CA . LYS B 1 207 ? -3.31452 36.63048 26.51553 1.000 40.26236 207 LYS B CA 1
ATOM 10326 C C . LYS B 1 207 ? -2.78158 37.83514 25.74801 1.000 37.79289 207 LYS B C 1
ATOM 10327 O O . LYS B 1 207 ? -1.69198 37.75975 25.16907 1.000 35.58139 207 LYS B O 1
ATOM 10346 N N . ARG B 1 208 ? -3.51001 38.95131 25.74131 1.000 38.12192 208 ARG B N 1
ATOM 10347 C CA . ARG B 1 208 ? -3.09544 40.10939 24.96189 1.000 37.63023 208 ARG B CA 1
ATOM 10348 C C . ARG B 1 208 ? -2.23942 41.08611 25.75754 1.000 35.52483 208 ARG B C 1
ATOM 10349 O O . ARG B 1 208 ? -1.77233 42.07970 25.19336 1.000 35.24002 208 ARG B O 1
ATOM 10370 N N . TYR B 1 209 ? -2.00054 40.81955 27.04201 1.000 38.99395 209 TYR B N 1
ATOM 10371 C CA . TYR B 1 209 ? -1.16475 41.71135 27.83726 1.000 38.72383 209 TYR B CA 1
ATOM 10372 C C . TYR B 1 209 ? 0.24701 41.81735 27.28455 1.000 37.59424 209 TYR B C 1
ATOM 10373 O O . TYR B 1 209 ? 0.93461 42.81135 27.54712 1.000 36.45724 209 TYR B O 1
ATOM 10391 N N . ARG B 1 210 ? 0.69761 40.81461 26.53369 1.000 34.63858 210 ARG B N 1
ATOM 10392 C CA . ARG B 1 210 ? 2.00885 40.89363 25.90607 1.000 38.37823 210 ARG B CA 1
ATOM 10393 C C . ARG B 1 210 ? 2.06586 41.99784 24.85983 1.000 34.71562 210 ARG B C 1
ATOM 10394 O O . ARG B 1 210 ? 3.16155 42.44288 24.50871 1.000 35.55453 210 ARG B O 1
ATOM 10415 N N . MET B 1 211 ? 0.91288 42.44383 24.35327 1.000 37.44079 211 MET B N 1
ATOM 10416 C CA . MET B 1 211 ? 0.87677 43.52565 23.37763 1.000 35.38273 211 MET B CA 1
ATOM 10417 C C . MET B 1 211 ? 1.12267 44.89222 24.00122 1.000 34.41027 211 MET B C 1
ATOM 10418 O O . MET B 1 211 ? 1.45270 45.83670 23.27799 1.000 36.11561 211 MET B O 1
ATOM 10432 N N . ALA B 1 212 ? 0.95983 45.02342 25.31357 1.000 33.10641 212 ALA B N 1
ATOM 10433 C CA . ALA B 1 212 ? 1.15932 46.31176 25.96046 1.000 34.05828 212 ALA B CA 1
ATOM 10434 C C . ALA B 1 212 ? 2.64213 46.64780 26.06377 1.000 32.75797 212 ALA B C 1
ATOM 10435 O O . ALA B 1 212 ? 3.47072 45.79141 26.38569 1.000 35.79190 212 ALA B O 1
ATOM 10442 N N . GLU B 1 213 ? 2.96780 47.91779 25.80978 1.000 33.03333 213 GLU B N 1
ATOM 10443 C CA . GLU B 1 213 ? 4.32959 48.41048 25.98962 1.000 34.35301 213 GLU B CA 1
ATOM 10444 C C . GLU B 1 213 ? 4.70728 48.53453 27.45704 1.000 34.08212 213 GLU B C 1
ATOM 10445 O O . GLU B 1 213 ? 5.89926 48.59331 27.77740 1.000 30.38660 213 GLU B O 1
ATOM 10457 N N . GLY B 1 214 ? 3.71969 48.60504 28.33954 1.000 29.47426 214 GLY B N 1
ATOM 10458 C CA . GLY B 1 214 ? 3.96469 48.64878 29.76480 1.000 30.23160 214 GLY B CA 1
ATOM 10459 C C . GLY B 1 214 ? 2.65966 48.49899 30.50912 1.000 32.82765 214 GLY B C 1
ATOM 10460 O O . GLY B 1 214 ? 1.57661 48.66034 29.93628 1.000 27.58025 214 GLY B O 1
ATOM 10464 N N . VAL B 1 215 ? 2.77496 48.19659 31.80084 1.000 32.64649 215 VAL B N 1
ATOM 10465 C CA . VAL B 1 215 ? 1.61680 48.03913 32.67179 1.000 30.93688 215 VAL B CA 1
ATOM 10466 C C . VAL B 1 215 ? 1.83639 48.88221 33.91844 1.000 33.15882 215 VAL B C 1
ATOM 10467 O O . VAL B 1 215 ? 2.85880 48.74073 34.59967 1.000 34.95444 215 VAL B O 1
ATOM 10480 N N . VAL B 1 216 ? 0.87686 49.74972 34.21705 1.000 31.43387 216 VAL B N 1
ATOM 10481 C CA . VAL B 1 216 ? 0.92546 50.60297 35.39584 1.000 35.03170 216 VAL B CA 1
ATOM 10482 C C . VAL B 1 216 ? 0.14321 49.92040 36.50623 1.000 34.15534 216 VAL B C 1
ATOM 10483 O O . VAL B 1 216 ? -1.05330 49.64590 36.35904 1.000 32.37951 216 VAL B O 1
ATOM 10496 N N . SER B 1 217 ? 0.82331 49.64268 37.61441 1.000 33.81297 217 SER B N 1
ATOM 10497 C CA . SER B 1 217 ? 0.23031 48.95801 38.75307 1.000 35.67078 217 SER B CA 1
ATOM 10498 C C . SER B 1 217 ? -0.02584 49.96784 39.86185 1.000 36.64858 217 SER B C 1
ATOM 10499 O O . SER B 1 217 ? 0.88229 50.70781 40.25719 1.000 34.97624 217 SER B O 1
ATOM 10507 N N . ASN B 1 218 ? -1.26528 50.00667 40.34621 1.000 35.46217 218 ASN B N 1
ATOM 10508 C CA . ASN B 1 218 ? -1.63907 50.89234 41.44681 1.000 35.94956 218 ASN B CA 1
ATOM 10509 C C . ASN B 1 218 ? -1.39377 50.19155 42.78555 1.000 38.07778 218 ASN B C 1
ATOM 10510 O O . ASN B 1 218 ? -2.30472 49.91422 43.56784 1.000 40.95677 218 ASN B O 1
ATOM 10521 N N . SER B 1 219 ? -0.11930 49.90021 43.03129 1.000 32.13123 219 SER B N 1
ATOM 10522 C CA . SER B 1 219 ? 0.30942 49.26180 44.26715 1.000 38.67287 219 SER B CA 1
ATOM 10523 C C . SER B 1 219 ? 1.73962 49.70102 44.54535 1.000 34.16928 219 SER B C 1
ATOM 10524 O O . SER B 1 219 ? 2.36515 50.38764 43.73459 1.000 36.63061 219 SER B O 1
ATOM 10532 N N . PHE B 1 220 ? 2.25587 49.30282 45.70532 1.000 34.37351 220 PHE B N 1
ATOM 10533 C CA . PHE B 1 220 ? 3.63350 49.62396 46.05438 1.000 38.39619 220 PHE B CA 1
ATOM 10534 C C . PHE B 1 220 ? 4.23971 48.48015 46.85409 1.000 39.47849 220 PHE B C 1
ATOM 10535 O O . PHE B 1 220 ? 3.55366 47.54584 47.27598 1.000 40.59987 220 PHE B O 1
ATOM 10552 N N . LYS B 1 221 ? 5.55690 48.56338 47.03455 1.000 44.55448 221 LYS B N 1
ATOM 10553 C CA . LYS B 1 221 ? 6.31421 47.42263 47.53268 1.000 48.31078 221 LYS B CA 1
ATOM 10554 C C . LYS B 1 221 ? 5.97737 47.12723 48.98663 1.000 50.13684 221 LYS B C 1
ATOM 10555 O O . LYS B 1 221 ? 5.92029 45.95944 49.39146 1.000 49.86770 221 LYS B O 1
ATOM 10574 N N . GLU B 1 222 ? 5.76610 48.17093 49.79091 1.000 46.88187 222 GLU B N 1
ATOM 10575 C CA . GLU B 1 222 ? 5.42252 47.96559 51.19191 1.000 46.97466 222 GLU B CA 1
ATOM 10576 C C . GLU B 1 222 ? 4.13073 47.17633 51.35499 1.000 47.34710 222 GLU B C 1
ATOM 10577 O O . GLU B 1 222 ? 3.91819 46.57445 52.41384 1.000 49.72390 222 GLU B O 1
ATOM 10589 N N . LEU B 1 223 ? 3.26690 47.16668 50.33848 1.000 43.50862 223 LEU B N 1
ATOM 10590 C CA . LEU B 1 223 ? 2.03973 46.38002 50.35831 1.000 47.30013 223 LEU B CA 1
ATOM 10591 C C . LEU B 1 223 ? 2.19057 45.02698 49.67407 1.000 46.86718 223 LEU B C 1
ATOM 10592 O O . LEU B 1 223 ? 1.65362 44.02569 50.15917 1.000 43.60166 223 LEU B O 1
ATOM 10608 N N . GLU B 1 224 ? 2.90217 44.97725 48.54702 1.000 47.29483 224 GLU B N 1
ATOM 10609 C CA . GLU B 1 224 ? 3.02201 43.76664 47.75167 1.000 46.54761 224 GLU B CA 1
ATOM 10610 C C . GLU B 1 224 ? 4.43416 43.67159 47.17245 1.000 45.54112 224 GLU B C 1
ATOM 10611 O O . GLU B 1 224 ? 4.64903 43.70745 45.96501 1.000 44.71051 224 GLU B O 1
ATOM 10623 N N . GLY B 1 225 ? 5.42580 43.55806 48.05434 1.000 45.86901 225 GLY B N 1
ATOM 10624 C CA . GLY B 1 225 ? 6.80108 43.49187 47.59012 1.000 46.80253 225 GLY B CA 1
ATOM 10625 C C . GLY B 1 225 ? 7.10326 42.21828 46.82539 1.000 45.46554 225 GLY B C 1
ATOM 10626 O O . GLY B 1 225 ? 7.86632 42.23234 45.85555 1.000 47.38310 225 GLY B O 1
ATOM 10630 N N . GLY B 1 226 ? 6.50340 41.10590 47.24003 1.000 46.72287 226 GLY B N 1
ATOM 10631 C CA . GLY B 1 226 ? 6.70545 39.83856 46.58186 1.000 43.08621 226 GLY B CA 1
ATOM 10632 C C . GLY B 1 226 ? 6.24071 39.87095 45.14162 1.000 45.27940 226 GLY B C 1
ATOM 10633 O O . GLY B 1 226 ? 7.01929 39.65993 44.20570 1.000 44.58726 226 GLY B O 1
ATOM 10637 N N . PRO B 1 227 ? 4.94805 40.13568 44.93682 1.000 44.38543 227 PRO B N 1
ATOM 10638 C CA . PRO B 1 227 ? 4.43497 40.18965 43.55761 1.000 46.18814 227 PRO B CA 1
ATOM 10639 C C . PRO B 1 227 ? 5.14014 41.21860 42.69439 1.000 42.82553 227 PRO B C 1
ATOM 10640 O O . PRO B 1 227 ? 5.46785 40.93264 41.53470 1.000 43.61186 227 PRO B O 1
ATOM 10651 N N . ILE B 1 228 ? 5.37782 42.41791 43.22869 1.000 40.72904 228 ILE B N 1
ATOM 10652 C CA . ILE B 1 228 ? 6.02266 43.46454 42.44194 1.000 40.34267 228 ILE B CA 1
ATOM 10653 C C . ILE B 1 228 ? 7.41966 43.02676 42.02660 1.000 40.49748 228 ILE B C 1
ATOM 10654 O O . ILE B 1 228 ? 7.84904 43.26546 40.89241 1.000 37.18986 228 ILE B O 1
ATOM 10670 N N . LYS B 1 229 ? 8.15393 42.38350 42.93753 1.000 42.41634 229 LYS B N 1
ATOM 10671 C CA . LYS B 1 229 ? 9.50194 41.93654 42.60565 1.000 43.16154 229 LYS B CA 1
ATOM 10672 C C . LYS B 1 229 ? 9.46308 40.91474 41.47699 1.000 44.89756 229 LYS B C 1
ATOM 10673 O O . LYS B 1 229 ? 10.27585 40.97225 40.54673 1.000 43.52481 229 LYS B O 1
ATOM 10692 N N . ALA B 1 230 ? 8.51176 39.97983 41.53412 1.000 43.09535 230 ALA B N 1
ATOM 10693 C CA . ALA B 1 230 ? 8.37445 38.99846 40.46394 1.000 39.77798 230 ALA B CA 1
ATOM 10694 C C . ALA B 1 230 ? 7.91097 39.65265 39.16999 1.000 36.24397 230 ALA B C 1
ATOM 10695 O O . ALA B 1 230 ? 8.33537 39.25458 38.08075 1.000 40.40544 230 ALA B O 1
ATOM 10702 N N . LEU B 1 231 ? 7.03674 40.65496 39.26846 1.000 36.16018 231 LEU B N 1
ATOM 10703 C CA . LEU B 1 231 ? 6.50469 41.29626 38.07221 1.000 35.83964 231 LEU B CA 1
ATOM 10704 C C . LEU B 1 231 ? 7.57988 42.07504 37.32317 1.000 39.85928 231 LEU B C 1
ATOM 10705 O O . LEU B 1 231 ? 7.50004 42.21020 36.09634 1.000 36.05178 231 LEU B O 1
ATOM 10721 N N . GLN B 1 232 ? 8.57825 42.59828 38.03403 1.000 42.60061 232 GLN B N 1
ATOM 10722 C CA . GLN B 1 232 ? 9.64005 43.39998 37.43816 1.000 40.32579 232 GLN B CA 1
ATOM 10723 C C . GLN B 1 232 ? 10.81769 42.57050 36.94220 1.000 39.21689 232 GLN B C 1
ATOM 10724 O O . GLN B 1 232 ? 11.74726 43.13387 36.35647 1.000 40.61571 232 GLN B O 1
ATOM 10738 N N . GLU B 1 233 ? 10.81154 41.26240 37.16933 1.000 39.14093 233 GLU B N 1
ATOM 10739 C CA . GLU B 1 233 ? 11.81402 40.38765 36.57297 1.000 43.38518 233 GLU B CA 1
ATOM 10740 C C . GLU B 1 233 ? 11.63240 40.33359 35.05953 1.000 42.87360 233 GLU B C 1
ATOM 10741 O O . GLU B 1 233 ? 10.55059 40.00518 34.56704 1.000 41.90689 233 GLU B O 1
ATOM 10753 N N . GLU B 1 234 ? 12.68858 40.66381 34.32317 1.000 47.43308 234 GLU B N 1
ATOM 10754 C CA . GLU B 1 234 ? 12.59441 40.72332 32.87358 1.000 51.26215 234 GLU B CA 1
ATOM 10755 C C . GLU B 1 234 ? 12.27526 39.34063 32.31772 1.000 50.55975 234 GLU B C 1
ATOM 10756 O O . GLU B 1 234 ? 12.79605 38.32765 32.78933 1.000 46.66920 234 GLU B O 1
ATOM 10768 N N . GLU B 1 235 ? 11.40651 39.29853 31.30551 1.000 50.74330 235 GLU B N 1
ATOM 10769 C CA . GLU B 1 235 ? 11.07308 38.05460 30.62780 1.000 49.63639 235 GLU B CA 1
ATOM 10770 C C . GLU B 1 235 ? 10.61935 38.43727 29.22480 1.000 45.72578 235 GLU B C 1
ATOM 10771 O O . GLU B 1 235 ? 9.80399 39.36370 29.08873 1.000 44.93242 235 GLU B O 1
ATOM 10783 N N . PRO B 1 236 ? 11.11325 37.77095 28.18072 1.000 45.83161 236 PRO B N 1
ATOM 10784 C CA . PRO B 1 236 ? 10.58722 38.03569 26.83537 1.000 43.92738 236 PRO B CA 1
ATOM 10785 C C . PRO B 1 236 ? 9.08345 37.81197 26.78514 1.000 43.14742 236 PRO B C 1
ATOM 10786 O O . PRO B 1 236 ? 8.56957 36.80654 27.28074 1.000 47.45273 236 PRO B O 1
ATOM 10797 N N . GLY B 1 237 ? 8.37713 38.76550 26.18692 1.000 40.42476 237 GLY B N 1
ATOM 10798 C CA . GLY B 1 237 ? 6.93544 38.70748 26.13231 1.000 42.93424 237 GLY B CA 1
ATOM 10799 C C . GLY B 1 237 ? 6.22743 39.21973 27.36394 1.000 44.07312 237 GLY B C 1
ATOM 10800 O O . GLY B 1 237 ? 4.99290 39.14112 27.42393 1.000 44.24708 237 GLY B O 1
ATOM 10804 N N . LYS B 1 238 ? 6.95922 39.72293 28.35417 1.000 40.99234 238 LYS B N 1
ATOM 10805 C CA . LYS B 1 238 ? 6.35741 40.24832 29.57259 1.000 39.30812 238 LYS B CA 1
ATOM 10806 C C . LYS B 1 238 ? 6.65166 41.73974 29.65247 1.000 38.23936 238 LYS B C 1
ATOM 10807 O O . LYS B 1 238 ? 7.82995 42.12963 29.73121 1.000 37.98343 238 LYS B O 1
ATOM 10826 N N . PRO B 1 239 ? 5.64338 42.60586 29.63602 1.000 34.26364 239 PRO B N 1
ATOM 10827 C CA . PRO B 1 239 ? 5.90749 44.04940 29.58441 1.000 38.45628 239 PRO B CA 1
ATOM 10828 C C . PRO B 1 239 ? 6.48800 44.55237 30.89069 1.000 37.46890 239 PRO B C 1
ATOM 10829 O O . PRO B 1 239 ? 6.28633 43.94036 31.94991 1.000 36.53359 239 PRO B O 1
ATOM 10840 N N . PRO B 1 240 ? 7.23176 45.65842 30.85650 1.000 35.23202 240 PRO B N 1
ATOM 10841 C CA . PRO B 1 240 ? 7.66742 46.28143 32.11180 1.000 33.39690 240 PRO B CA 1
ATOM 10842 C C . PRO B 1 240 ? 6.46979 46.71676 32.94307 1.000 38.70724 240 PRO B C 1
ATOM 10843 O O . PRO B 1 240 ? 5.40201 47.04225 32.41616 1.000 37.58499 240 PRO B O 1
ATOM 10854 N N . VAL B 1 241 ? 6.65291 46.70550 34.26144 1.000 37.40368 241 VAL B N 1
ATOM 10855 C CA . VAL B 1 241 ? 5.60623 47.06539 35.20941 1.000 34.16227 241 VAL B CA 1
ATOM 10856 C C . VAL B 1 241 ? 6.09437 48.25113 36.02717 1.000 32.58699 241 VAL B C 1
ATOM 10857 O O . VAL B 1 241 ? 7.18205 48.20403 36.61292 1.000 35.29194 241 VAL B O 1
ATOM 10870 N N . TYR B 1 242 ? 5.27972 49.29997 36.08333 1.000 34.29301 242 TYR B N 1
ATOM 10871 C CA . TYR B 1 242 ? 5.59544 50.50865 36.83734 1.000 32.23252 242 TYR B CA 1
ATOM 10872 C C . TYR B 1 242 ? 4.67269 50.58026 38.04439 1.000 33.52824 242 TYR B C 1
ATOM 10873 O O . TYR B 1 242 ? 3.49448 50.94309 37.90112 1.000 33.72757 242 TYR B O 1
ATOM 10891 N N . PRO B 1 243 ? 5.13908 50.23275 39.24643 1.000 36.18128 243 PRO B N 1
ATOM 10892 C CA . PRO B 1 243 ? 4.29696 50.37858 40.44287 1.000 36.22070 243 PRO B CA 1
ATOM 10893 C C . PRO B 1 243 ? 4.30534 51.81923 40.92783 1.000 37.94091 243 PRO B C 1
ATOM 10894 O O . PRO B 1 243 ? 5.32837 52.32774 41.39877 1.000 38.91521 243 PRO B O 1
ATOM 10905 N N . VAL B 1 244 ? 3.15037 52.48187 40.82303 1.000 37.07436 244 VAL B N 1
ATOM 10906 C CA . VAL B 1 244 ? 3.03905 53.90784 41.09456 1.000 38.62844 244 VAL B CA 1
ATOM 10907 C C . VAL B 1 244 ? 2.06268 54.20404 42.22375 1.000 35.82033 244 VAL B C 1
ATOM 10908 O O . VAL B 1 244 ? 1.78329 55.36677 42.50607 1.000 36.49344 244 VAL B O 1
ATOM 10921 N N . GLY B 1 245 ? 1.54120 53.17813 42.88177 1.000 36.39308 245 GLY B N 1
ATOM 10922 C CA . GLY B 1 245 ? 0.55468 53.38875 43.91174 1.000 39.00447 245 GLY B CA 1
ATOM 10923 C C . GLY B 1 245 ? 1.17253 53.89128 45.19423 1.000 37.96595 245 GLY B C 1
ATOM 10924 O O . GLY B 1 245 ? 2.39951 53.92778 45.37391 1.000 37.65241 245 GLY B O 1
ATOM 10928 N N . PRO B 1 246 ? 0.30662 54.30462 46.13122 1.000 39.72218 246 PRO B N 1
ATOM 10929 C CA . PRO B 1 246 ? -1.16461 54.36261 46.04392 1.000 39.82873 246 PRO B CA 1
ATOM 10930 C C . PRO B 1 246 ? -1.65546 55.64392 45.35931 1.000 43.11341 246 PRO B C 1
ATOM 10931 O O . PRO B 1 246 ? -1.37148 56.74387 45.83306 1.000 43.99063 246 PRO B O 1
ATOM 10942 N N . LEU B 1 247 ? -2.39204 55.52403 44.24724 1.000 38.97602 247 LEU B N 1
ATOM 10943 C CA . LEU B 1 247 ? -2.95843 56.66886 43.53154 1.000 38.47402 247 LEU B CA 1
ATOM 10944 C C . LEU B 1 247 ? -4.45497 56.72171 43.84446 1.000 37.63428 247 LEU B C 1
ATOM 10945 O O . LEU B 1 247 ? -5.23726 55.91127 43.34161 1.000 36.87442 247 LEU B O 1
ATOM 10961 N N . ILE B 1 248 ? -4.84554 57.65457 44.70846 1.000 41.90411 248 ILE B N 1
ATOM 10962 C CA . ILE B 1 248 ? -6.21901 57.79871 45.16805 1.000 41.49736 248 ILE B CA 1
ATOM 10963 C C . ILE B 1 248 ? -6.68151 59.24102 45.01837 1.000 42.47997 248 ILE B C 1
ATOM 10964 O O . ILE B 1 248 ? -5.87558 60.16474 44.89943 1.000 40.91934 248 ILE B O 1
ATOM 10980 N N . GLN B 1 249 ? -8.01288 59.42057 45.02617 1.000 51.78648 249 GLN B N 1
ATOM 10981 C CA . GLN B 1 249 ? -8.58629 60.75308 45.20311 1.000 54.14107 249 GLN B CA 1
ATOM 10982 C C . GLN B 1 249 ? -8.03415 61.36132 46.48145 1.000 55.88880 249 GLN B C 1
ATOM 10983 O O . GLN B 1 249 ? -8.34831 60.89390 47.58076 1.000 58.80357 249 GLN B O 1
ATOM 10997 N N . MET B 1 250 ? -7.11821 62.31212 46.32438 1.000 59.51906 250 MET B N 1
ATOM 10998 C CA . MET B 1 250 ? -6.48408 63.02727 47.41873 1.000 67.44394 250 MET B CA 1
ATOM 10999 C C . MET B 1 250 ? -6.87032 64.49286 47.32119 1.000 77.83547 250 MET B C 1
ATOM 11000 O O . MET B 1 250 ? -6.42530 65.19398 46.40410 1.000 82.30187 250 MET B O 1
ATOM 11014 N N . ASP B 1 251 ? -7.67950 64.95194 48.26550 1.000 80.45737 251 ASP B N 1
ATOM 11015 C CA . ASP B 1 251 ? -8.22287 66.29668 48.26643 1.000 92.17744 251 ASP B CA 1
ATOM 11016 C C . ASP B 1 251 ? -7.71112 67.05387 49.48669 1.000 90.64774 251 ASP B C 1
ATOM 11017 O O . ASP B 1 251 ? -6.93916 66.54207 50.30031 1.000 88.60905 251 ASP B O 1
ATOM 11026 N N . SER B 1 252 ? -8.16068 68.29989 49.58675 1.000 93.61638 252 SER B N 1
ATOM 11027 C CA . SER B 1 252 ? -7.78129 69.18305 50.66681 1.000 88.76607 252 SER B CA 1
ATOM 11028 C C . SER B 1 252 ? -8.98505 69.55127 51.52305 1.000 95.07561 252 SER B C 1
ATOM 11029 O O . SER B 1 252 ? -8.96706 69.38088 52.74132 1.000 98.22112 252 SER B O 1
ATOM 11037 N N . ASP B 1 257 ? -20.63947 69.00610 51.33025 1.000 71.86066 257 ASP B N 1
ATOM 11038 C CA . ASP B 1 257 ? -21.31171 67.74622 51.03341 1.000 75.88988 257 ASP B CA 1
ATOM 11039 C C . ASP B 1 257 ? -22.83266 67.88784 51.06467 1.000 77.41406 257 ASP B C 1
ATOM 11040 O O . ASP B 1 257 ? -23.39516 68.43600 52.01658 1.000 73.72368 257 ASP B O 1
ATOM 11049 N N . GLY B 1 258 ? -23.49348 67.41997 50.00255 1.000 74.79190 258 GLY B N 1
ATOM 11050 C CA . GLY B 1 258 ? -24.94233 67.48282 49.95369 1.000 77.83604 258 GLY B CA 1
ATOM 11051 C C . GLY B 1 258 ? -25.66306 66.44979 50.79421 1.000 80.03784 258 GLY B C 1
ATOM 11052 O O . GLY B 1 258 ? -26.84293 66.64108 51.10573 1.000 77.90340 258 GLY B O 1
ATOM 11056 N N . SER B 1 259 ? -24.98756 65.36614 51.17610 1.000 78.01677 259 SER B N 1
ATOM 11057 C CA . SER B 1 259 ? -25.58058 64.34888 52.03766 1.000 74.39061 259 SER B CA 1
ATOM 11058 C C . SER B 1 259 ? -25.38398 64.64327 53.51759 1.000 75.70310 259 SER B C 1
ATOM 11059 O O . SER B 1 259 ? -25.97375 63.95169 54.35504 1.000 71.60492 259 SER B O 1
ATOM 11067 N N . GLY B 1 260 ? -24.55931 65.63278 53.85633 1.000 75.28341 260 GLY B N 1
ATOM 11068 C CA . GLY B 1 260 ? -24.27647 65.94465 55.24079 1.000 70.47060 260 GLY B CA 1
ATOM 11069 C C . GLY B 1 260 ? -23.45728 64.91690 55.98187 1.000 67.88610 260 GLY B C 1
ATOM 11070 O O . GLY B 1 260 ? -23.39398 64.97392 57.21452 1.000 62.42033 260 GLY B O 1
ATOM 11074 N N . CYS B 1 261 ? -22.83036 63.97477 55.27630 1.000 64.14528 261 CYS B N 1
ATOM 11075 C CA . CYS B 1 261 ? -21.96301 63.01337 55.94640 1.000 64.84779 261 CYS B CA 1
ATOM 11076 C C . CYS B 1 261 ? -20.86511 63.73335 56.71488 1.000 63.45948 261 CYS B C 1
ATOM 11077 O O . CYS B 1 261 ? -20.63272 63.46474 57.89864 1.000 64.55923 261 CYS B O 1
ATOM 11085 N N . LEU B 1 262 ? -20.16930 64.65097 56.04330 1.000 63.68529 262 LEU B N 1
ATOM 11086 C CA . LEU B 1 262 ? -19.04883 65.34143 56.66774 1.000 63.05763 262 LEU B CA 1
ATOM 11087 C C . LEU B 1 262 ? -19.51564 66.33524 57.72104 1.000 65.59964 262 LEU B C 1
ATOM 11088 O O . LEU B 1 262 ? -18.79751 66.57224 58.69991 1.000 65.55943 262 LEU B O 1
ATOM 11104 N N . THR B 1 263 ? -20.70851 66.91558 57.55631 1.000 68.12582 263 THR B N 1
ATOM 11105 C CA . THR B 1 263 ? -21.23240 67.77810 58.60909 1.000 67.64994 263 THR B CA 1
ATOM 11106 C C . THR B 1 263 ? -21.50772 66.97165 59.87284 1.000 68.57445 263 THR B C 1
ATOM 11107 O O . THR B 1 263 ? -21.18927 67.41107 60.98388 1.000 70.34973 263 THR B O 1
ATOM 11118 N N . TRP B 1 264 ? -22.08706 65.77949 59.71684 1.000 67.82807 264 TRP B N 1
ATOM 11119 C CA . TRP B 1 264 ? -22.30473 64.89677 60.85799 1.000 67.30705 264 TRP B CA 1
ATOM 11120 C C . TRP B 1 264 ? -20.97853 64.49438 61.48865 1.000 69.23605 264 TRP B C 1
ATOM 11121 O O . TRP B 1 264 ? -20.78119 64.65304 62.69845 1.000 71.23120 264 TRP B O 1
ATOM 11142 N N . LEU B 1 265 ? -20.03159 64.02934 60.66890 1.000 65.77157 265 LEU B N 1
ATOM 11143 C CA . LEU B 1 265 ? -18.73343 63.61652 61.19087 1.000 65.02428 265 LEU B CA 1
ATOM 11144 C C . LEU B 1 265 ? -18.07033 64.72185 62.00242 1.000 67.01542 265 LEU B C 1
ATOM 11145 O O . LEU B 1 265 ? -17.28994 64.43604 62.91794 1.000 66.81210 265 LEU B O 1
ATOM 11161 N N . ASP B 1 266 ? -18.35312 65.98690 61.67883 1.000 71.13759 266 ASP B N 1
ATOM 11162 C CA . ASP B 1 266 ? -17.80097 67.08515 62.46292 1.000 73.50559 266 ASP B CA 1
ATOM 11163 C C . ASP B 1 266 ? -18.33256 67.10157 63.89027 1.000 73.27979 266 ASP B C 1
ATOM 11164 O O . ASP B 1 266 ? -17.67559 67.65672 64.77537 1.000 74.82251 266 ASP B O 1
ATOM 11173 N N . GLU B 1 267 ? -19.49969 66.50868 64.13214 1.000 74.27448 267 GLU B N 1
ATOM 11174 C CA . GLU B 1 267 ? -20.13277 66.52137 65.44476 1.000 71.57202 267 GLU B CA 1
ATOM 11175 C C . GLU B 1 267 ? -19.84603 65.27254 66.26962 1.000 71.06743 267 GLU B C 1
ATOM 11176 O O . GLU B 1 267 ? -20.40909 65.12621 67.35977 1.000 69.85778 267 GLU B O 1
ATOM 11188 N N . GLN B 1 268 ? -19.00349 64.37001 65.77786 1.000 71.88456 268 GLN B N 1
ATOM 11189 C CA . GLN B 1 268 ? -18.61779 63.15299 66.47917 1.000 69.98057 268 GLN B CA 1
ATOM 11190 C C . GLN B 1 268 ? -17.13952 63.16464 66.85378 1.000 70.61322 268 GLN B C 1
ATOM 11191 O O . GLN B 1 268 ? -16.32458 63.84406 66.22124 1.000 72.27684 268 GLN B O 1
ATOM 11205 N N . PRO B 1 269 ? -16.75933 62.40405 67.89600 1.000 66.78135 269 PRO B N 1
ATOM 11206 C CA . PRO B 1 269 ? -15.36757 62.41498 68.37669 1.000 67.83116 269 PRO B CA 1
ATOM 11207 C C . PRO B 1 269 ? -14.36613 61.78057 67.42455 1.000 63.44663 269 PRO B C 1
ATOM 11208 O O . PRO B 1 269 ? -14.73569 61.25582 66.37123 1.000 63.71274 269 PRO B O 1
ATOM 11219 N N . ARG B 1 270 ? -13.08920 61.83400 67.80010 1.000 65.36406 270 ARG B N 1
ATOM 11220 C CA . ARG B 1 270 ? -12.00546 61.39603 66.93316 1.000 64.30611 270 ARG B CA 1
ATOM 11221 C C . ARG B 1 270 ? -11.89504 59.87703 66.89459 1.000 61.96732 270 ARG B C 1
ATOM 11222 O O . ARG B 1 270 ? -11.98271 59.20428 67.92576 1.000 63.45047 270 ARG B O 1
ATOM 11243 N N . GLY B 1 271 ? -11.70072 59.34080 65.69259 1.000 62.45317 271 GLY B N 1
ATOM 11244 C CA . GLY B 1 271 ? -11.49465 57.91117 65.53461 1.000 63.46914 271 GLY B CA 1
ATOM 11245 C C . GLY B 1 271 ? -12.60933 57.05591 66.08691 1.000 57.94104 271 GLY B C 1
ATOM 11246 O O . GLY B 1 271 ? -12.35688 55.92844 66.52533 1.000 55.12584 271 GLY B O 1
ATOM 11250 N N . SER B 1 272 ? -13.84622 57.55466 66.06361 1.000 58.56155 272 SER B N 1
ATOM 11251 C CA . SER B 1 272 ? -14.95592 56.88158 66.71872 1.000 57.85948 272 SER B CA 1
ATOM 11252 C C . SER B 1 272 ? -15.97973 56.28397 65.76636 1.000 59.19991 272 SER B C 1
ATOM 11253 O O . SER B 1 272 ? -16.76498 55.43167 66.19430 1.000 58.28826 272 SER B O 1
ATOM 11261 N N . VAL B 1 273 ? -15.98892 56.68514 64.49942 1.000 53.11402 273 VAL B N 1
ATOM 11262 C CA . VAL B 1 273 ? -17.02731 56.27658 63.56186 1.000 52.32974 273 VAL B CA 1
ATOM 11263 C C . VAL B 1 273 ? -16.49699 55.14772 62.69217 1.000 52.18918 273 VAL B C 1
ATOM 11264 O O . VAL B 1 273 ? -15.41518 55.26014 62.09933 1.000 52.57350 273 VAL B O 1
ATOM 11277 N N . LEU B 1 274 ? -17.26170 54.06081 62.61789 1.000 49.02501 274 LEU B N 1
ATOM 11278 C CA . LEU B 1 274 ? -17.01510 52.98710 61.66467 1.000 46.66743 274 LEU B CA 1
ATOM 11279 C C . LEU B 1 274 ? -17.73088 53.34246 60.36701 1.000 46.93797 274 LEU B C 1
ATOM 11280 O O . LEU B 1 274 ? -18.96473 53.40827 60.32858 1.000 45.15311 274 LEU B O 1
ATOM 11296 N N . TYR B 1 275 ? -16.96441 53.58297 59.31137 1.000 47.45125 275 TYR B N 1
ATOM 11297 C CA . TYR B 1 275 ? -17.53801 53.73511 57.98272 1.000 42.35279 275 TYR B CA 1
ATOM 11298 C C . TYR B 1 275 ? -17.85191 52.35504 57.42248 1.000 41.14469 275 TYR B C 1
ATOM 11299 O O . TYR B 1 275 ? -17.06241 51.41849 57.56782 1.000 42.71533 275 TYR B O 1
ATOM 11317 N N . VAL B 1 276 ? -19.02136 52.22252 56.80352 1.000 41.25567 276 VAL B N 1
ATOM 11318 C CA . VAL B 1 276 ? -19.47938 50.95063 56.25379 1.000 41.79620 276 VAL B CA 1
ATOM 11319 C C . VAL B 1 276 ? -19.88143 51.21173 54.80965 1.000 39.86234 276 VAL B C 1
ATOM 11320 O O . VAL B 1 276 ? -20.88743 51.88516 54.55200 1.000 41.82369 276 VAL B O 1
ATOM 11333 N N . SER B 1 277 ? -19.11390 50.66209 53.87031 1.000 43.58027 277 SER B N 1
ATOM 11334 C CA . SER B 1 277 ? -19.42917 50.76827 52.45191 1.000 44.46606 277 SER B CA 1
ATOM 11335 C C . SER B 1 277 ? -18.99898 49.48231 51.76767 1.000 43.84699 277 SER B C 1
ATOM 11336 O O . SER B 1 277 ? -17.87574 49.01153 51.97552 1.000 41.43344 277 SER B O 1
ATOM 11344 N N . TYR B 1 278 ? -19.89654 48.91564 50.96389 1.000 41.34569 278 TYR B N 1
ATOM 11345 C CA . TYR B 1 278 ? -19.63439 47.68166 50.23743 1.000 41.33187 278 TYR B CA 1
ATOM 11346 C C . TYR B 1 278 ? -19.26256 47.93960 48.78160 1.000 43.31550 278 TYR B C 1
ATOM 11347 O O . TYR B 1 278 ? -19.48345 47.08160 47.92157 1.000 45.22970 278 TYR B O 1
ATOM 11365 N N . GLY B 1 279 ? -18.70069 49.10899 48.48581 1.000 39.93435 279 GLY B N 1
ATOM 11366 C CA . GLY B 1 279 ? -18.30263 49.42233 47.12877 1.000 45.37938 279 GLY B CA 1
ATOM 11367 C C . GLY B 1 279 ? -19.42060 50.07756 46.34272 1.000 47.25839 279 GLY B C 1
ATOM 11368 O O . GLY B 1 279 ? -20.54851 50.25631 46.81203 1.000 42.99129 279 GLY B O 1
ATOM 11372 N N . SER B 1 280 ? -19.09009 50.44704 45.10190 1.000 46.85585 280 SER B N 1
ATOM 11373 C CA . SER B 1 280 ? -20.09052 51.06149 44.23746 1.000 46.94620 280 SER B CA 1
ATOM 11374 C C . SER B 1 280 ? -21.14657 50.05277 43.81025 1.000 47.60830 280 SER B C 1
ATOM 11375 O O . SER B 1 280 ? -22.30294 50.42872 43.58372 1.000 51.09137 280 SER B O 1
ATOM 11383 N N . GLY B 1 281 ? -20.77437 48.77785 43.69804 1.000 43.48732 281 GLY B N 1
ATOM 11384 C CA . GLY B 1 281 ? -21.69546 47.75874 43.23487 1.000 43.64769 281 GLY B CA 1
ATOM 11385 C C . GLY B 1 281 ? -22.12771 46.72940 44.26108 1.000 44.02788 281 GLY B C 1
ATOM 11386 O O . GLY B 1 281 ? -23.00768 45.91359 43.97362 1.000 47.32685 281 GLY B O 1
ATOM 11390 N N . GLY B 1 282 ? -21.54816 46.76394 45.45828 1.000 40.84207 282 GLY B N 1
ATOM 11391 C CA . GLY B 1 282 ? -21.81974 45.72405 46.44201 1.000 45.28703 282 GLY B CA 1
ATOM 11392 C C . GLY B 1 282 ? -23.24422 45.77906 46.97160 1.000 46.25192 282 GLY B C 1
ATOM 11393 O O . GLY B 1 282 ? -23.74338 46.84415 47.35536 1.000 45.30955 282 GLY B O 1
ATOM 11397 N N . THR B 1 283 ? -23.90439 44.62049 46.99615 1.000 46.98770 283 THR B N 1
ATOM 11398 C CA . THR B 1 283 ? -25.23343 44.47276 47.57163 1.000 52.28585 283 THR B CA 1
ATOM 11399 C C . THR B 1 283 ? -25.28028 43.23636 48.46076 1.000 51.43419 283 THR B C 1
ATOM 11400 O O . THR B 1 283 ? -24.59780 42.23996 48.20427 1.000 50.45298 283 THR B O 1
ATOM 11411 N N . LEU B 1 284 ? -26.10590 43.30906 49.50370 1.000 49.35533 284 LEU B N 1
ATOM 11412 C CA . LEU B 1 284 ? -26.29748 42.22490 50.45365 1.000 46.51037 284 LEU B CA 1
ATOM 11413 C C . LEU B 1 284 ? -27.69649 41.63582 50.31310 1.000 48.91444 284 LEU B C 1
ATOM 11414 O O . LEU B 1 284 ? -28.62820 42.28956 49.84007 1.000 49.13372 284 LEU B O 1
ATOM 11430 N N . SER B 1 285 ? -27.83614 40.38396 50.73794 1.000 51.24017 285 SER B N 1
ATOM 11431 C CA . SER B 1 285 ? -29.15583 39.78011 50.84085 1.000 56.34927 285 SER B CA 1
ATOM 11432 C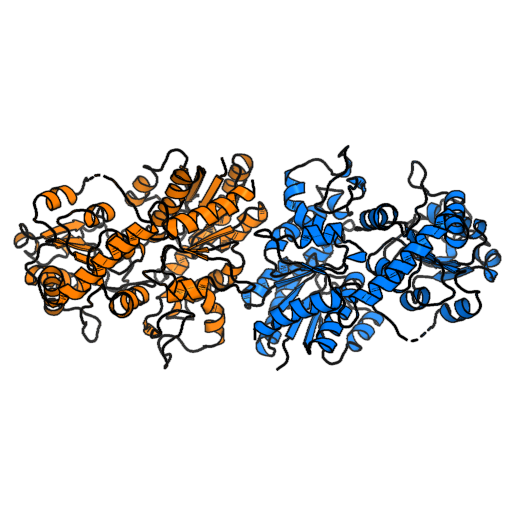 C . SER B 1 285 ? -30.00086 40.52697 51.86807 1.000 53.32866 285 SER B C 1
ATOM 11433 O O . SER B 1 285 ? -29.48965 41.21997 52.75058 1.000 49.50967 285 SER B O 1
ATOM 11441 N N . HIS B 1 286 ? -31.31971 40.40018 51.72728 1.000 56.91211 286 HIS B N 1
ATOM 11442 C CA . HIS B 1 286 ? -32.21921 40.99955 52.70562 1.000 61.16424 286 HIS B CA 1
ATOM 11443 C C . HIS B 1 286 ? -31.88629 40.53183 54.11746 1.000 58.13066 286 HIS B C 1
ATOM 11444 O O . HIS B 1 286 ? -31.75698 41.34293 55.04118 1.000 52.21364 286 HIS B O 1
ATOM 11459 N N . GLU B 1 287 ? -31.72202 39.22159 54.29753 1.000 59.20638 287 GLU B N 1
ATOM 11460 C CA . GLU B 1 287 ? -31.37499 38.68989 55.61188 1.000 60.44481 287 GLU B CA 1
ATOM 11461 C C . GLU B 1 287 ? -30.07416 39.29124 56.12904 1.000 57.29335 287 GLU B C 1
ATOM 11462 O O . GLU B 1 287 ? -30.01404 39.79310 57.25805 1.000 56.20077 287 GLU B O 1
ATOM 11474 N N . GLN B 1 288 ? -29.01895 39.25056 55.31161 1.000 54.45546 288 GLN B N 1
ATOM 11475 C CA . GLN B 1 288 ? -27.72497 39.76690 55.74696 1.000 49.96190 288 GLN B CA 1
ATOM 11476 C C . GLN B 1 288 ? -27.81211 41.24435 56.10834 1.000 47.65947 288 GLN B C 1
ATOM 11477 O O . GLN B 1 288 ? -27.17028 41.69698 57.06289 1.000 45.49643 288 GLN B O 1
ATOM 11491 N N . LEU B 1 289 ? -28.58975 42.01603 55.34842 1.000 49.56814 289 LEU B N 1
ATOM 11492 C CA . LEU B 1 289 ? -28.74902 43.43120 55.66405 1.000 52.49235 289 LEU B CA 1
ATOM 11493 C C . LEU B 1 289 ? -29.28630 43.61047 57.07888 1.000 51.29761 289 LEU B C 1
ATOM 11494 O O . LEU B 1 289 ? -28.81200 44.47290 57.82882 1.000 46.56054 289 LEU B O 1
ATOM 11510 N N . ILE B 1 290 ? -30.26336 42.78776 57.46855 1.000 50.64938 290 ILE B N 1
ATOM 11511 C CA . ILE B 1 290 ? -30.82573 42.88605 58.81211 1.000 50.23100 290 ILE B CA 1
ATOM 11512 C C . ILE B 1 290 ? -29.73770 42.65222 59.85202 1.000 50.12733 290 ILE B C 1
ATOM 11513 O O . ILE B 1 290 ? -29.61702 43.39635 60.83287 1.000 51.35527 290 ILE B O 1
ATOM 11529 N N . GLU B 1 291 ? -28.92190 41.61488 59.64727 1.000 49.17909 291 GLU B N 1
ATOM 11530 C CA . GLU B 1 291 ? -27.88372 41.29301 60.61883 1.000 48.66653 291 GLU B CA 1
ATOM 11531 C C . GLU B 1 291 ? -26.85316 42.40812 60.72601 1.000 46.85180 291 GLU B C 1
ATOM 11532 O O . GLU B 1 291 ? -26.34728 42.67870 61.82303 1.000 45.24394 291 GLU B O 1
ATOM 11544 N N . VAL B 1 292 ? -26.55258 43.08330 59.61661 1.000 44.53653 292 VAL B N 1
ATOM 11545 C CA . VAL B 1 292 ? -25.60723 44.19319 59.66489 1.000 45.11458 292 VAL B CA 1
ATOM 11546 C C . VAL B 1 292 ? -26.17351 45.32779 60.50814 1.000 43.30618 292 VAL B C 1
ATOM 11547 O O . VAL B 1 292 ? -25.50245 45.84770 61.40665 1.000 45.80598 292 VAL B O 1
ATOM 11560 N N . ALA B 1 293 ? -27.41583 45.73119 60.23074 1.000 39.49972 293 ALA B N 1
ATOM 11561 C CA . ALA B 1 293 ? -28.03757 46.78565 61.02496 1.000 48.80288 293 ALA B CA 1
ATOM 11562 C C . ALA B 1 293 ? -28.06897 46.40440 62.49983 1.000 46.64941 293 ALA B C 1
ATOM 11563 O O . ALA B 1 293 ? -27.61296 47.16556 63.36151 1.000 46.61728 293 ALA B O 1
ATOM 11570 N N . SER B 1 294 ? -28.58015 45.20823 62.80556 1.000 46.40271 294 SER B N 1
ATOM 11571 C CA . SER B 1 294 ? -28.64421 44.76626 64.19381 1.000 46.07013 294 SER B CA 1
ATOM 11572 C C . SER B 1 294 ? -27.25342 44.65363 64.80296 1.000 48.71745 294 SER B C 1
ATOM 11573 O O . SER B 1 294 ? -27.04628 45.01361 65.96741 1.000 50.54138 294 SER B O 1
ATOM 11581 N N . GLY B 1 295 ? -26.28520 44.15611 64.03246 1.000 51.12696 295 GLY B N 1
ATOM 11582 C CA . GLY B 1 295 ? -24.93199 44.05341 64.55072 1.000 51.48272 295 GLY B CA 1
ATOM 11583 C C . GLY B 1 295 ? -24.33712 45.40775 64.87918 1.000 48.89041 295 GLY B C 1
ATOM 11584 O O . GLY B 1 295 ? -23.63860 45.56394 65.88311 1.000 46.76962 295 GLY B O 1
ATOM 11588 N N . LEU B 1 296 ? -24.60890 46.40761 64.03708 1.000 45.39191 296 LEU B N 1
ATOM 11589 C CA . LEU B 1 296 ? -24.11595 47.75402 64.30592 1.000 47.63004 296 LEU B CA 1
ATOM 11590 C C . LEU B 1 296 ? -24.76497 48.33268 65.55665 1.000 49.51406 296 LEU B C 1
ATOM 11591 O O . LEU B 1 296 ? -24.10162 49.00603 66.35385 1.000 50.82047 296 LEU B O 1
ATOM 11607 N N . GLU B 1 297 ? -26.05770 48.06717 65.75226 1.000 48.52172 297 GLU B N 1
ATOM 11608 C CA . GLU B 1 297 ? -26.72927 48.51096 66.96912 1.000 57.02759 297 GLU B CA 1
ATOM 11609 C C . GLU B 1 297 ? -26.12409 47.84706 68.19938 1.000 54.57944 297 GLU B C 1
ATOM 11610 O O . GLU B 1 297 ? -25.86851 48.50685 69.21379 1.000 59.14716 297 GLU B O 1
ATOM 11622 N N . MET B 1 298 ? -25.89083 46.53598 68.12444 1.000 54.29783 298 MET B N 1
ATOM 11623 C CA . MET B 1 298 ? -25.32423 45.80501 69.25065 1.000 56.93006 298 MET B CA 1
ATOM 11624 C C . MET B 1 298 ? -23.88248 46.20496 69.51751 1.000 58.09288 298 MET B C 1
ATOM 11625 O O . MET B 1 298 ? -23.40852 46.09175 70.65405 1.000 57.41904 298 MET B O 1
ATOM 11639 N N . SER B 1 299 ? -23.16759 46.66079 68.48873 1.000 54.03277 299 SER B N 1
ATOM 11640 C CA . SER B 1 299 ? -21.79020 47.08391 68.69757 1.000 55.12878 299 SER B CA 1
ATOM 11641 C C . SER B 1 299 ? -21.72572 48.30291 69.60419 1.000 56.27319 299 SER B C 1
ATOM 11642 O O . SER B 1 299 ? -20.71754 48.51743 70.28666 1.000 55.50259 299 SER B O 1
ATOM 11650 N N . GLU B 1 300 ? -22.78020 49.11743 69.61543 1.000 58.03702 300 GLU B N 1
ATOM 11651 C CA . GLU B 1 300 ? -22.84903 50.33664 70.41424 1.000 60.96746 300 GLU B CA 1
ATOM 11652 C C . GLU B 1 300 ? -21.79884 51.35544 70.00077 1.000 59.97545 300 GLU B C 1
ATOM 11653 O O . GLU B 1 300 ? -21.56809 52.33206 70.72348 1.000 63.51184 300 GLU B O 1
ATOM 11665 N N . GLN B 1 301 ? -21.15679 51.15082 68.85603 1.000 58.00783 301 GLN B N 1
ATOM 11666 C CA . GLN B 1 301 ? -20.20410 52.10753 68.32531 1.000 53.56161 301 GLN B CA 1
ATOM 11667 C C . GLN B 1 301 ? -20.93093 53.03151 67.35260 1.000 51.59822 301 GLN B C 1
ATOM 11668 O O . GLN B 1 301 ? -22.00409 52.70762 66.83511 1.000 48.34582 301 GLN B O 1
ATOM 11682 N N . ARG B 1 302 ? -20.33247 54.18838 67.09847 1.000 52.81300 302 ARG B N 1
ATOM 11683 C CA . ARG B 1 302 ? -20.85626 55.07094 66.06634 1.000 55.80678 302 ARG B CA 1
ATOM 11684 C C . ARG B 1 302 ? -20.57691 54.47603 64.69255 1.000 52.28457 302 ARG B C 1
ATOM 11685 O O . ARG B 1 302 ? -19.52745 53.86643 64.46659 1.000 50.45834 302 ARG B O 1
ATOM 11706 N N . PHE B 1 303 ? -21.51953 54.65597 63.76628 1.000 51.18732 303 PHE B N 1
ATOM 11707 C CA . PHE B 1 303 ? -21.36550 54.10369 62.42973 1.000 48.57183 303 PHE B CA 1
ATOM 11708 C C . PHE B 1 303 ? -21.91837 55.06446 61.38810 1.000 50.41315 303 PHE B C 1
ATOM 11709 O O . PHE B 1 303 ? -22.88596 55.78802 61.63192 1.000 55.89383 303 PHE B O 1
ATOM 11726 N N . LEU B 1 304 ? -21.27563 55.06142 60.21953 1.000 48.32644 304 LEU B N 1
ATOM 11727 C CA . LEU B 1 304 ? -21.75038 55.75706 59.02518 1.000 49.89311 304 LEU B CA 1
ATOM 11728 C C . LEU B 1 304 ? -21.82203 54.72146 57.91038 1.000 47.64868 304 LEU B C 1
ATOM 11729 O O . LEU B 1 304 ? -20.78701 54.26247 57.41335 1.000 45.15152 304 LEU B O 1
ATOM 11745 N N . TRP B 1 305 ? -23.04023 54.37028 57.50607 1.000 50.04045 305 TRP B N 1
ATOM 11746 C CA . TRP B 1 305 ? -23.29578 53.20295 56.66904 1.000 46.87045 305 TRP B CA 1
ATOM 11747 C C . TRP B 1 305 ? -23.97395 53.60851 55.36812 1.000 49.97917 305 TRP B C 1
ATOM 11748 O O . TRP B 1 305 ? -25.09409 54.12941 55.38217 1.000 51.51094 305 TRP B O 1
ATOM 11769 N N . VAL B 1 306 ? -23.29771 53.35461 54.24990 1.000 49.09558 306 VAL B N 1
ATOM 11770 C CA . VAL B 1 306 ? -23.88149 53.52986 52.92322 1.000 48.72014 306 VAL B CA 1
ATOM 11771 C C . VAL B 1 306 ? -24.68226 52.27614 52.58588 1.000 47.27460 306 VAL B C 1
ATOM 11772 O O . VAL B 1 306 ? -24.11845 51.21176 52.32485 1.000 42.34459 306 VAL B O 1
ATOM 11785 N N . ILE B 1 307 ? -26.00283 52.39754 52.61895 1.000 48.55055 307 ILE B N 1
ATOM 11786 C CA . ILE B 1 307 ? -26.91083 51.27144 52.45055 1.000 48.27091 307 ILE B CA 1
ATOM 11787 C C . ILE B 1 307 ? -27.50742 51.30298 51.05111 1.000 45.48296 307 ILE B C 1
ATOM 11788 O O . ILE B 1 307 ? -27.82069 52.37572 50.51838 1.000 47.30907 307 ILE B O 1
ATOM 11804 N N . ARG B 1 308 ? -27.64228 50.12562 50.44211 1.000 43.29175 308 ARG B N 1
ATOM 11805 C CA . ARG B 1 308 ? -28.36278 49.97834 49.18857 1.000 47.03972 308 ARG B CA 1
ATOM 11806 C C . ARG B 1 308 ? -29.41248 48.88614 49.31716 1.000 49.00732 308 ARG B C 1
ATOM 11807 O O . ARG B 1 308 ? -29.38194 48.06576 50.23915 1.000 48.96017 308 ARG B O 1
ATOM 11828 N N . CYS B 1 309 ? -30.35174 48.89178 48.37934 1.000 54.53489 309 CYS B N 1
ATOM 11829 C CA . CYS B 1 309 ? -31.40398 47.89096 48.40170 1.000 58.57782 309 CYS B CA 1
ATOM 11830 C C . CYS B 1 309 ? -30.76901 46.50410 48.34707 1.000 56.00840 309 CYS B C 1
ATOM 11831 O O . CYS B 1 309 ? -29.74988 46.31318 47.67034 1.000 56.84316 309 CYS B O 1
ATOM 11839 N N . PRO B 1 310 ? -31.33196 45.52055 49.03961 1.000 54.84048 310 PRO B N 1
ATOM 11840 C CA . PRO B 1 310 ? -30.73384 44.18312 49.03973 1.000 53.60596 310 PRO B CA 1
ATOM 11841 C C . PRO B 1 310 ? -31.03744 43.39998 47.77147 1.000 50.43436 310 PRO B C 1
ATOM 11842 O O . PRO B 1 310 ? -31.94964 43.71525 47.00647 1.000 54.57521 310 PRO B O 1
ATOM 11853 N N . ASN B 1 311 ? -30.24922 42.34333 47.57687 1.000 49.59653 311 ASN B N 1
ATOM 11854 C CA . ASN B 1 311 ? -30.38433 41.45866 46.42007 1.000 55.65410 311 ASN B CA 1
ATOM 11855 C C . ASN B 1 311 ? -29.91971 40.08034 46.87280 1.000 57.01830 311 ASN B C 1
ATOM 11856 O O . ASN B 1 311 ? -28.71690 39.85530 47.04587 1.000 56.60132 311 ASN B O 1
ATOM 11867 N N . ASP B 1 312 ? -30.87010 39.16039 47.05190 1.000 61.82679 312 ASP B N 1
ATOM 11868 C CA . ASP B 1 312 ? -30.57263 37.85161 47.62003 1.000 65.60650 312 ASP B CA 1
ATOM 11869 C C . ASP B 1 312 ? -29.78869 36.93186 46.69631 1.000 69.00955 312 ASP B C 1
ATOM 11870 O O . ASP B 1 312 ? -29.31588 35.88942 47.16250 1.000 72.07867 312 ASP B O 1
ATOM 11879 N N . THR B 1 313 ? -29.60552 37.28538 45.43242 1.000 65.39897 313 THR B N 1
ATOM 11880 C CA . THR B 1 313 ? -28.96348 36.36474 44.50395 1.000 67.45304 313 THR B CA 1
ATOM 11881 C C . THR B 1 313 ? -27.67259 36.90515 43.91220 1.000 68.60992 313 THR B C 1
ATOM 11882 O O . THR B 1 313 ? -26.71090 36.14649 43.76618 1.000 68.88979 313 THR B O 1
ATOM 11893 N N . VAL B 1 314 ? -27.62577 38.17320 43.51561 1.000 66.21332 314 VAL B N 1
ATOM 11894 C CA . VAL B 1 314 ? -26.39425 38.79446 43.04166 1.000 64.52999 314 VAL B CA 1
ATOM 11895 C C . VAL B 1 314 ? -25.84459 39.72128 44.11810 1.000 58.53893 314 VAL B C 1
ATOM 11896 O O . VAL B 1 314 ? -26.59047 40.51381 44.70615 1.000 60.03578 314 VAL B O 1
ATOM 11909 N N . ALA B 1 315 ? -24.53501 39.63459 44.35867 1.000 53.09966 315 ALA B N 1
ATOM 11910 C CA . ALA B 1 315 ? -23.86164 40.47497 45.34016 1.000 52.75191 315 ALA B CA 1
ATOM 11911 C C . ALA B 1 315 ? -23.33855 41.78065 44.74809 1.000 48.30242 315 ALA B C 1
ATOM 11912 O O . ALA B 1 315 ? -22.90188 42.65408 45.50560 1.000 45.45458 315 ALA B O 1
ATOM 11919 N N . ASN B 1 316 ? -23.35998 41.93043 43.42348 1.000 45.99063 316 ASN B N 1
ATOM 11920 C CA . ASN B 1 316 ? -22.86470 43.12355 42.74104 1.000 48.44358 316 ASN B CA 1
ATOM 11921 C C . ASN B 1 316 ? -23.93471 43.70490 41.82543 1.000 53.13209 316 ASN B C 1
ATOM 11922 O O . ASN B 1 316 ? -23.66256 44.09475 40.68337 1.000 49.89763 316 ASN B O 1
ATOM 11933 N N . ALA B 1 317 ? -25.16994 43.78716 42.32552 1.000 54.53796 317 ALA B N 1
ATOM 11934 C CA . ALA B 1 317 ? -26.28849 44.20235 41.48671 1.000 57.68023 317 ALA B CA 1
ATOM 11935 C C . ALA B 1 317 ? -26.16962 45.64548 41.01026 1.000 56.63296 317 ALA B C 1
ATOM 11936 O O . ALA B 1 317 ? -26.71659 45.98809 39.95550 1.000 64.95668 317 ALA B O 1
ATOM 11943 N N . THR B 1 318 ? -25.48762 46.50440 41.76339 1.000 52.00573 318 THR B N 1
ATOM 11944 C CA . THR B 1 318 ? -25.43586 47.93128 41.46149 1.000 54.54110 318 THR B CA 1
ATOM 11945 C C . THR B 1 318 ? -24.13520 48.36747 40.79515 1.000 54.42061 318 THR B C 1
ATOM 11946 O O . THR B 1 318 ? -23.86324 49.57029 40.72765 1.000 58.13236 318 THR B O 1
ATOM 11957 N N . TYR B 1 319 ? -23.30082 47.42897 40.34947 1.000 54.27285 319 TYR B N 1
ATOM 11958 C CA . TYR B 1 319 ? -22.02632 47.80732 39.74330 1.000 54.76713 319 TYR B CA 1
ATOM 11959 C C . TYR B 1 319 ? -22.22938 48.78156 38.58657 1.000 57.40017 319 TYR B C 1
ATOM 11960 O O . TYR B 1 319 ? -21.56473 49.82152 38.51543 1.000 53.07261 319 TYR B O 1
ATOM 11978 N N . PHE B 1 320 ? -23.12861 48.45447 37.65637 1.000 57.01585 320 PHE B N 1
ATOM 11979 C CA . PHE B 1 320 ? -23.36271 49.33787 36.51463 1.000 61.05446 320 PHE B CA 1
ATOM 11980 C C . PHE B 1 320 ? -24.34920 50.46504 36.82387 1.000 66.21881 320 PHE B C 1
ATOM 11981 O O . PHE B 1 320 ? -24.16954 51.58887 36.34074 1.000 68.81206 320 PHE B O 1
ATOM 11998 N N . ASN B 1 321 ? -25.38592 50.19856 37.61849 1.000 64.99061 321 ASN B N 1
ATOM 11999 C CA . ASN B 1 321 ? -26.42801 51.19344 37.84762 1.000 74.39956 321 ASN B CA 1
ATOM 12000 C C . ASN B 1 321 ? -27.22713 50.81634 39.09015 1.000 80.12993 321 ASN B C 1
ATOM 12001 O O . ASN B 1 321 ? -27.04673 49.73992 39.66271 1.000 75.45762 321 ASN B O 1
ATOM 12012 N N . VAL B 1 322 ? -28.14977 51.70140 39.47603 1.000 90.29582 322 VAL B N 1
ATOM 12013 C CA . VAL B 1 322 ? -28.98505 51.50648 40.65762 1.000 89.51381 322 VAL B CA 1
ATOM 12014 C C . VAL B 1 322 ? -30.33911 51.00456 40.18123 1.000 98.22127 322 VAL B C 1
ATOM 12015 O O . VAL B 1 322 ? -31.03091 51.68784 39.41664 1.000 101.41940 322 VAL B O 1
ATOM 12028 N N . GLN B 1 323 ? -30.70412 49.79811 40.60591 1.000 97.93816 323 GLN B N 1
ATOM 12029 C CA . GLN B 1 323 ? -31.94060 49.17023 40.15659 1.000 106.71260 323 GLN B CA 1
ATOM 12030 C C . GLN B 1 323 ? -33.15733 49.74658 40.86951 1.000 98.11680 323 GLN B C 1
ATOM 12031 O O . GLN B 1 323 ? -33.57552 50.87067 40.57509 1.000 95.11702 323 GLN B O 1
ATOM 12045 N N . ASP B 1 324 ? -33.71863 48.99602 41.81350 1.000 105.04904 324 ASP B N 1
ATOM 12046 C CA . ASP B 1 324 ? -34.90993 49.43390 42.53275 1.000 100.09130 324 ASP B CA 1
ATOM 12047 C C . ASP B 1 324 ? -34.73347 50.83915 43.08285 1.000 93.42299 324 ASP B C 1
ATOM 12048 O O . ASP B 1 324 ? -33.88066 51.07789 43.94252 1.000 87.07426 324 ASP B O 1
ATOM 12057 N N . SER B 1 325 ? -35.53555 51.77796 42.57502 1.000 97.36992 325 SER B N 1
ATOM 12058 C CA . SER B 1 325 ? -35.49794 53.13833 43.09844 1.000 89.50049 325 SER B CA 1
ATOM 12059 C C . SER B 1 325 ? -36.06395 53.22028 44.51150 1.000 82.95201 325 SER B C 1
ATOM 12060 O O . SER B 1 325 ? -36.11757 54.31597 45.08028 1.000 78.17325 325 SER B O 1
ATOM 12068 N N . THR B 1 326 ? -36.49603 52.09029 45.07263 1.000 78.50547 326 THR B N 1
ATOM 12069 C CA . THR B 1 326 ? -36.94130 52.04086 46.45684 1.000 79.04056 326 THR B CA 1
ATOM 12070 C C . THR B 1 326 ? -35.90165 52.69163 47.35801 1.000 72.77152 326 THR B C 1
ATOM 12071 O O . THR B 1 326 ? -34.69488 52.60158 47.11850 1.000 70.18118 326 THR B O 1
ATOM 12082 N N . ASN B 1 327 ? -36.37251 53.33397 48.41579 1.000 71.91328 327 ASN B N 1
ATOM 12083 C CA . ASN B 1 327 ? -35.46241 53.94889 49.37446 1.000 71.07304 327 ASN B CA 1
ATOM 12084 C C . ASN B 1 327 ? -34.80748 52.84095 50.18989 1.000 67.08050 327 ASN B C 1
ATOM 12085 O O . ASN B 1 327 ? -35.51164 52.11645 50.90622 1.000 65.62034 327 ASN B O 1
ATOM 12096 N N . PRO B 1 328 ? -33.48516 52.66425 50.11520 1.000 62.07040 328 PRO B N 1
ATOM 12097 C CA . PRO B 1 328 ? -32.86242 51.53062 50.82131 1.000 59.88882 328 PRO B CA 1
ATOM 12098 C C . PRO B 1 328 ? -33.18848 51.47903 52.30359 1.000 61.58479 328 PRO B C 1
ATOM 12099 O O . PRO B 1 328 ? -33.20415 50.38777 52.88706 1.000 61.97277 328 PRO B O 1
ATOM 12110 N N . LEU B 1 329 ? -33.46124 52.62272 52.93300 1.000 65.36753 329 LEU B N 1
ATOM 12111 C CA . LEU B 1 329 ? -33.75831 52.63246 54.36040 1.000 66.42200 329 LEU B CA 1
ATOM 12112 C C . LEU B 1 329 ? -35.06111 51.91660 54.69061 1.000 65.85657 329 LEU B C 1
ATOM 12113 O O . LEU B 1 329 ? -35.27593 51.55770 55.85357 1.000 66.15543 329 LEU B O 1
ATOM 12129 N N . ASP B 1 330 ? -35.92685 51.68353 53.70350 1.000 63.86608 330 ASP B N 1
ATOM 12130 C CA . ASP B 1 330 ? -37.16936 50.97681 53.98284 1.000 67.84965 330 ASP B CA 1
ATOM 12131 C C . ASP B 1 330 ? -36.92415 49.53185 54.39089 1.000 67.04951 330 ASP B C 1
ATOM 12132 O O . ASP B 1 330 ? -37.85286 48.87307 54.87240 1.000 67.55970 330 ASP B O 1
ATOM 12141 N N . PHE B 1 331 ? -35.70306 49.03276 54.21357 1.000 65.27087 331 PHE B N 1
ATOM 12142 C CA . PHE B 1 331 ? -35.34976 47.67019 54.57134 1.000 65.40192 331 PHE B CA 1
ATOM 12143 C C . PHE B 1 331 ? -34.68935 47.57814 55.93659 1.000 65.38070 331 PHE B C 1
ATOM 12144 O O . PHE B 1 331 ? -34.36445 46.47117 56.37639 1.000 64.88994 331 PHE B O 1
ATOM 12161 N N . LEU B 1 332 ? -34.48360 48.70152 56.62239 1.000 62.90498 332 LEU B N 1
ATOM 12162 C CA . LEU B 1 332 ? -33.87878 48.63690 57.93947 1.000 62.50384 332 LEU B CA 1
ATOM 12163 C C . LEU B 1 332 ? -34.86741 48.05459 58.94429 1.000 62.24727 332 LEU B C 1
ATOM 12164 O O . LEU B 1 332 ? -36.08377 48.12498 58.75830 1.000 56.62218 332 LEU B O 1
ATOM 12180 N N . PRO B 1 333 ? -34.35666 47.47498 60.02723 1.000 62.28607 333 PRO B N 1
ATOM 12181 C CA . PRO B 1 333 ? -35.24562 46.90482 61.04856 1.000 61.48736 333 PRO B CA 1
ATOM 12182 C C . PRO B 1 333 ? -36.20683 47.94303 61.60168 1.000 61.79061 333 PRO B C 1
ATOM 12183 O O . PRO B 1 333 ? -35.86382 49.11749 61.74779 1.000 62.09868 333 PRO B O 1
ATOM 12194 N N . LYS B 1 334 ? -37.42401 47.49663 61.91049 1.000 62.61128 334 LYS B N 1
ATOM 12195 C CA . LYS B 1 334 ? -38.43253 48.41206 62.42218 1.000 67.29376 334 LYS B CA 1
ATOM 12196 C C . LYS B 1 334 ? -37.89809 49.10585 63.66850 1.000 65.36793 334 LYS B C 1
ATOM 12197 O O . LYS B 1 334 ? -37.45863 48.45009 64.61801 1.000 63.39371 334 LYS B O 1
ATOM 12216 N N . GLY B 1 335 ? -37.92931 50.43759 63.66211 1.000 62.67699 335 GLY B N 1
ATOM 12217 C CA . GLY B 1 335 ? -37.40754 51.20520 64.77177 1.000 59.45605 335 GLY B CA 1
ATOM 12218 C C . GLY B 1 335 ? -35.90323 51.37646 64.79991 1.000 62.56198 335 GLY B C 1
ATOM 12219 O O . GLY B 1 335 ? -35.39928 52.09036 65.67752 1.000 57.65372 335 GLY B O 1
ATOM 12223 N N . PHE B 1 336 ? -35.16749 50.75163 63.87453 1.000 59.26923 336 PHE B N 1
ATOM 12224 C CA . PHE B 1 336 ? -33.70895 50.81568 63.91839 1.000 59.94779 336 PHE B CA 1
ATOM 12225 C C . PHE B 1 336 ? -33.20927 52.25447 63.92094 1.000 61.48645 336 PHE B C 1
ATOM 12226 O O . PHE B 1 336 ? -32.35844 52.62703 64.73729 1.000 61.99668 336 PHE B O 1
ATOM 12243 N N . LEU B 1 337 ? -33.71717 53.07801 63.00268 1.000 58.93696 337 LEU B N 1
ATOM 12244 C CA . LEU B 1 337 ? -33.25479 54.45908 62.92733 1.000 59.33458 337 LEU B CA 1
ATOM 12245 C C . LEU B 1 337 ? -33.66489 55.23939 64.16735 1.000 65.06557 337 LEU B C 1
ATOM 12246 O O . LEU B 1 337 ? -32.86588 56.00435 64.71996 1.000 67.21431 337 LEU B O 1
ATOM 12262 N N . GLU B 1 338 ? -34.91057 55.06566 64.61265 1.000 61.81080 338 GLU B N 1
ATOM 12263 C CA . GLU B 1 338 ? -35.35396 55.71876 65.83715 1.000 70.02761 338 GLU B CA 1
ATOM 12264 C C . GLU B 1 338 ? -34.35730 55.49344 66.97019 1.000 68.58459 338 GLU B C 1
ATOM 12265 O O . GLU B 1 338 ? -34.03684 56.42224 67.72054 1.000 69.96979 338 GLU B O 1
ATOM 12277 N N . ARG B 1 339 ? -33.85211 54.26418 67.10501 1.000 64.86828 339 ARG B N 1
ATOM 12278 C CA . ARG B 1 339 ? -32.98797 53.90784 68.22374 1.000 63.96263 339 ARG B CA 1
ATOM 12279 C C . ARG B 1 339 ? -31.54486 54.37239 68.07299 1.000 64.36642 339 ARG B C 1
ATOM 12280 O O . ARG B 1 339 ? -30.86059 54.54127 69.08797 1.000 63.92459 339 ARG B O 1
ATOM 12301 N N . THR B 1 340 ? -31.06160 54.57466 66.84933 1.000 62.03737 340 THR B N 1
ATOM 12302 C CA . THR B 1 340 ? -29.65167 54.85433 66.60281 1.000 58.35917 340 THR B CA 1
ATOM 12303 C C . THR B 1 340 ? -29.37597 56.30295 66.20837 1.000 63.49206 340 THR B C 1
ATOM 12304 O O . THR B 1 340 ? -28.27422 56.60089 65.73536 1.000 64.82011 340 THR B O 1
ATOM 12315 N N . LYS B 1 341 ? -30.33467 57.21352 66.40794 1.000 70.41298 341 LYS B N 1
ATOM 12316 C CA . LYS B 1 341 ? -30.18716 58.57052 65.89023 1.000 73.11346 341 LYS B CA 1
ATOM 12317 C C . LYS B 1 341 ? -28.87369 59.22303 66.31222 1.000 72.49608 341 LYS B C 1
ATOM 12318 O O . LYS B 1 341 ? -28.20998 59.88172 65.50202 1.000 77.54290 341 LYS B O 1
ATOM 12337 N N . GLY B 1 342 ? -28.47562 59.04649 67.56657 1.000 71.90248 342 GLY B N 1
ATOM 12338 C CA . GLY B 1 342 ? -27.29495 59.71233 68.07544 1.000 74.15629 342 GLY B CA 1
ATOM 12339 C C . GLY B 1 342 ? -26.00468 59.07517 67.61711 1.000 71.73578 342 GLY B C 1
ATOM 12340 O O . GLY B 1 342 ? -25.01528 59.76197 67.34790 1.000 69.47666 342 GLY B O 1
ATOM 12344 N N . LEU B 1 343 ? -26.01630 57.74794 67.51720 1.000 67.97123 343 LEU B N 1
ATOM 12345 C CA . LEU B 1 343 ? -24.79286 57.00599 67.26683 1.000 72.27214 343 LEU B CA 1
ATOM 12346 C C . LEU B 1 343 ? -24.51375 56.78126 65.78801 1.000 68.25672 343 LEU B C 1
ATOM 12347 O O . LEU B 1 343 ? -23.34264 56.73003 65.39396 1.000 63.38728 343 LEU B O 1
ATOM 12363 N N . GLY B 1 344 ? -25.53873 56.64295 64.96258 1.000 68.34688 344 GLY B N 1
ATOM 12364 C CA . GLY B 1 344 ? -25.35286 56.19504 63.59101 1.000 61.50689 344 GLY B CA 1
ATOM 12365 C C . GLY B 1 344 ? -26.03393 57.07560 62.56820 1.000 61.05185 344 GLY B C 1
ATOM 12366 O O . GLY B 1 344 ? -27.13971 57.56894 62.79108 1.000 65.91858 344 GLY B O 1
ATOM 12370 N N . LEU B 1 345 ? -25.35775 57.25712 61.43313 1.000 57.29806 345 LEU B N 1
ATOM 12371 C CA . LEU B 1 345 ? -25.90744 57.92074 60.25709 1.000 58.41673 345 LEU B CA 1
ATOM 12372 C C . LEU B 1 345 ? -25.92324 56.91471 59.11451 1.000 53.75460 345 LEU B C 1
ATOM 12373 O O . LEU B 1 345 ? -24.88393 56.33297 58.78848 1.000 56.48519 345 LEU B O 1
ATOM 12389 N N . VAL B 1 346 ? -27.09410 56.69712 58.51917 1.000 54.12835 346 VAL B N 1
ATOM 12390 C CA . VAL B 1 346 ? -27.24057 55.80984 57.36834 1.000 54.53103 346 VAL B CA 1
ATOM 12391 C C . VAL B 1 346 ? -27.57152 56.66302 56.14580 1.000 53.85976 346 VAL B C 1
ATOM 12392 O O . VAL B 1 346 ? -28.58183 57.37799 56.13725 1.000 49.95437 346 VAL B O 1
ATOM 12405 N N . VAL B 1 347 ? -26.72364 56.58782 55.11961 1.000 55.80928 347 VAL B N 1
ATOM 12406 C CA . VAL B 1 347 ? -26.88595 57.36332 53.88796 1.000 53.18899 347 VAL B CA 1
ATOM 12407 C C . VAL B 1 347 ? -27.20842 56.45404 52.70661 1.000 53.31585 347 VAL B C 1
ATOM 12408 O O . VAL B 1 347 ? -26.63110 55.36366 52.58918 1.000 56.02247 347 VAL B O 1
ATOM 12421 N N . PRO B 1 348 ? -28.10616 56.86006 51.80420 1.000 53.34932 348 PRO B N 1
ATOM 12422 C CA . PRO B 1 348 ? -28.54085 55.95573 50.72658 1.000 51.14444 348 PRO B CA 1
ATOM 12423 C C . PRO B 1 348 ? -27.60232 55.96994 49.52465 1.000 52.43657 348 PRO B C 1
ATOM 12424 O O . PRO B 1 348 ? -27.27078 57.02802 48.98565 1.000 51.43130 348 PRO B O 1
ATOM 12435 N N . ASN B 1 349 ? -27.15295 54.77452 49.13031 1.000 52.79559 349 ASN B N 1
ATOM 12436 C CA . ASN B 1 349 ? -26.52125 54.48805 47.84232 1.000 52.32781 349 ASN B CA 1
ATOM 12437 C C . ASN B 1 349 ? -25.09035 55.00437 47.71400 1.000 54.29561 349 ASN B C 1
ATOM 12438 O O . ASN B 1 349 ? -24.17196 54.21122 47.48391 1.000 54.18934 349 ASN B O 1
ATOM 12449 N N . TRP B 1 350 ? -24.88381 56.31620 47.81700 1.000 55.13820 350 TRP B N 1
ATOM 12450 C CA . TRP B 1 350 ? -23.57595 56.90250 47.56580 1.000 55.09617 350 TRP B CA 1
ATOM 12451 C C . TRP B 1 350 ? -23.21223 57.88734 48.66487 1.000 53.28327 350 TRP B C 1
ATOM 12452 O O . TRP B 1 350 ? -24.07219 58.58689 49.20737 1.000 51.00542 350 TRP B O 1
ATOM 12473 N N . ALA B 1 351 ? -21.92294 57.93909 48.97300 1.000 52.76153 351 ALA B N 1
ATOM 12474 C CA . ALA B 1 351 ? -21.37711 58.79979 50.00858 1.000 52.73940 351 ALA B CA 1
ATOM 12475 C C . ALA B 1 351 ? -20.02243 59.31923 49.55675 1.000 54.73647 351 ALA B C 1
ATOM 12476 O O . ALA B 1 351 ? -19.35894 58.69887 48.71749 1.000 51.84774 351 ALA B O 1
ATOM 12483 N N . PRO B 1 352 ? -19.58418 60.46043 50.09436 1.000 55.51128 352 PRO B N 1
ATOM 12484 C CA . PRO B 1 352 ? -18.24868 60.97062 49.75344 1.000 51.43252 352 PRO B CA 1
ATOM 12485 C C . PRO B 1 352 ? -17.15186 60.17272 50.44262 1.000 52.07488 352 PRO B C 1
ATOM 12486 O O . PRO B 1 352 ? -16.57107 60.63007 51.43333 1.000 50.67542 352 PRO B O 1
ATOM 12497 N N . GLN B 1 353 ? -16.86506 58.97855 49.92204 1.000 50.78249 353 GLN B N 1
ATOM 12498 C CA . GLN B 1 353 ? -15.98233 58.05464 50.62062 1.000 48.17984 353 GLN B CA 1
ATOM 12499 C C . GLN B 1 353 ? -14.62329 58.68489 50.90611 1.000 49.08611 353 GLN B C 1
ATOM 12500 O O . GLN B 1 353 ? -14.20564 58.79408 52.06773 1.000 52.14194 353 GLN B O 1
ATOM 12514 N N . ALA B 1 354 ? -13.90868 59.09183 49.85329 1.000 52.27497 354 ALA B N 1
ATOM 12515 C CA . ALA B 1 354 ? -12.57072 59.65401 50.02605 1.000 52.41662 354 ALA B CA 1
ATOM 12516 C C . ALA B 1 354 ? -12.53375 60.69208 51.13878 1.000 52.68929 354 ALA B C 1
ATOM 12517 O O . ALA B 1 354 ? -11.62093 60.69981 51.97066 1.000 50.54045 354 ALA B O 1
ATOM 12524 N N . GLN B 1 355 ? -13.52659 61.58381 51.16406 1.000 54.80571 355 GLN B N 1
ATOM 12525 C CA . GLN B 1 355 ? -13.56469 62.61930 52.18949 1.000 52.67839 355 GLN B CA 1
ATOM 12526 C C . GLN B 1 355 ? -13.91309 62.04347 53.55604 1.000 54.43555 355 GLN B C 1
ATOM 12527 O O . GLN B 1 355 ? -13.40942 62.52236 54.57809 1.000 56.20870 355 GLN B O 1
ATOM 12541 N N . ILE B 1 356 ? -14.76541 61.01738 53.59334 1.000 52.56598 356 ILE B N 1
ATOM 12542 C CA . ILE B 1 356 ? -15.11320 60.38309 54.86033 1.000 53.08871 356 ILE B CA 1
ATOM 12543 C C . ILE B 1 356 ? -13.89562 59.69595 55.46029 1.000 54.18616 356 ILE B C 1
ATOM 12544 O O . ILE B 1 356 ? -13.64456 59.78845 56.66694 1.000 53.51426 356 ILE B O 1
ATOM 12560 N N . LEU B 1 357 ? -13.12549 58.98841 54.63098 1.000 55.32180 357 LEU B N 1
ATOM 12561 C CA . LEU B 1 357 ? -11.94041 58.29846 55.12080 1.000 51.68118 357 LEU B CA 1
ATOM 12562 C C . LEU B 1 357 ? -10.84405 59.27014 55.53761 1.000 54.47259 357 LEU B C 1
ATOM 12563 O O . LEU B 1 357 ? -9.93677 58.87971 56.28031 1.000 54.45651 357 LEU B O 1
ATOM 12579 N N . SER B 1 358 ? -10.90697 60.52110 55.07927 1.000 58.37773 358 SER B N 1
ATOM 12580 C CA . SER B 1 358 ? -9.96364 61.54470 55.50681 1.000 55.72378 358 SER B CA 1
ATOM 12581 C C . SER B 1 358 ? -10.38558 62.23416 56.79452 1.000 56.10933 358 SER B C 1
ATOM 12582 O O . SER B 1 358 ? -9.55185 62.88549 57.43225 1.000 64.45989 358 SER B O 1
ATOM 12590 N N . HIS B 1 359 ? -11.65428 62.11759 57.17748 1.000 58.04135 359 HIS B N 1
ATOM 12591 C CA . HIS B 1 359 ? -12.15692 62.79127 58.36782 1.000 61.97594 359 HIS B CA 1
ATOM 12592 C C . HIS B 1 359 ? -11.55739 62.17073 59.62555 1.000 61.95833 359 HIS B C 1
ATOM 12593 O O . HIS B 1 359 ? -11.37564 60.95291 59.71202 1.000 60.75533 359 HIS B O 1
ATOM 12608 N N . GLY B 1 360 ? -11.24709 63.02043 60.60768 1.000 63.05589 360 GLY B N 1
ATOM 12609 C CA . GLY B 1 360 ? -10.59526 62.54063 61.81572 1.000 66.52255 360 GLY B CA 1
ATOM 12610 C C . GLY B 1 360 ? -11.48877 61.70377 62.70894 1.000 64.15424 360 GLY B C 1
ATOM 12611 O O . GLY B 1 360 ? -10.99594 60.87434 63.48105 1.000 67.53796 360 GLY B O 1
ATOM 12615 N N . SER B 1 361 ? -12.80578 61.90328 62.62022 1.000 64.68663 361 SER B N 1
ATOM 12616 C CA . SER B 1 361 ? -13.74780 61.11550 63.40543 1.000 62.49473 361 SER B CA 1
ATOM 12617 C C . SER B 1 361 ? -13.87239 59.68497 62.90243 1.000 61.18884 361 SER B C 1
ATOM 12618 O O . SER B 1 361 ? -14.46869 58.85177 63.59348 1.000 61.13372 361 SER B O 1
ATOM 12626 N N . THR B 1 362 ? -13.33995 59.38632 61.72110 1.000 61.37322 362 THR B N 1
ATOM 12627 C CA . THR B 1 362 ? -13.40060 58.03997 61.16765 1.000 59.57071 362 THR B CA 1
ATOM 12628 C C . THR B 1 362 ? -12.26606 57.20260 61.74772 1.000 56.44012 362 THR B C 1
ATOM 12629 O O . THR B 1 362 ? -11.08799 57.53019 61.56746 1.000 57.78311 362 THR B O 1
ATOM 12640 N N . GLY B 1 363 ? -12.62125 56.12541 62.44450 1.000 58.58231 363 GLY B N 1
ATOM 12641 C CA . GLY B 1 363 ? -11.63178 55.26119 63.05587 1.000 58.45838 363 GLY B CA 1
ATOM 12642 C C . GLY B 1 363 ? -11.65344 53.83449 62.54677 1.000 55.52902 363 GLY B C 1
ATOM 12643 O O . GLY B 1 363 ? -10.84407 53.00866 62.97821 1.000 58.07844 363 GLY B O 1
ATOM 12647 N N . GLY B 1 364 ? -12.56787 53.52972 61.63022 1.000 50.80024 364 GLY B N 1
ATOM 12648 C CA . GLY B 1 364 ? -12.66387 52.18929 61.08609 1.000 47.73530 364 GLY B CA 1
ATOM 12649 C C . GLY B 1 364 ? -13.47114 52.17350 59.80982 1.000 50.03260 364 GLY B C 1
ATOM 12650 O O . GLY B 1 364 ? -14.27252 53.07617 59.54432 1.000 47.15761 364 GLY B O 1
ATOM 12654 N N . PHE B 1 365 ? -13.25524 51.12210 59.01829 1.000 44.20515 365 PHE B N 1
ATOM 12655 C CA . PHE B 1 365 ? -13.89500 50.97731 57.71146 1.000 42.37466 365 PHE B CA 1
ATOM 12656 C C . PHE B 1 365 ? -14.24379 49.50868 57.50980 1.000 40.46053 365 PHE B C 1
ATOM 12657 O O . PHE B 1 365 ? -13.35123 48.67484 57.33532 1.000 41.38337 365 PHE B O 1
ATOM 12674 N N . LEU B 1 366 ? -15.53811 49.19249 57.55541 1.000 38.80972 366 LEU B N 1
ATOM 12675 C CA . LEU B 1 366 ? -16.02800 47.89037 57.11956 1.000 39.19876 366 LEU B CA 1
ATOM 12676 C C . LEU B 1 366 ? -16.19030 47.95513 55.60444 1.000 36.69913 366 LEU B C 1
ATOM 12677 O O . LEU B 1 366 ? -17.13840 48.57422 55.10213 1.000 38.02929 366 LEU B O 1
ATOM 12693 N N . THR B 1 367 ? -15.27679 47.31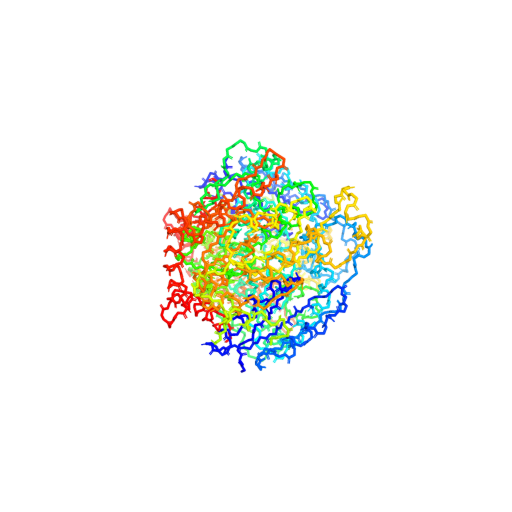704 54.88136 1.000 36.62604 367 THR B N 1
ATOM 12694 C CA . THR B 1 367 ? -15.14777 47.46532 53.43968 1.000 36.94317 367 THR B CA 1
ATOM 12695 C C . THR B 1 367 ? -15.34452 46.11968 52.75390 1.000 35.79226 367 THR B C 1
ATOM 12696 O O . THR B 1 367 ? -15.17725 45.05981 53.36298 1.000 36.18708 367 THR B O 1
ATOM 12707 N N . HIS B 1 368 ? -15.72399 46.17038 51.47473 1.000 37.80292 368 HIS B N 1
ATOM 12708 C CA . HIS B 1 368 ? -15.78548 44.97128 50.64525 1.000 36.15764 368 HIS B CA 1
ATOM 12709 C C . HIS B 1 368 ? -14.44497 44.64744 49.99062 1.000 35.28956 368 HIS B C 1
ATOM 12710 O O . HIS B 1 368 ? -14.37672 43.72452 49.17155 1.000 35.85117 368 HIS B O 1
ATOM 12725 N N . CYS B 1 369 ? -13.39418 45.40614 50.30577 1.000 36.11467 369 CYS B N 1
ATOM 12726 C CA . CYS B 1 369 ? -12.01963 45.12848 49.89979 1.000 35.85939 369 CYS B CA 1
ATOM 12727 C C . CYS B 1 369 ? -11.75760 45.39203 48.42491 1.000 34.52550 369 CYS B C 1
ATOM 12728 O O . CYS B 1 369 ? -10.81093 44.83417 47.85819 1.000 35.37956 369 CYS B O 1
ATOM 12736 N N . GLY B 1 370 ? -12.57580 46.22034 47.78211 1.000 34.14762 370 GLY B N 1
ATOM 12737 C CA . GLY B 1 370 ? -12.17344 46.78215 46.50498 1.000 34.83513 370 GLY B CA 1
ATOM 12738 C C . GLY B 1 370 ? -10.86910 47.54510 46.65788 1.000 39.08008 370 GLY B C 1
ATOM 12739 O O . GLY B 1 370 ? -10.62691 48.19647 47.67749 1.000 37.68229 370 GLY B O 1
ATOM 12743 N N . TRP B 1 371 ? -10.01467 47.46329 45.63494 1.000 35.24576 371 TRP B N 1
ATOM 12744 C CA . TRP B 1 371 ? -8.65341 47.96464 45.80479 1.000 35.58417 371 TRP B CA 1
ATOM 12745 C C . TRP B 1 371 ? -8.63003 49.47847 45.99457 1.000 35.02170 371 TRP B C 1
ATOM 12746 O O . TRP B 1 371 ? -7.81726 49.99900 46.76546 1.000 35.63014 371 TRP B O 1
ATOM 12767 N N . ASN B 1 372 ? -9.50123 50.20534 45.29819 1.000 37.85366 372 ASN B N 1
ATOM 12768 C CA . ASN B 1 372 ? -9.56086 51.65145 45.48832 1.000 37.00308 372 ASN B CA 1
ATOM 12769 C C . ASN B 1 372 ? -9.98419 51.99844 46.90837 1.000 37.06353 372 ASN B C 1
ATOM 12770 O O . ASN B 1 372 ? -9.40616 52.89504 47.53485 1.000 34.18764 372 ASN B O 1
ATOM 12781 N N . SER B 1 373 ? -10.98557 51.29161 47.43757 1.000 36.06356 373 SER B N 1
ATOM 12782 C CA . SER B 1 373 ? -11.38732 51.50479 48.82371 1.000 32.89517 373 SER B CA 1
ATOM 12783 C C . SER B 1 373 ? -10.25929 51.14227 49.78010 1.000 35.91756 373 SER B C 1
ATOM 12784 O O . SER B 1 373 ? -9.98255 51.87472 50.73911 1.000 33.08019 373 SER B O 1
ATOM 12792 N N . THR B 1 374 ? -9.59448 50.01263 49.53142 1.000 37.42427 374 THR B N 1
ATOM 12793 C CA . THR B 1 374 ? -8.48532 49.59893 50.38369 1.000 34.42638 374 THR B CA 1
ATOM 12794 C C . THR B 1 374 ? -7.36155 50.62892 50.35897 1.000 38.25556 374 THR B C 1
ATOM 12795 O O . THR B 1 374 ? -6.80210 50.97669 51.40485 1.000 37.30675 374 THR B O 1
ATOM 12806 N N . LEU B 1 375 ? -7.00803 51.11970 49.16827 1.000 36.69616 375 LEU B N 1
ATOM 12807 C CA . LEU B 1 375 ? -5.90516 52.07052 49.05383 1.000 35.88499 375 LEU B CA 1
ATOM 12808 C C . LEU B 1 375 ? -6.24894 53.39227 49.72735 1.000 35.50481 375 LEU B C 1
ATOM 12809 O O . LEU B 1 375 ? -5.38613 54.02276 50.34984 1.000 39.29915 375 LEU B O 1
ATOM 12825 N N . GLU B 1 376 ? -7.50009 53.83338 49.60252 1.000 34.61034 376 GLU B N 1
ATOM 12826 C CA . GLU B 1 376 ? -7.92213 55.06100 50.26557 1.000 37.40183 376 GLU B CA 1
ATOM 12827 C C . GLU B 1 376 ? -7.82003 54.92590 51.77808 1.000 38.99313 376 GLU B C 1
ATOM 12828 O O . GLU B 1 376 ? -7.44094 55.87550 52.47130 1.000 39.62451 376 GLU B O 1
ATOM 12840 N N . SER B 1 377 ? -8.15082 53.74803 52.30628 1.000 37.98996 377 SER B N 1
ATOM 12841 C CA . SER B 1 377 ? -8.03633 53.51535 53.74216 1.000 42.53807 377 SER B CA 1
ATOM 12842 C C . SER B 1 377 ? -6.58149 53.43268 54.18650 1.000 43.40123 377 SER B C 1
ATOM 12843 O O . SER B 1 377 ? -6.24288 53.89064 55.28455 1.000 39.59225 377 SER B O 1
ATOM 12851 N N . VAL B 1 378 ? -5.70980 52.87439 53.34155 1.000 40.69208 378 VAL B N 1
ATOM 12852 C CA . VAL B 1 378 ? -4.29926 52.74798 53.69361 1.000 40.28250 378 VAL B CA 1
ATOM 12853 C C . VAL B 1 378 ? -3.63909 54.11663 53.75929 1.000 40.68432 378 VAL B C 1
ATOM 12854 O O . VAL B 1 378 ? -2.85301 54.39858 54.67120 1.000 41.11141 378 VAL B O 1
ATOM 12867 N N . VAL B 1 379 ? -3.94236 54.98737 52.79521 1.000 38.87789 379 VAL B N 1
ATOM 12868 C CA . VAL B 1 379 ? -3.32425 56.30834 52.77201 1.000 40.50631 379 VAL B CA 1
ATOM 12869 C C . VAL B 1 379 ? -3.73246 57.11444 53.99508 1.000 43.91568 379 VAL B C 1
ATOM 12870 O O . VAL B 1 379 ? -3.00405 58.01891 54.42437 1.000 39.86449 379 VAL B O 1
ATOM 12883 N N . HIS B 1 380 ? -4.89808 56.81708 54.56662 1.000 44.65491 380 HIS B N 1
ATOM 12884 C CA . HIS B 1 380 ? -5.39398 57.52580 55.73614 1.000 47.53012 380 HIS B CA 1
ATOM 12885 C C . HIS B 1 380 ? -5.27818 56.71343 57.01682 1.000 42.59609 380 HIS B C 1
ATOM 12886 O O . HIS B 1 380 ? -5.72025 57.17887 58.07091 1.000 47.75886 380 HIS B O 1
ATOM 12901 N N . GLY B 1 381 ? -4.69646 55.51968 56.95899 1.000 46.49651 381 GLY B N 1
ATOM 12902 C CA . GLY B 1 381 ? -4.44647 54.76388 58.17031 1.000 48.19325 381 GLY B CA 1
ATOM 12903 C C . GLY B 1 381 ? -5.69636 54.28964 58.87320 1.000 45.34241 381 GLY B C 1
ATOM 12904 O O . GLY B 1 381 ? -5.70779 54.19226 60.10349 1.000 46.17811 381 GLY B O 1
ATOM 12908 N N . VAL B 1 382 ? -6.75876 54.00553 58.13091 1.000 44.47741 382 VAL B N 1
ATOM 12909 C CA . VAL B 1 382 ? -8.03094 53.59011 58.71143 1.000 44.34312 382 VAL B CA 1
ATOM 12910 C C . VAL B 1 382 ? -8.04363 52.06435 58.77178 1.000 42.14218 382 VAL B C 1
ATOM 12911 O O . VAL B 1 382 ? -7.95038 51.41772 57.71827 1.000 41.10755 382 VAL B O 1
ATOM 12924 N N . PRO B 1 383 ? -8.14778 51.45911 59.95544 1.000 47.33816 383 PRO B N 1
ATOM 12925 C CA . PRO B 1 383 ? -8.22821 49.99548 60.02486 1.000 45.66183 383 PRO B CA 1
ATOM 12926 C C . PRO B 1 383 ? -9.47491 49.46973 59.33179 1.000 42.65062 383 PRO B C 1
ATOM 12927 O O . PRO B 1 383 ? -10.44927 50.19150 59.10797 1.000 44.42105 383 PRO B O 1
ATOM 12938 N N . LEU B 1 384 ? -9.44373 48.17716 59.01364 1.000 41.87822 384 LEU B N 1
ATOM 12939 C CA . LEU B 1 384 ? -10.43108 47.57750 58.13116 1.000 43.49603 384 LEU B CA 1
ATOM 12940 C C . LEU B 1 384 ? -11.04145 46.32823 58.74420 1.000 41.94417 384 LEU B C 1
ATOM 12941 O O . LEU B 1 384 ? -10.38582 45.58338 59.47643 1.000 42.62547 384 LEU B O 1
ATOM 12957 N N . ILE B 1 385 ? -12.31494 46.11534 58.42741 1.000 41.39215 385 ILE B N 1
ATOM 12958 C CA . ILE B 1 385 ? -12.98674 44.83148 58.58865 1.000 39.61882 385 ILE B CA 1
ATOM 12959 C C . ILE B 1 385 ? -13.32231 44.33802 57.18895 1.000 38.33413 385 ILE B C 1
ATOM 12960 O O . ILE B 1 385 ? -14.10032 44.97649 56.46903 1.000 36.98293 385 ILE B O 1
ATOM 12976 N N . ALA B 1 386 ? -12.74899 43.19988 56.81024 1.000 38.47621 386 ALA B N 1
ATOM 12977 C CA . ALA B 1 386 ? -12.81736 42.71036 55.44015 1.000 37.51989 386 ALA B CA 1
ATOM 12978 C C . ALA B 1 386 ? -14.10083 41.91685 55.23127 1.000 37.41976 386 ALA B C 1
ATOM 12979 O O . ALA B 1 386 ? -14.34965 40.92869 55.92771 1.000 41.34662 386 ALA B O 1
ATOM 12986 N N . TRP B 1 387 ? -14.89560 42.33661 54.25206 1.000 38.01813 387 TRP B N 1
ATOM 12987 C CA . TRP B 1 387 ? -16.16815 41.70129 53.91024 1.000 38.53050 387 TRP B CA 1
ATOM 12988 C C . TRP B 1 387 ? -16.23014 41.54564 52.39486 1.000 38.02347 387 TRP B C 1
ATOM 12989 O O . TRP B 1 387 ? -17.03011 42.20016 51.71533 1.000 35.09025 387 TRP B O 1
ATOM 13010 N N . PRO B 1 388 ? -15.39195 40.67643 51.83240 1.000 37.24007 388 PRO B N 1
ATOM 13011 C CA . PRO B 1 388 ? -15.31898 40.56509 50.36809 1.000 36.81713 388 PRO B CA 1
ATOM 13012 C C . PRO B 1 388 ? -16.62790 40.06716 49.77540 1.000 33.56435 388 PRO B C 1
ATOM 13013 O O . PRO B 1 388 ? -17.30072 39.20966 50.35102 1.000 37.17706 388 PRO B O 1
ATOM 13024 N N . LEU B 1 389 ? -16.96872 40.58892 48.59254 1.000 34.65154 389 LEU B N 1
ATOM 13025 C CA . LEU B 1 389 ? -18.22713 40.21780 47.95523 1.000 37.65038 389 LEU B CA 1
ATOM 13026 C C . LEU B 1 389 ? -18.07173 39.69481 46.52897 1.000 38.21432 389 LEU B C 1
ATOM 13027 O O . LEU B 1 389 ? -18.59725 38.62205 46.21860 1.000 40.16932 389 LEU B O 1
ATOM 13043 N N . TYR B 1 390 ? -17.37350 40.41465 45.64781 1.000 38.01587 390 TYR B N 1
ATOM 13044 C CA . TYR B 1 390 ? -17.31823 40.01141 44.24653 1.000 39.99079 390 TYR B CA 1
ATOM 13045 C C . TYR B 1 390 ? -15.93712 40.29030 43.66075 1.000 40.05168 390 TYR B C 1
ATOM 13046 O O . TYR B 1 390 ? -15.04214 40.81179 44.33320 1.000 37.21381 390 TYR B O 1
ATOM 13064 N N . ALA B 1 391 ? -15.77160 39.90884 42.39355 1.000 35.14128 391 ALA B N 1
ATOM 13065 C CA . ALA B 1 391 ? -14.55757 40.15413 41.60196 1.000 39.03831 391 ALA B CA 1
ATOM 13066 C C . ALA B 1 391 ? -13.36765 39.54870 42.34425 1.000 39.17647 391 ALA B C 1
ATOM 13067 O O . ALA B 1 391 ? -13.43091 38.37304 42.73837 1.000 38.72610 391 ALA B O 1
ATOM 13074 N N . GLU B 1 392 ? -12.27508 40.28363 42.54392 1.000 38.89675 392 GLU B N 1
ATOM 13075 C CA . GLU B 1 392 ? -11.08623 39.76396 43.20396 1.000 39.30677 392 GLU B CA 1
ATOM 13076 C C . GLU B 1 392 ? -11.05859 40.09990 44.69078 1.000 34.92071 392 GLU B C 1
ATOM 13077 O O . GLU B 1 392 ? -10.01275 39.96951 45.33331 1.000 36.47411 392 GLU B O 1
ATOM 13089 N N . GLN B 1 393 ? -12.19891 40.48619 45.25839 1.000 35.81721 393 GLN B N 1
ATOM 13090 C CA . GLN B 1 393 ? -12.21037 40.96857 46.63509 1.000 37.08754 393 GLN B CA 1
ATOM 13091 C C . GLN B 1 393 ? -11.83775 39.87567 47.62929 1.000 38.43853 393 GLN B C 1
ATOM 13092 O O . GLN B 1 393 ? -11.27130 40.17538 48.68701 1.000 36.17880 393 GLN B O 1
ATOM 13106 N N . LYS B 1 394 ? -12.13333 38.61085 47.32074 1.000 39.03705 394 LYS B N 1
ATOM 13107 C CA . LYS B 1 394 ? -11.70993 37.55144 48.22718 1.000 39.46182 394 LYS B CA 1
ATOM 13108 C C . LYS B 1 394 ? -10.18932 37.45249 48.26879 1.000 41.31162 394 LYS B C 1
ATOM 13109 O O . LYS B 1 394 ? -9.60234 37.22977 49.33500 1.000 42.22260 394 LYS B O 1
ATOM 13128 N N . MET B 1 395 ? -9.53723 37.60579 47.11328 1.000 40.87590 395 MET B N 1
ATOM 13129 C CA . MET B 1 395 ? -8.08049 37.66238 47.08855 1.000 40.19442 395 MET B CA 1
ATOM 13130 C C . MET B 1 395 ? -7.57171 38.84662 47.89606 1.000 36.42671 395 MET B C 1
ATOM 13131 O O . MET B 1 395 ? -6.59258 38.72803 48.64208 1.000 36.66790 395 MET B O 1
ATOM 13145 N N . ASN B 1 396 ? -8.22251 40.00111 47.75758 1.000 38.53790 396 ASN B N 1
ATOM 13146 C CA . ASN B 1 396 ? -7.79991 41.17355 48.51394 1.000 39.67585 396 ASN B CA 1
ATOM 13147 C C . ASN B 1 396 ? -8.01110 40.96206 50.00890 1.000 38.94069 396 ASN B C 1
ATOM 13148 O O . ASN B 1 396 ? -7.16749 41.35688 50.82285 1.000 37.43151 396 ASN B O 1
ATOM 13159 N N . ALA B 1 397 ? -9.13271 40.34510 50.38980 1.000 38.16885 397 ALA B N 1
ATOM 13160 C CA . ALA B 1 397 ? -9.38581 40.08252 51.80337 1.000 42.68515 397 ALA B CA 1
ATOM 13161 C C . ALA B 1 397 ? -8.29437 39.21063 52.41214 1.000 42.49065 397 ALA B C 1
ATOM 13162 O O . ALA B 1 397 ? -7.80333 39.49699 53.51063 1.000 37.98704 397 ALA B O 1
ATOM 13169 N N . VAL B 1 398 ? -7.88835 38.15005 51.70830 1.000 42.10927 398 VAL B N 1
ATOM 13170 C CA . VAL B 1 398 ? -6.89679 37.23218 52.26605 1.000 47.26992 398 VAL B CA 1
ATOM 13171 C C . VAL B 1 398 ? -5.59813 37.97313 52.55851 1.000 46.72450 398 VAL B C 1
ATOM 13172 O O . VAL B 1 398 ? -5.07763 37.93342 53.67894 1.000 46.95972 398 VAL B O 1
ATOM 13185 N N . MET B 1 399 ? -5.05955 38.67274 51.55988 1.000 48.47647 399 MET B N 1
ATOM 13186 C CA . MET B 1 399 ? -3.79140 39.36322 51.76921 1.000 47.85681 399 MET B CA 1
ATOM 13187 C C . MET B 1 399 ? -3.92646 40.48661 52.78703 1.000 45.97210 399 MET B C 1
ATOM 13188 O O . MET B 1 399 ? -2.95975 40.79142 53.49435 1.000 45.59992 399 MET B O 1
ATOM 13202 N N . LEU B 1 400 ? -5.10625 41.10346 52.89105 1.000 45.28057 400 LEU B N 1
ATOM 13203 C CA . LEU B 1 400 ? -5.28870 42.15895 53.88315 1.000 42.78044 400 LEU B CA 1
ATOM 13204 C C . LEU B 1 400 ? -5.34465 41.59208 55.29691 1.000 45.01007 400 LEU B C 1
ATOM 13205 O O . LEU B 1 400 ? -4.83858 42.21036 56.24033 1.000 45.35665 400 LEU B O 1
ATOM 13221 N N . THR B 1 401 ? -5.94462 40.41705 55.46513 1.000 45.29928 401 THR B N 1
ATOM 13222 C CA . THR B 1 401 ? -6.10612 39.84398 56.79445 1.000 46.15626 401 THR B CA 1
ATOM 13223 C C . THR B 1 401 ? -4.89433 39.03472 57.22644 1.000 49.56824 401 THR B C 1
ATOM 13224 O O . THR B 1 401 ? -4.56604 39.01006 58.41900 1.000 52.73976 401 THR B O 1
ATOM 13235 N N . GLU B 1 402 ? -4.22025 38.37963 56.28125 1.000 48.85754 402 GLU B N 1
ATOM 13236 C CA . GLU B 1 402 ? -3.19884 37.39030 56.58790 1.000 49.01022 402 GLU B CA 1
ATOM 13237 C C . GLU B 1 402 ? -1.79704 37.76467 56.13197 1.000 51.72691 402 GLU B C 1
ATOM 13238 O O . GLU B 1 402 ? -0.82969 37.25338 56.70668 1.000 53.35087 402 GLU B O 1
ATOM 13250 N N . ASP B 1 403 ? -1.65516 38.63385 55.13133 1.000 49.72178 403 ASP B N 1
ATOM 13251 C CA . ASP B 1 403 ? -0.35055 39.06543 54.63962 1.000 48.29306 403 ASP B CA 1
ATOM 13252 C C . ASP B 1 403 ? -0.02565 40.48094 55.10388 1.000 50.82490 403 ASP B C 1
ATOM 13253 O O . ASP B 1 403 ? 0.95002 40.70292 55.82711 1.000 51.64074 403 ASP B O 1
ATOM 13262 N N . ILE B 1 404 ? -0.83727 41.45186 54.68199 1.000 48.93859 404 ILE B N 1
ATOM 13263 C CA . ILE B 1 404 ? -0.66121 42.82860 55.12509 1.000 47.72580 404 ILE B CA 1
ATOM 13264 C C . ILE B 1 404 ? -1.02251 42.95583 56.59949 1.000 48.19679 404 ILE B C 1
ATOM 13265 O O . ILE B 1 404 ? -0.45540 43.78934 57.31610 1.000 45.05762 404 ILE B O 1
ATOM 13281 N N . LYS B 1 405 ? -1.96791 42.14325 57.07456 1.000 46.17712 405 LYS B N 1
ATOM 13282 C CA . LYS B 1 405 ? -2.27723 42.04185 58.50072 1.000 49.74909 405 LYS B CA 1
ATOM 13283 C C . LYS B 1 405 ? -2.83414 43.35490 59.04359 1.000 49.67199 405 LYS B C 1
ATOM 13284 O O . LYS B 1 405 ? -2.52714 43.76393 60.16491 1.000 44.93355 405 LYS B O 1
ATOM 13303 N N . VAL B 1 406 ? -3.68344 44.00796 58.24935 1.000 47.47308 406 VAL B N 1
ATOM 13304 C CA . VAL B 1 406 ? -4.32095 45.25695 58.64232 1.000 46.91479 406 VAL B CA 1
ATOM 13305 C C . VAL B 1 406 ? -5.84342 45.14274 58.60902 1.000 43.80312 406 VAL B C 1
ATOM 13306 O O . VAL B 1 406 ? -6.53889 46.15225 58.59239 1.000 42.09791 406 VAL B O 1
ATOM 13319 N N . ALA B 1 407 ? -6.37386 43.92498 58.59983 1.000 43.84798 407 ALA B N 1
ATOM 13320 C CA . ALA B 1 407 ? -7.81172 43.73000 58.52755 1.000 45.78649 407 ALA B CA 1
ATOM 13321 C C . ALA B 1 407 ? -8.22348 42.59991 59.45435 1.000 46.12104 407 ALA B C 1
ATOM 13322 O O . ALA B 1 407 ? -7.48100 41.63211 59.63881 1.000 44.65376 407 ALA B O 1
ATOM 13329 N N . LEU B 1 408 ? -9.40145 42.74798 60.05064 1.000 44.96154 408 LEU B N 1
ATOM 13330 C CA . LEU B 1 408 ? -10.05456 41.69298 60.80835 1.000 43.13794 408 LEU B CA 1
ATOM 13331 C C . LEU B 1 408 ? -11.17993 41.10097 59.96862 1.000 46.74588 408 LEU B C 1
ATOM 13332 O O . LEU B 1 408 ? -11.74851 41.77001 59.10198 1.000 47.33264 408 LEU B O 1
ATOM 13348 N N . ARG B 1 409 ? -11.50338 39.83864 60.23714 1.000 48.39812 409 ARG B N 1
ATOM 13349 C CA . ARG B 1 409 ? -12.45729 39.08787 59.42797 1.000 49.83196 409 ARG B CA 1
ATOM 13350 C C . ARG B 1 409 ? -13.52406 38.48581 60.33120 1.000 53.23598 409 ARG B C 1
ATOM 13351 O O . ARG B 1 409 ? -13.18352 37.76048 61.28727 1.000 53.80827 409 ARG B O 1
ATOM 13372 N N . PRO B 1 410 ? -14.80605 38.75518 60.09014 1.000 53.33556 410 PRO B N 1
ATOM 13373 C CA . PRO B 1 410 ? -15.85774 38.08932 60.86474 1.000 55.73069 410 PRO B CA 1
ATOM 13374 C C . PRO B 1 410 ? -16.12891 36.69008 60.33798 1.000 56.41218 410 PRO B C 1
ATOM 13375 O O . PRO B 1 410 ? -16.00602 36.41810 59.14190 1.000 56.74587 410 PRO B O 1
ATOM 13386 N N . LYS B 1 411 ? -16.51567 35.79513 61.24625 1.000 54.50709 411 LYS B N 1
ATOM 13387 C CA . LYS B 1 411 ? -16.85993 34.43549 60.85256 1.000 55.25398 411 LYS B CA 1
ATOM 13388 C C . LYS B 1 411 ? -18.32528 34.33627 60.43202 1.000 57.05108 411 LYS B C 1
ATOM 13389 O O . LYS B 1 411 ? -19.19135 35.02852 60.97764 1.000 58.54465 411 LYS B O 1
ATOM 13408 N N . ALA B 1 412 ? -18.58703 33.48699 59.44017 1.000 56.27851 412 ALA B N 1
ATOM 13409 C CA . ALA B 1 412 ? -19.91741 33.24998 58.90120 1.000 60.86233 412 ALA B CA 1
ATOM 13410 C C . ALA B 1 412 ? -20.39135 31.83117 59.20183 1.000 64.61878 412 ALA B C 1
ATOM 13411 O O . ALA B 1 412 ? -19.59861 30.94126 59.52271 1.000 69.40410 412 ALA B O 1
ATOM 13418 N N . ASN B 1 413 ? -21.70910 31.63249 59.09663 1.000 69.05863 413 ASN B N 1
ATOM 13419 C CA . ASN B 1 413 ? -22.32244 30.33023 59.33578 1.000 74.76715 413 ASN B CA 1
ATOM 13420 C C . ASN B 1 413 ? -22.20200 29.44038 58.09373 1.000 76.51632 413 ASN B C 1
ATOM 13421 O O . ASN B 1 413 ? -21.47260 29.74461 57.14559 1.000 79.76729 413 ASN B O 1
ATOM 13432 N N . GLU B 1 414 ? -22.94118 28.32258 58.08916 1.000 78.75452 414 GLU B N 1
ATOM 13433 C CA . GLU B 1 414 ? -22.83886 27.36233 56.99300 1.000 83.36385 414 GLU B CA 1
ATOM 13434 C C . GLU B 1 414 ? -23.14773 28.01139 55.65001 1.000 85.65035 414 GLU B C 1
ATOM 13435 O O . GLU B 1 414 ? -22.46513 27.74708 54.65303 1.000 85.52351 414 GLU B O 1
ATOM 13447 N N . ASN B 1 415 ? -24.17107 28.86530 55.60221 1.000 85.00117 415 ASN B N 1
ATOM 13448 C CA . ASN B 1 415 ? -24.60626 29.48434 54.35988 1.000 82.87288 415 ASN B CA 1
ATOM 13449 C C . ASN B 1 415 ? -23.96820 30.84834 54.15218 1.000 74.72639 415 ASN B C 1
ATOM 13450 O O . ASN B 1 415 ? -24.44187 31.62654 53.31619 1.000 76.12690 415 ASN B O 1
ATOM 13461 N N . GLY B 1 416 ? -22.90870 31.15483 54.89763 1.000 74.39825 416 GLY B N 1
ATOM 13462 C CA . GLY B 1 416 ? -22.22629 32.41756 54.72703 1.000 70.07069 416 GLY B CA 1
ATOM 13463 C C . GLY B 1 416 ? -22.87801 33.59990 55.39774 1.000 68.12173 416 GLY B C 1
ATOM 13464 O O . GLY B 1 416 ? -22.52723 34.74139 55.08343 1.000 63.30684 416 GLY B O 1
ATOM 13468 N N . LEU B 1 417 ? -23.81793 33.37322 56.31054 1.000 66.41587 417 LEU B N 1
ATOM 13469 C CA . LEU B 1 417 ? -24.47615 34.47779 56.99274 1.000 60.88419 417 LEU B CA 1
ATOM 13470 C C . LEU B 1 417 ? -23.61284 34.93467 58.15948 1.000 58.32876 417 LEU B C 1
ATOM 13471 O O . LEU B 1 417 ? -23.22247 34.12868 59.01091 1.000 60.30867 417 LEU B O 1
ATOM 13487 N N . VAL B 1 418 ? -23.28826 36.22254 58.17328 1.000 55.25641 418 VAL B N 1
ATOM 13488 C CA . VAL B 1 418 ? -22.55597 36.83028 59.27584 1.000 53.76338 418 VAL B CA 1
ATOM 13489 C C . VAL B 1 418 ? -23.58114 37.31519 60.29404 1.000 53.65764 418 VAL B C 1
ATOM 13490 O O . VAL B 1 418 ? -24.38275 38.21121 60.00275 1.000 53.23846 418 VAL B O 1
ATOM 13503 N N . GLY B 1 419 ? -23.56789 36.71851 61.48179 1.000 51.29994 419 GLY B N 1
ATOM 13504 C CA . GLY B 1 419 ? -24.56264 37.05013 62.48168 1.000 50.32874 419 GLY B CA 1
ATOM 13505 C C . GLY B 1 419 ? -24.31654 38.39647 63.13691 1.000 50.93865 419 GLY B C 1
ATOM 13506 O O . GLY B 1 419 ? -23.19138 38.88896 63.21130 1.000 50.27990 419 GLY B O 1
ATOM 13510 N N . ARG B 1 420 ? -25.40932 38.99776 63.61879 1.000 53.10500 420 ARG B N 1
ATOM 13511 C CA . ARG B 1 420 ? -25.31147 40.26062 64.34354 1.000 52.60488 420 ARG B CA 1
ATOM 13512 C C . ARG B 1 420 ? -24.28572 40.19468 65.47083 1.000 52.92096 420 ARG B C 1
ATOM 13513 O O . ARG B 1 420 ? -23.56854 41.17076 65.72161 1.000 51.22563 420 ARG B O 1
ATOM 13534 N N . LEU B 1 421 ? -24.19569 39.05541 66.16470 1.000 46.01255 421 LEU B N 1
ATOM 13535 C CA . LEU B 1 421 ? -23.28141 38.97119 67.30129 1.000 47.19876 421 LEU B CA 1
ATOM 13536 C C . LEU B 1 421 ? -21.82980 38.95825 66.83296 1.000 51.88579 421 LEU B C 1
ATOM 13537 O O . LEU B 1 421 ? -20.98095 39.66957 67.38550 1.000 48.59879 421 LEU B O 1
ATOM 13553 N N . GLU B 1 422 ? -21.52357 38.15579 65.80870 1.000 51.03640 422 GLU B N 1
ATOM 13554 C CA . GLU B 1 422 ? -20.17331 38.16489 65.25722 1.000 51.58993 422 GLU B CA 1
ATOM 13555 C C . GLU B 1 422 ? -19.83025 39.54312 64.70828 1.000 50.10960 422 GLU B C 1
ATOM 13556 O O . GLU B 1 422 ? -18.69816 40.01674 64.86061 1.000 51.55279 422 GLU B O 1
ATOM 13568 N N . ILE B 1 423 ? -20.79645 40.20160 64.06244 1.000 46.00798 423 ILE B N 1
ATOM 13569 C CA . ILE B 1 423 ? -20.57388 41.56345 63.58532 1.000 46.68937 423 ILE B CA 1
ATOM 13570 C C . ILE B 1 423 ? -20.24984 42.48081 64.75629 1.000 46.58058 423 ILE B C 1
ATOM 13571 O O . ILE B 1 423 ? -19.25941 43.21943 64.73348 1.000 48.45549 423 ILE B O 1
ATOM 13587 N N . ALA B 1 424 ? -21.07972 42.44224 65.80317 1.000 49.37665 424 ALA B N 1
ATOM 13588 C CA . ALA B 1 424 ? -20.83885 43.29159 66.96476 1.000 49.23601 424 ALA B CA 1
ATOM 13589 C C . ALA B 1 424 ? -19.46170 43.03030 67.56118 1.000 47.30564 424 ALA B C 1
ATOM 13590 O O . ALA B 1 424 ? -18.77218 43.96508 67.98535 1.000 45.44177 424 ALA B O 1
ATOM 13597 N N . LYS B 1 425 ? -19.02255 41.77123 67.55827 1.000 51.67721 425 LYS B N 1
ATOM 13598 C CA . LYS B 1 425 ? -17.72902 41.44368 68.14736 1.000 54.49600 425 LYS B CA 1
ATOM 13599 C C . LYS B 1 425 ? -16.58797 42.08746 67.36923 1.000 51.31254 425 LYS B C 1
ATOM 13600 O O . LYS B 1 425 ? -15.71123 42.73573 67.95314 1.000 50.62363 425 LYS B O 1
ATOM 13619 N N . VAL B 1 426 ? -16.58230 41.92255 66.04717 1.000 48.90277 426 VAL B N 1
ATOM 13620 C CA . VAL B 1 426 ? -15.47706 42.44549 65.25197 1.000 50.98220 426 VAL B CA 1
ATOM 13621 C C . VAL B 1 426 ? -15.52271 43.96838 65.20623 1.000 50.01553 426 VAL B C 1
ATOM 13622 O O . VAL B 1 426 ? -14.47991 44.63464 65.21901 1.000 49.22317 426 VAL B O 1
ATOM 13635 N N . VAL B 1 427 ? -16.72400 44.54580 65.15170 1.000 47.79092 427 VAL B N 1
ATOM 13636 C CA . VAL B 1 427 ? -16.84464 46.00261 65.14849 1.000 48.03129 427 VAL B CA 1
ATOM 13637 C C . VAL B 1 427 ? -16.21761 46.58268 66.41343 1.000 48.84435 427 VAL B C 1
ATOM 13638 O O . VAL B 1 427 ? -15.32818 47.43837 66.35139 1.000 48.96149 427 VAL B O 1
ATOM 13651 N N . LYS B 1 428 ? -16.66497 46.11450 67.58365 1.000 49.96744 428 LYS B N 1
ATOM 13652 C CA . LYS B 1 428 ? -16.08929 46.59988 68.83680 1.000 51.32558 428 LYS B CA 1
ATOM 13653 C C . LYS B 1 428 ? -14.61526 46.22804 68.95069 1.000 52.90598 428 LYS B C 1
ATOM 13654 O O . LYS B 1 428 ? -13.80033 47.02427 69.43111 1.000 53.96631 428 LYS B O 1
ATOM 13673 N N . GLY B 1 429 ? -14.25259 45.02351 68.50877 1.000 52.35861 429 GLY B N 1
ATOM 13674 C CA . GLY B 1 429 ? -12.85254 44.63614 68.52206 1.000 59.99416 429 GLY B CA 1
ATOM 13675 C C . GLY B 1 429 ? -11.97895 45.58987 67.73150 1.000 58.94229 429 GLY B C 1
ATOM 13676 O O . GLY B 1 429 ? -10.83242 45.85312 68.10297 1.000 62.14622 429 GLY B O 1
ATOM 13680 N N . LEU B 1 430 ? -12.50586 46.11640 66.62699 1.000 54.34444 430 LEU B N 1
ATOM 13681 C CA . LEU B 1 430 ? -11.71905 47.00915 65.78689 1.000 53.04197 430 LEU B CA 1
ATOM 13682 C C . LEU B 1 430 ? -11.65207 48.41494 66.37133 1.000 56.31481 430 LEU B C 1
ATOM 13683 O O . LEU B 1 430 ? -10.60285 49.06447 66.30507 1.000 58.71128 430 LEU B O 1
ATOM 13699 N N . MET B 1 431 ? -12.75891 48.90288 66.94114 1.000 61.22129 431 MET B N 1
ATOM 13700 C CA . MET B 1 431 ? -12.81072 50.29069 67.38946 1.000 59.49708 431 MET B CA 1
ATOM 13701 C C . MET B 1 431 ? -12.21006 50.48189 68.77857 1.000 62.55340 431 MET B C 1
ATOM 13702 O O . MET B 1 431 ? -11.51817 51.47905 69.01638 1.000 66.01426 431 MET B O 1
ATOM 13716 N N . GLU B 1 432 ? -12.43644 49.53525 69.69816 1.000 66.70896 432 GLU B N 1
ATOM 13717 C CA . GLU B 1 432 ? -12.03433 49.71765 71.09121 1.000 73.07980 432 GLU B CA 1
ATOM 13718 C C . GLU B 1 432 ? -11.19116 48.57666 71.64082 1.000 73.50187 432 GLU B C 1
ATOM 13719 O O . GLU B 1 432 ? -10.26066 48.82511 72.41062 1.000 78.90610 432 GLU B O 1
ATOM 13731 N N . GLY B 1 433 ? -11.49023 47.33944 71.27158 1.000 65.89391 433 GLY B N 1
ATOM 13732 C CA . GLY B 1 433 ? -10.89758 46.20217 71.93875 1.000 67.88606 433 GLY B CA 1
ATOM 13733 C C . GLY B 1 433 ? -9.42741 46.01261 71.62039 1.000 71.11346 433 GLY B C 1
ATOM 13734 O O . GLY B 1 433 ? -8.85764 46.61544 70.71062 1.000 71.07268 433 GLY B O 1
ATOM 13738 N N . GLU B 1 434 ? -8.80422 45.13661 72.41384 1.000 84.63886 434 GLU B N 1
ATOM 13739 C CA . GLU B 1 434 ? -7.43818 44.70701 72.13452 1.000 85.90067 434 GLU B CA 1
ATOM 13740 C C . GLU B 1 434 ? -7.36386 44.01566 70.78251 1.000 78.93714 434 GLU B C 1
ATOM 13741 O O . GLU B 1 434 ? -6.30241 43.99884 70.14753 1.000 83.57217 434 GLU B O 1
ATOM 13753 N N . GLU B 1 435 ? -8.48181 43.43684 70.33014 1.000 78.22372 435 GLU B N 1
ATOM 13754 C CA . GLU B 1 435 ? -8.47458 42.70610 69.07085 1.000 75.99383 435 GLU B CA 1
ATOM 13755 C C . GLU B 1 435 ? -7.99022 43.58578 67.92659 1.000 65.03628 435 GLU B C 1
ATOM 13756 O O . GLU B 1 435 ? -7.34521 43.09405 66.99415 1.000 68.29988 435 GLU B O 1
ATOM 13768 N N . GLY B 1 436 ? -8.29544 44.88109 67.97766 1.000 64.75458 436 GLY B N 1
ATOM 13769 C CA . GLY B 1 436 ? -7.93511 45.81384 66.93144 1.000 63.92827 436 GLY B CA 1
ATOM 13770 C C . GLY B 1 436 ? -6.59373 46.50302 67.05492 1.000 64.69545 436 GLY B C 1
ATOM 13771 O O . GLY B 1 436 ? -6.16041 47.13878 66.09192 1.000 57.69679 436 GLY B O 1
ATOM 13775 N N . LYS B 1 437 ? -5.90416 46.39276 68.19501 1.000 69.35787 437 LYS B N 1
ATOM 13776 C CA . LYS B 1 437 ? -4.64555 47.11979 68.34820 1.000 66.05223 437 LYS B CA 1
ATOM 13777 C C . LYS B 1 437 ? -3.64306 46.74245 67.26502 1.000 61.46112 437 LYS B C 1
ATOM 13778 O O . LYS B 1 437 ? -2.96134 47.61413 66.71248 1.000 59.98552 437 LYS B O 1
ATOM 13797 N N . GLY B 1 438 ? -3.53362 45.45356 66.94458 1.000 60.35611 438 GLY B N 1
ATOM 13798 C CA . GLY B 1 438 ? -2.53298 45.04149 65.97593 1.000 53.06229 438 GLY B CA 1
ATOM 13799 C C . GLY B 1 438 ? -2.79367 45.60203 64.59225 1.000 52.85797 438 GLY B C 1
ATOM 13800 O O . GLY B 1 438 ? -1.87050 46.06926 63.92030 1.000 51.65701 438 GLY B O 1
ATOM 13804 N N . VAL B 1 439 ? -4.05359 45.57580 64.14994 1.000 51.08648 439 VAL B N 1
ATOM 13805 C CA . VAL B 1 439 ? -4.37796 46.12679 62.83789 1.000 50.70648 439 VAL B CA 1
ATOM 13806 C C . VAL B 1 439 ? -4.25085 47.64731 62.85324 1.000 51.20072 439 VAL B C 1
ATOM 13807 O O . VAL B 1 439 ? -3.75060 48.25011 61.89623 1.000 47.86324 439 VAL B O 1
ATOM 13820 N N . ARG B 1 440 ? -4.69033 48.29232 63.93860 1.000 51.76937 440 ARG B N 1
ATOM 13821 C CA . ARG B 1 440 ? -4.57396 49.74453 64.02406 1.000 51.80664 440 ARG B CA 1
ATOM 13822 C C . ARG B 1 440 ? -3.12224 50.18728 63.88699 1.000 50.65043 440 ARG B C 1
ATOM 13823 O O . ARG B 1 440 ? -2.79284 51.04295 63.05654 1.000 46.42509 440 ARG B O 1
ATOM 13844 N N . THR B 1 441 ? -2.23653 49.61030 64.70033 1.000 52.01391 441 THR B N 1
ATOM 13845 C CA . THR B 1 441 ? -0.83188 49.99820 64.65854 1.000 50.17658 441 THR B CA 1
ATOM 13846 C C . THR B 1 441 ? -0.22416 49.68619 63.29580 1.000 51.12437 441 THR B C 1
ATOM 13847 O O . THR B 1 441 ? 0.47252 50.52150 62.70687 1.000 49.70025 441 THR B O 1
ATOM 13858 N N . ARG B 1 442 ? -0.46454 48.47587 62.78293 1.000 51.07522 442 ARG B N 1
ATOM 13859 C CA . ARG B 1 442 ? 0.15719 48.08910 61.52157 1.000 48.26459 442 ARG B CA 1
ATOM 13860 C C . ARG B 1 442 ? -0.39663 48.90614 60.35841 1.000 48.69893 442 ARG B C 1
ATOM 13861 O O . ARG B 1 442 ? 0.34063 49.24602 59.42533 1.000 50.68028 442 ARG B O 1
ATOM 13882 N N . MET B 1 443 ? -1.68856 49.24543 60.39978 1.000 46.09973 443 MET B N 1
ATOM 13883 C CA . MET B 1 443 ? -2.24714 50.10408 59.36107 1.000 48.00545 443 MET B CA 1
ATOM 13884 C C . MET B 1 443 ? -1.66816 51.50920 59.43358 1.000 50.03554 443 MET B C 1
ATOM 13885 O O . MET B 1 443 ? -1.48120 52.15831 58.39739 1.000 49.75698 443 MET B O 1
ATOM 13899 N N . ARG B 1 444 ? -1.37100 51.98702 60.64179 1.000 47.22019 444 ARG B N 1
ATOM 13900 C CA . ARG B 1 444 ? -0.73609 53.29105 60.79026 1.000 49.24579 444 ARG B CA 1
ATOM 13901 C C . ARG B 1 444 ? 0.67435 53.26819 60.20991 1.000 52.25348 444 ARG B C 1
ATOM 13902 O O . ARG B 1 444 ? 1.14232 54.27003 59.65669 1.000 52.43145 444 ARG B O 1
ATOM 13923 N N . ASP B 1 445 ? 1.37971 52.13768 60.34890 1.000 52.83480 445 ASP B N 1
ATOM 13924 C CA . ASP B 1 445 ? 2.68019 51.99662 59.69932 1.000 53.15479 445 ASP B CA 1
ATOM 13925 C C . ASP B 1 445 ? 2.54573 52.06717 58.18200 1.000 49.16240 445 ASP B C 1
ATOM 13926 O O . ASP B 1 445 ? 3.44279 52.57271 57.49808 1.000 45.05697 445 ASP B O 1
ATOM 13935 N N . LEU B 1 446 ? 1.43086 51.57669 57.63985 1.000 47.14392 446 LEU B N 1
ATOM 13936 C CA . LEU B 1 446 ? 1.23453 51.63177 56.19543 1.000 50.84891 446 LEU B CA 1
ATOM 13937 C C . LEU B 1 446 ? 0.91788 53.04901 55.73237 1.000 48.19826 446 LEU B C 1
ATOM 13938 O O . LEU B 1 446 ? 1.34771 53.46434 54.65145 1.000 47.27898 446 LEU B O 1
ATOM 13954 N N . LYS B 1 447 ? 0.17327 53.81222 56.53683 1.000 44.45169 447 LYS B N 1
ATOM 13955 C CA . LYS B 1 447 ? -0.07936 55.21109 56.19901 1.000 47.70313 447 LYS B CA 1
ATOM 13956 C C . LYS B 1 447 ? 1.22550 55.97375 56.00856 1.000 47.87814 447 LYS B C 1
ATOM 13957 O O . LYS B 1 447 ? 1.40087 56.68412 55.01194 1.000 47.41372 447 LYS B O 1
ATOM 13976 N N . ASP B 1 448 ? 2.16095 55.83046 56.94991 1.000 52.15393 448 ASP B N 1
ATOM 13977 C CA . ASP B 1 448 ? 3.45489 56.48833 56.80076 1.000 51.51252 448 ASP B CA 1
ATOM 13978 C C . ASP B 1 448 ? 4.18948 55.97285 55.57008 1.000 48.43034 448 ASP B C 1
ATOM 13979 O O . ASP B 1 448 ? 4.81568 56.74858 54.83930 1.000 51.86037 448 ASP B O 1
ATOM 13988 N N . ALA B 1 449 ? 4.12100 54.66429 55.32159 1.000 46.12125 449 ALA B N 1
ATOM 13989 C CA . ALA B 1 449 ? 4.78624 54.10352 54.15119 1.000 48.59995 449 ALA B CA 1
ATOM 13990 C C . ALA B 1 449 ? 4.19917 54.66255 52.86116 1.000 45.82883 449 ALA B C 1
ATOM 13991 O O . ALA B 1 449 ? 4.93959 55.00972 51.93352 1.000 45.80643 449 ALA B O 1
ATOM 13998 N N . ALA B 1 450 ? 2.86991 54.76363 52.78349 1.000 44.48392 450 ALA B N 1
ATOM 13999 C CA . ALA B 1 450 ? 2.24823 55.32522 51.58840 1.000 45.52761 450 ALA B CA 1
ATOM 14000 C C . ALA B 1 450 ? 2.68487 56.76770 51.37193 1.000 46.84282 450 ALA B C 1
ATOM 14001 O O . ALA B 1 450 ? 2.90967 57.19497 50.23287 1.000 44.55009 450 ALA B O 1
ATOM 14008 N N . ALA B 1 451 ? 2.81901 57.53366 52.45571 1.000 42.18338 451 ALA B N 1
ATOM 14009 C CA . ALA B 1 451 ? 3.29933 58.90174 52.31980 1.000 44.11370 451 ALA B CA 1
ATOM 14010 C C . ALA B 1 451 ? 4.75330 58.92441 51.87534 1.000 47.01869 451 ALA B C 1
ATOM 14011 O O . ALA B 1 451 ? 5.17039 59.84078 51.15847 1.000 50.27131 451 ALA B O 1
ATOM 14018 N N . LYS B 1 452 ? 5.53523 57.92751 52.29074 1.000 46.14391 452 LYS B N 1
ATOM 14019 C CA . LYS B 1 452 ? 6.94207 57.87193 51.91083 1.000 45.39513 452 LYS B CA 1
ATOM 14020 C C . LYS B 1 452 ? 7.08804 57.61167 50.41425 1.000 48.49491 452 LYS B C 1
ATOM 14021 O O . LYS B 1 452 ? 7.87195 58.28275 49.73251 1.000 52.41956 452 LYS B O 1
ATOM 14040 N N . VAL B 1 453 ? 6.34587 56.63473 49.88353 1.000 46.30618 453 VAL B N 1
ATOM 14041 C CA . VAL B 1 453 ? 6.49180 56.28307 48.47663 1.000 46.35425 453 VAL B CA 1
ATOM 14042 C C . VAL B 1 453 ? 5.94244 57.37661 47.56494 1.000 48.74991 453 VAL B C 1
ATOM 14043 O O . VAL B 1 453 ? 6.34209 57.46513 46.39773 1.000 47.03678 453 VAL B O 1
ATOM 14056 N N . LEU B 1 454 ? 5.02211 58.20183 48.06641 1.000 43.77433 454 LEU B N 1
ATOM 14057 C CA . LEU B 1 454 ? 4.42047 59.27695 47.29350 1.000 42.26918 454 LEU B CA 1
ATOM 14058 C C . LEU B 1 454 ? 5.11208 60.61467 47.50178 1.000 44.91942 454 LEU B C 1
ATOM 14059 O O . LEU B 1 454 ? 4.65594 61.62748 46.95678 1.000 39.88803 454 LEU B O 1
ATOM 14075 N N . SER B 1 455 ? 6.19695 60.64321 48.26891 1.000 51.05849 455 SER B N 1
ATOM 14076 C CA . SER B 1 455 ? 6.91317 61.87681 48.54675 1.000 50.64784 455 SER B CA 1
ATOM 14077 C C . SER B 1 455 ? 7.78521 62.26781 47.35294 1.000 56.54701 455 SER B C 1
ATOM 14078 O O . SER B 1 455 ? 7.81671 61.59692 46.31719 1.000 57.35218 455 SER B O 1
ATOM 14086 N N . GLN B 1 456 ? 8.50410 63.38133 47.50797 1.000 64.85451 456 GLN B N 1
ATOM 14087 C CA . GLN B 1 456 ? 9.29836 63.93347 46.41386 1.000 69.69337 456 GLN B CA 1
ATOM 14088 C C . GLN B 1 456 ? 10.24842 62.88088 45.85002 1.000 64.96116 456 GLN B C 1
ATOM 14089 O O . GLN B 1 456 ? 10.36067 62.71677 44.62979 1.000 64.65815 456 GLN B O 1
ATOM 14103 N N . ASP B 1 457 ? 10.94712 62.16100 46.73138 1.000 65.80273 457 ASP B N 1
ATOM 14104 C CA . ASP B 1 457 ? 11.87127 61.10265 46.34543 1.000 63.58025 457 ASP B CA 1
ATOM 14105 C C . ASP B 1 457 ? 11.27402 59.71233 46.53152 1.000 64.91788 457 ASP B C 1
ATOM 14106 O O . ASP B 1 457 ? 12.01773 58.72555 46.59012 1.000 62.54171 457 ASP B O 1
ATOM 14115 N N . GLY B 1 458 ? 9.94942 59.61000 46.60382 1.000 57.17283 458 GLY B N 1
ATOM 14116 C CA . GLY B 1 458 ? 9.32885 58.32110 46.80877 1.000 51.99803 458 GLY B CA 1
ATOM 14117 C C . GLY B 1 458 ? 9.46505 57.41375 45.60222 1.000 50.35780 458 GLY B C 1
ATOM 14118 O O . GLY B 1 458 ? 9.64213 57.84954 44.46531 1.000 50.34649 458 GLY B O 1
ATOM 14122 N N . SER B 1 459 ? 9.38365 56.11000 45.87123 1.000 50.62604 459 SER B N 1
ATOM 14123 C CA . SER B 1 459 ? 9.58065 55.12300 44.81588 1.000 49.02406 459 SER B CA 1
ATOM 14124 C C . SER B 1 459 ? 8.46139 55.19071 43.78388 1.000 45.15679 459 SER B C 1
ATOM 14125 O O . SER B 1 459 ? 8.70534 55.01784 42.58289 1.000 41.06054 459 SER B O 1
ATOM 14133 N N . SER B 1 460 ? 7.22633 55.43725 44.23041 1.000 40.42845 460 SER B N 1
ATOM 14134 C CA . SER B 1 460 ? 6.11623 55.52755 43.28766 1.000 41.50571 460 SER B CA 1
ATOM 14135 C C . SER B 1 460 ? 6.18680 56.82413 42.49161 1.000 39.88917 460 SER B C 1
ATOM 14136 O O . SER B 1 460 ? 5.86090 56.84716 41.29954 1.000 39.87755 460 SER B O 1
ATOM 14144 N N . THR B 1 461 ? 6.62696 57.91079 43.12899 1.000 40.51031 461 THR B N 1
ATOM 14145 C CA . THR B 1 461 ? 6.86722 59.14644 42.39252 1.000 43.89541 461 THR B CA 1
ATOM 14146 C C . THR B 1 461 ? 7.96021 58.94994 41.34879 1.000 40.91019 461 THR B C 1
ATOM 14147 O O . THR B 1 461 ? 7.89042 59.51348 40.25080 1.000 40.71863 461 THR B O 1
ATOM 14158 N N . LYS B 1 462 ? 8.97667 58.14659 41.67152 1.000 44.34002 462 LYS B N 1
ATOM 14159 C CA . LYS B 1 462 ? 10.05817 57.90033 40.72207 1.000 44.42445 462 LYS B CA 1
ATOM 14160 C C . LYS B 1 462 ? 9.60598 56.97655 39.59827 1.000 39.86217 462 LYS B C 1
ATOM 14161 O O . LYS B 1 462 ? 9.97537 57.18042 38.43689 1.000 38.02387 462 LYS B O 1
ATOM 14180 N N . ALA B 1 463 ? 8.81399 55.95110 39.92346 1.000 39.64280 463 ALA B N 1
ATOM 14181 C CA . ALA B 1 463 ? 8.29350 55.06605 38.88731 1.000 38.75994 463 ALA B CA 1
ATOM 14182 C C . ALA B 1 463 ? 7.42953 55.83918 37.90066 1.000 39.24392 463 ALA B C 1
ATOM 14183 O O . ALA B 1 463 ? 7.52395 55.63570 36.68397 1.000 36.58781 463 ALA B O 1
ATOM 14190 N N . LEU B 1 464 ? 6.57340 56.72778 38.41047 1.000 37.76227 464 LEU B N 1
ATOM 14191 C CA . LEU B 1 464 ? 5.77355 57.57169 37.53096 1.000 38.19245 464 LEU B CA 1
ATOM 14192 C C . LEU B 1 464 ? 6.66574 58.47357 36.68939 1.000 40.12973 464 LEU B C 1
ATOM 14193 O O . LEU B 1 464 ? 6.37643 58.72916 35.51447 1.000 37.22365 464 LEU B O 1
ATOM 14209 N N . ALA B 1 465 ? 7.76058 58.96439 37.27574 1.000 38.36852 465 ALA B N 1
ATOM 14210 C CA . ALA B 1 465 ? 8.67201 59.82549 36.53065 1.000 42.47407 465 ALA B CA 1
ATOM 14211 C C . ALA B 1 465 ? 9.42197 59.02781 35.47168 1.000 41.65458 465 ALA B C 1
ATOM 14212 O O . ALA B 1 465 ? 9.69694 59.53680 34.37959 1.000 42.96242 465 ALA B O 1
ATOM 14219 N N . GLU B 1 466 ? 9.75719 57.77335 35.77465 1.000 40.81385 466 GLU B N 1
ATOM 14220 C CA . GLU B 1 466 ? 10.35214 56.90540 34.76637 1.000 41.86389 466 GLU B CA 1
ATOM 14221 C C . GLU B 1 466 ? 9.42519 56.73555 33.57012 1.000 41.05173 466 GLU B C 1
ATOM 14222 O O . GLU B 1 466 ? 9.84511 56.89281 32.41810 1.000 42.87232 466 GLU B O 1
ATOM 14234 N N . LEU B 1 467 ? 8.15280 56.42242 33.82324 1.000 42.84640 467 LEU B N 1
ATOM 14235 C CA . LEU B 1 467 ? 7.20303 56.27423 32.72488 1.000 37.57910 467 LEU B CA 1
ATOM 14236 C C . LEU B 1 467 ? 7.03132 57.58502 31.97079 1.000 39.24254 467 LEU B C 1
ATOM 14237 O O . LEU B 1 467 ? 6.96738 57.59323 30.73623 1.000 40.85901 467 LEU B O 1
ATOM 14253 N N . ALA B 1 468 ? 6.94539 58.70376 32.69525 1.000 37.29525 468 ALA B N 1
ATOM 14254 C CA . ALA B 1 468 ? 6.78771 59.99674 32.03762 1.000 41.51456 468 ALA B CA 1
ATOM 14255 C C . ALA B 1 468 ? 7.92521 60.25498 31.05719 1.000 42.63706 468 ALA B C 1
ATOM 14256 O O . ALA B 1 468 ? 7.71779 60.85093 29.99309 1.000 41.52439 468 ALA B O 1
ATOM 14263 N N . THR B 1 469 ? 9.14119 59.83092 31.40988 1.000 43.33654 469 THR B N 1
ATOM 14264 C CA . THR B 1 469 ? 10.27832 60.00963 30.51304 1.000 44.56116 469 THR B CA 1
ATOM 14265 C C . THR B 1 469 ? 10.13154 59.14666 29.26693 1.000 45.37172 469 THR B C 1
ATOM 14266 O O . THR B 1 469 ? 10.36980 59.61633 28.14758 1.000 43.77926 469 THR B O 1
ATOM 14277 N N . LYS B 1 470 ? 9.74055 57.88063 29.44560 1.000 44.29965 470 LYS B N 1
ATOM 14278 C CA . LYS B 1 470 ? 9.58747 56.97601 28.31042 1.000 44.08151 470 LYS B CA 1
ATOM 14279 C C . LYS B 1 470 ? 8.60536 57.53624 27.29153 1.000 43.38302 470 LYS B C 1
ATOM 14280 O O . LYS B 1 470 ? 8.84127 57.45752 26.07986 1.000 45.53642 470 LYS B O 1
ATOM 14299 N N . LEU B 1 471 ? 7.49861 58.10950 27.76778 1.000 41.96701 471 LEU B N 1
ATOM 14300 C CA . LEU B 1 471 ? 6.46993 58.61349 26.86321 1.000 44.73343 471 LEU B CA 1
ATOM 14301 C C . LEU B 1 471 ? 6.89556 59.92044 26.20289 1.000 45.67943 471 LEU B C 1
ATOM 14302 O O . LEU B 1 471 ? 6.57411 60.16444 25.03455 1.000 43.96554 471 LEU B O 1
ATOM 14318 N N . LYS B 1 472 ? 7.61031 60.77946 26.93462 1.000 46.20646 472 LYS B N 1
ATOM 14319 C CA . LYS B 1 472 ? 8.06338 62.04638 26.36303 1.000 49.72621 472 LYS B CA 1
ATOM 14320 C C . LYS B 1 472 ? 9.19468 61.84879 25.36202 1.000 52.31276 472 LYS B C 1
ATOM 14321 O O . LYS B 1 472 ? 9.32766 62.63828 24.42015 1.000 53.31268 472 LYS B O 1
ATOM 14340 N N . ASN B 1 473 ? 10.00322 60.80158 25.53087 1.000 52.26667 473 ASN B N 1
ATOM 14341 C CA . ASN B 1 473 ? 11.08546 60.54087 24.59006 1.000 53.90286 473 ASN B CA 1
ATOM 14342 C C . ASN B 1 473 ? 10.58564 60.02094 23.24982 1.000 56.19262 473 ASN B C 1
ATOM 14343 O O . ASN B 1 473 ? 11.40443 59.75680 22.36209 1.000 59.49000 473 ASN B O 1
ATOM 14354 N N . LYS B 1 474 ? 9.27330 59.86762 23.08574 1.000 57.10751 474 LYS B N 1
ATOM 14355 C CA . LYS B 1 474 ? 8.68932 59.49987 21.80579 1.000 57.21422 474 LYS B CA 1
ATOM 14356 C C . LYS B 1 474 ? 8.34184 60.70532 20.94640 1.000 61.75259 474 LYS B C 1
ATOM 14357 O O . LYS B 1 474 ? 8.20177 60.56183 19.72635 1.000 59.36538 474 LYS B O 1
ATOM 14376 N N . VAL B 1 475 ? 8.20816 61.88036 21.55301 1.000 64.38583 475 VAL B N 1
ATOM 14377 C CA . VAL B 1 475 ? 7.80495 63.08413 20.84114 1.000 63.78776 475 VAL B CA 1
ATOM 14378 C C . VAL B 1 475 ? 8.91327 64.12820 20.89056 1.000 65.53382 475 VAL B C 1
ATOM 14379 O O . VAL B 1 475 ? 10.09670 63.79115 20.87383 1.000 67.60926 475 VAL B O 1
#

Secondary structure (DSSP, 8-state):
--EEEEEEPPSSHHHHHHHHHHHHHHHHHH--EEEEEE--SSPPPHHHHHHHHTS-TTEEEEEPPPP--TTS-TT--HHHHHHHHHHTTHHHHHHHHHHHHHHSEEEEEEEETT-GGGHHHHHHTT--EEEEE-S-HHHHHHHHHHHHHHHH--S-GGG-SSPB--TTS--B-GGGS-GGGS-TTSHHHHHHHHHHHHGGG-SEEEES--HHHHHHHHHHHHS--TT---EEE----------TT-HHHHHHTS-TT-EEEEE--SS----HHHHHHHHHHHHHHT-EEEEEE---SS--SSGGGSTTTT---GGGGSPTTHHHHHTTTEEEEES---HHHHHHSTTEEEEEE---HHHHHHHHHTT--EEE---STTHHHHHHIIIIIS--EE-----TTSPPPHHHHHHHHHHHHTSSHHHHHHHHHHHHHHHHHHHTSTT-HHHHHHHHHHHHHHTT-/-EEEEEE--SSHHHHHHHHHHHHHHHHHH--EEEEEE--SSSPPHHHHHHHSS--TTEEEEEPPPPP-TTS-TT--HHHHHHHHHHTTHHHHHHHHHHHHHHSEEEEEEEETT-GGGHHHHHHTT--EEEEE-S-HHHHHHHHHHHHHHHH--S-GGG-SSPB--TTS--B-GGGS-GGGS-TTSHHHHHHHHHHHHGGG-SEEEES--HHHHHHHHHHHTS--TT---EEE-----------S-HHHHHHTS-TT-EEEEE-TTT----HHHHHHHHHHHHHHTSEEEEEE----SS-S-TTSS-----S-GGGGSPTTHHHHHTTTEEEEES---HHHHHHSTTEEEEEE---HHHHHHHHHTT--EEE---STTHHHHHHIIIIIS--EE-----TTS---HHHHHHHHHHHHTSGGGHHHHHHHHHHHHHHHHHTSTT-HHHHHHHHHHHHHHTT-

Solvent-accessible surface area: 37499 Å² total; per-residue (Å²): 145,68,18,2,0,0,0,4,5,3,40,46,75,37,36,13,37,0,0,0,14,1,0,62,44,0,25,87,80,23,101,1,19,1,3,1,0,16,13,17,75,22,142,49,46,116,84,64,100,72,44,8,98,89,24,41,119,59,8,69,67,82,63,3,78,89,13,92,21,128,95,29,76,195,107,34,98,98,13,5,75,7,1,29,1,5,41,99,5,40,91,22,2,66,111,16,0,83,84,15,46,122,65,65,82,22,4,0,0,3,0,1,14,11,1,0,14,0,0,52,0,0,10,48,41,80,6,10,0,2,0,0,1,12,10,0,0,3,2,0,4,2,3,41,34,2,10,119,5,36,87,72,38,106,61,24,0,127,95,34,119,100,62,11,94,0,64,37,11,40,76,4,79,2,116,19,2,10,59,7,1,38,61,31,165,38,87,2,7,110,38,2,20,55,1,5,38,19,0,49,13,7,16,0,0,0,0,0,0,1,101,80,5,4,36,37,10,2,139,13,6,85,87,168,90,66,29,40,7,66,7,6,6,4,0,1,1,6,65,123,88,154,96,92,43,25,0,31,80,39,0,95,135,26,66,202,34,20,0,0,2,0,13,14,12,98,49,4,70,18,37,0,92,11,3,28,19,0,0,17,0,1,59,80,0,129,21,78,2,0,3,10,2,95,32,17,85,75,45,30,104,89,81,73,10,144,120,25,89,133,31,121,59,2,48,54,6,10,24,173,19,1,76,140,136,4,165,58,73,8,40,16,9,54,67,177,5,9,35,29,85,0,2,49,39,21,6,10,3,0,1,0,0,13,0,12,8,31,16,0,0,19,0,0,7,38,16,5,1,0,0,1,19,17,45,72,31,25,5,77,0,0,0,7,4,0,35,106,60,24,103,0,3,13,90,16,164,53,76,179,133,49,39,9,31,93,125,38,0,1,115,9,0,82,11,3,27,120,26,129,108,1,116,22,5,78,81,94,0,139,85,13,72,66,11,2,61,129,0,57,52,161,104,5,41,2,27,120,13,6,36,91,1,2,75,63,2,77,118,69,111,126,21,2,0,0,0,4,2,3,22,10,18,23,20,3,18,0,0,1,4,0,0,48,37,0,21,84,78,26,105,1,19,0,2,0,0,8,13,11,56,17,136,31,52,122,29,40,82,66,25,2,82,95,31,39,121,58,10,70,86,77,57,4,82,89,18,103,24,132,98,24,88,181,113,39,77,16,9,3,42,2,1,22,2,2,37,95,6,46,93,27,1,73,100,16,0,101,79,14,46,117,78,84,117,22,7,0,0,3,0,0,13,11,1,0,14,0,0,50,3,0,4,45,44,76,6,9,0,2,0,0,0,6,9,0,0,4,2,0,4,3,3,45,37,1,12,90,8,46,89,88,28,113,50,45,0,121,85,36,120,102,67,8,97,0,60,34,9,49,82,6,101,3,122,14,2,9,53,7,2,33,66,38,176,40,68,0,6,136,42,3,15,58,1,5,44,26,1,54,9,6,15,0,0,0,0,0,0,2,96,77,7,5,29,40,11,0,150,18,6,80,100,174,82,65,30,42,9,68,8,11,11,1,0,1,7,4,52,93,138,166,86,91,54,18,0,31,78,32,0,103,140,25,63,207,28,21,0,0,2,0,6,7,8,28,0,2,5,15,35,87,101,12,2,52,21,0,0,12,0,1,57,76,2,115,18,76,2,0,3,6,2,22,19,27,37,102,125,57,36,30,17,14,28,51,78,88,110,92,113,54,72,4,41,105,56,18,31,194,31,0,76,151,129,4,172,44,71,9,37,14,4,63,43,111,9,22,31,13,86,0,2,65,40,30,7,11,0,0,0,0,0,9,0,12,6,24,11,0,0,8,0,0,15,47,12,5,0,0,0,0,18,18,36,11,21,24,4,70,1,0,0,15,2,0,36,111,57,22,102,0,3,34,102,13,167,56,82,181,137,45,37,10,28,89,105,44,0,10,118,16,1,98,0,1,23,124,22,127,110,0,122,27,3,76,86,100,0,138,85,14,74,79,16,0,63,115,0,45,52,171,105,4,56,2,28,107,17,4,35,98,2,1,74,55,2,71,116,76,106

Sequence (921 aa):
ENPHIVILPSPGMGHLIPLVEFSKRLISQHQFSVTLILPTDGPISNSQKSFLNSLPSCMDYHLLPPVNFDDLPLDVKIETRISLTVTRSLSSLREVFKTLVDSKKVVAFVVDLFGTDAFDVAIDFNVSPYIFFPSTAMALSLFLYLPKLDATVSCEYRDLPDPIQIPGCIPIHGKDLLDPVQDRKNEAYRWLLHHSKRYRMAEGVVSNSFKELEGGPIKALQEEEPGKPPVYPVGPLIQMDSDGSGCLTWLDEQPRGSVLYVSYGSGGTLSHEQLIEVASGLEMSEQRFLWVIRCPNDTVANATYFNVQDSTNPLDFLPKGFLERTKGLGLVVPNWWAPQAQILSHGSTGGFLTHCGWNSTLESVVHGVPLIAWPLYAEQKMNAVMLTEDIKVALRPKANENGLVGRLEIAKVVKGLMEGEEGKGVRTRMRDLKDAAAKVLSQDGSSTKALAELATKLKNKVNPHIVILPSPGMGHLIPLVEFSKRLISQHQFSVTLILPTDGPISNSQKSFLNSLPSCMDYHLLPPVNFDDLPLDVKIETRISLTVTRSLSSLREVFKTLVDSKKVVAFVVDLFGTDAFDVAIDFNVSPYIFFPSTAMALSLFLYLPKLDATVSCEYRDLPDPIQIPGCIPIHGKDLLDPVQDRKNEAYRWLLHHSKRYRMAEGVVSNSFKELEGGPIKALQEEEPGKPPVYPVGPLIQMDSDGSGCLTWLDEQPRGSVLYVSYGSGGTLSHEQLIEVASGLEMSEQRFLWVIRCPNDTVANATYFNVQDSTNPLDFLPKGFLERTKGLGLVVPNWAPQAQILSHGSTGGFLTHCGWNSTLESVVHGVPLIAWPLYAEQKMNAVMLTEDIKVALRPKANENGLVGRLEIAKVVKGLMEGEEGKGVRTRMRDLKDAAAKVLSQDGSSTKALAELATKLKNKV

Radius of gyration: 34.6 Å; Cα contacts (8 Å, |Δi|>4): 1832; chains: 2; bounding box: 78×58×111 Å